Protein 7DJS (pdb70)

Secondary structure (DSSP, 8-state):
-----EEEEETTTSHHHHHHHHHHHHTT-EEEEEES-HHHHHHHHHHHHHTT--EEEEE--TT-HHHHHHHHHHHHHHHS---EEEE--------S-GGG--HHHHHHHHIIIIIHHHHHHHHHHHHHHHHT-EEEEEE--GGGTS--TT-HHHHHHHHHHHHHHHHHHHHTGGGTEEEEEEEE-SBSSHHHHHH---STTSS-B-HHHHHHHHHHHHSGGGTT--S-EEEESTTGGG-/-----EEEEETTTSHHHHHHHHHHHHTT-EEEEEES-HHHHHHHHHHHHHTT--EEEEE--TT-HHHHHHHHHHHHHHHS---EEEE--------S-GGG--HHHHHHHHIIIIIHHHHHHHHHHHHHHHHT-EEEEEE--GGGTS--TT-HHHHHHHHHHHHHHHHHHHHHGGGTEEEEEEEE-SB--TTT--HHHHHTSTTSSPBPHHHHHHHHHHHHSGGGTT--S-EEEESTTGGG-/-----EEEEETTTSHHHHHHHHHHHHTT-EEEEEES-HHHHHHHHHHHHHTT--EEEEE--TT-HHHHHHHHHHHHHHHS---EEEE--------S-GGG--HHHHHHHHIIIIIHHHHHHHHHHHHHHHTT-EEEEEE--GGGTS--TT-HHHHHHHHHHHHHHHHHHHHTGGGTEEEEEEEE-SBSSS---TTSS-B-HHHHHHHHHHHHSGGGTT--S-EEEESTTGGG-/------EEEEETTTSHHHHHHHHHHHHTT-EEEEEES-HHHHHHHHHHHHHTT--EEEEE--TT-HHHHHHHHHHHHHHHS---EEEE--------S-GGG--HHHHHHHHIIIIIHHHHHHHHHHHHHHHTT-EEEEEE--GGGSS--TT-HHHHHHHHHHHHHHHHHHHHTGGGTEEEEEEEE-SB--HHHHHHHHH-HHHHHHHHHTSTTSS-B-HHHHHHHHHHHHSGGGTT--S-EEEESTTGGG-

B-factor: mean 16.05, std 9.81, range [2.97, 88.54]

Foldseek 3Di:
DFPDAEEEFEVCLWFLNLLLQLVCQVVVHEYEYEYQDVVSSVVSQVVSVVVPGHYDYDYADLLDLVRLLVSLVVRCVVGNAHAEYELEFFDFDFQAFPVPDDVVVLVVRLSRLPSSLVSNCVNNVVRQLVVLAHEYEYEAAVLLVDPDGSRRSSSVSSVNVLVVFLVVQVVCVRSHYAGEYEHAYAEPIVSNVVVVVLALQPDHHYSNLSSVVSCCRNHPVVSVPHSYYHYPYNCNVVD/DFPEAEEEFEVCLWFLNLLLQLVCFVVVHAYEYEYQDPVSSVVSVVVSVVVPGHYDYDYADLLDLVRLLVSLVVRCVVPNAHAEYELEFFDQDFDAFDVPGDVVVLVVRLSNLPSSLVSNCVNNVVRQLVVQAHEYEYEAAVLLVDPDGRRRSSSVSSVNVLVVFLVVQVVCVVSHYAGEYEHAYAEPIVVCCPQVSQCLALQSGHHYSNQSSVVSCVCRHPVVSVPHSYYHYPYNCNVVD/DFDDAEEEFEPCLWFLNLLLQLVCFVVRHAYEYEYQDPVSSVVSQVVSVVVPGHYDYDYADLLDLVRLLVSLVVRCVVPNAHAEYELEFFDFDFAAFPVPDDVVVLVVRLSRLPSSLVSNCVNRVVRQLVVQEHEYEYEAAVLLVDPDGRRRSSSVSSVNVLVVFLVVQVVCVVRHYAGEYEHAYAEPIPSGEPQPDHHYSNLSSVVSCCRRHPVVNVPHSYYHYPYHCVVVD/DQFPDAEEEFEVCLWFLNLLLQLVCQVVRHEYEYEYQDPVSRVVSQVVSVVVPGHYDYDYADLLDLVRLLVSLVVRCVVPNAHAEYELEFFDFDFQAFPVPGDPVVLVVRLSRLPSSLVSNCVNNVVRQLVVQAHEYEYEAAVLLVDPDGSRRSSSVSSVNVLVVFLVVQVVCVVSHYAGEYEHFYAEDIPVQVVVCVVPVVSQQVSLVLAPQSGHHYSNLSSVVSSNCNTPVVSVPHSYYHYPYNCNVVD

InterPro domains:
  IPR002347 Short-chain dehydrogenase/reductase SDR [PF13561] (15-251)
  IPR002347 Short-chain dehydrogenase/reductase SDR [PR00080] (83-94)
  IPR002347 Short-chain dehydrogenase/reductase SDR [PR00080] (137-145)
  IPR002347 Short-chain dehydrogenase/reductase SDR [PR00080] (157-176)
  IPR002347 Short-chain dehydrogenase/reductase SDR [PR00081] (9-26)
  IPR002347 Short-chain dehydrogenase/reductase SDR [PR00081] (83-94)
  IPR002347 Short-chain dehydrogenase/reductase SDR [PR00081] (131-147)
  IPR002347 Short-chain dehydrogenase/reductase SDR [PR00081] (157-176)
  IPR002347 Short-chain dehydrogenase/reductase SDR [PR00081] (178-195)
  IPR002347 Short-chain dehydrogenase/reductase SDR [PR00081] (214-234)
  IPR020904 Short-chain dehydrogenase/reductase, conserved site [PS00061] (144-172)
  IPR036291 NAD(P)-binding domain superfamily [SSF51735] (2-252)

Sequence (964 aa):
LLSGQVALVTGGAAGIGRATAQAFAAAGVKVVVADLDSAGGEGTVEAIRQAGGEAVFIRCDVTRDAEVKALVEGCAAAYGRLDYAFNNAGIEIEQGKLADGNEAEFDAIMAVNVKGVWLCMKHQIPLMLAQGGGAIVNTASVAGLGAAPKMSIYAASKHAVIGLTKSAAIEYAKKGIRVNAVCPAVIDTDMFRRAYAMHPLGRVGRVEEIAAAVLYLCSDNAGFTTGIALPVDGGATAILLSGQVALVTGGAAGIGRATAQAFAAAGVKVVVADLDSAGGEGTVEAIRQAGGEAVFIRCDVTRDAEVKALVEGCAAAYGRLDYAFNNAGIEIEQGKLADGNEAEFDAIMAVNVKGVWLCMKHQIPLMLAQGGGAIVNTASVAGLGAAPKMSIYAASKHAVIGLTKSAAIEYAKKGIRVNAVCPAVIDTDMFRAEFAAAMHPLGRVGRVEEIAAAVLYLCSDNAGFTTGIALPVDGGATAILLSGQVALVTGGAAGIGRATAQAFAAAGVKVVVADLDSAGGEGTVEAIRQAGGEAVFIRCDVTRDAEVKALVEGCAAAYGRLDYAFNNAGIEIEQGKLADGNEAEFDAIMAVNVKGVWLCMKHQIPLMLAQGGGAIVNTASVAGLGAAPKMSIYAASKHAVIGLTKSAAIEYAKKGIRVNAVCPAVIDTDMFHPLGRVGRVEEIAAAVLYLCSDNAGFTTGIALPVDGGATAIKLLSGQVALVTGGAAGIGRATAQAFAAAGVKVVVADLDSAGGEGTVEAIRQAGGEAVFIRCDVTRDAEVKALVEGCAAAYGRLDYAFNNAGIEIEQGKLADGNEAEFDAIMAVNVKGVWLCMKHQIPLMLAQGGGAIVNTASVAGLGAAPKMSIYAASKHAVIGLTKSAAIEYAKKGIRVNAVCPAVIDTDMFRRAYEADPRKAEFAAAMHPLGRVGRVEEIAAAVLYLCSDNAGFTTGIALPVDGGATAI

Solvent-accessible surface area: 32076 Å² total; per-residue (Å²): 175,16,85,18,101,0,0,0,0,1,13,0,4,43,23,26,0,82,15,0,0,74,29,0,11,94,38,64,4,62,0,0,0,0,23,92,68,47,86,13,0,88,22,0,1,121,39,4,132,154,95,69,22,91,2,38,32,46,134,2,29,10,27,146,43,75,66,0,108,66,1,3,105,16,0,27,82,50,42,60,83,0,13,12,0,0,2,18,20,24,48,46,78,13,163,16,52,2,16,109,10,72,58,74,30,9,66,38,0,14,30,25,0,0,28,2,5,1,0,2,0,24,31,0,0,61,44,0,68,96,52,54,14,16,4,0,0,0,10,1,9,36,5,4,64,7,15,5,58,113,63,0,1,26,0,0,0,7,8,0,0,5,0,0,0,39,0,0,0,29,12,2,3,139,107,36,1,26,0,1,0,0,0,9,14,46,10,48,20,87,65,69,157,166,84,238,103,159,7,14,34,38,72,40,0,110,36,75,2,0,3,22,0,0,22,15,0,2,14,65,65,0,19,0,0,4,2,6,21,1,16,0,0,0,0,25,50,2,113,183,24,87,18,89,1,0,0,0,2,14,0,4,57,20,26,0,80,12,0,0,70,27,0,8,94,49,67,2,79,0,0,0,0,24,99,66,53,85,13,0,92,29,0,1,88,32,4,121,140,93,72,24,79,0,36,33,41,122,2,30,12,33,136,42,75,32,0,109,61,0,7,115,16,0,34,89,51,35,59,70,0,13,13,0,0,3,18,21,39,54,86,75,22,165,15,49,3,16,109,10,70,60,76,22,8,67,38,0,14,30,26,0,0,28,1,5,0,0,1,0,38,22,0,0,67,41,0,65,92,51,59,13,17,4,1,0,0,9,1,8,38,5,4,66,8,17,5,58,116,62,0,2,35,0,0,0,7,7,0,0,6,0,0,0,38,0,0,0,28,23,5,2,128,123,34,1,25,0,1,0,0,0,10,14,35,12,70,28,137,185,75,238,100,144,154,16,22,72,109,3,24,34,32,78,21,0,105,26,91,1,0,3,22,0,0,27,16,0,2,14,67,65,0,18,0,0,4,1,5,21,1,16,0,0,0,0,31,38,1,84,174,15,78,18,98,0,0,0,0,2,12,0,5,56,26,25,0,80,13,0,0,71,25,0,11,97,46,66,4,61,0,0,0,0,24,92,65,49,86,12,0,91,31,0,1,80,40,3,116,144,94,72,22,89,3,38,33,43,133,2,34,11,34,123,46,63,42,0,106,55,1,10,94,18,0,39,94,49,43,58,70,0,13,13,0,0,3,19,21,26,49,52,79,22,163,17,54,2,20,101,11,70,58,75,23,8,68,39,0,16,30,27,0,0,28,1,5,0,0,2,0,37,27,0,0,64,37,0,55,89,48,60,14,16,5,0,0,0,10,1,9,36,5,4,60,3,14,5,54,90,63,0,1,26,0,0,0,8,7,0,0,4,0,0,1,38,0,0,0,24,11,3,4,153,98,40,0,25,0,1,0,0,0,9,13,62,12,85,28,144,117,138,76,26,24,54,91,41,0,103,27,84,1,0,4,20,0,0,32,16,0,3,14,67,74,0,20,0,0,0,2,5,21,2,18,0,0,0,0,22,41,2,92,211,113,14,84,17,97,0,0,0,0,2,14,0,3,55,21,27,1,74,14,0,0,70,25,0,11,94,42,62,3,58,0,0,0,0,24,100,65,49,86,13,0,101,30,0,2,83,41,3,123,141,92,69,21,87,3,43,28,41,121,2,27,12,27,138,48,74,52,0,103,54,1,9,97,16,0,36,92,49,52,58,63,0,14,13,0,0,2,18,20,38,56,84,72,15,155,13,67,2,21,98,8,69,56,75,26,7,69,38,0,13,30,28,0,0,28,1,4,0,0,2,0,36,23,0,0,63,40,0,58,91,47,59,16,15,5,1,0,0,10,1,9,39,6,4,64,2,13,5,55,112,62,0,2,34,0,0,0,7,8,0,0,6,0,0,0,38,0,0,0,29,13,5,7,143,100,40,0,24,0,1,0,0,0,7,15,39,14,20,27,84,124,43,101,159,32,50,119,91,33,92,181,102,32,139,143,4,26,84,94,5,17,29,32,79,19,0,111,29,70,12,0,3,22,0,0,26,15,0,3,8,68,53,0,20,0,0,1,2,6,20,1,18,0,0,0,0,28,50,1,108

Radius of gyration: 27.49 Å; Cα contacts (8 Å, |Δi|>4): 2654; chains: 4; bounding box: 80×60×72 Å

Nearest PDB structures (foldseek):
  7djs-assembly1_A  TM=1.004E+00  e=2.517E-51  Pseudomonas aeruginosa
  7djs-assembly1_D  TM=9.921E-01  e=1.088E-48  Pseudomonas aeruginosa
  7djs-assembly1_C  TM=1.003E+00  e=3.904E-47  Pseudomonas aeruginosa
  7djs-assembly1_B  TM=9.885E-01  e=1.391E-47  Pseudomonas aeruginosa
  8y83-assembly1_A  TM=9.822E-01  e=1.030E-29  Sphingobacterium siyangense

Structure (mmCIF, N/CA/C/O backbone):
data_7DJS
#
_entry.id   7DJS
#
_cell.length_a   67.201
_cell.length_b   108.582
_cell.length_c   124.609
_cell.angle_alpha   90.000
_cell.angle_beta   90.000
_cell.angle_gamma   90.000
#
_symmetry.space_group_name_H-M   'P 21 21 21'
#
loop_
_entity.id
_entity.type
_entity.pdbx_description
1 polymer 'SDR family oxidoreductase'
2 non-polymer NICOTINAMIDE-ADENINE-DINUCLEOTIDE
3 water water
#
loop_
_atom_site.group_PDB
_atom_site.id
_atom_site.type_symbol
_atom_site.label_atom_id
_atom_site.label_alt_id
_atom_site.label_comp_id
_atom_site.label_asym_id
_atom_site.label_entity_id
_atom_site.label_seq_id
_atom_site.pdbx_PDB_ins_code
_atom_site.Cartn_x
_atom_site.Cartn_y
_atom_site.Cartn_z
_atom_site.occupancy
_atom_site.B_iso_or_equiv
_atom_site.auth_seq_id
_atom_site.auth_comp_id
_atom_site.auth_asym_id
_atom_site.auth_atom_id
_atom_site.pdbx_PDB_model_num
ATOM 1 N N . LEU A 1 12 ? -18.249 -4.935 -41.833 1.00 33.57 4 LEU A N 1
ATOM 2 C CA . LEU A 1 12 ? -18.995 -5.880 -41.016 1.00 30.51 4 LEU A CA 1
ATOM 3 C C . LEU A 1 12 ? -18.246 -6.171 -39.712 1.00 24.02 4 LEU A C 1
ATOM 4 O O . LEU A 1 12 ? -17.005 -6.139 -39.644 1.00 19.96 4 LEU A O 1
ATOM 9 N N . LEU A 1 13 ? -19.037 -6.414 -38.671 1.00 21.69 5 LEU A N 1
ATOM 10 C CA . LEU A 1 13 ? -18.557 -6.653 -37.317 1.00 17.61 5 LEU A CA 1
ATOM 11 C C . LEU A 1 13 ? -19.131 -7.977 -36.835 1.00 19.49 5 LEU A C 1
ATOM 12 O O . LEU A 1 13 ? -20.353 -8.128 -36.760 1.00 23.37 5 LEU A O 1
ATOM 17 N N . SER A 1 14 ? -18.260 -8.925 -36.498 1.00 15.77 6 SER A N 1
ATOM 18 C CA . SER A 1 14 ? -18.712 -10.249 -36.072 1.00 17.85 6 SER A CA 1
ATOM 19 C C . SER A 1 14 ? -18.908 -10.361 -34.569 1.00 18.80 6 SER A C 1
ATOM 20 O O . SER A 1 14 ? -19.554 -11.312 -34.101 1.00 15.83 6 SER A O 1
ATOM 23 N N . GLY A 1 15 ? -18.367 -9.422 -33.802 1.00 16.80 7 GLY A N 1
ATOM 24 C CA . GLY A 1 15 ? -18.591 -9.429 -32.377 1.00 13.34 7 GLY A CA 1
ATOM 25 C C . GLY A 1 15 ? -20.036 -9.137 -32.026 1.00 11.34 7 GLY A C 1
ATOM 26 O O . GLY A 1 15 ? -20.800 -8.542 -32.790 1.00 16.43 7 GLY A O 1
ATOM 27 N N . GLN A 1 16 ? -20.405 -9.544 -30.822 1.00 10.78 8 GLN A N 1
ATOM 28 C CA . GLN A 1 16 ? -21.793 -9.466 -30.402 1.00 10.78 8 GLN A CA 1
ATOM 29 C C . GLN A 1 16 ? -22.096 -8.292 -29.486 1.00 9.68 8 GLN A C 1
ATOM 30 O O . GLN A 1 16 ? -23.247 -7.848 -29.460 1.00 8.69 8 GLN A O 1
ATOM 36 N N . VAL A 1 17 ? -21.117 -7.787 -28.729 1.00 6.94 9 VAL A N 1
ATOM 37 C CA . VAL A 1 17 ? -21.393 -6.844 -27.640 1.00 6.62 9 VAL A CA 1
ATOM 38 C C . VAL A 1 17 ? -20.396 -5.688 -27.666 1.00 8.34 9 VAL A C 1
ATOM 39 O O . VAL A 1 17 ? -19.179 -5.907 -27.700 1.00 7.30 9 VAL A O 1
ATOM 43 N N . ALA A 1 18 ? -20.913 -4.460 -27.603 1.00 6.39 10 ALA A N 1
ATOM 44 C CA . ALA A 1 18 ? -20.094 -3.258 -27.506 1.00 5.52 10 ALA A CA 1
ATOM 45 C C . ALA A 1 18 ? -20.466 -2.465 -26.264 1.00 5.69 10 ALA A C 1
ATOM 46 O O . ALA A 1 18 ? -21.635 -2.408 -25.864 1.00 7.40 10 ALA A O 1
ATOM 48 N N . LEU A 1 19 ? -19.460 -1.819 -25.684 1.00 4.40 11 LEU A N 1
ATOM 49 C CA . LEU A 1 19 ? -19.633 -0.888 -24.582 1.00 5.88 11 LEU A CA 1
ATOM 50 C C . LEU A 1 19 ? -19.200 0.484 -25.071 1.00 7.10 11 LEU A C 1
ATOM 51 O O . LEU A 1 19 ? -18.124 0.615 -25.660 1.00 6.87 11 LEU A O 1
ATOM 56 N N . VAL A 1 20 ? -20.034 1.497 -24.845 1.00 3.61 12 VAL A N 1
ATOM 57 C CA . VAL A 1 20 ? -19.697 2.880 -25.189 1.00 3.56 12 VAL A CA 1
ATOM 58 C C . VAL A 1 20 ? -19.790 3.717 -23.925 1.00 5.83 12 VAL A C 1
ATOM 59 O O . VAL A 1 20 ? -20.884 3.859 -23.354 1.00 7.73 12 VAL A O 1
ATOM 63 N N . THR A 1 21 ? -18.661 4.287 -23.492 1.00 6.06 13 THR A N 1
ATOM 64 C CA . THR A 1 21 ? -18.734 5.237 -22.386 1.00 6.48 13 THR A CA 1
ATOM 65 C C . THR A 1 21 ? -18.917 6.641 -22.951 1.00 7.63 13 THR A C 1
ATOM 66 O O . THR A 1 21 ? -18.567 6.924 -24.103 1.00 7.13 13 THR A O 1
ATOM 70 N N . GLY A 1 22 ? -19.483 7.522 -22.126 1.00 5.62 14 GLY A N 1
ATOM 71 C CA . GLY A 1 22 ? -19.916 8.807 -22.642 1.00 7.37 14 GLY A CA 1
ATOM 72 C C . GLY A 1 22 ? -20.982 8.679 -23.710 1.00 9.15 14 GLY A C 1
ATOM 73 O O . GLY A 1 22 ? -21.045 9.512 -24.618 1.00 8.87 14 GLY A O 1
ATOM 74 N N . GLY A 1 23 ? -21.826 7.650 -23.626 1.00 7.12 15 GLY A N 1
ATOM 75 C CA . GLY A 1 23 ? -22.815 7.384 -24.658 1.00 6.11 15 GLY A CA 1
ATOM 76 C C . GLY A 1 23 ? -24.112 8.169 -24.573 1.00 8.37 15 GLY A C 1
ATOM 77 O O . GLY A 1 23 ? -25.021 7.913 -25.366 1.00 8.42 15 GLY A O 1
ATOM 78 N N . ALA A 1 24 ? -24.239 9.100 -23.625 1.00 8.98 16 ALA A N 1
ATOM 79 C CA . ALA A 1 24 ? -25.477 9.863 -23.473 1.00 9.67 16 ALA A CA 1
ATOM 80 C C . ALA A 1 24 ? -25.647 10.955 -24.514 1.00 10.86 16 ALA A C 1
ATOM 81 O O . ALA A 1 24 ? -26.760 11.476 -24.663 1.00 11.86 16 ALA A O 1
ATOM 83 N N . ALA A 1 25 ? -24.584 11.324 -25.225 1.00 9.14 17 ALA A N 1
ATOM 84 C CA . ALA A 1 25 ? -24.636 12.497 -26.082 1.00 9.37 17 ALA A CA 1
ATOM 85 C C . ALA A 1 25 ? -23.547 12.416 -27.140 1.00 9.26 17 ALA A C 1
ATOM 86 O O . ALA A 1 25 ? -22.607 11.627 -27.036 1.00 9.69 17 ALA A O 1
ATOM 88 N N . GLY A 1 26 ? -23.688 13.267 -28.153 1.00 9.91 18 GLY A N 1
ATOM 89 C CA . GLY A 1 26 ? -22.573 13.590 -29.037 1.00 9.53 18 GLY A CA 1
ATOM 90 C C . GLY A 1 26 ? -21.970 12.385 -29.732 1.00 9.71 18 GLY A C 1
ATOM 91 O O . GLY A 1 26 ? -22.669 11.546 -30.316 1.00 7.86 18 GLY A O 1
ATOM 92 N N . ILE A 1 27 ? -20.638 12.320 -29.694 1.00 8.44 19 ILE A N 1
ATOM 93 C CA . ILE A 1 27 ? -19.923 11.266 -30.407 1.00 6.74 19 ILE A CA 1
ATOM 94 C C . ILE A 1 27 ? -20.307 9.905 -29.855 1.00 7.01 19 ILE A C 1
ATOM 95 O O . ILE A 1 27 ? -20.461 8.932 -30.605 1.00 9.75 19 ILE A O 1
ATOM 100 N N . GLY A 1 28 ? -20.456 9.815 -28.536 1.00 7.60 20 GLY A N 1
ATOM 101 C CA . GLY A 1 28 ? -20.758 8.532 -27.922 1.00 7.16 20 GLY A CA 1
ATOM 102 C C . GLY A 1 28 ? -22.137 8.032 -28.296 1.00 9.05 20 GLY A C 1
ATOM 103 O O . GLY A 1 28 ? -22.323 6.849 -28.594 1.00 7.85 20 GLY A O 1
ATOM 104 N N . ARG A 1 29 ? -23.123 8.928 -28.302 1.00 7.73 21 ARG A N 1
ATOM 105 C CA . ARG A 1 29 ? -24.460 8.513 -28.708 1.00 6.25 21 ARG A CA 1
ATOM 106 C C . ARG A 1 29 ? -24.456 8.029 -30.150 1.00 8.81 21 ARG A C 1
ATOM 107 O O . ARG A 1 29 ? -25.012 6.974 -30.465 1.00 7.54 21 ARG A O 1
ATOM 115 N N . ALA A 1 30 ? -23.802 8.776 -31.042 1.00 7.58 22 ALA A N 1
ATOM 116 C CA . ALA A 1 30 ? -23.818 8.393 -32.449 1.00 8.13 22 ALA A CA 1
ATOM 117 C C . ALA A 1 30 ? -23.116 7.060 -32.670 1.00 7.78 22 ALA A C 1
ATOM 118 O O . ALA A 1 30 ? -23.535 6.260 -33.516 1.00 7.28 22 ALA A O 1
ATOM 120 N N . THR A 1 31 ? -22.034 6.811 -31.926 1.00 6.63 23 THR A N 1
ATOM 121 C CA . THR A 1 31 ? -21.294 5.573 -32.115 1.00 5.65 23 THR A CA 1
ATOM 122 C C . THR A 1 31 ? -22.067 4.396 -31.533 1.00 6.22 23 THR A C 1
ATOM 123 O O . THR A 1 31 ? -22.075 3.306 -32.116 1.00 6.84 23 THR A O 1
ATOM 127 N N . ALA A 1 32 ? -22.735 4.603 -30.397 1.00 5.71 24 ALA A N 1
ATOM 128 C CA . ALA A 1 32 ? -23.631 3.567 -29.879 1.00 6.93 24 ALA A CA 1
ATOM 129 C C . ALA A 1 32 ? -24.674 3.190 -30.923 1.00 7.43 24 ALA A C 1
ATOM 130 O O . ALA A 1 32 ? -24.899 2.007 -31.199 1.00 7.80 24 ALA A O 1
ATOM 132 N N . GLN A 1 33 ? -25.299 4.195 -31.539 1.00 6.68 25 GLN A N 1
ATOM 133 C CA . GLN A 1 33 ? -26.306 3.916 -32.559 1.00 7.97 25 GLN A CA 1
ATOM 134 C C . GLN A 1 33 ? -25.706 3.181 -33.749 1.00 8.36 25 GLN A C 1
ATOM 135 O O . GLN A 1 33 ? -26.362 2.326 -34.354 1.00 10.12 25 GLN A O 1
ATOM 141 N N . ALA A 1 34 ? -24.465 3.521 -34.114 1.00 8.00 26 ALA A N 1
ATOM 142 C CA . ALA A 1 34 ? -23.817 2.881 -35.251 1.00 8.35 26 ALA A CA 1
ATOM 143 C C . ALA A 1 34 ? -23.492 1.417 -34.965 1.00 8.94 26 ALA A C 1
ATOM 144 O O . ALA A 1 34 ? -23.669 0.560 -35.838 1.00 9.75 26 ALA A O 1
ATOM 146 N N . PHE A 1 35 ? -22.966 1.121 -33.770 1.00 8.58 27 PHE A N 1
ATOM 147 C CA . PHE A 1 35 ? -22.775 -0.270 -33.365 1.00 7.65 27 PHE A CA 1
ATOM 148 C C . PHE A 1 35 ? -24.083 -1.040 -33.481 1.00 8.16 27 PHE A C 1
ATOM 149 O O . PHE A 1 35 ? -24.117 -2.166 -33.991 1.00 8.72 27 PHE A O 1
ATOM 157 N N . ALA A 1 36 ? -25.166 -0.462 -32.957 1.00 7.88 28 ALA A N 1
ATOM 158 C CA . ALA A 1 36 ? -26.437 -1.178 -32.968 1.00 9.10 28 ALA A CA 1
ATOM 159 C C . ALA A 1 36 ? -26.942 -1.378 -34.391 1.00 13.93 28 ALA A C 1
ATOM 160 O O . ALA A 1 36 ? -27.526 -2.423 -34.709 1.00 15.04 28 ALA A O 1
ATOM 162 N N . ALA A 1 37 ? -26.696 -0.405 -35.272 1.00 13.16 29 ALA A N 1
ATOM 163 C CA . ALA A 1 37 ? -27.101 -0.553 -36.668 1.00 15.75 29 ALA A CA 1
ATOM 164 C C . ALA A 1 37 ? -26.347 -1.679 -37.350 1.00 18.66 29 ALA A C 1
ATOM 165 O O . ALA A 1 37 ? -26.868 -2.302 -38.284 1.00 22.37 29 ALA A O 1
ATOM 167 N N . ALA A 1 38 ? -25.124 -1.949 -36.906 1.00 13.71 30 ALA A N 1
ATOM 168 C CA . ALA A 1 38 ? -24.319 -3.051 -37.408 1.00 14.64 30 ALA A CA 1
ATOM 169 C C . ALA A 1 38 ? -24.695 -4.389 -36.783 1.00 16.87 30 ALA A C 1
ATOM 170 O O . ALA A 1 38 ? -24.002 -5.385 -37.032 1.00 22.59 30 ALA A O 1
ATOM 172 N N . GLY A 1 39 ? -25.756 -4.429 -35.979 1.00 12.39 31 GLY A N 1
ATOM 173 C CA . GLY A 1 39 ? -26.244 -5.659 -35.378 1.00 14.65 31 GLY A CA 1
ATOM 174 C C . GLY A 1 39 ? -25.644 -6.011 -34.035 1.00 12.91 31 GLY A C 1
ATOM 175 O O . GLY A 1 39 ? -25.904 -7.111 -33.527 1.00 15.73 31 GLY A O 1
ATOM 176 N N . VAL A 1 40 ? -24.863 -5.123 -33.444 1.00 9.10 32 VAL A N 1
ATOM 177 C CA . VAL A 1 40 ? -24.163 -5.375 -32.187 1.00 8.14 32 VAL A CA 1
ATOM 178 C C . VAL A 1 40 ? -25.058 -4.942 -31.028 1.00 9.29 32 VAL A C 1
ATOM 179 O O . VAL A 1 40 ? -25.767 -3.936 -31.125 1.00 9.80 32 VAL A O 1
ATOM 183 N N . LYS A 1 41 ? -25.049 -5.705 -29.937 1.00 8.49 33 LYS A N 1
ATOM 184 C CA . LYS A 1 41 ? -25.762 -5.289 -28.732 1.00 8.49 33 LYS A CA 1
ATOM 185 C C . LYS A 1 41 ? -24.907 -4.283 -27.975 1.00 7.90 33 LYS A C 1
ATOM 186 O O . LYS A 1 41 ? -23.706 -4.498 -27.798 1.00 9.80 33 LYS A O 1
ATOM 192 N N . VAL A 1 42 ? -25.512 -3.193 -27.511 1.00 7.68 34 VAL A N 1
ATOM 193 C CA . VAL A 1 42 ? -24.741 -2.062 -27.001 1.00 6.70 34 VAL A CA 1
ATOM 194 C C . VAL A 1 42 ? -25.078 -1.796 -25.535 1.00 8.72 34 VAL A C 1
ATOM 195 O O . VAL A 1 42 ? -26.247 -1.631 -25.174 1.00 8.47 34 VAL A O 1
ATOM 199 N N . VAL A 1 43 ? -24.050 -1.710 -24.703 1.00 6.28 35 VAL A N 1
ATOM 200 C CA . VAL A 1 43 ? -24.175 -1.149 -23.364 1.00 5.40 35 VAL A CA 1
ATOM 201 C C . VAL A 1 43 ? -23.771 0.319 -23.430 1.00 7.67 35 VAL A C 1
ATOM 202 O O . VAL A 1 43 ? -22.640 0.636 -23.806 1.00 7.27 35 VAL A O 1
ATOM 206 N N . VAL A 1 44 ? -24.695 1.213 -23.072 1.00 6.48 36 VAL A N 1
ATOM 207 C CA . VAL A 1 44 ? -24.458 2.655 -23.046 1.00 5.49 36 VAL A CA 1
ATOM 208 C C . VAL A 1 44 ? -24.119 3.052 -21.614 1.00 7.61 36 VAL A C 1
ATOM 209 O O . VAL A 1 44 ? -24.899 2.785 -20.692 1.00 8.30 36 VAL A O 1
ATOM 213 N N . ALA A 1 45 ? -22.976 3.704 -21.406 1.00 5.78 37 ALA A N 1
ATOM 214 C CA . ALA A 1 45 ? -22.573 4.111 -20.063 1.00 6.94 37 ALA A CA 1
ATOM 215 C C . ALA A 1 45 ? -22.308 5.610 -20.017 1.00 7.62 37 ALA A C 1
ATOM 216 O O . ALA A 1 45 ? -21.664 6.159 -20.912 1.00 7.99 37 ALA A O 1
ATOM 218 N N . ASP A 1 46 ? -22.816 6.264 -18.974 1.00 5.79 38 ASP A N 1
ATOM 219 C CA . ASP A 1 46 ? -22.653 7.704 -18.814 1.00 6.29 38 ASP A CA 1
ATOM 220 C C . ASP A 1 46 ? -23.045 8.073 -17.390 1.00 9.75 38 ASP A C 1
ATOM 221 O O . ASP A 1 46 ? -23.682 7.289 -16.682 1.00 9.21 38 ASP A O 1
ATOM 226 N N . LEU A 1 47 ? -22.642 9.282 -16.981 1.00 8.89 39 LEU A N 1
ATOM 227 C CA . LEU A 1 47 ? -23.176 9.921 -15.784 1.00 10.27 39 LEU A CA 1
ATOM 228 C C . LEU A 1 47 ? -24.574 10.464 -16.018 1.00 12.90 39 LEU A C 1
ATOM 229 O O . LEU A 1 47 ? -25.372 10.543 -15.075 1.00 14.92 39 LEU A O 1
ATOM 234 N N . ASP A 1 48 ? -24.866 10.857 -17.255 1.00 10.77 40 ASP A N 1
ATOM 235 C CA . ASP A 1 48 ? -26.121 11.508 -17.631 1.00 10.95 40 ASP A CA 1
ATOM 236 C C . ASP A 1 48 ? -27.136 10.409 -17.922 1.00 12.99 40 ASP A C 1
ATOM 237 O O . ASP A 1 48 ? -27.172 9.857 -19.023 1.00 13.73 40 ASP A O 1
ATOM 242 N N . SER A 1 49 ? -27.972 10.101 -16.925 1.00 13.22 41 SER A N 1
ATOM 243 C CA . SER A 1 49 ? -28.939 9.020 -17.072 1.00 14.41 41 SER A CA 1
ATOM 244 C C . SER A 1 49 ? -30.004 9.349 -18.108 1.00 13.91 41 SER A C 1
ATOM 245 O O . SER A 1 49 ? -30.397 8.476 -18.889 1.00 13.59 41 SER A O 1
ATOM 248 N N . ALA A 1 50 ? -30.511 10.585 -18.115 1.00 14.79 42 ALA A N 1
ATOM 249 C CA . ALA A 1 50 ? -31.563 10.927 -19.065 1.00 15.91 42 ALA A CA 1
ATOM 250 C C . ALA A 1 50 ? -31.055 10.824 -20.496 1.00 16.30 42 ALA A C 1
ATOM 251 O O . ALA A 1 50 ? -31.720 10.247 -21.364 1.00 13.53 42 ALA A O 1
ATOM 253 N N . GLY A 1 51 ? -29.864 11.367 -20.757 1.00 12.76 43 GLY A N 1
ATOM 254 C CA . GLY A 1 51 ? -29.279 11.237 -22.086 1.00 13.28 43 GLY A CA 1
ATOM 255 C C . GLY A 1 51 ? -28.946 9.797 -22.427 1.00 12.50 43 GLY A C 1
ATOM 256 O O . GLY A 1 51 ? -29.192 9.340 -23.547 1.00 10.29 43 GLY A O 1
ATOM 257 N N . GLY A 1 52 ? -28.408 9.056 -21.458 1.00 12.28 44 GLY A N 1
ATOM 258 C CA . GLY A 1 52 ? -28.052 7.667 -21.720 1.00 9.55 44 GLY A CA 1
ATOM 259 C C . GLY A 1 52 ? -29.263 6.801 -22.009 1.00 10.12 44 GLY A C 1
ATOM 260 O O . GLY A 1 52 ? -29.244 5.969 -22.923 1.00 10.46 44 GLY A O 1
ATOM 261 N N . GLU A 1 53 ? -30.334 6.976 -21.233 1.00 11.92 45 GLU A N 1
ATOM 262 C CA . GLU A 1 53 ? -31.565 6.268 -21.569 1.00 11.34 45 GLU A CA 1
ATOM 263 C C . GLU A 1 53 ? -32.113 6.739 -22.908 1.00 12.45 45 GLU A C 1
ATOM 264 O O . GLU A 1 53 ? -32.684 5.944 -23.659 1.00 12.41 45 GLU A O 1
ATOM 270 N N . GLY A 1 54 ? -31.905 8.014 -23.246 1.00 10.75 46 GLY A N 1
ATOM 271 C CA . GLY A 1 54 ? -32.318 8.499 -24.555 1.00 11.81 46 GLY A CA 1
ATOM 272 C C . GLY A 1 54 ? -31.600 7.809 -25.702 1.00 12.19 46 GLY A C 1
ATOM 273 O O . GLY A 1 54 ? -32.204 7.504 -26.732 1.00 10.83 46 GLY A O 1
ATOM 274 N N . THR A 1 55 ? -30.299 7.560 -25.547 1.00 9.96 47 THR A N 1
ATOM 275 C CA . THR A 1 55 ? -29.570 6.807 -26.564 1.00 9.31 47 THR A CA 1
ATOM 276 C C . THR A 1 55 ? -30.134 5.401 -26.710 1.00 7.55 47 THR A C 1
ATOM 277 O O . THR A 1 55 ? -30.334 4.908 -27.825 1.00 8.91 47 THR A O 1
ATOM 281 N N . VAL A 1 56 ? -30.387 4.736 -25.582 1.00 7.80 48 VAL A N 1
ATOM 282 C CA . VAL A 1 56 ? -30.911 3.374 -25.616 1.00 8.00 48 VAL A CA 1
ATOM 283 C C . VAL A 1 56 ? -32.294 3.348 -26.255 1.00 8.91 48 VAL A C 1
ATOM 284 O O . VAL A 1 56 ? -32.618 2.455 -27.045 1.00 9.33 48 VAL A O 1
ATOM 288 N N . GLU A 1 57 ? -33.132 4.323 -25.900 1.00 8.80 49 GLU A N 1
ATOM 289 C CA . GLU A 1 57 ? -34.464 4.424 -26.479 1.00 12.07 49 GLU A CA 1
ATOM 290 C C . GLU A 1 57 ? -34.393 4.553 -27.995 1.00 11.41 49 GLU A C 1
ATOM 291 O O . GLU A 1 57 ? -35.140 3.889 -28.718 1.00 13.68 49 GLU A O 1
ATOM 297 N N . ALA A 1 58 ? -33.486 5.396 -28.495 1.00 11.32 50 ALA A N 1
ATOM 298 C CA . ALA A 1 58 ? -33.347 5.565 -29.940 1.00 13.51 50 ALA A CA 1
ATOM 299 C C . ALA A 1 58 ? -32.887 4.280 -30.611 1.00 13.57 50 ALA A C 1
ATOM 300 O O . ALA A 1 58 ? -33.363 3.933 -31.699 1.00 11.46 50 ALA A O 1
ATOM 302 N N . ILE A 1 59 ? -31.945 3.568 -29.988 1.00 9.21 51 ILE A N 1
ATOM 303 C CA . ILE A 1 59 ? -31.476 2.309 -30.553 1.00 8.46 51 ILE A CA 1
ATOM 304 C C . ILE A 1 59 ? -32.621 1.305 -30.618 1.00 8.02 51 ILE A C 1
ATOM 305 O O . ILE A 1 59 ? -32.818 0.621 -31.630 1.00 8.22 51 ILE A O 1
ATOM 310 N N . ARG A 1 60 ? -33.372 1.184 -29.521 1.00 8.23 52 ARG A N 1
ATOM 311 C CA . ARG A 1 60 ? -34.461 0.215 -29.491 1.00 10.71 52 ARG A CA 1
ATOM 312 C C . ARG A 1 60 ? -35.549 0.591 -30.482 1.00 12.36 52 ARG A C 1
ATOM 313 O O . ARG A 1 60 ? -36.139 -0.285 -31.121 1.00 13.94 52 ARG A O 1
ATOM 321 N N . GLN A 1 61 ? -35.826 1.890 -30.618 1.00 11.27 53 GLN A N 1
ATOM 322 C CA . GLN A 1 61 ? -36.874 2.337 -31.528 1.00 12.58 53 GLN A CA 1
ATOM 323 C C . GLN A 1 61 ? -36.548 2.023 -32.979 1.00 14.13 53 GLN A C 1
ATOM 324 O O . GLN A 1 61 ? -37.468 1.917 -33.801 1.00 15.01 53 GLN A O 1
ATOM 330 N N . ALA A 1 62 ? -35.269 1.861 -33.311 1.00 14.05 54 ALA A N 1
ATOM 331 C CA . ALA A 1 62 ? -34.847 1.479 -34.650 1.00 10.80 54 ALA A CA 1
ATOM 332 C C . ALA A 1 62 ? -34.679 -0.026 -34.804 1.00 11.80 54 ALA A C 1
ATOM 333 O O . ALA A 1 62 ? -34.232 -0.486 -35.863 1.00 14.70 54 ALA A O 1
ATOM 335 N N . GLY A 1 63 ? -35.016 -0.803 -33.778 1.00 13.56 55 GLY A N 1
ATOM 336 C CA . GLY A 1 63 ? -34.951 -2.243 -33.865 1.00 14.74 55 GLY A CA 1
ATOM 337 C C . GLY A 1 63 ? -33.719 -2.882 -33.281 1.00 13.80 55 GLY A C 1
ATOM 338 O O . GLY A 1 63 ? -33.568 -4.099 -33.406 1.00 16.44 55 GLY A O 1
ATOM 339 N N . GLY A 1 64 ? -32.835 -2.109 -32.649 1.00 12.04 56 GLY A N 1
ATOM 340 C CA . GLY A 1 64 ? -31.618 -2.654 -32.082 1.00 11.13 56 GLY A CA 1
ATOM 341 C C . GLY A 1 64 ? -31.781 -3.057 -30.626 1.00 11.18 56 GLY A C 1
ATOM 342 O O . GLY A 1 64 ? -32.838 -2.917 -30.016 1.00 10.29 56 GLY A O 1
ATOM 343 N N . GLU A 1 65 ? -30.685 -3.544 -30.052 1.00 10.09 57 GLU A N 1
ATOM 344 C CA . GLU A 1 65 ? -30.656 -3.979 -28.661 1.00 9.83 57 GLU A CA 1
ATOM 345 C C . GLU A 1 65 ? -29.625 -3.170 -27.887 1.00 8.61 57 GLU A C 1
ATOM 346 O O . GLU A 1 65 ? -28.462 -3.087 -28.296 1.00 9.76 57 GLU A O 1
ATOM 352 N N . ALA A 1 66 ? -30.044 -2.604 -26.763 1.00 7.84 58 ALA A N 1
ATOM 353 C CA . ALA A 1 66 ? -29.135 -1.813 -25.946 1.00 8.42 58 ALA A CA 1
ATOM 354 C C . ALA A 1 66 ? -29.674 -1.739 -24.527 1.00 9.72 58 ALA A C 1
ATOM 355 O O . ALA A 1 66 ? -30.867 -1.933 -24.293 1.00 10.12 58 ALA A O 1
ATOM 357 N N . VAL A 1 67 ? -28.780 -1.424 -23.587 1.00 8.61 59 VAL A N 1
ATOM 358 C CA . VAL A 1 67 ? -29.150 -1.151 -22.201 1.00 9.38 59 VAL A CA 1
ATOM 359 C C . VAL A 1 67 ? -28.297 -0.001 -21.685 1.00 9.24 59 VAL A C 1
ATOM 360 O O . VAL A 1 67 ? -27.167 0.214 -22.137 1.00 9.48 59 VAL A O 1
ATOM 364 N N . PHE A 1 68 ? -28.840 0.746 -20.728 1.00 8.78 60 PHE A N 1
ATOM 365 C CA . PHE A 1 68 ? -28.084 1.818 -20.092 1.00 9.09 60 PHE A CA 1
ATOM 366 C C . PHE A 1 68 ? -27.618 1.384 -18.706 1.00 10.45 60 PHE A C 1
ATOM 367 O O . PHE A 1 68 ? -28.401 0.839 -17.920 1.00 10.41 60 PHE A O 1
ATOM 375 N N . ILE A 1 69 ? -26.346 1.640 -18.403 1.00 8.08 61 ILE A N 1
ATOM 376 C CA . ILE A 1 69 ? -25.786 1.417 -17.076 1.00 8.61 61 ILE A CA 1
ATOM 377 C C . ILE A 1 69 ? -25.099 2.710 -16.668 1.00 11.64 61 ILE A C 1
ATOM 378 O O . ILE A 1 69 ? -24.147 3.142 -17.330 1.00 9.78 61 ILE A O 1
ATOM 383 N N . ARG A 1 70 ? -25.583 3.336 -15.600 1.00 9.46 62 ARG A N 1
ATOM 384 C CA . ARG A 1 70 ? -24.963 4.566 -15.127 1.00 10.51 62 ARG A CA 1
ATOM 385 C C . ARG A 1 70 ? -23.563 4.278 -14.604 1.00 12.29 62 ARG A C 1
ATOM 386 O O . ARG A 1 70 ? -23.355 3.330 -13.841 1.00 12.22 62 ARG A O 1
ATOM 394 N N . CYS A 1 71 ? -22.590 5.084 -15.017 1.00 9.13 63 CYS A N 1
ATOM 395 C CA . CYS A 1 71 ? -21.235 4.849 -14.539 1.00 7.37 63 CYS A CA 1
ATOM 396 C C . CYS A 1 71 ? -20.466 6.156 -14.531 1.00 9.02 63 CYS A C 1
ATOM 397 O O . CYS A 1 71 ? -20.461 6.864 -15.538 1.00 10.74 63 CYS A O 1
ATOM 400 N N . ASP A 1 72 ? -19.819 6.452 -13.404 1.00 8.24 64 ASP A N 1
ATOM 401 C CA . ASP A 1 72 ? -18.800 7.498 -13.314 1.00 7.48 64 ASP A CA 1
ATOM 402 C C . ASP A 1 72 ? -17.441 6.854 -13.579 1.00 7.62 64 ASP A C 1
ATOM 403 O O . ASP A 1 72 ? -16.919 6.127 -12.726 1.00 6.63 64 ASP A O 1
ATOM 408 N N . VAL A 1 73 ? -16.861 7.113 -14.757 1.00 7.62 65 VAL A N 1
ATOM 409 C CA . VAL A 1 73 ? -15.649 6.397 -15.133 1.00 7.49 65 VAL A CA 1
ATOM 410 C C . VAL A 1 73 ? -14.439 6.786 -14.298 1.00 8.92 65 VAL A C 1
ATOM 411 O O . VAL A 1 73 ? -13.393 6.147 -14.431 1.00 7.12 65 VAL A O 1
ATOM 415 N N . THR A 1 74 ? -14.543 7.808 -13.438 1.00 7.68 66 THR A N 1
ATOM 416 C CA . THR A 1 74 ? -13.435 8.121 -12.539 1.00 7.19 66 THR A CA 1
ATOM 417 C C . THR A 1 74 ? -13.359 7.198 -11.328 1.00 7.25 66 THR A C 1
ATOM 418 O O . THR A 1 74 ? -12.401 7.301 -10.556 1.00 9.05 66 THR A O 1
ATOM 422 N N . ARG A 1 75 ? -14.337 6.306 -11.143 1.00 7.41 67 ARG A N 1
ATOM 423 C CA . ARG A 1 75 ? -14.474 5.502 -9.931 1.00 7.80 67 ARG A CA 1
ATOM 424 C C . ARG A 1 75 ? -14.247 4.031 -10.268 1.00 6.76 67 ARG A C 1
ATOM 425 O O . ARG A 1 75 ? -15.075 3.418 -10.947 1.00 8.65 67 ARG A O 1
ATOM 433 N N . ASP A 1 76 ? -13.147 3.468 -9.759 1.00 6.35 68 ASP A N 1
ATOM 434 C CA . ASP A 1 76 ? -12.767 2.089 -10.067 1.00 7.08 68 ASP A CA 1
ATOM 435 C C . ASP A 1 76 ? -13.932 1.123 -9.871 1.00 9.22 68 ASP A C 1
ATOM 436 O O . ASP A 1 76 ? -14.222 0.297 -10.742 1.00 6.80 68 ASP A O 1
ATOM 441 N N . ALA A 1 77 ? -14.633 1.227 -8.734 1.00 8.74 69 ALA A N 1
ATOM 442 C CA . ALA A 1 77 ? -15.681 0.246 -8.444 1.00 8.96 69 ALA A CA 1
ATOM 443 C C . ALA A 1 77 ? -16.840 0.348 -9.427 1.00 7.57 69 ALA A C 1
ATOM 444 O O . ALA A 1 77 ? -17.468 -0.667 -9.763 1.00 8.41 69 ALA A O 1
ATOM 446 N N . GLU A 1 78 ? -17.160 1.564 -9.872 1.00 6.95 70 GLU A N 1
ATOM 447 C CA . GLU A 1 78 ? -18.229 1.735 -10.849 1.00 8.34 70 GLU A CA 1
ATOM 448 C C . GLU A 1 78 ? -17.825 1.163 -12.197 1.00 9.25 70 GLU A C 1
ATOM 449 O O . GLU A 1 78 ? -18.646 0.551 -12.885 1.00 9.55 70 GLU A O 1
ATOM 455 N N . VAL A 1 79 ? -16.562 1.339 -12.583 1.00 7.09 71 VAL A N 1
ATOM 456 C CA . VAL A 1 79 ? -16.114 0.783 -13.857 1.00 6.76 71 VAL A CA 1
ATOM 457 C C . VAL A 1 79 ? -16.107 -0.736 -13.804 1.00 8.00 71 VAL A C 1
ATOM 458 O O . VAL A 1 79 ? -16.484 -1.405 -14.778 1.00 6.87 71 VAL A O 1
ATOM 462 N N . LYS A 1 80 ? -15.625 -1.303 -12.691 1.00 7.45 72 LYS A N 1
ATOM 463 C CA . LYS A 1 80 ? -15.682 -2.751 -12.508 1.00 7.39 72 LYS A CA 1
ATOM 464 C C . LYS A 1 80 ? -17.107 -3.256 -12.652 1.00 8.45 72 LYS A C 1
ATOM 465 O O . LYS A 1 80 ? -17.367 -4.219 -13.381 1.00 8.95 72 LYS A O 1
ATOM 471 N N . ALA A 1 81 ? -18.044 -2.621 -11.951 1.00 7.50 73 ALA A N 1
ATOM 472 C CA . ALA A 1 81 ? -19.432 -3.059 -12.028 1.00 7.88 73 ALA A CA 1
ATOM 473 C C . ALA A 1 81 ? -19.976 -2.898 -13.441 1.00 9.15 73 ALA A C 1
ATOM 474 O O . ALA A 1 81 ? -20.752 -3.735 -13.913 1.00 9.29 73 ALA A O 1
ATOM 476 N N . LEU A 1 82 ? -19.570 -1.827 -14.134 1.00 8.10 74 LEU A N 1
ATOM 477 C CA . LEU A 1 82 ? -20.040 -1.600 -15.497 1.00 5.70 74 LEU A CA 1
ATOM 478 C C . LEU A 1 82 ? -19.604 -2.729 -16.425 1.00 7.48 74 LEU A C 1
ATOM 479 O O . LEU A 1 82 ? -20.410 -3.248 -17.209 1.00 8.42 74 LEU A O 1
ATOM 484 N N . VAL A 1 83 ? -18.322 -3.100 -16.375 1.00 8.23 75 VAL A N 1
ATOM 485 C CA . VAL A 1 83 ? -17.829 -4.139 -17.269 1.00 7.74 75 VAL A CA 1
ATOM 486 C C . VAL A 1 83 ? -18.495 -5.469 -16.958 1.00 9.77 75 VAL A C 1
ATOM 487 O O . VAL A 1 83 ? -18.938 -6.181 -17.865 1.00 9.21 75 VAL A O 1
ATOM 491 N N . GLU A 1 84 ? -18.584 -5.825 -15.673 1.00 8.12 76 GLU A N 1
ATOM 492 C CA . GLU A 1 84 ? -19.322 -7.039 -15.327 1.00 8.64 76 GLU A CA 1
ATOM 493 C C . GLU A 1 84 ? -20.777 -6.938 -15.759 1.00 10.06 76 GLU A C 1
ATOM 494 O O . GLU A 1 84 ? -21.370 -7.938 -16.173 1.00 10.22 76 GLU A O 1
ATOM 500 N N . GLY A 1 85 ? -21.363 -5.739 -15.697 1.00 8.07 77 GLY A N 1
ATOM 501 C CA . GLY A 1 85 ? -22.737 -5.573 -16.150 1.00 8.84 77 GLY A CA 1
ATOM 502 C C . GLY A 1 85 ? -22.908 -5.863 -17.626 1.00 8.41 77 GLY A C 1
ATOM 503 O O . GLY A 1 85 ? -23.983 -6.290 -18.058 1.00 10.58 77 GLY A O 1
ATOM 504 N N . CYS A 1 86 ? -21.862 -5.617 -18.419 1.00 7.71 78 CYS A N 1
ATOM 505 C CA . CYS A 1 86 ? -21.890 -5.978 -19.832 1.00 7.60 78 CYS A CA 1
ATOM 506 C C . CYS A 1 86 ? -22.037 -7.483 -19.983 1.00 8.61 78 CYS A C 1
ATOM 507 O O . CYS A 1 86 ? -22.854 -7.968 -20.771 1.00 10.54 78 CYS A O 1
ATOM 510 N N . ALA A 1 87 ? -21.229 -8.239 -19.235 1.00 7.53 79 ALA A N 1
ATOM 511 C CA . ALA A 1 87 ? -21.306 -9.692 -19.304 1.00 10.08 79 ALA A CA 1
ATOM 512 C C . ALA A 1 87 ? -22.622 -10.199 -18.735 1.00 10.59 79 ALA A C 1
ATOM 513 O O . ALA A 1 87 ? -23.199 -11.157 -19.260 1.00 12.13 79 ALA A O 1
ATOM 515 N N . ALA A 1 88 ? -23.115 -9.571 -17.665 1.00 11.21 80 ALA A N 1
ATOM 516 C CA . ALA A 1 88 ? -24.380 -10.013 -17.085 1.00 12.91 80 ALA A CA 1
ATOM 517 C C . ALA A 1 88 ? -25.538 -9.785 -18.045 1.00 13.51 80 ALA A C 1
ATOM 518 O O . ALA A 1 88 ? -26.467 -10.602 -18.114 1.00 14.41 80 ALA A O 1
ATOM 520 N N . ALA A 1 89 ? -25.499 -8.690 -18.803 1.00 8.73 81 ALA A N 1
ATOM 521 C CA . ALA A 1 89 ? -26.599 -8.387 -19.711 1.00 9.77 81 ALA A CA 1
ATOM 522 C C . ALA A 1 89 ? -26.528 -9.221 -20.983 1.00 10.56 81 ALA A C 1
ATOM 523 O O . ALA A 1 89 ? -27.554 -9.729 -21.447 1.00 12.20 81 ALA A O 1
ATOM 525 N N . TYR A 1 90 ? -25.325 -9.376 -21.558 1.00 8.90 82 TYR A N 1
ATOM 526 C CA . TYR A 1 90 ? -25.181 -9.893 -22.911 1.00 9.00 82 TYR A CA 1
ATOM 527 C C . TYR A 1 90 ? -24.145 -11.001 -23.066 1.00 9.11 82 TYR A C 1
ATOM 528 O O . TYR A 1 90 ? -23.996 -11.527 -24.177 1.00 12.23 82 TYR A O 1
ATOM 537 N N . GLY A 1 91 ? -23.405 -11.347 -22.014 1.00 10.16 83 GLY A N 1
ATOM 538 C CA . GLY A 1 91 ? -22.618 -12.568 -21.985 1.00 9.86 83 GLY A CA 1
ATOM 539 C C . GLY A 1 91 ? -21.135 -12.426 -22.277 1.00 12.60 83 GLY A C 1
ATOM 540 O O . GLY A 1 91 ? -20.382 -13.377 -22.012 1.00 12.96 83 GLY A O 1
ATOM 541 N N . ARG A 1 92 ? -20.693 -11.293 -22.812 1.00 8.36 84 ARG A N 1
ATOM 542 C CA . ARG A 1 92 ? -19.315 -11.124 -23.278 1.00 7.40 84 ARG A CA 1
ATOM 543 C C . ARG A 1 92 ? -19.131 -9.646 -23.590 1.00 8.87 84 ARG A C 1
ATOM 544 O O . ARG A 1 92 ? -20.076 -8.861 -23.487 1.00 8.49 84 ARG A O 1
ATOM 552 N N . LEU A 1 93 ? -17.912 -9.268 -23.978 1.00 7.58 85 LEU A N 1
ATOM 553 C CA . LEU A 1 93 ? -17.669 -7.879 -24.380 1.00 6.48 85 LEU A CA 1
ATOM 554 C C . LEU A 1 93 ? -16.625 -7.885 -25.487 1.00 6.09 85 LEU A C 1
ATOM 555 O O . LEU A 1 93 ? -15.451 -8.139 -25.220 1.00 8.06 85 LEU A O 1
ATOM 560 N N . ASP A 1 94 ? -17.045 -7.580 -26.714 1.00 6.72 86 ASP A N 1
ATOM 561 C CA . ASP A 1 94 ? -16.158 -7.663 -27.864 1.00 7.14 86 ASP A CA 1
ATOM 562 C C . ASP A 1 94 ? -15.524 -6.335 -28.236 1.00 6.36 86 ASP A C 1
ATOM 563 O O . ASP A 1 94 ? -14.378 -6.321 -28.704 1.00 6.26 86 ASP A O 1
ATOM 568 N N . TYR A 1 95 ? -16.243 -5.232 -28.033 1.00 6.35 87 TYR A N 1
ATOM 569 C CA . TYR A 1 95 ? -15.819 -3.911 -28.478 1.00 5.85 87 TYR A CA 1
ATOM 570 C C . TYR A 1 95 ? -15.986 -2.921 -27.335 1.00 4.87 87 TYR A C 1
ATOM 571 O O . TYR A 1 95 ? -16.984 -2.966 -26.602 1.00 5.22 87 TYR A O 1
ATOM 580 N N . ALA A 1 96 ? -15.013 -2.031 -27.172 1.00 4.91 88 ALA A N 1
ATOM 581 C CA . ALA A 1 96 ? -15.170 -0.980 -26.172 1.00 4.70 88 ALA A CA 1
ATOM 582 C C . ALA A 1 96 ? -14.739 0.343 -26.771 1.00 5.82 88 ALA A C 1
ATOM 583 O O . ALA A 1 96 ? -13.665 0.430 -27.367 1.00 7.82 88 ALA A O 1
ATOM 585 N N . PHE A 1 97 ? -15.586 1.356 -26.614 1.00 4.88 89 PHE A N 1
ATOM 586 C CA . PHE A 1 97 ? -15.307 2.716 -27.077 1.00 5.99 89 PHE A CA 1
ATOM 587 C C . PHE A 1 97 ? -15.255 3.582 -25.825 1.00 6.99 89 PHE A C 1
ATOM 588 O O . PHE A 1 97 ? -16.298 3.914 -25.252 1.00 6.32 89 PHE A O 1
ATOM 596 N N . ASN A 1 98 ? -14.035 3.909 -25.384 1.00 4.95 90 ASN A N 1
ATOM 597 C CA . ASN A 1 98 ? -13.810 4.660 -24.147 1.00 4.19 90 ASN A CA 1
ATOM 598 C C . ASN A 1 98 ? -13.759 6.131 -24.509 1.00 7.66 90 ASN A C 1
ATOM 599 O O . ASN A 1 98 ? -12.704 6.692 -24.814 1.00 7.49 90 ASN A O 1
ATOM 604 N N . ASN A 1 99 ? -14.925 6.753 -24.439 1.00 6.45 91 ASN A N 1
ATOM 605 C CA . ASN A 1 99 ? -15.184 8.030 -25.064 1.00 5.86 91 ASN A CA 1
ATOM 606 C C . ASN A 1 99 ? -15.588 9.117 -24.075 1.00 6.90 91 ASN A C 1
ATOM 607 O O . ASN A 1 99 ? -15.537 10.300 -24.432 1.00 8.43 91 ASN A O 1
ATOM 612 N N . ALA A 1 100 ? -15.941 8.762 -22.833 1.00 6.12 92 ALA A N 1
ATOM 613 C CA . ALA A 1 100 ? -16.259 9.773 -21.830 1.00 6.56 92 ALA A CA 1
ATOM 614 C C . ALA A 1 100 ? -15.099 10.752 -21.683 1.00 8.11 92 ALA A C 1
ATOM 615 O O . ALA A 1 100 ? -13.935 10.359 -21.650 1.00 7.77 92 ALA A O 1
ATOM 617 N N . GLY A 1 101 ? -15.416 12.038 -21.613 1.00 9.48 93 GLY A N 1
ATOM 618 C CA . GLY A 1 101 ? -14.371 13.034 -21.483 1.00 8.57 93 GLY A CA 1
ATOM 619 C C . GLY A 1 101 ? -14.972 14.384 -21.174 1.00 9.05 93 GLY A C 1
ATOM 620 O O . GLY A 1 101 ? -16.167 14.607 -21.378 1.00 11.18 93 GLY A O 1
ATOM 621 N N . ILE A 1 102 ? -14.127 15.283 -20.671 1.00 11.47 94 ILE A N 1
ATOM 622 C CA . ILE A 1 102 ? -14.555 16.647 -20.381 1.00 11.45 94 ILE A CA 1
ATOM 623 C C . ILE A 1 102 ? -13.510 17.626 -20.901 1.00 10.20 94 ILE A C 1
ATOM 624 O O . ILE A 1 102 ? -12.341 17.287 -21.100 1.00 9.08 94 ILE A O 1
ATOM 629 N N . GLU A 1 103 ? -13.963 18.860 -21.114 1.00 10.43 95 GLU A N 1
ATOM 630 C CA . GLU A 1 103 ? -13.112 19.946 -21.594 1.00 12.88 95 GLU A CA 1
ATOM 631 C C . GLU A 1 103 ? -13.627 21.204 -20.910 1.00 12.09 95 GLU A C 1
ATOM 632 O O . GLU A 1 103 ? -14.737 21.647 -21.214 1.00 15.30 95 GLU A O 1
ATOM 638 N N . ILE A 1 104 ? -12.863 21.748 -19.962 1.00 13.42 96 ILE A N 1
ATOM 639 C CA . ILE A 1 104 ? -13.428 22.758 -19.062 1.00 12.25 96 ILE A CA 1
ATOM 640 C C . ILE A 1 104 ? -12.480 23.924 -18.811 1.00 18.65 96 ILE A C 1
ATOM 641 O O . ILE A 1 104 ? -12.838 24.868 -18.097 1.00 18.56 96 ILE A O 1
ATOM 646 N N . GLU A 1 105 ? -11.280 23.887 -19.386 1.00 16.45 97 GLU A N 1
ATOM 647 C CA . GLU A 1 105 ? -10.307 24.942 -19.123 1.00 18.42 97 GLU A CA 1
ATOM 648 C C . GLU A 1 105 ? -10.747 26.280 -19.693 1.00 16.08 97 GLU A C 1
ATOM 649 O O . GLU A 1 105 ? -11.445 26.355 -20.705 1.00 21.10 97 GLU A O 1
ATOM 655 N N . GLN A 1 106 ? -10.281 27.354 -19.059 1.00 20.55 98 GLN A N 1
ATOM 656 C CA . GLN A 1 106 ? -10.619 28.692 -19.515 1.00 24.44 98 GLN A CA 1
ATOM 657 C C . GLN A 1 106 ? -9.417 29.602 -19.726 1.00 30.26 98 GLN A C 1
ATOM 658 O O . GLN A 1 106 ? -9.611 30.770 -20.085 1.00 31.41 98 GLN A O 1
ATOM 664 N N . GLY A 1 107 ? -8.190 29.118 -19.531 1.00 19.88 99 GLY A N 1
ATOM 665 C CA . GLY A 1 107 ? -7.043 29.992 -19.671 1.00 19.68 99 GLY A CA 1
ATOM 666 C C . GLY A 1 107 ? -5.790 29.276 -20.124 1.00 19.58 99 GLY A C 1
ATOM 667 O O . GLY A 1 107 ? -5.747 28.048 -20.233 1.00 16.92 99 GLY A O 1
ATOM 668 N N . LYS A 1 108 ? -4.758 30.078 -20.392 1.00 15.83 100 LYS A N 1
ATOM 669 C CA . LYS A 1 108 ? -3.429 29.548 -20.659 1.00 14.86 100 LYS A CA 1
ATOM 670 C C . LYS A 1 108 ? -2.913 28.783 -19.439 1.00 11.42 100 LYS A C 1
ATOM 671 O O . LYS A 1 108 ? -3.472 28.867 -18.337 1.00 13.28 100 LYS A O 1
ATOM 677 N N . LEU A 1 109 ? -1.827 28.028 -19.648 1.00 12.19 101 LEU A N 1
ATOM 678 C CA . LEU A 1 109 ? -1.370 27.087 -18.623 1.00 13.10 101 LEU A CA 1
ATOM 679 C C . LEU A 1 109 ? -1.220 27.759 -17.264 1.00 13.82 101 LEU A C 1
ATOM 680 O O . LEU A 1 109 ? -1.722 27.254 -16.252 1.00 14.97 101 LEU A O 1
ATOM 685 N N . ALA A 1 110 ? -0.536 28.907 -17.216 1.00 13.26 102 ALA A N 1
ATOM 686 C CA . ALA A 1 110 ? -0.255 29.512 -15.920 1.00 16.04 102 ALA A CA 1
ATOM 687 C C . ALA A 1 110 ? -1.505 30.055 -15.248 1.00 15.77 102 ALA A C 1
ATOM 688 O O . ALA A 1 110 ? -1.445 30.411 -14.065 1.00 18.80 102 ALA A O 1
ATOM 690 N N . ASP A 1 111 ? -2.624 30.120 -15.962 1.00 14.76 103 ASP A N 1
ATOM 691 C CA . ASP A 1 111 ? -3.867 30.647 -15.426 1.00 20.22 103 ASP A CA 1
ATOM 692 C C . ASP A 1 111 ? -4.849 29.573 -14.982 1.00 20.77 103 ASP A C 1
ATOM 693 O O . ASP A 1 111 ? -5.887 29.912 -14.411 1.00 19.89 103 ASP A O 1
ATOM 698 N N . GLY A 1 112 ? -4.535 28.298 -15.186 1.00 17.51 104 GLY A N 1
ATOM 699 C CA . GLY A 1 112 ? -5.402 27.227 -14.741 1.00 14.99 104 GLY A CA 1
ATOM 700 C C . GLY A 1 112 ? -5.325 27.012 -13.247 1.00 17.23 104 GLY A C 1
ATOM 701 O O . GLY A 1 112 ? -4.545 27.639 -12.531 1.00 19.80 104 GLY A O 1
ATOM 702 N N . ASN A 1 113 ? -6.162 26.104 -12.757 1.00 14.85 105 ASN A N 1
ATOM 703 C CA . ASN A 1 113 ? -6.142 25.781 -11.340 1.00 16.03 105 ASN A CA 1
ATOM 704 C C . ASN A 1 113 ? -6.138 24.274 -11.133 1.00 15.73 105 ASN A C 1
ATOM 705 O O . ASN A 1 113 ? -6.452 23.489 -12.037 1.00 15.22 105 ASN A O 1
ATOM 710 N N . GLU A 1 114 ? -5.756 23.885 -9.916 1.00 13.46 106 GLU A N 1
ATOM 711 C CA . GLU A 1 114 ? -5.527 22.480 -9.613 1.00 13.33 106 GLU A CA 1
ATOM 712 C C . GLU A 1 114 ? -6.817 21.673 -9.665 1.00 14.13 106 GLU A C 1
ATOM 713 O O . GLU A 1 114 ? -6.784 20.481 -9.998 1.00 13.76 106 GLU A O 1
ATOM 719 N N . ALA A 1 115 ? -7.956 22.291 -9.331 1.00 15.61 107 ALA A N 1
ATOM 720 C CA . ALA A 1 115 ? -9.222 21.570 -9.411 1.00 17.05 107 ALA A CA 1
ATOM 721 C C . ALA A 1 115 ? -9.544 21.200 -10.850 1.00 14.00 107 ALA A C 1
ATOM 722 O O . ALA A 1 115 ? -10.006 20.084 -11.128 1.00 13.34 107 ALA A O 1
ATOM 724 N N . GLU A 1 116 ? -9.315 22.130 -11.782 1.00 14.19 108 GLU A N 1
ATOM 725 C CA . GLU A 1 116 ? -9.493 21.812 -13.195 1.00 13.51 108 GLU A CA 1
ATOM 726 C C . GLU A 1 116 ? -8.544 20.706 -13.625 1.00 11.49 108 GLU A C 1
ATOM 727 O O . GLU A 1 116 ? -8.941 19.790 -14.357 1.00 10.79 108 GLU A O 1
ATOM 733 N N . PHE A 1 117 ? -7.274 20.800 -13.217 1.00 9.20 109 PHE A N 1
ATOM 734 C CA . PHE A 1 117 ? -6.310 19.750 -13.539 1.00 10.09 109 PHE A CA 1
ATOM 735 C C . PHE A 1 117 ? -6.808 18.392 -13.062 1.00 11.53 109 PHE A C 1
ATOM 736 O O . PHE A 1 117 ? -6.832 17.415 -13.824 1.00 9.81 109 PHE A O 1
ATOM 744 N N . ASP A 1 118 ? -7.218 18.319 -11.793 1.00 9.66 110 ASP A N 1
ATOM 745 C CA . ASP A 1 118 ? -7.636 17.049 -11.211 1.00 12.59 110 ASP A CA 1
ATOM 746 C C . ASP A 1 118 ? -8.842 16.473 -11.937 1.00 9.96 110 ASP A C 1
ATOM 747 O O . ASP A 1 118 ? -8.925 15.256 -12.153 1.00 10.19 110 ASP A O 1
ATOM 752 N N . ALA A 1 119 ? -9.798 17.329 -12.296 1.00 9.70 111 ALA A N 1
ATOM 753 C CA . ALA A 1 119 ? -11.040 16.843 -12.886 1.00 10.64 111 ALA A CA 1
ATOM 754 C C . ALA A 1 119 ? -10.809 16.321 -14.297 1.00 11.19 111 ALA A C 1
ATOM 755 O O . ALA A 1 119 ? -11.334 15.267 -14.673 1.00 9.62 111 ALA A O 1
ATOM 757 N N . ILE A 1 120 ? -10.029 17.052 -15.090 1.00 9.21 112 ILE A N 1
ATOM 758 C CA . ILE A 1 120 ? -9.760 16.641 -16.466 1.00 8.28 112 ILE A CA 1
ATOM 759 C C . ILE A 1 120 ? -8.952 15.353 -16.491 1.00 7.51 112 ILE A C 1
ATOM 760 O O . ILE A 1 120 ? -9.244 14.432 -17.266 1.00 9.42 112 ILE A O 1
ATOM 765 N N . MET A 1 121 ? -7.899 15.291 -15.682 1.00 8.89 113 MET A N 1
ATOM 766 C CA . MET A 1 121 ? -7.063 14.097 -15.644 1.00 10.35 113 MET A CA 1
ATOM 767 C C . MET A 1 121 ? -7.849 12.894 -15.139 1.00 9.64 113 MET A C 1
ATOM 768 O O . MET A 1 121 ? -7.679 11.774 -15.639 1.00 8.60 113 MET A O 1
ATOM 773 N N . ALA A 1 122 ? -8.765 13.116 -14.195 1.00 8.67 114 ALA A N 1
ATOM 774 C CA . ALA A 1 122 ? -9.541 12.003 -13.655 1.00 9.12 114 ALA A CA 1
ATOM 775 C C . ALA A 1 122 ? -10.442 11.378 -14.718 1.00 10.68 114 ALA A C 1
ATOM 776 O O . ALA A 1 122 ? -10.487 10.151 -14.856 1.00 9.42 114 ALA A O 1
ATOM 778 N N . VAL A 1 123 ? -11.176 12.196 -15.478 1.00 6.86 115 VAL A N 1
ATOM 779 C CA . VAL A 1 123 ? -12.062 11.624 -16.488 1.00 6.82 115 VAL A CA 1
ATOM 780 C C . VAL A 1 123 ? -11.275 11.149 -17.694 1.00 8.20 115 VAL A C 1
ATOM 781 O O . VAL A 1 123 ? -11.459 10.022 -18.172 1.00 6.55 115 VAL A O 1
ATOM 785 N N . ASN A 1 124 ? -10.414 12.020 -18.228 1.00 6.85 116 ASN A N 1
ATOM 786 C CA . ASN A 1 124 ? -9.857 11.790 -19.555 1.00 7.48 116 ASN A CA 1
ATOM 787 C C . ASN A 1 124 ? -8.726 10.774 -19.550 1.00 7.99 116 ASN A C 1
ATOM 788 O O . ASN A 1 124 ? -8.517 10.092 -20.563 1.00 9.90 116 ASN A O 1
ATOM 793 N N . VAL A 1 125 ? -7.967 10.668 -18.456 1.00 5.62 117 VAL A N 1
ATOM 794 C CA . VAL A 1 125 ? -6.871 9.708 -18.364 1.00 6.47 117 VAL A CA 1
ATOM 795 C C . VAL A 1 125 ? -7.227 8.557 -17.437 1.00 7.33 117 VAL A C 1
ATOM 796 O O . VAL A 1 125 ? -7.240 7.403 -17.855 1.00 7.38 117 VAL A O 1
ATOM 800 N N . LYS A 1 126 ? -7.540 8.854 -16.169 1.00 6.96 118 LYS A N 1
ATOM 801 C CA . LYS A 1 126 ? -7.884 7.754 -15.265 1.00 6.67 118 LYS A CA 1
ATOM 802 C C . LYS A 1 126 ? -9.095 6.977 -15.776 1.00 7.24 118 LYS A C 1
ATOM 803 O O . LYS A 1 126 ? -9.108 5.745 -15.730 1.00 7.73 118 LYS A O 1
ATOM 809 N N . GLY A 1 127 ? -10.110 7.679 -16.284 1.00 8.02 119 GLY A N 1
ATOM 810 C CA . GLY A 1 127 ? -11.288 6.989 -16.797 1.00 5.67 119 GLY A CA 1
ATOM 811 C C . GLY A 1 127 ? -10.953 6.006 -17.904 1.00 7.22 119 GLY A C 1
ATOM 812 O O . GLY A 1 127 ? -11.441 4.870 -17.919 1.00 7.03 119 GLY A O 1
ATOM 813 N N . VAL A 1 128 ? -10.119 6.431 -18.857 1.00 5.96 120 VAL A N 1
ATOM 814 C CA . VAL A 1 128 ? -9.728 5.522 -19.938 1.00 5.36 120 VAL A CA 1
ATOM 815 C C . VAL A 1 128 ? -8.904 4.362 -19.386 1.00 5.43 120 VAL A C 1
ATOM 816 O O . VAL A 1 128 ? -9.103 3.199 -19.770 1.00 5.34 120 VAL A O 1
ATOM 820 N N . TRP A 1 129 ? -7.964 4.658 -18.479 1.00 5.31 121 TRP A N 1
ATOM 821 C CA . TRP A 1 129 ? -7.113 3.620 -17.906 1.00 5.10 121 TRP A CA 1
ATOM 822 C C . TRP A 1 129 ? -7.938 2.594 -17.129 1.00 6.15 121 TRP A C 1
ATOM 823 O O . TRP A 1 129 ? -7.741 1.383 -17.286 1.00 6.31 121 TRP A O 1
ATOM 834 N N . LEU A 1 130 ? -8.864 3.068 -16.275 1.00 5.84 122 LEU A N 1
ATOM 835 C CA . LEU A 1 130 ? -9.735 2.160 -15.529 1.00 6.33 122 LEU A CA 1
ATOM 836 C C . LEU A 1 130 ? -10.569 1.304 -16.467 1.00 6.95 122 LEU A C 1
ATOM 837 O O . LEU A 1 130 ? -10.720 0.093 -16.257 1.00 6.00 122 LEU A O 1
ATOM 842 N N . CYS A 1 131 ? -11.169 1.935 -17.478 1.00 5.11 123 CYS A N 1
ATOM 843 C CA . CYS A 1 131 ? -11.989 1.190 -18.425 1.00 5.34 123 CYS A CA 1
ATOM 844 C C . CYS A 1 131 ? -11.165 0.106 -19.110 1.00 6.39 123 CYS A C 1
ATOM 845 O O . CYS A 1 131 ? -11.568 -1.062 -19.152 1.00 5.34 123 CYS A O 1
ATOM 848 N N . MET A 1 132 ? -9.975 0.464 -19.615 1.00 6.96 124 MET A N 1
ATOM 849 C CA . MET A 1 132 ? -9.148 -0.538 -20.275 1.00 4.83 124 MET A CA 1
ATOM 850 C C . MET A 1 132 ? -8.735 -1.639 -19.308 1.00 6.39 124 MET A C 1
ATOM 851 O O . MET A 1 132 ? -8.772 -2.818 -19.664 1.00 6.37 124 MET A O 1
ATOM 856 N N . LYS A 1 133 ? -8.356 -1.280 -18.074 1.00 4.27 125 LYS A N 1
ATOM 857 C CA . LYS A 1 133 ? -7.843 -2.300 -17.174 1.00 4.91 125 LYS A CA 1
ATOM 858 C C . LYS A 1 133 ? -8.912 -3.315 -16.802 1.00 6.02 125 LYS A C 1
ATOM 859 O O . LYS A 1 133 ? -8.578 -4.466 -16.515 1.00 6.33 125 LYS A O 1
ATOM 865 N N . HIS A 1 134 ? -10.189 -2.937 -16.841 1.00 5.31 126 HIS A N 1
ATOM 866 C CA . HIS A 1 134 ? -11.235 -3.917 -16.557 1.00 6.64 126 HIS A CA 1
ATOM 867 C C . HIS A 1 134 ? -11.870 -4.520 -17.801 1.00 7.34 126 HIS A C 1
ATOM 868 O O . HIS A 1 134 ? -12.482 -5.599 -17.703 1.00 8.54 126 HIS A O 1
ATOM 875 N N . GLN A 1 135 ? -11.713 -3.885 -18.970 1.00 5.05 127 GLN A N 1
ATOM 876 C CA . GLN A 1 135 ? -12.138 -4.530 -20.215 1.00 5.68 127 GLN A CA 1
ATOM 877 C C . GLN A 1 135 ? -11.188 -5.650 -20.617 1.00 6.09 127 GLN A C 1
ATOM 878 O O . GLN A 1 135 ? -11.631 -6.706 -21.092 1.00 7.18 127 GLN A O 1
ATOM 884 N N . ILE A 1 136 ? -9.874 -5.429 -20.434 1.00 6.47 128 ILE A N 1
ATOM 885 C CA . ILE A 1 136 ? -8.877 -6.367 -20.972 1.00 5.04 128 ILE A CA 1
ATOM 886 C C . ILE A 1 136 ? -9.036 -7.783 -20.430 1.00 7.26 128 ILE A C 1
ATOM 887 O O . ILE A 1 136 ? -8.929 -8.737 -21.221 1.00 6.34 128 ILE A O 1
ATOM 892 N N . PRO A 1 137 ? -9.323 -8.015 -19.138 1.00 7.02 129 PRO A N 1
ATOM 893 C CA . PRO A 1 137 ? -9.468 -9.410 -18.676 1.00 8.11 129 PRO A CA 1
ATOM 894 C C . PRO A 1 137 ? -10.540 -10.199 -19.412 1.00 8.02 129 PRO A C 1
ATOM 895 O O . PRO A 1 137 ? -10.316 -11.374 -19.744 1.00 8.14 129 PRO A O 1
ATOM 899 N N . LEU A 1 138 ? -11.709 -9.598 -19.660 1.00 6.52 130 LEU A N 1
ATOM 900 C CA . LEU A 1 138 ? -12.726 -10.291 -20.440 1.00 6.67 130 LEU A CA 1
ATOM 901 C C . LEU A 1 138 ? -12.215 -10.592 -21.842 1.00 8.34 130 LEU A C 1
ATOM 902 O O . LEU A 1 138 ? -12.408 -11.699 -22.364 1.00 7.06 130 LEU A O 1
ATOM 907 N N . MET A 1 139 ? -11.564 -9.617 -22.476 1.00 4.87 131 MET A N 1
ATOM 908 C CA . MET A 1 139 ? -11.076 -9.861 -23.826 1.00 7.76 131 MET A CA 1
ATOM 909 C C . MET A 1 139 ? -9.961 -10.903 -23.837 1.00 7.79 131 MET A C 1
ATOM 910 O O . MET A 1 139 ? -9.867 -11.683 -24.785 1.00 9.25 131 MET A O 1
ATOM 915 N N . LEU A 1 140 ? -9.136 -10.954 -22.790 1.00 7.36 132 LEU A N 1
ATOM 916 C CA . LEU A 1 140 ? -8.126 -12.005 -22.694 1.00 7.51 132 LEU A CA 1
ATOM 917 C C . LEU A 1 140 ? -8.772 -13.388 -22.700 1.00 9.02 132 LEU A C 1
ATOM 918 O O . LEU A 1 140 ? -8.348 -14.284 -23.444 1.00 9.61 132 LEU A O 1
ATOM 923 N N . ALA A 1 141 ? -9.792 -13.579 -21.859 1.00 6.51 133 ALA A N 1
ATOM 924 C CA . ALA A 1 141 ? -10.483 -14.866 -21.792 1.00 6.75 133 ALA A CA 1
ATOM 925 C C . ALA A 1 141 ? -11.129 -15.223 -23.121 1.00 8.18 133 ALA A C 1
ATOM 926 O O . ALA A 1 141 ? -11.197 -16.402 -23.483 1.00 7.75 133 ALA A O 1
ATOM 928 N N . GLN A 1 142 ? -11.595 -14.218 -23.870 1.00 6.59 134 GLN A N 1
ATOM 929 C CA . GLN A 1 142 ? -12.211 -14.426 -25.176 1.00 7.76 134 GLN A CA 1
ATOM 930 C C . GLN A 1 142 ? -11.204 -14.659 -26.297 1.00 8.18 134 GLN A C 1
ATOM 931 O O . GLN A 1 142 ? -11.617 -15.000 -27.414 1.00 10.01 134 GLN A O 1
ATOM 937 N N . GLY A 1 143 ? -9.919 -14.461 -26.047 1.00 10.50 135 GLY A N 1
ATOM 938 C CA . GLY A 1 143 ? -8.971 -14.494 -27.140 1.00 8.81 135 GLY A CA 1
ATOM 939 C C . GLY A 1 143 ? -9.002 -13.269 -28.024 1.00 8.39 135 GLY A C 1
ATOM 940 O O . GLY A 1 143 ? -8.446 -13.309 -29.126 1.00 10.88 135 GLY A O 1
ATOM 941 N N . GLY A 1 144 ? -9.641 -12.191 -27.598 1.00 8.03 136 GLY A N 1
ATOM 942 C CA . GLY A 1 144 ? -9.535 -10.967 -28.364 1.00 10.27 136 GLY A CA 1
ATOM 943 C C . GLY A 1 144 ? -10.657 -9.985 -28.110 1.00 8.48 136 GLY A C 1
ATOM 944 O O . GLY A 1 144 ? -11.609 -10.239 -27.373 1.00 9.26 136 GLY A O 1
ATOM 945 N N . GLY A 1 145 ? -10.515 -8.848 -28.769 1.00 9.12 137 GLY A N 1
ATOM 946 C CA . GLY A 1 145 ? -11.442 -7.745 -28.647 1.00 7.25 137 GLY A CA 1
ATOM 947 C C . GLY A 1 145 ? -10.825 -6.547 -29.324 1.00 7.67 137 GLY A C 1
ATOM 948 O O . GLY A 1 145 ? -9.666 -6.572 -29.745 1.00 6.75 137 GLY A O 1
ATOM 949 N N . ALA A 1 146 ? -11.623 -5.495 -29.447 1.00 7.03 138 ALA A N 1
ATOM 950 C CA . ALA A 1 146 ? -11.137 -4.249 -30.019 1.00 6.34 138 ALA A CA 1
ATOM 951 C C . ALA A 1 146 ? -11.528 -3.099 -29.113 1.00 6.53 138 ALA A C 1
ATOM 952 O O . ALA A 1 146 ? -12.701 -2.958 -28.748 1.00 6.59 138 ALA A O 1
ATOM 954 N N . ILE A 1 147 ? -10.536 -2.295 -28.738 1.00 5.20 139 ILE A N 1
ATOM 955 C CA . ILE A 1 147 ? -10.732 -1.127 -27.889 1.00 4.80 139 ILE A CA 1
ATOM 956 C C . ILE A 1 147 ? -10.411 0.096 -28.726 1.00 4.25 139 ILE A C 1
ATOM 957 O O . ILE A 1 147 ? -9.397 0.116 -29.433 1.00 5.46 139 ILE A O 1
ATOM 962 N N . VAL A 1 148 ? -11.287 1.093 -28.680 1.00 4.67 140 VAL A N 1
ATOM 963 C CA . VAL A 1 148 ? -11.019 2.392 -29.294 1.00 3.98 140 VAL A CA 1
ATOM 964 C C . VAL A 1 148 ? -11.174 3.445 -28.215 1.00 4.42 140 VAL A C 1
ATOM 965 O O . VAL A 1 148 ? -12.195 3.481 -27.530 1.00 4.80 140 VAL A O 1
ATOM 969 N N . ASN A 1 149 ? -10.153 4.279 -28.047 1.00 4.37 141 ASN A N 1
ATOM 970 C CA . ASN A 1 149 ? -10.176 5.369 -27.084 1.00 5.03 141 ASN A CA 1
ATOM 971 C C . ASN A 1 149 ? -10.334 6.679 -27.834 1.00 6.10 141 ASN A C 1
ATOM 972 O O . ASN A 1 149 ? -9.739 6.865 -28.901 1.00 7.72 141 ASN A O 1
ATOM 977 N N . THR A 1 150 ? -11.128 7.590 -27.281 1.00 5.42 142 THR A N 1
ATOM 978 C CA . THR A 1 150 ? -11.259 8.910 -27.898 1.00 4.66 142 THR A CA 1
ATOM 979 C C . THR A 1 150 ? -10.105 9.776 -27.427 1.00 7.27 142 THR A C 1
ATOM 980 O O . THR A 1 150 ? -10.064 10.190 -26.265 1.00 7.46 142 THR A O 1
ATOM 984 N N . ALA A 1 151 ? -9.159 10.038 -28.325 1.00 5.74 143 ALA A N 1
ATOM 985 C CA . ALA A 1 151 ? -8.141 11.040 -28.050 1.00 6.32 143 ALA A CA 1
ATOM 986 C C . ALA A 1 151 ? -8.621 12.349 -28.661 1.00 8.30 143 ALA A C 1
ATOM 987 O O . ALA A 1 151 ? -9.768 12.753 -28.435 1.00 9.07 143 ALA A O 1
ATOM 989 N N . SER A 1 152 ? -7.788 12.987 -29.473 1.00 7.82 144 SER A N 1
ATOM 990 C CA . SER A 1 152 ? -8.117 14.296 -30.022 1.00 9.24 144 SER A CA 1
ATOM 991 C C . SER A 1 152 ? -6.929 14.713 -30.865 1.00 8.49 144 SER A C 1
ATOM 992 O O . SER A 1 152 ? -5.823 14.196 -30.687 1.00 8.09 144 SER A O 1
ATOM 995 N N . VAL A 1 153 ? -7.152 15.656 -31.784 1.00 7.22 145 VAL A N 1
ATOM 996 C CA . VAL A 1 153 ? -5.986 16.297 -32.373 1.00 9.07 145 VAL A CA 1
ATOM 997 C C . VAL A 1 153 ? -5.167 16.988 -31.294 1.00 10.03 145 VAL A C 1
ATOM 998 O O . VAL A 1 153 ? -3.972 17.232 -31.490 1.00 10.05 145 VAL A O 1
ATOM 1002 N N . ALA A 1 154 ? -5.783 17.313 -30.152 1.00 7.24 146 ALA A N 1
ATOM 1003 C CA . ALA A 1 154 ? -5.026 17.822 -29.008 1.00 9.27 146 ALA A CA 1
ATOM 1004 C C . ALA A 1 154 ? -4.140 16.762 -28.363 1.00 11.25 146 ALA A C 1
ATOM 1005 O O . ALA A 1 154 ? -3.332 17.099 -27.487 1.00 9.34 146 ALA A O 1
ATOM 1007 N N . GLY A 1 155 ? -4.271 15.495 -28.755 1.00 8.53 147 GLY A N 1
ATOM 1008 C CA . GLY A 1 155 ? -3.310 14.507 -28.325 1.00 7.67 147 GLY A CA 1
ATOM 1009 C C . GLY A 1 155 ? -2.145 14.340 -29.259 1.00 8.33 147 GLY A C 1
ATOM 1010 O O . GLY A 1 155 ? -1.234 13.561 -28.969 1.00 8.62 147 GLY A O 1
ATOM 1011 N N . LEU A 1 156 ? -2.161 15.057 -30.383 1.00 8.76 148 LEU A N 1
ATOM 1012 C CA . LEU A 1 156 ? -1.116 15.006 -31.396 1.00 10.46 148 LEU A CA 1
ATOM 1013 C C . LEU A 1 156 ? -0.352 16.318 -31.526 1.00 11.96 148 LEU A C 1
ATOM 1014 O O . LEU A 1 156 ? 0.629 16.380 -32.276 1.00 15.12 148 LEU A O 1
ATOM 1019 N N . GLY A 1 157 ? -0.763 17.355 -30.811 1.00 9.28 149 GLY A N 1
ATOM 1020 C CA . GLY A 1 157 ? -0.136 18.654 -30.958 1.00 12.81 149 GLY A CA 1
ATOM 1021 C C . GLY A 1 157 ? -0.677 19.603 -29.913 1.00 10.90 149 GLY A C 1
ATOM 1022 O O . GLY A 1 157 ? -1.465 19.226 -29.043 1.00 12.37 149 GLY A O 1
ATOM 1023 N N . ALA A 1 158 ? -0.245 20.856 -30.014 1.00 9.68 150 ALA A N 1
ATOM 1024 C CA . ALA A 1 158 ? -0.624 21.849 -29.014 1.00 10.21 150 ALA A CA 1
ATOM 1025 C C . ALA A 1 158 ? -2.124 22.120 -29.033 1.00 8.85 150 ALA A C 1
ATOM 1026 O O . ALA A 1 158 ? -2.782 22.036 -30.069 1.00 10.44 150 ALA A O 1
ATOM 1028 N N . ALA A 1 159 ? -2.661 22.502 -27.875 1.00 10.16 151 ALA A N 1
ATOM 1029 C CA . ALA A 1 159 ? -4.027 23.015 -27.784 1.00 11.07 151 ALA A CA 1
ATOM 1030 C C . ALA A 1 159 ? -3.984 24.266 -26.922 1.00 10.92 151 ALA A C 1
ATOM 1031 O O . ALA A 1 159 ? -4.196 24.200 -25.706 1.00 10.87 151 ALA A O 1
ATOM 1033 N N . PRO A 1 160 ? -3.711 25.427 -27.520 1.00 12.12 152 PRO A N 1
ATOM 1034 C CA . PRO A 1 160 ? -3.609 26.662 -26.729 1.00 11.92 152 PRO A CA 1
ATOM 1035 C C . PRO A 1 160 ? -4.891 26.945 -25.964 1.00 13.40 152 PRO A C 1
ATOM 1036 O O . PRO A 1 160 ? -5.998 26.779 -26.486 1.00 12.24 152 PRO A O 1
ATOM 1040 N N . LYS A 1 161 ? -4.726 27.382 -24.714 1.00 12.43 153 LYS A N 1
ATOM 1041 C CA . LYS A 1 161 ? -5.800 27.613 -23.752 1.00 15.21 153 LYS A CA 1
ATOM 1042 C C . LYS A 1 161 ? -6.519 26.329 -23.367 1.00 16.04 153 LYS A C 1
ATOM 1043 O O . LYS A 1 161 ? -7.583 26.384 -22.736 1.00 14.89 153 LYS A O 1
ATOM 1049 N N . MET A 1 162 ? -5.954 25.174 -23.723 1.00 11.82 154 MET A N 1
ATOM 1050 C CA . MET A 1 162 ? -6.467 23.870 -23.313 1.00 13.17 154 MET A CA 1
ATOM 1051 C C . MET A 1 162 ? -5.302 22.930 -23.038 1.00 10.04 154 MET A C 1
ATOM 1052 O O . MET A 1 162 ? -5.301 21.770 -23.473 1.00 9.60 154 MET A O 1
ATOM 1057 N N . SER A 1 163 ? -4.286 23.430 -22.318 1.00 9.78 155 SER A N 1
ATOM 1058 C CA . SER A 1 163 ? -3.053 22.671 -22.133 1.00 6.43 155 SER A CA 1
ATOM 1059 C C . SER A 1 163 ? -3.284 21.411 -21.309 1.00 8.22 155 SER A C 1
ATOM 1060 O O . SER A 1 163 ? -2.646 20.383 -21.559 1.00 8.27 155 SER A O 1
ATOM 1063 N N . ILE A 1 164 ? -4.143 21.481 -20.287 1.00 8.63 156 ILE A N 1
ATOM 1064 C CA . ILE A 1 164 ? -4.408 20.274 -19.502 1.00 8.86 156 ILE A CA 1
ATOM 1065 C C . ILE A 1 164 ? -5.139 19.251 -20.354 1.00 7.53 156 ILE A C 1
ATOM 1066 O O . ILE A 1 164 ? -4.831 18.052 -20.315 1.00 8.86 156 ILE A O 1
ATOM 1071 N N . TYR A 1 165 ? -6.134 19.709 -21.111 1.00 7.13 157 TYR A N 1
ATOM 1072 C CA . TYR A 1 165 ? -6.843 18.836 -22.041 1.00 7.62 157 TYR A CA 1
ATOM 1073 C C . TYR A 1 165 ? -5.875 18.169 -23.013 1.00 8.38 157 TYR A C 1
ATOM 1074 O O . TYR A 1 165 ? -5.947 16.956 -23.257 1.00 8.53 157 TYR A O 1
ATOM 1083 N N . ALA A 1 166 ? -4.952 18.946 -23.579 1.00 6.51 158 ALA A N 1
ATOM 1084 C CA . ALA A 1 166 ? -3.982 18.360 -24.498 1.00 7.11 158 ALA A CA 1
ATOM 1085 C C . ALA A 1 166 ? -3.116 17.327 -23.791 1.00 7.93 158 ALA A C 1
ATOM 1086 O O . ALA A 1 166 ? -2.857 16.248 -24.341 1.00 6.99 158 ALA A O 1
ATOM 1088 N N . ALA A 1 167 ? -2.649 17.642 -22.576 1.00 6.42 159 ALA A N 1
ATOM 1089 C CA . ALA A 1 167 ? -1.885 16.658 -21.818 1.00 6.08 159 ALA A CA 1
ATOM 1090 C C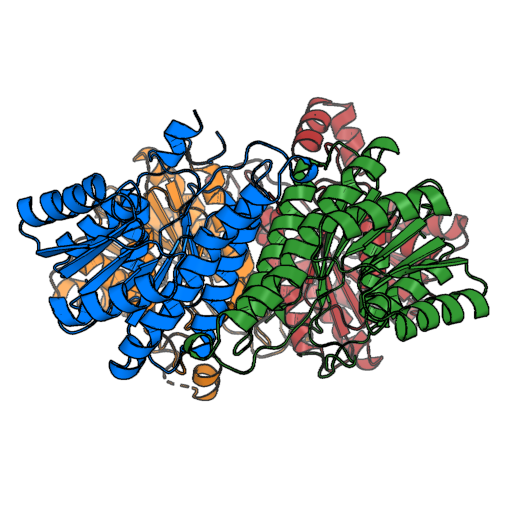 . ALA A 1 167 ? -2.694 15.376 -21.646 1.00 5.87 159 ALA A C 1
ATOM 1091 O O . ALA A 1 167 ? -2.168 14.269 -21.828 1.00 6.30 159 ALA A O 1
ATOM 1093 N N . SER A 1 168 ? -3.990 15.514 -21.345 1.00 6.43 160 SER A N 1
ATOM 1094 C CA . SER A 1 168 ? -4.805 14.332 -21.089 1.00 6.26 160 SER A CA 1
ATOM 1095 C C . SER A 1 168 ? -4.993 13.502 -22.355 1.00 5.98 160 SER A C 1
ATOM 1096 O O . SER A 1 168 ? -4.983 12.265 -22.302 1.00 6.28 160 SER A O 1
ATOM 1099 N N . LYS A 1 169 ? -5.146 14.154 -23.502 1.00 5.08 161 LYS A N 1
ATOM 1100 C CA . LYS A 1 169 ? -5.393 13.388 -24.721 1.00 5.20 161 LYS A CA 1
ATOM 1101 C C . LYS A 1 169 ? -4.102 12.804 -25.291 1.00 5.67 161 LYS A C 1
ATOM 1102 O O . LYS A 1 169 ? -4.130 11.733 -25.924 1.00 5.55 161 LYS A O 1
ATOM 1108 N N . HIS A 1 170 ? -2.970 13.479 -25.072 1.00 5.38 162 HIS A N 1
ATOM 1109 C CA . HIS A 1 170 ? -1.676 12.841 -25.299 1.00 6.05 162 HIS A CA 1
ATOM 1110 C C . HIS A 1 170 ? -1.558 11.571 -24.462 1.00 5.88 162 HIS A C 1
ATOM 1111 O O . HIS A 1 170 ? -1.144 10.519 -24.959 1.00 5.33 162 HIS A O 1
ATOM 1118 N N . ALA A 1 171 ? -1.936 11.658 -23.182 1.00 5.16 163 ALA A N 1
ATOM 1119 C CA . ALA A 1 171 ? -1.844 10.504 -22.291 1.00 5.22 163 ALA A CA 1
ATOM 1120 C C . ALA A 1 171 ? -2.694 9.342 -22.794 1.00 5.50 163 ALA A C 1
ATOM 1121 O O . ALA A 1 171 ? -2.286 8.177 -22.697 1.00 6.38 163 ALA A O 1
ATOM 1123 N N . VAL A 1 172 ? -3.879 9.638 -23.335 1.00 5.15 164 VAL A N 1
ATOM 1124 C CA . VAL A 1 172 ? -4.713 8.583 -23.920 1.00 4.81 164 VAL A CA 1
ATOM 1125 C C . VAL A 1 172 ? -3.952 7.849 -25.021 1.00 5.22 164 VAL A C 1
ATOM 1126 O O . VAL A 1 172 ? -4.027 6.618 -25.136 1.00 4.72 164 VAL A O 1
ATOM 1130 N N . ILE A 1 173 ? -3.218 8.591 -25.858 1.00 4.68 165 ILE A N 1
ATOM 1131 C CA . ILE A 1 173 ? -2.452 7.940 -26.920 1.00 4.79 165 ILE A CA 1
ATOM 1132 C C . ILE A 1 173 ? -1.349 7.057 -26.338 1.00 6.29 165 ILE A C 1
ATOM 1133 O O . ILE A 1 173 ? -1.089 5.957 -26.845 1.00 5.40 165 ILE A O 1
ATOM 1138 N N . GLY A 1 174 ? -0.689 7.514 -25.265 1.00 5.63 166 GLY A N 1
ATOM 1139 C CA . GLY A 1 174 ? 0.315 6.682 -24.614 1.00 5.96 166 GLY A CA 1
ATOM 1140 C C . GLY A 1 174 ? -0.265 5.402 -24.039 1.00 5.57 166 GLY A C 1
ATOM 1141 O O . GLY A 1 174 ? 0.319 4.320 -24.184 1.00 6.11 166 GLY A O 1
ATOM 1142 N N . LEU A 1 175 ? -1.429 5.497 -23.389 1.00 4.21 167 LEU A N 1
ATOM 1143 C CA . LEU A 1 175 ? -2.111 4.280 -22.931 1.00 5.15 167 LEU A CA 1
ATOM 1144 C C . LEU A 1 175 ? -2.439 3.366 -24.095 1.00 5.90 167 LEU A C 1
ATOM 1145 O O . LEU A 1 175 ? -2.276 2.143 -24.008 1.00 6.21 167 LEU A O 1
ATOM 1150 N N . THR A 1 176 ? -2.936 3.952 -25.182 1.00 5.93 168 THR A N 1
ATOM 1151 C CA . THR A 1 176 ? -3.380 3.190 -26.343 1.00 5.18 168 THR A CA 1
ATOM 1152 C C . THR A 1 176 ? -2.232 2.414 -26.968 1.00 6.08 168 THR A C 1
ATOM 1153 O O . THR A 1 176 ? -2.339 1.205 -27.218 1.00 5.81 168 THR A O 1
ATOM 1157 N N . LYS A 1 177 ? -1.133 3.102 -27.270 1.00 5.98 169 LYS A N 1
ATOM 1158 C CA . LYS A 1 177 ? -0.021 2.434 -27.931 1.00 5.43 169 LYS A CA 1
ATOM 1159 C C . LYS A 1 177 ? 0.605 1.387 -27.022 1.00 7.24 169 LYS A C 1
ATOM 1160 O O . LYS A 1 177 ? 0.997 0.311 -27.483 1.00 7.06 169 LYS A O 1
ATOM 1166 N N . SER A 1 178 ? 0.723 1.693 -25.732 1.00 5.35 170 SER A N 1
ATOM 1167 C CA . SER A 1 178 ? 1.350 0.751 -24.815 1.00 6.06 170 SER A CA 1
ATOM 1168 C C . SER A 1 178 ? 0.519 -0.517 -24.682 1.00 6.99 170 SER A C 1
ATOM 1169 O O . SER A 1 178 ? 1.051 -1.628 -24.793 1.00 6.86 170 SER A O 1
ATOM 1172 N N . ALA A 1 179 ? -0.792 -0.375 -24.476 1.00 5.56 171 ALA A N 1
ATOM 1173 C CA . ALA A 1 179 ? -1.638 -1.564 -24.386 1.00 6.31 171 ALA A CA 1
ATOM 1174 C C . ALA A 1 179 ? -1.658 -2.329 -25.701 1.00 6.18 171 ALA A C 1
ATOM 1175 O O . ALA A 1 179 ? -1.717 -3.562 -25.703 1.00 6.63 171 ALA A O 1
ATOM 1177 N N . ALA A 1 180 ? -1.624 -1.618 -26.839 1.00 5.16 172 ALA A N 1
ATOM 1178 C CA . ALA A 1 180 ? -1.644 -2.320 -28.120 1.00 6.08 172 ALA A CA 1
ATOM 1179 C C . ALA A 1 180 ? -0.440 -3.247 -28.253 1.00 5.28 172 ALA A C 1
ATOM 1180 O O . ALA A 1 180 ? -0.568 -4.379 -28.728 1.00 8.28 172 ALA A O 1
ATOM 1182 N N . ILE A 1 181 ? 0.734 -2.793 -27.823 1.00 5.55 173 ILE A N 1
ATOM 1183 C CA . ILE A 1 181 ? 1.909 -3.654 -27.913 1.00 7.04 173 ILE A CA 1
ATOM 1184 C C . ILE A 1 181 ? 1.846 -4.764 -26.870 1.00 7.85 173 ILE A C 1
ATOM 1185 O O . ILE A 1 181 ? 2.194 -5.921 -27.153 1.00 9.06 173 ILE A O 1
ATOM 1190 N N . GLU A 1 182 ? 1.391 -4.440 -25.657 1.00 7.69 174 GLU A N 1
ATOM 1191 C CA . GLU A 1 182 ? 1.351 -5.436 -24.588 1.00 7.65 174 GLU A CA 1
ATOM 1192 C C . GLU A 1 182 ? 0.477 -6.624 -24.959 1.00 8.05 174 GLU A C 1
ATOM 1193 O O . GLU A 1 182 ? 0.813 -7.768 -24.628 1.00 8.53 174 GLU A O 1
ATOM 1199 N N . TYR A 1 183 ? -0.652 -6.380 -25.628 1.00 6.31 175 TYR A N 1
ATOM 1200 C CA . TYR A 1 183 ? -1.653 -7.422 -25.850 1.00 6.56 175 TYR A CA 1
ATOM 1201 C C . TYR A 1 183 ? -1.782 -7.803 -27.317 1.00 8.21 175 TYR A C 1
ATOM 1202 O O . TYR A 1 183 ? -2.731 -8.504 -27.685 1.00 8.73 175 TYR A O 1
ATOM 1211 N N . ALA A 1 184 ? -0.812 -7.401 -28.147 1.00 9.24 176 ALA A N 1
ATOM 1212 C CA . ALA A 1 184 ? -0.892 -7.628 -29.590 1.00 9.54 176 ALA A CA 1
ATOM 1213 C C . ALA A 1 184 ? -1.012 -9.110 -29.925 1.00 12.77 176 ALA A C 1
ATOM 1214 O O . ALA A 1 184 ? -1.739 -9.483 -30.853 1.00 14.81 176 ALA A O 1
ATOM 1216 N N . LYS A 1 185 ? -0.323 -9.970 -29.183 1.00 9.97 177 LYS A N 1
ATOM 1217 C CA . LYS A 1 185 ? -0.387 -11.404 -29.441 1.00 11.54 177 LYS A CA 1
ATOM 1218 C C . LYS A 1 185 ? -1.540 -12.089 -28.728 1.00 14.86 177 LYS A C 1
ATOM 1219 O O . LYS A 1 185 ? -1.690 -13.308 -28.856 1.00 14.69 177 LYS A O 1
ATOM 1225 N N . LYS A 1 186 ? -2.359 -11.342 -27.990 1.00 8.68 178 LYS A N 1
ATOM 1226 C CA . LYS A 1 186 ? -3.520 -11.898 -27.311 1.00 8.60 178 LYS A CA 1
ATOM 1227 C C . LYS A 1 186 ? -4.823 -11.533 -28.010 1.00 11.70 178 LYS A C 1
ATOM 1228 O O . LYS A 1 186 ? -5.898 -11.733 -27.438 1.00 14.08 178 LYS A O 1
ATOM 1234 N N . GLY A 1 187 ? -4.748 -10.999 -29.223 1.00 10.51 179 GLY A N 1
ATOM 1235 C CA . GLY A 1 187 ? -5.928 -10.714 -30.017 1.00 12.10 179 GLY A CA 1
ATOM 1236 C C . GLY A 1 187 ? -6.654 -9.441 -29.659 1.00 10.13 179 GLY A C 1
ATOM 1237 O O . GLY A 1 187 ? -7.754 -9.214 -30.177 1.00 9.40 179 GLY A O 1
ATOM 1238 N N . ILE A 1 188 ? -6.092 -8.612 -28.785 1.00 8.08 180 ILE A N 1
ATOM 1239 C CA . ILE A 1 188 ? -6.743 -7.378 -28.354 1.00 7.52 180 ILE A CA 1
ATOM 1240 C C . ILE A 1 188 ? -6.105 -6.226 -29.110 1.00 7.36 180 ILE A C 1
ATOM 1241 O O . ILE A 1 188 ? -4.955 -5.859 -28.841 1.00 10.26 180 ILE A O 1
ATOM 1246 N N . ARG A 1 189 ? -6.863 -5.619 -30.017 1.00 6.06 181 ARG A N 1
ATOM 1247 C CA . ARG A 1 189 ? -6.390 -4.440 -30.727 1.00 6.62 181 ARG A CA 1
ATOM 1248 C C . ARG A 1 189 ? -6.811 -3.206 -29.947 1.00 6.68 181 ARG A C 1
ATOM 1249 O O . ARG A 1 189 ? -7.881 -3.180 -29.334 1.00 7.01 181 ARG A O 1
ATOM 1257 N N . VAL A 1 190 ? -5.934 -2.205 -29.925 1.00 4.77 182 VAL A N 1
ATOM 1258 C CA . VAL A 1 190 ? -6.180 -0.981 -29.171 1.00 4.74 182 VAL A CA 1
ATOM 1259 C C . VAL A 1 190 ? -5.786 0.182 -30.068 1.00 4.32 182 VAL A C 1
ATOM 1260 O O . VAL A 1 190 ? -4.628 0.275 -30.489 1.00 5.60 182 VAL A O 1
ATOM 1264 N N . ASN A 1 191 ? -6.736 1.068 -30.353 1.00 5.22 183 ASN A N 1
ATOM 1265 C CA . ASN A 1 191 ? -6.500 2.204 -31.230 1.00 5.40 183 ASN A CA 1
ATOM 1266 C C . ASN A 1 191 ? -7.141 3.441 -30.622 1.00 7.05 183 ASN A C 1
ATOM 1267 O O . ASN A 1 191 ? -7.979 3.349 -29.724 1.00 5.14 183 ASN A O 1
ATOM 1272 N N . ALA A 1 192 ? -6.752 4.603 -31.137 1.00 6.31 184 ALA A N 1
ATOM 1273 C CA . ALA A 1 192 ? -7.346 5.866 -30.718 1.00 5.33 184 ALA A CA 1
ATOM 1274 C C . ALA A 1 192 ? -7.881 6.603 -31.932 1.00 7.66 184 ALA A C 1
ATOM 1275 O O . ALA A 1 192 ? -7.203 6.701 -32.957 1.00 11.89 184 ALA A O 1
ATOM 1277 N N . VAL A 1 193 ? -9.082 7.150 -31.812 1.00 4.85 185 VAL A N 1
ATOM 1278 C CA . VAL A 1 193 ? -9.579 8.084 -32.813 1.00 7.01 185 VAL A CA 1
ATOM 1279 C C . VAL A 1 193 ? -9.289 9.496 -32.318 1.00 7.74 185 VAL A C 1
ATOM 1280 O O . VAL A 1 193 ? -9.407 9.784 -31.118 1.00 6.76 185 VAL A O 1
ATOM 1284 N N . CYS A 1 194 ? -8.856 10.374 -33.231 1.00 6.85 186 CYS A N 1
ATOM 1285 C CA . CYS A 1 194 ? -8.393 11.719 -32.879 1.00 7.47 186 CYS A CA 1
ATOM 1286 C C . CYS A 1 194 ? -9.235 12.753 -33.616 1.00 6.31 186 CYS A C 1
ATOM 1287 O O . CYS A 1 194 ? -8.836 13.264 -34.675 1.00 8.58 186 CYS A O 1
ATOM 1290 N N . PRO A 1 195 ? -10.400 13.100 -33.081 1.00 8.14 187 PRO A N 1
ATOM 1291 C CA . PRO A 1 195 ? -11.219 14.132 -33.728 1.00 7.70 187 PRO A CA 1
ATOM 1292 C C . PRO A 1 195 ? -10.605 15.515 -33.571 1.00 7.24 187 PRO A C 1
ATOM 1293 O O . PRO A 1 195 ? -9.943 15.821 -32.577 1.00 9.90 187 PRO A O 1
ATOM 1297 N N . ALA A 1 196 ? -10.825 16.357 -34.582 1.00 9.68 188 ALA A N 1
ATOM 1298 C CA . ALA A 1 196 ? -10.668 17.793 -34.381 1.00 10.35 188 ALA A CA 1
ATOM 1299 C C . ALA A 1 196 ? -11.982 18.302 -33.811 1.00 13.95 188 ALA A C 1
ATOM 1300 O O . ALA A 1 196 ? -12.614 17.605 -33.014 1.00 14.76 188 ALA A O 1
ATOM 1302 N N . VAL A 1 197 ? -12.432 19.484 -34.207 1.00 11.93 189 VAL A N 1
ATOM 1303 C CA . VAL A 1 197 ? -13.687 19.991 -33.662 1.00 12.57 189 VAL A CA 1
ATOM 1304 C C . VAL A 1 197 ? -14.845 19.250 -34.319 1.00 12.03 189 VAL A C 1
ATOM 1305 O O . VAL A 1 197 ? -14.905 19.133 -35.552 1.00 13.49 189 VAL A O 1
ATOM 1309 N N . ILE A 1 198 ? -15.741 18.706 -33.490 1.00 13.52 190 ILE A N 1
ATOM 1310 C CA . ILE A 1 198 ? -16.922 17.975 -33.933 1.00 11.65 190 ILE A CA 1
ATOM 1311 C C . ILE A 1 198 ? -18.149 18.701 -33.406 1.00 14.75 190 ILE A C 1
ATOM 1312 O O . ILE A 1 198 ? -18.148 19.192 -32.272 1.00 16.02 190 ILE A O 1
ATOM 1317 N N . ASP A 1 199 ? -19.200 18.755 -34.221 1.00 15.64 191 ASP A N 1
ATOM 1318 C CA . ASP A 1 199 ? -20.400 19.509 -33.858 1.00 17.64 191 ASP A CA 1
ATOM 1319 C C . ASP A 1 199 ? -21.207 18.737 -32.818 1.00 18.08 191 ASP A C 1
ATOM 1320 O O . ASP A 1 199 ? -22.129 17.989 -33.143 1.00 19.22 191 ASP A O 1
ATOM 1325 N N . THR A 1 200 ? -20.861 18.939 -31.548 1.00 19.38 192 THR A N 1
ATOM 1326 C CA . THR A 1 200 ? -21.562 18.366 -30.407 1.00 18.95 192 THR A CA 1
ATOM 1327 C C . THR A 1 200 ? -21.885 19.481 -29.421 1.00 23.24 192 THR A C 1
ATOM 1328 O O . THR A 1 200 ? -21.587 20.655 -29.662 1.00 25.69 192 THR A O 1
ATOM 1332 N N . ASP A 1 201 ? -22.489 19.104 -28.290 1.00 24.90 193 ASP A N 1
ATOM 1333 C CA . ASP A 1 201 ? -22.742 20.076 -27.229 1.00 24.96 193 ASP A CA 1
ATOM 1334 C C . ASP A 1 201 ? -21.444 20.578 -26.609 1.00 31.63 193 ASP A C 1
ATOM 1335 O O . ASP A 1 201 ? -21.389 21.719 -26.142 1.00 35.81 193 ASP A O 1
ATOM 1340 N N . MET A 1 202 ? -20.393 19.749 -26.593 1.00 27.72 194 MET A N 1
ATOM 1341 C CA . MET A 1 202 ? -19.089 20.229 -26.143 1.00 31.66 194 MET A CA 1
ATOM 1342 C C . MET A 1 202 ? -18.591 21.374 -27.018 1.00 35.49 194 MET A C 1
ATOM 1343 O O . MET A 1 202 ? -17.869 22.258 -26.537 1.00 38.39 194 MET A O 1
ATOM 1348 N N . PHE A 1 203 ? -18.979 21.385 -28.295 1.00 30.49 195 PHE A N 1
ATOM 1349 C CA . PHE A 1 203 ? -18.581 22.466 -29.190 1.00 34.97 195 PHE A CA 1
ATOM 1350 C C . PHE A 1 203 ? -19.485 23.680 -29.026 1.00 37.26 195 PHE A C 1
ATOM 1351 O O . PHE A 1 203 ? -19.000 24.806 -28.866 1.00 39.68 195 PHE A O 1
ATOM 1359 N N . ARG A 1 204 ? -20.803 23.470 -29.062 1.00 36.01 196 ARG A N 1
ATOM 1360 C CA . ARG A 1 204 ? -21.731 24.587 -28.932 1.00 44.28 196 ARG A CA 1
ATOM 1361 C C . ARG A 1 204 ? -21.746 25.161 -27.519 1.00 48.36 196 ARG A C 1
ATOM 1362 O O . ARG A 1 204 ? -22.199 26.296 -27.332 1.00 50.94 196 ARG A O 1
ATOM 1370 N N . ARG A 1 205 ? -21.257 24.410 -26.527 1.00 46.08 197 ARG A N 1
ATOM 1371 C CA . ARG A 1 205 ? -20.978 24.996 -25.219 1.00 47.94 197 ARG A CA 1
ATOM 1372 C C . ARG A 1 205 ? -19.875 26.040 -25.326 1.00 53.00 197 ARG A C 1
ATOM 1373 O O . ARG A 1 205 ? -19.999 27.152 -24.799 1.00 55.17 197 ARG A O 1
ATOM 1381 N N . ALA A 1 206 ? -18.783 25.693 -26.017 1.00 50.22 198 ALA A N 1
ATOM 1382 C CA . ALA A 1 206 ? -17.637 26.589 -26.142 1.00 53.65 198 ALA A CA 1
ATOM 1383 C C . ALA A 1 206 ? -17.992 27.898 -26.834 1.00 57.02 198 ALA A C 1
ATOM 1384 O O . ALA A 1 206 ? -17.217 28.857 -26.750 1.00 62.73 198 ALA A O 1
ATOM 1386 N N . TYR A 1 207 ? -19.126 27.958 -27.524 1.00 56.30 199 TYR A N 1
ATOM 1387 C CA . TYR A 1 207 ? -19.698 29.234 -27.937 1.00 65.76 199 TYR A CA 1
ATOM 1388 C C . TYR A 1 207 ? -21.161 29.292 -27.504 1.00 62.43 199 TYR A C 1
ATOM 1389 O O . TYR A 1 207 ? -21.466 29.303 -26.312 1.00 60.33 199 TYR A O 1
ATOM 1398 N N . ALA A 1 219 ? -10.737 27.592 -41.936 1.00 45.84 211 ALA A N 1
ATOM 1399 C CA . ALA A 1 219 ? -11.195 28.210 -40.703 1.00 46.54 211 ALA A CA 1
ATOM 1400 C C . ALA A 1 219 ? -10.850 27.289 -39.543 1.00 45.47 211 ALA A C 1
ATOM 1401 O O . ALA A 1 219 ? -11.742 26.772 -38.864 1.00 51.81 211 ALA A O 1
ATOM 1403 N N . MET A 1 220 ? -9.536 27.105 -39.350 1.00 38.40 212 MET A N 1
ATOM 1404 C CA . MET A 1 220 ? -8.912 26.157 -38.425 1.00 39.26 212 MET A CA 1
ATOM 1405 C C . MET A 1 220 ? -8.934 24.739 -38.994 1.00 35.97 212 MET A C 1
ATOM 1406 O O . MET A 1 220 ? -8.017 23.950 -38.735 1.00 35.18 212 MET A O 1
ATOM 1411 N N . HIS A 1 221 ? -9.969 24.397 -39.764 1.00 28.78 213 HIS A N 1
ATOM 1412 C CA . HIS A 1 221 ? -10.008 23.120 -40.471 1.00 24.62 213 HIS A CA 1
ATOM 1413 C C . HIS A 1 221 ? -9.874 23.378 -41.961 1.00 21.40 213 HIS A C 1
ATOM 1414 O O . HIS A 1 221 ? -10.674 24.143 -42.526 1.00 21.75 213 HIS A O 1
ATOM 1421 N N . PRO A 1 222 ? -8.889 22.775 -42.625 1.00 16.08 214 PRO A N 1
ATOM 1422 C CA . PRO A 1 222 ? -8.749 22.984 -44.074 1.00 15.88 214 PRO A CA 1
ATOM 1423 C C . PRO A 1 222 ? -10.010 22.685 -44.873 1.00 16.59 214 PRO A C 1
ATOM 1424 O O . PRO A 1 222 ? -10.241 23.331 -45.903 1.00 15.94 214 PRO A O 1
ATOM 1428 N N . LEU A 1 223 ? -10.847 21.737 -44.435 1.00 15.56 215 LEU A N 1
ATOM 1429 C CA . LEU A 1 223 ? -12.051 21.439 -45.203 1.00 13.97 215 LEU A CA 1
ATOM 1430 C C . LEU A 1 223 ? -13.075 22.570 -45.137 1.00 17.95 215 LEU A C 1
ATOM 1431 O O . LEU A 1 223 ? -13.948 22.647 -46.007 1.00 17.90 215 LEU A O 1
ATOM 1436 N N . GLY A 1 224 ? -12.985 23.451 -44.145 1.00 17.95 216 GLY A N 1
ATOM 1437 C CA . GLY A 1 224 ? -13.896 24.576 -44.054 1.00 17.75 216 GLY A CA 1
ATOM 1438 C C . GLY A 1 224 ? -15.146 24.347 -43.231 1.00 22.26 216 GLY A C 1
ATOM 1439 O O . GLY A 1 224 ? -16.041 25.203 -43.234 1.00 23.52 216 GLY A O 1
ATOM 1440 N N . ARG A 1 225 ? -15.243 23.222 -42.533 1.00 14.48 217 ARG A N 1
ATOM 1441 C CA . ARG A 1 225 ? -16.362 22.943 -41.650 1.00 13.36 217 ARG A CA 1
ATOM 1442 C C . ARG A 1 225 ? -15.830 22.126 -40.486 1.00 12.74 217 ARG A C 1
ATOM 1443 O O . ARG A 1 225 ? -14.697 21.642 -40.516 1.00 14.63 217 ARG A O 1
ATOM 1451 N N . VAL A 1 226 ? -16.641 22.005 -39.439 1.00 15.34 218 VAL A N 1
ATOM 1452 C CA . VAL A 1 226 ? -16.297 21.099 -38.348 1.00 13.10 218 VAL A CA 1
ATOM 1453 C C . VAL A 1 226 ? -16.845 19.719 -38.688 1.00 11.13 218 VAL A C 1
ATOM 1454 O O . VAL A 1 226 ? -17.647 19.567 -39.616 1.00 12.61 218 VAL A O 1
ATOM 1458 N N . GLY A 1 227 ? -16.395 18.695 -37.944 1.00 9.42 219 GLY A N 1
ATOM 1459 C CA . GLY A 1 227 ? -16.788 17.332 -38.228 1.00 10.04 219 GLY A CA 1
ATOM 1460 C C . GLY A 1 227 ? -18.185 17.000 -37.728 1.00 10.40 219 GLY A C 1
ATOM 1461 O O . GLY A 1 227 ? -18.815 17.748 -36.987 1.00 12.74 219 GLY A O 1
ATOM 1462 N N . ARG A 1 228 ? -18.674 15.849 -38.165 1.00 8.00 220 ARG A N 1
ATOM 1463 C CA . ARG A 1 228 ? -19.995 15.375 -37.786 1.00 8.91 220 ARG A CA 1
ATOM 1464 C C . ARG A 1 228 ? -19.832 14.147 -36.906 1.00 9.55 220 ARG A C 1
ATOM 1465 O O . ARG A 1 228 ? -18.861 13.399 -37.049 1.00 10.17 220 ARG A O 1
ATOM 1473 N N . VAL A 1 229 ? -20.776 13.952 -35.978 1.00 9.31 221 VAL A N 1
ATOM 1474 C CA . VAL A 1 229 ? -20.629 12.836 -35.046 1.00 8.29 221 VAL A CA 1
ATOM 1475 C C . VAL A 1 229 ? -20.580 11.508 -35.783 1.00 8.16 221 VAL A C 1
ATOM 1476 O O . VAL A 1 229 ? -19.860 10.592 -35.369 1.00 10.66 221 VAL A O 1
ATOM 1480 N N . GLU A 1 230 ? -21.311 11.377 -36.893 1.00 7.15 222 GLU A N 1
ATOM 1481 C CA . GLU A 1 230 ? -21.320 10.101 -37.596 1.00 9.90 222 GLU A CA 1
ATOM 1482 C C . GLU A 1 230 ? -20.003 9.834 -38.306 1.00 8.64 222 GLU A C 1
ATOM 1483 O O . GLU A 1 230 ? -19.700 8.673 -38.596 1.00 7.96 222 GLU A O 1
ATOM 1489 N N . GLU A 1 231 ? -19.199 10.874 -38.548 1.00 7.09 223 GLU A N 1
ATOM 1490 C CA . GLU A 1 231 ? -17.878 10.658 -39.122 1.00 7.38 223 GLU A CA 1
ATOM 1491 C C . GLU A 1 231 ? -16.937 10.045 -38.092 1.00 7.97 223 GLU A C 1
ATOM 1492 O O . GLU A 1 231 ? -16.125 9.171 -38.427 1.00 9.00 223 GLU A O 1
ATOM 1498 N N . ILE A 1 232 ? -17.052 10.460 -36.832 1.00 6.08 224 ILE A N 1
ATOM 1499 C CA . ILE A 1 232 ? -16.266 9.803 -35.792 1.00 6.54 224 ILE A CA 1
ATOM 1500 C C . ILE A 1 232 ? -16.757 8.377 -35.598 1.00 7.83 224 ILE A C 1
ATOM 1501 O O . ILE A 1 232 ? -15.960 7.439 -35.518 1.00 5.79 224 ILE A O 1
ATOM 1506 N N . ALA A 1 233 ? -18.079 8.184 -35.574 1.00 6.98 225 ALA A N 1
ATOM 1507 C CA . ALA A 1 233 ? -18.619 6.841 -35.389 1.00 7.12 225 ALA A CA 1
ATOM 1508 C C . ALA A 1 233 ? -18.105 5.890 -36.459 1.00 7.05 225 ALA A C 1
ATOM 1509 O O . ALA A 1 233 ? -17.737 4.749 -36.163 1.00 7.37 225 ALA A O 1
ATOM 1511 N N . ALA A 1 234 ? -18.084 6.338 -37.713 1.00 7.28 226 ALA A N 1
ATOM 1512 C CA . ALA A 1 234 ? -17.638 5.470 -38.798 1.00 6.68 226 ALA A CA 1
ATOM 1513 C C . ALA A 1 234 ? -16.176 5.077 -38.632 1.00 7.00 226 ALA A C 1
ATOM 1514 O O . ALA A 1 234 ? -15.776 3.963 -38.996 1.00 7.71 226 ALA A O 1
ATOM 1516 N N . ALA A 1 235 ? -15.356 5.989 -38.111 1.00 6.97 227 ALA A N 1
ATOM 1517 C CA . ALA A 1 235 ? -13.954 5.656 -37.870 1.00 6.97 227 ALA A CA 1
ATOM 1518 C C . ALA A 1 235 ? -13.823 4.632 -36.746 1.00 7.00 227 ALA A C 1
ATOM 1519 O O . ALA A 1 235 ? -12.999 3.708 -36.822 1.00 6.76 227 ALA A O 1
ATOM 1521 N N . VAL A 1 236 ? -14.628 4.779 -35.692 1.00 6.15 228 VAL A N 1
ATOM 1522 C CA . VAL A 1 236 ? -14.634 3.773 -34.633 1.00 6.12 228 VAL A CA 1
ATOM 1523 C C . VAL A 1 236 ? -15.035 2.417 -35.191 1.00 6.19 228 VAL A C 1
ATOM 1524 O O . VAL A 1 236 ? -14.422 1.391 -34.873 1.00 6.15 228 VAL A O 1
ATOM 1528 N N . LEU A 1 237 ? -16.076 2.384 -36.018 1.00 6.49 229 LEU A N 1
ATOM 1529 C CA . LEU A 1 237 ? -16.532 1.102 -36.539 1.00 8.53 229 LEU A CA 1
ATOM 1530 C C . LEU A 1 237 ? -15.503 0.488 -37.484 1.00 8.90 229 LEU A C 1
ATOM 1531 O O . LEU A 1 237 ? -15.340 -0.737 -37.500 1.00 8.77 229 LEU A O 1
ATOM 1536 N N . TYR A 1 238 ? -14.784 1.305 -38.271 1.00 5.73 230 TYR A N 1
ATOM 1537 C CA . TYR A 1 238 ? -13.685 0.740 -39.059 1.00 6.94 230 TYR A CA 1
ATOM 1538 C C . TYR A 1 238 ? -12.656 0.080 -38.141 1.00 5.71 230 TYR A C 1
ATOM 1539 O O . TYR A 1 238 ? -12.239 -1.063 -38.364 1.00 6.23 230 TYR A O 1
ATOM 1548 N N . LEU A 1 239 ? -12.251 0.781 -37.089 1.00 5.25 231 LEU A N 1
ATOM 1549 C CA . LEU A 1 239 ? -11.237 0.240 -36.197 1.00 5.02 231 LEU A CA 1
ATOM 1550 C C . LEU A 1 239 ? -11.718 -1.011 -35.481 1.00 7.16 231 LEU A C 1
ATOM 1551 O O . LEU A 1 239 ? -10.888 -1.844 -35.089 1.00 9.56 231 LEU A O 1
ATOM 1556 N N . CYS A 1 240 ? -13.027 -1.174 -35.312 1.00 5.65 232 CYS A N 1
ATOM 1557 C CA . CYS A 1 240 ? -13.568 -2.391 -34.710 1.00 6.94 232 CYS A CA 1
ATOM 1558 C C . CYS A 1 240 ? -13.903 -3.484 -35.721 1.00 10.28 232 CYS A C 1
ATOM 1559 O O . CYS A 1 240 ? -14.304 -4.579 -35.309 1.00 9.83 232 CYS A O 1
ATOM 1562 N N . SER A 1 241 ? -13.727 -3.239 -37.016 1.00 7.88 233 SER A N 1
ATOM 1563 C CA . SER A 1 241 ? -14.275 -4.151 -38.014 1.00 9.55 233 SER A CA 1
ATOM 1564 C C . SER A 1 241 ? -13.436 -5.429 -38.137 1.00 8.29 233 SER A C 1
ATOM 1565 O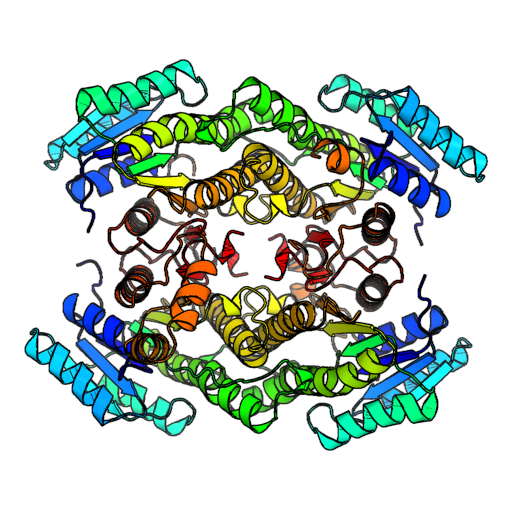 O . SER A 1 241 ? -12.252 -5.472 -37.786 1.00 8.47 233 SER A O 1
ATOM 1568 N N . ASP A 1 242 ? -14.077 -6.484 -38.667 1.00 10.05 234 ASP A N 1
ATOM 1569 C CA . ASP A 1 242 ? -13.404 -7.779 -38.785 1.00 13.24 234 ASP A CA 1
ATOM 1570 C C . ASP A 1 242 ? -12.126 -7.670 -39.606 1.00 12.19 234 ASP A C 1
ATOM 1571 O O . ASP A 1 242 ? -11.110 -8.286 -39.270 1.00 14.98 234 ASP A O 1
ATOM 1576 N N . ASN A 1 243 ? -12.149 -6.883 -40.683 1.00 8.52 235 ASN A N 1
ATOM 1577 C CA . ASN A 1 243 ? -10.983 -6.742 -41.542 1.00 9.55 235 ASN A CA 1
ATOM 1578 C C . ASN A 1 243 ? -10.020 -5.657 -41.071 1.00 9.89 235 ASN A C 1
ATOM 1579 O O . ASN A 1 243 ? -9.104 -5.286 -41.819 1.00 11.83 235 ASN A O 1
ATOM 1584 N N . ALA A 1 244 ? -10.187 -5.153 -39.849 1.00 8.98 236 ALA A N 1
ATOM 1585 C CA . ALA A 1 244 ? -9.186 -4.288 -39.243 1.00 9.00 236 ALA A CA 1
ATOM 1586 C C . ALA A 1 244 ? -8.246 -5.059 -38.318 1.00 9.22 236 ALA A C 1
ATOM 1587 O O . ALA A 1 244 ? -7.622 -4.459 -37.441 1.00 8.98 236 ALA A O 1
ATOM 1589 N N . GLY A 1 245 ? -8.104 -6.371 -38.525 1.00 8.96 237 GLY A N 1
ATOM 1590 C CA . GLY A 1 245 ? -7.352 -7.202 -37.600 1.00 10.95 237 GLY A CA 1
ATOM 1591 C C . GLY A 1 245 ? -5.860 -6.939 -37.582 1.00 11.67 237 GLY A C 1
ATOM 1592 O O . GLY A 1 245 ? -5.179 -7.364 -36.641 1.00 15.86 237 GLY A O 1
ATOM 1593 N N . PHE A 1 246 ? -5.333 -6.262 -38.600 1.00 7.22 238 PHE A N 1
ATOM 1594 C CA . PHE A 1 246 ? -3.938 -5.843 -38.647 1.00 9.49 238 PHE A CA 1
ATOM 1595 C C . PHE A 1 246 ? -3.759 -4.386 -38.222 1.00 10.45 238 PHE A C 1
ATOM 1596 O O . PHE A 1 246 ? -2.658 -3.850 -38.354 1.00 9.85 238 PHE A O 1
ATOM 1604 N N . THR A 1 247 ? -4.820 -3.722 -37.750 1.00 7.27 239 THR A N 1
ATOM 1605 C CA . THR A 1 247 ? -4.746 -2.307 -37.381 1.00 6.37 239 THR A CA 1
ATOM 1606 C C . THR A 1 247 ? -4.754 -2.187 -35.860 1.00 6.67 239 THR A C 1
ATOM 1607 O O . THR A 1 247 ? -5.778 -2.450 -35.210 1.00 6.72 239 THR A O 1
ATOM 1611 N N . THR A 1 248 ? -3.611 -1.817 -35.292 1.00 6.56 240 THR A N 1
ATOM 1612 C CA . THR A 1 248 ? -3.524 -1.677 -33.845 1.00 5.71 240 THR A CA 1
ATOM 1613 C C . THR A 1 248 ? -2.416 -0.700 -33.486 1.00 4.65 240 THR A C 1
ATOM 1614 O O . THR A 1 248 ? -1.414 -0.577 -34.200 1.00 5.65 240 THR A O 1
ATOM 1618 N N . GLY A 1 249 ? -2.611 -0.023 -32.353 1.00 5.33 241 GLY A N 1
ATOM 1619 C CA . GLY A 1 249 ? -1.654 0.950 -31.866 1.00 6.85 241 GLY A CA 1
ATOM 1620 C C . GLY A 1 249 ? -1.605 2.246 -32.636 1.00 7.22 241 GLY A C 1
ATOM 1621 O O . GLY A 1 249 ? -0.606 2.957 -32.541 1.00 7.35 241 GLY A O 1
ATOM 1622 N N . ILE A 1 250 ? -2.647 2.587 -33.398 1.00 6.36 242 ILE A N 1
ATOM 1623 C CA . ILE A 1 250 ? -2.611 3.808 -34.198 1.00 6.45 242 ILE A CA 1
ATOM 1624 C C . ILE A 1 250 ? -3.477 4.880 -33.565 1.00 7.15 242 ILE A C 1
ATOM 1625 O O . ILE A 1 250 ? -4.404 4.608 -32.803 1.00 6.57 242 ILE A O 1
ATOM 1630 N N . ALA A 1 251 ? -3.144 6.130 -33.902 1.00 7.44 243 ALA A N 1
ATOM 1631 C CA . ALA A 1 251 ? -3.954 7.303 -33.607 1.00 10.25 243 ALA A CA 1
ATOM 1632 C C . ALA A 1 251 ? -4.489 7.807 -34.940 1.00 12.50 243 ALA A C 1
ATOM 1633 O O . ALA A 1 251 ? -3.720 8.303 -35.773 1.00 15.77 243 ALA A O 1
ATOM 1635 N N . LEU A 1 252 ? -5.795 7.651 -35.153 1.00 6.92 244 LEU A N 1
ATOM 1636 C CA . LEU A 1 252 ? -6.408 7.932 -36.446 1.00 6.84 244 LEU A CA 1
ATOM 1637 C C . LEU A 1 252 ? -7.004 9.330 -36.418 1.00 8.05 244 LEU A C 1
ATOM 1638 O O . LEU A 1 252 ? -8.065 9.519 -35.806 1.00 7.75 244 LEU A O 1
ATOM 1643 N N . PRO A 1 253 ? -6.400 10.319 -37.083 1.00 7.77 245 PRO A N 1
ATOM 1644 C CA . PRO A 1 253 ? -6.975 11.674 -37.079 1.00 7.14 245 PRO A CA 1
ATOM 1645 C C . PRO A 1 253 ? -8.193 11.742 -37.986 1.00 9.46 245 PRO A C 1
ATOM 1646 O O . PRO A 1 253 ? -8.147 11.332 -39.152 1.00 9.15 245 PRO A O 1
ATOM 1650 N N . VAL A 1 254 ? -9.281 12.267 -37.440 1.00 7.56 246 VAL A N 1
ATOM 1651 C CA . VAL A 1 254 ? -10.489 12.565 -38.193 1.00 7.35 246 VAL A CA 1
ATOM 1652 C C . VAL A 1 254 ? -10.704 14.058 -37.987 1.00 9.01 246 VAL A C 1
ATOM 1653 O O . VAL A 1 254 ? -11.372 14.498 -37.047 1.00 7.84 246 VAL A O 1
ATOM 1657 N N . ASP A 1 255 ? -10.094 14.861 -38.873 1.00 6.87 247 ASP A N 1
ATOM 1658 C CA . ASP A 1 255 ? -9.821 16.243 -38.509 1.00 8.35 247 ASP A CA 1
ATOM 1659 C C . ASP A 1 255 ? -9.919 17.235 -39.658 1.00 7.43 247 ASP A C 1
ATOM 1660 O O . ASP A 1 255 ? -9.460 18.375 -39.487 1.00 8.59 247 ASP A O 1
ATOM 1665 N N . GLY A 1 256 ? -10.461 16.852 -40.812 1.00 7.26 248 GLY A N 1
ATOM 1666 C CA . GLY A 1 256 ? -10.594 17.766 -41.933 1.00 8.87 248 GLY A CA 1
ATOM 1667 C C . GLY A 1 256 ? -9.283 18.307 -42.447 1.00 9.51 248 GLY A C 1
ATOM 1668 O O . GLY A 1 256 ? -9.263 19.345 -43.111 1.00 10.56 248 GLY A O 1
ATOM 1669 N N . GLY A 1 257 ? -8.178 17.636 -42.143 1.00 7.76 249 GLY A N 1
ATOM 1670 C CA . GLY A 1 257 ? -6.862 18.064 -42.574 1.00 6.55 249 GLY A CA 1
ATOM 1671 C C . GLY A 1 257 ? -6.040 18.782 -41.526 1.00 9.34 249 GLY A C 1
ATOM 1672 O O . GLY A 1 257 ? -4.888 19.143 -41.811 1.00 10.08 249 GLY A O 1
ATOM 1673 N N . ALA A 1 258 ? -6.577 18.974 -40.317 1.00 7.51 250 ALA A N 1
ATOM 1674 C CA . ALA A 1 258 ? -5.934 19.860 -39.350 1.00 9.25 250 ALA A CA 1
ATOM 1675 C C . ALA A 1 258 ? -4.510 19.419 -39.030 1.00 11.89 250 ALA A C 1
ATOM 1676 O O . ALA A 1 258 ? -3.607 20.261 -38.942 1.00 15.15 250 ALA A O 1
ATOM 1678 N N . THR A 1 259 ? -4.278 18.111 -38.849 1.00 9.18 251 THR A N 1
ATOM 1679 C CA . THR A 1 259 ? -2.939 17.677 -38.451 1.00 11.44 251 THR A CA 1
ATOM 1680 C C . THR A 1 259 ? -1.973 17.578 -39.622 1.00 14.89 251 THR A C 1
ATOM 1681 O O . THR A 1 259 ? -0.763 17.447 -39.398 1.00 16.53 251 THR A O 1
ATOM 1685 N N . ALA A 1 260 ? -2.464 17.663 -40.857 1.00 10.58 252 ALA A N 1
ATOM 1686 C CA . ALA A 1 260 ? -1.582 17.539 -42.008 1.00 11.77 252 ALA A CA 1
ATOM 1687 C C . ALA A 1 260 ? -0.783 18.808 -42.257 1.00 16.09 252 ALA A C 1
ATOM 1688 O O . ALA A 1 260 ? 0.191 18.770 -43.013 1.00 21.85 252 ALA A O 1
ATOM 1690 N N . ILE A 1 261 ? -1.177 19.920 -41.651 1.00 18.79 253 ILE A N 1
ATOM 1691 C CA . ILE A 1 261 ? -0.427 21.167 -41.743 1.00 24.40 253 ILE A CA 1
ATOM 1692 C C . ILE A 1 261 ? 0.699 21.177 -40.714 1.00 28.94 253 ILE A C 1
ATOM 1693 O O . ILE A 1 261 ? 1.775 20.627 -40.948 1.00 38.07 253 ILE A O 1
ATOM 1698 N N . LEU B 1 12 ? -22.230 2.004 -48.504 1.00 31.99 4 LEU B N 1
ATOM 1699 C CA . LEU B 1 12 ? -21.216 2.682 -47.702 1.00 37.07 4 LEU B CA 1
ATOM 1700 C C . LEU B 1 12 ? -20.240 3.456 -48.590 1.00 29.68 4 LEU B C 1
ATOM 1701 O O . LEU B 1 12 ? -19.518 4.339 -48.115 1.00 21.76 4 LEU B O 1
ATOM 1706 N N . LEU B 1 13 ? -20.233 3.112 -49.880 1.00 24.57 5 LEU B N 1
ATOM 1707 C CA . LEU B 1 13 ? -19.548 3.869 -50.928 1.00 22.73 5 LEU B CA 1
ATOM 1708 C C . LEU B 1 13 ? -20.578 4.241 -51.988 1.00 22.38 5 LEU B C 1
ATOM 1709 O O . LEU B 1 13 ? -21.089 3.364 -52.690 1.00 31.71 5 LEU B O 1
ATOM 1714 N N . SER B 1 14 ? -20.877 5.532 -52.113 1.00 19.50 6 SER B N 1
ATOM 1715 C CA . SER B 1 14 ? -21.864 5.998 -53.081 1.00 25.16 6 SER B CA 1
ATOM 1716 C C . SER B 1 14 ? -21.244 6.424 -54.400 1.00 24.65 6 SER B C 1
ATOM 1717 O O . SER B 1 14 ? -21.978 6.630 -55.372 1.00 26.18 6 SER B O 1
ATOM 1720 N N . GLY B 1 15 ? -19.926 6.583 -54.451 1.00 18.39 7 GLY B N 1
ATOM 1721 C CA . GLY B 1 15 ? -19.271 6.828 -55.718 1.00 19.00 7 GLY B CA 1
ATOM 1722 C C . GLY B 1 15 ? -19.444 5.651 -56.655 1.00 15.80 7 GLY B C 1
ATOM 1723 O O . GLY B 1 15 ? -19.659 4.515 -56.239 1.00 18.19 7 GLY B O 1
ATOM 1724 N N . GLN B 1 16 ? -19.360 5.934 -57.950 1.00 14.56 8 GLN B N 1
ATOM 1725 C CA . GLN B 1 16 ? -19.644 4.905 -58.935 1.00 14.70 8 GLN B CA 1
ATOM 1726 C C . GLN B 1 16 ? -18.402 4.266 -59.528 1.00 10.00 8 GLN B C 1
ATOM 1727 O O . GLN B 1 16 ? -18.475 3.112 -59.962 1.00 9.66 8 GLN B O 1
ATOM 1733 N N . VAL B 1 17 ? -17.267 4.969 -59.584 1.00 9.98 9 VAL B N 1
ATOM 1734 C CA . VAL B 1 17 ? -16.120 4.510 -60.363 1.00 7.93 9 VAL B CA 1
ATOM 1735 C C . VAL B 1 17 ? -14.842 4.633 -59.540 1.00 8.20 9 VAL B C 1
ATOM 1736 O O . VAL B 1 17 ? -14.550 5.705 -58.995 1.00 8.91 9 VAL B O 1
ATOM 1740 N N . ALA B 1 18 ? -14.071 3.552 -59.489 1.00 6.14 10 ALA B N 1
ATOM 1741 C CA . ALA B 1 18 ? -12.749 3.541 -58.861 1.00 8.24 10 ALA B CA 1
ATOM 1742 C C . ALA B 1 18 ? -11.683 3.141 -59.873 1.00 9.19 10 ALA B C 1
ATOM 1743 O O . ALA B 1 18 ? -11.910 2.267 -60.714 1.00 8.83 10 ALA B O 1
ATOM 1745 N N . LEU B 1 19 ? -10.515 3.775 -59.775 1.00 5.56 11 LEU B N 1
ATOM 1746 C CA . LEU B 1 19 ? -9.323 3.393 -60.528 1.00 6.65 11 LEU B CA 1
ATOM 1747 C C . LEU B 1 19 ? -8.309 2.818 -59.551 1.00 6.78 11 LEU B C 1
ATOM 1748 O O . LEU B 1 19 ? -8.080 3.409 -58.497 1.00 8.54 11 LEU B O 1
ATOM 1753 N N . VAL B 1 20 ? -7.705 1.682 -59.894 1.00 6.12 12 VAL B N 1
ATOM 1754 C CA . VAL B 1 20 ? -6.668 1.072 -59.061 1.00 7.22 12 VAL B CA 1
ATOM 1755 C C . VAL B 1 20 ? -5.429 0.862 -59.917 1.00 7.53 12 VAL B C 1
ATOM 1756 O O . VAL B 1 20 ? -5.466 0.073 -60.865 1.00 9.33 12 VAL B O 1
ATOM 1760 N N . THR B 1 21 ? -4.334 1.550 -59.588 1.00 8.01 13 THR B N 1
ATOM 1761 C CA . THR B 1 21 ? -3.091 1.249 -60.286 1.00 7.18 13 THR B CA 1
ATOM 1762 C C . THR B 1 21 ? -2.341 0.149 -59.546 1.00 8.68 13 THR B C 1
ATOM 1763 O O . THR B 1 21 ? -2.545 -0.079 -58.347 1.00 8.77 13 THR B O 1
ATOM 1767 N N . GLY B 1 22 ? -1.494 -0.567 -60.285 1.00 8.93 14 GLY B N 1
ATOM 1768 C CA . GLY B 1 22 ? -0.937 -1.798 -59.745 1.00 10.06 14 GLY B CA 1
ATOM 1769 C C . GLY B 1 22 ? -1.987 -2.858 -59.491 1.00 11.67 14 GLY B C 1
ATOM 1770 O O . GLY B 1 22 ? -1.808 -3.717 -58.623 1.00 10.49 14 GLY B O 1
ATOM 1771 N N . GLY B 1 23 ? -3.080 -2.833 -60.248 1.00 9.61 15 GLY B N 1
ATOM 1772 C CA . GLY B 1 23 ? -4.189 -3.714 -59.990 1.00 7.75 15 GLY B CA 1
ATOM 1773 C C . GLY B 1 23 ? -4.045 -5.135 -60.493 1.00 8.42 15 GLY B C 1
ATOM 1774 O O . GLY B 1 23 ? -4.984 -5.911 -60.322 1.00 9.88 15 GLY B O 1
ATOM 1775 N N . ALA B 1 24 ? -2.915 -5.503 -61.104 1.00 10.79 16 ALA B N 1
ATOM 1776 C CA . ALA B 1 24 ? -2.748 -6.850 -61.647 1.00 10.83 16 ALA B CA 1
ATOM 1777 C C . ALA B 1 24 ? -2.416 -7.901 -60.591 1.00 12.34 16 ALA B C 1
ATOM 1778 O O . ALA B 1 24 ? -2.512 -9.102 -60.882 1.00 12.50 16 ALA B O 1
ATOM 1780 N N . ALA B 1 25 ? -2.028 -7.491 -59.389 1.00 9.11 17 ALA B N 1
ATOM 1781 C CA . ALA B 1 25 ? -1.480 -8.418 -58.409 1.00 10.41 17 ALA B CA 1
ATOM 1782 C C . ALA B 1 25 ? -1.615 -7.830 -57.014 1.00 11.58 17 ALA B C 1
ATOM 1783 O O . ALA B 1 25 ? -1.806 -6.622 -56.841 1.00 10.94 17 ALA B O 1
ATOM 1785 N N . GLY B 1 26 ? -1.541 -8.716 -56.019 1.00 11.58 18 GLY B N 1
ATOM 1786 C CA . GLY B 1 26 ? -1.279 -8.288 -54.648 1.00 11.73 18 GLY B CA 1
ATOM 1787 C C . GLY B 1 26 ? -2.330 -7.364 -54.060 1.00 10.65 18 GLY B C 1
ATOM 1788 O O . GLY B 1 26 ? -3.540 -7.612 -54.134 1.00 10.15 18 GLY B O 1
ATOM 1789 N N . ILE B 1 27 ? -1.850 -6.302 -53.405 1.00 9.21 19 ILE B N 1
ATOM 1790 C CA . ILE B 1 27 ? -2.747 -5.361 -52.741 1.00 9.44 19 ILE B CA 1
ATOM 1791 C C . ILE B 1 27 ? -3.683 -4.715 -53.751 1.00 8.03 19 ILE B C 1
ATOM 1792 O O . ILE B 1 27 ? -4.871 -4.504 -53.474 1.00 8.61 19 ILE B O 1
ATOM 1797 N N . GLY B 1 28 ? -3.162 -4.377 -54.932 1.00 9.34 20 GLY B N 1
ATOM 1798 C CA . GLY B 1 28 ? -3.996 -3.719 -55.931 1.00 8.15 20 GLY B CA 1
ATOM 1799 C C . GLY B 1 28 ? -5.109 -4.619 -56.439 1.00 9.03 20 GLY B C 1
ATOM 1800 O O . GLY B 1 28 ? -6.264 -4.197 -56.541 1.00 8.76 20 GLY B O 1
ATOM 1801 N N . ARG B 1 29 ? -4.776 -5.870 -56.779 1.00 10.00 21 ARG B N 1
ATOM 1802 C CA . ARG B 1 29 ? -5.821 -6.811 -57.186 1.00 8.34 21 ARG B CA 1
ATOM 1803 C C . ARG B 1 29 ? -6.870 -6.957 -56.092 1.00 7.62 21 ARG B C 1
ATOM 1804 O O . ARG B 1 29 ? -8.079 -6.903 -56.351 1.00 7.94 21 ARG B O 1
ATOM 1812 N N . ALA B 1 30 ? -6.426 -7.135 -54.847 1.00 9.68 22 ALA B N 1
ATOM 1813 C CA . ALA B 1 30 ? -7.373 -7.336 -53.761 1.00 9.73 22 ALA B CA 1
ATOM 1814 C C . ALA B 1 30 ? -8.267 -6.123 -53.569 1.00 8.79 22 ALA B C 1
ATOM 1815 O O . ALA B 1 30 ? -9.470 -6.260 -53.317 1.00 8.00 22 ALA B O 1
ATOM 1817 N N . THR B 1 31 ? -7.699 -4.919 -53.692 1.00 6.96 23 THR B N 1
ATOM 1818 C CA . THR B 1 31 ? -8.503 -3.715 -53.486 1.00 7.30 23 THR B CA 1
ATOM 1819 C C . THR B 1 31 ? -9.463 -3.486 -54.651 1.00 6.01 23 THR B C 1
ATOM 1820 O O . THR B 1 31 ? -10.611 -3.070 -54.441 1.00 6.84 23 THR B O 1
ATOM 1824 N N . ALA B 1 32 ? -9.024 -3.771 -55.879 1.00 7.16 24 ALA B N 1
ATOM 1825 C CA . ALA B 1 32 ? -9.943 -3.728 -57.017 1.00 6.93 24 ALA B CA 1
ATOM 1826 C C . ALA B 1 32 ? -11.129 -4.658 -56.781 1.00 8.11 24 ALA B C 1
ATOM 1827 O O . ALA B 1 32 ? -12.288 -4.278 -56.978 1.00 8.20 24 ALA B O 1
ATOM 1829 N N . GLN B 1 33 ? -10.852 -5.876 -56.320 1.00 7.61 25 GLN B N 1
ATOM 1830 C CA . GLN B 1 33 ? -11.927 -6.823 -56.043 1.00 8.66 25 GLN B CA 1
ATOM 1831 C C . GLN B 1 33 ? -12.854 -6.313 -54.947 1.00 9.62 25 GLN B C 1
ATOM 1832 O O . GLN B 1 33 ? -14.072 -6.510 -55.019 1.00 9.16 25 GLN B O 1
ATOM 1838 N N . ALA B 1 34 ? -12.295 -5.658 -53.917 1.00 8.81 26 ALA B N 1
ATOM 1839 C CA . ALA B 1 34 ? -13.115 -5.143 -52.820 1.00 9.14 26 ALA B CA 1
ATOM 1840 C C . ALA B 1 34 ? -14.005 -3.992 -53.281 1.00 10.36 26 ALA B C 1
ATOM 1841 O O . ALA B 1 34 ? -15.186 -3.930 -52.926 1.00 9.12 26 ALA B O 1
ATOM 1843 N N . P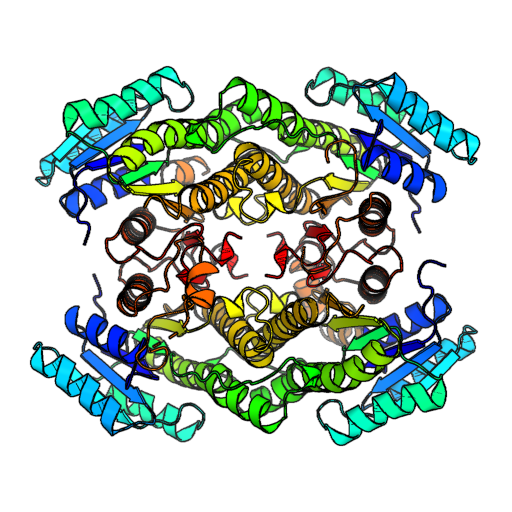HE B 1 35 ? -13.443 -3.047 -54.041 1.00 9.15 27 PHE B N 1
ATOM 1844 C CA . PHE B 1 35 ? -14.260 -2.001 -54.653 1.00 7.23 27 PHE B CA 1
ATOM 1845 C C . PHE B 1 35 ? -15.427 -2.607 -55.422 1.00 9.62 27 PHE B C 1
ATOM 1846 O O . PHE B 1 35 ? -16.576 -2.190 -55.260 1.00 9.28 27 PHE B O 1
ATOM 1854 N N . ALA B 1 36 ? -15.138 -3.596 -56.269 1.00 7.63 28 ALA B N 1
ATOM 1855 C CA . ALA B 1 36 ? -16.179 -4.153 -57.130 1.00 7.53 28 ALA B CA 1
ATOM 1856 C C . ALA B 1 36 ? -17.230 -4.888 -56.310 1.00 13.93 28 ALA B C 1
ATOM 1857 O O . ALA B 1 36 ? -18.426 -4.837 -56.629 1.00 11.32 28 ALA B O 1
ATOM 1859 N N . ALA B 1 37 ? -16.802 -5.556 -55.236 1.00 12.77 29 ALA B N 1
ATOM 1860 C CA . ALA B 1 37 ? -17.738 -6.246 -54.359 1.00 14.33 29 ALA B CA 1
ATOM 1861 C C . ALA B 1 37 ? -18.638 -5.268 -53.620 1.00 15.28 29 ALA B C 1
ATOM 1862 O O . ALA B 1 37 ? -19.749 -5.635 -53.219 1.00 17.46 29 ALA B O 1
ATOM 1864 N N . ALA B 1 38 ? -18.181 -4.028 -53.420 1.00 12.60 30 ALA B N 1
ATOM 1865 C CA . ALA B 1 38 ? -19.012 -2.975 -52.853 1.00 14.47 30 ALA B CA 1
ATOM 1866 C C . ALA B 1 38 ? -19.902 -2.301 -53.892 1.00 17.38 30 ALA B C 1
ATOM 1867 O O . ALA B 1 38 ? -20.555 -1.301 -53.575 1.00 21.75 30 ALA B O 1
ATOM 1869 N N . GLY B 1 39 ? -19.944 -2.817 -55.116 1.00 12.72 31 GLY B N 1
ATOM 1870 C CA . GLY B 1 39 ? -20.793 -2.266 -56.149 1.00 16.66 31 GLY B CA 1
ATOM 1871 C C . GLY B 1 39 ? -20.188 -1.146 -56.964 1.00 14.67 31 GLY B C 1
ATOM 1872 O O . GLY B 1 39 ? -20.904 -0.530 -57.762 1.00 16.13 31 GLY B O 1
ATOM 1873 N N . VAL B 1 40 ? -18.904 -0.857 -56.796 1.00 9.76 32 VAL B N 1
ATOM 1874 C CA . VAL B 1 40 ? -18.253 0.215 -57.546 1.00 9.45 32 VAL B CA 1
ATOM 1875 C C . VAL B 1 40 ? -17.742 -0.362 -58.865 1.00 10.37 32 VAL B C 1
ATOM 1876 O O . VAL B 1 40 ? -17.319 -1.523 -58.920 1.00 9.74 32 VAL B O 1
ATOM 1880 N N . LYS B 1 41 ? -17.797 0.432 -59.940 1.00 9.26 33 LYS B N 1
ATOM 1881 C CA . LYS B 1 41 ? -17.201 0.016 -61.208 1.00 9.16 33 LYS B CA 1
ATOM 1882 C C . LYS B 1 41 ? -15.708 0.309 -61.163 1.00 8.53 33 LYS B C 1
ATOM 1883 O O . LYS B 1 41 ? -15.309 1.396 -60.740 1.00 10.48 33 LYS B O 1
ATOM 1889 N N . VAL B 1 42 ? -14.878 -0.640 -61.599 1.00 7.79 34 VAL B N 1
ATOM 1890 C CA . VAL B 1 42 ? -13.437 -0.551 -61.356 1.00 8.34 34 VAL B CA 1
ATOM 1891 C C . VAL B 1 42 ? -12.657 -0.522 -62.663 1.00 9.39 34 VAL B C 1
ATOM 1892 O O . VAL B 1 42 ? -12.840 -1.379 -63.535 1.00 11.06 34 VAL B O 1
ATOM 1896 N N . VAL B 1 43 ? -11.744 0.431 -62.769 1.00 6.22 35 VAL B N 1
ATOM 1897 C CA . VAL B 1 43 ? -10.724 0.419 -63.806 1.00 8.11 35 VAL B CA 1
ATOM 1898 C C . VAL B 1 43 ? -9.454 -0.146 -63.191 1.00 8.99 35 VAL B C 1
ATOM 1899 O O . VAL B 1 43 ? -8.904 0.438 -62.247 1.00 6.85 35 VAL B O 1
ATOM 1903 N N . VAL B 1 44 ? -9.007 -1.287 -63.716 1.00 7.98 36 VAL B N 1
ATOM 1904 C CA . VAL B 1 44 ? -7.775 -1.943 -63.288 1.00 7.70 36 VAL B CA 1
ATOM 1905 C C . VAL B 1 44 ? -6.654 -1.461 -64.199 1.00 10.06 36 VAL B C 1
ATOM 1906 O O . VAL B 1 44 ? -6.738 -1.607 -65.420 1.00 9.65 36 VAL B O 1
ATOM 1910 N N . ALA B 1 45 ? -5.593 -0.905 -63.620 1.00 8.76 37 ALA B N 1
ATOM 1911 C CA . ALA B 1 45 ? -4.503 -0.353 -64.413 1.00 7.85 37 ALA B CA 1
ATOM 1912 C C . ALA B 1 45 ? -3.190 -0.960 -63.950 1.00 11.78 37 ALA B C 1
ATOM 1913 O O . ALA B 1 45 ? -2.948 -1.077 -62.746 1.00 10.25 37 ALA B O 1
ATOM 1915 N N . ASP B 1 46 ? -2.345 -1.339 -64.911 1.00 8.79 38 ASP B N 1
ATOM 1916 C CA . ASP B 1 46 ? -1.095 -2.029 -64.618 1.00 7.77 38 ASP B CA 1
ATOM 1917 C C . ASP B 1 46 ? -0.263 -2.087 -65.892 1.00 12.03 38 ASP B C 1
ATOM 1918 O O . ASP B 1 46 ? -0.769 -1.853 -66.994 1.00 11.95 38 ASP B O 1
ATOM 1923 N N . LEU B 1 47 ? 1.029 -2.391 -65.717 1.00 10.26 39 LEU B N 1
ATOM 1924 C CA . LEU B 1 47 ? 1.901 -2.761 -66.825 1.00 14.84 39 LEU B CA 1
ATOM 1925 C C . LEU B 1 47 ? 1.627 -4.179 -67.293 1.00 16.62 39 LEU B C 1
ATOM 1926 O O . LEU B 1 47 ? 1.777 -4.481 -68.482 1.00 19.71 39 LEU B O 1
ATOM 1931 N N . ASP B 1 48 ? 1.242 -5.047 -66.362 1.00 13.69 40 ASP B N 1
ATOM 1932 C CA . ASP B 1 48 ? 1.067 -6.481 -66.582 1.00 18.12 40 ASP B CA 1
ATOM 1933 C C . ASP B 1 48 ? -0.345 -6.710 -67.112 1.00 16.30 40 ASP B C 1
ATOM 1934 O O . ASP B 1 48 ? -1.317 -6.734 -66.350 1.00 14.78 40 ASP B O 1
ATOM 1939 N N . SER B 1 49 ? -0.455 -6.885 -68.433 1.00 16.98 41 SER B N 1
ATOM 1940 C CA . SER B 1 49 ? -1.765 -7.049 -69.061 1.00 18.02 41 SER B CA 1
ATOM 1941 C C . SER B 1 49 ? -2.420 -8.369 -68.676 1.00 19.24 41 SER B C 1
ATOM 1942 O O . SER B 1 49 ? -3.650 -8.441 -68.573 1.00 20.70 41 SER B O 1
ATOM 1945 N N . ALA B 1 50 ? -1.626 -9.419 -68.472 1.00 18.98 42 ALA B N 1
ATOM 1946 C CA . ALA B 1 50 ? -2.192 -10.726 -68.154 1.00 20.11 42 ALA B CA 1
ATOM 1947 C C . ALA B 1 50 ? -2.778 -10.748 -66.746 1.00 19.05 42 ALA B C 1
ATOM 1948 O O . ALA B 1 50 ? -3.904 -11.218 -66.534 1.00 16.93 42 ALA B O 1
ATOM 1950 N N . GLY B 1 51 ? -2.018 -10.265 -65.763 1.00 17.60 43 GLY B N 1
ATOM 1951 C CA . GLY B 1 51 ? -2.554 -10.168 -64.418 1.00 16.56 43 GLY B CA 1
ATOM 1952 C C . GLY B 1 51 ? -3.696 -9.179 -64.325 1.00 12.19 43 GLY B C 1
ATOM 1953 O O . GLY B 1 51 ? -4.656 -9.402 -63.582 1.00 13.54 43 GLY B O 1
ATOM 1954 N N . GLY B 1 52 ? -3.622 -8.093 -65.096 1.00 10.96 44 GLY B N 1
ATOM 1955 C CA . GLY B 1 52 ? -4.693 -7.104 -65.075 1.00 12.85 44 GLY B CA 1
ATOM 1956 C C . GLY B 1 52 ? -6.021 -7.662 -65.559 1.00 12.40 44 GLY B C 1
ATOM 1957 O O . GLY B 1 52 ? -7.063 -7.459 -64.930 1.00 11.61 44 GLY B O 1
ATOM 1958 N N . GLU B 1 53 ? -6.009 -8.373 -66.692 1.00 13.59 45 GLU B N 1
ATOM 1959 C CA . GLU B 1 53 ? -7.254 -8.989 -67.137 1.00 15.32 45 GLU B CA 1
ATOM 1960 C C . GLU B 1 53 ? -7.668 -10.121 -66.207 1.00 11.62 45 GLU B C 1
ATOM 1961 O O . GLU B 1 53 ? -8.860 -10.401 -66.067 1.00 13.85 45 GLU B O 1
ATOM 1967 N N . GLY B 1 54 ? -6.704 -10.767 -65.546 1.00 14.71 46 GLY B N 1
ATOM 1968 C CA . GLY B 1 54 ? -7.051 -11.744 -64.529 1.00 15.43 46 GLY B CA 1
ATOM 1969 C C . GLY B 1 54 ? -7.824 -11.131 -63.378 1.00 12.96 46 GLY B C 1
ATOM 1970 O O . GLY B 1 54 ? -8.772 -11.728 -62.860 1.00 12.21 46 GLY B O 1
ATOM 1971 N N . THR B 1 55 ? -7.425 -9.930 -62.955 1.00 12.40 47 THR B N 1
ATOM 1972 C CA . THR B 1 55 ? -8.188 -9.226 -61.931 1.00 12.11 47 THR B CA 1
ATOM 1973 C C . THR B 1 55 ? -9.596 -8.931 -62.419 1.00 11.95 47 THR B C 1
ATOM 1974 O O . THR B 1 55 ? -10.575 -9.139 -61.698 1.00 10.80 47 THR B O 1
ATOM 1978 N N . VAL B 1 56 ? -9.706 -8.436 -63.652 1.00 9.99 48 VAL B N 1
ATOM 1979 C CA . VAL B 1 56 ? -11.011 -8.126 -64.227 1.00 10.61 48 VAL B CA 1
ATOM 1980 C C . VAL B 1 56 ? -11.871 -9.385 -64.320 1.00 12.36 48 VAL B C 1
ATOM 1981 O O . VAL B 1 56 ? -13.072 -9.356 -64.025 1.00 10.85 48 VAL B O 1
ATOM 1985 N N . GLU B 1 57 ? -11.269 -10.504 -64.728 1.00 14.47 49 GLU B N 1
ATOM 1986 C CA . GLU B 1 57 ? -12.010 -11.760 -64.817 1.00 17.09 49 GLU B CA 1
ATOM 1987 C C . GLU B 1 57 ? -12.526 -12.201 -63.449 1.00 16.72 49 GLU B C 1
ATOM 1988 O O . GLU B 1 57 ? -13.675 -12.639 -63.322 1.00 17.05 49 GLU B O 1
ATOM 1994 N N . ALA B 1 58 ? -11.698 -12.076 -62.407 1.00 15.38 50 ALA B N 1
ATOM 1995 C CA . ALA B 1 58 ? -12.148 -12.446 -61.068 1.00 15.46 50 ALA B CA 1
ATOM 1996 C C . ALA B 1 58 ? -13.309 -11.569 -60.615 1.00 14.28 50 ALA B C 1
ATOM 1997 O O . ALA B 1 58 ? -14.269 -12.052 -60.000 1.00 13.67 50 ALA B O 1
ATOM 1999 N N . ILE B 1 59 ? -13.239 -10.273 -60.915 1.00 10.18 51 ILE B N 1
ATOM 2000 C CA . ILE B 1 59 ? -14.323 -9.363 -60.565 1.00 9.19 51 ILE B CA 1
ATOM 2001 C C . ILE B 1 59 ? -15.605 -9.751 -61.291 1.00 9.72 51 ILE B C 1
ATOM 2002 O O . ILE B 1 59 ? -16.695 -9.760 -60.706 1.00 10.35 51 ILE B O 1
ATOM 2007 N N . ARG B 1 60 ? -15.491 -10.081 -62.574 1.00 12.60 52 ARG B N 1
ATOM 2008 C CA . ARG B 1 60 ? -16.670 -10.391 -63.373 1.00 11.24 52 ARG B CA 1
ATOM 2009 C C . ARG B 1 60 ? -17.296 -11.703 -62.935 1.00 14.46 52 ARG B C 1
ATOM 2010 O O . ARG B 1 60 ? -18.526 -11.820 -62.877 1.00 15.18 52 ARG B O 1
ATOM 2018 N N . GLN B 1 61 ? -16.457 -12.692 -62.620 1.00 14.92 53 GLN B N 1
ATOM 2019 C CA . GLN B 1 61 ? -16.941 -13.967 -62.100 1.00 18.31 53 GLN B CA 1
ATOM 2020 C C . GLN B 1 61 ? -17.798 -13.775 -60.858 1.00 21.45 53 GLN B C 1
ATOM 2021 O O . GLN B 1 61 ? -18.757 -14.525 -60.639 1.00 20.03 53 GLN B O 1
ATOM 2027 N N . ALA B 1 62 ? -17.475 -12.782 -60.036 1.00 15.68 54 ALA B N 1
ATOM 2028 C CA . ALA B 1 62 ? -18.232 -12.503 -58.826 1.00 16.59 54 ALA B CA 1
ATOM 2029 C C . ALA B 1 62 ? -19.409 -11.572 -59.066 1.00 16.50 54 ALA B C 1
ATOM 2030 O O . ALA B 1 62 ? -20.049 -11.141 -58.101 1.00 20.72 54 ALA B O 1
ATOM 2032 N N . GLY B 1 63 ? -19.708 -11.245 -60.320 1.00 14.67 55 GLY B N 1
ATOM 2033 C CA . GLY B 1 63 ? -20.848 -10.407 -60.636 1.00 16.63 55 GLY B CA 1
ATOM 2034 C C . GLY B 1 63 ? -20.582 -8.918 -60.636 1.00 15.01 55 GLY B C 1
ATOM 2035 O O . GLY B 1 63 ? -21.537 -8.140 -60.714 1.00 16.71 55 GLY B O 1
ATOM 2036 N N . GLY B 1 64 ? -19.320 -8.498 -60.560 1.00 15.13 56 GLY B N 1
ATOM 2037 C CA . GLY B 1 64 ? -18.978 -7.092 -60.545 1.00 12.93 56 GLY B CA 1
ATOM 2038 C C . GLY B 1 64 ? -18.632 -6.562 -61.927 1.00 13.30 56 GLY B C 1
ATOM 2039 O O . GLY B 1 64 ? -18.664 -7.269 -62.934 1.00 12.22 56 GLY B O 1
ATOM 2040 N N . GLU B 1 65 ? -18.271 -5.280 -61.954 1.00 10.94 57 GLU B N 1
ATOM 2041 C CA . GLU B 1 65 ? -18.045 -4.536 -63.186 1.00 11.13 57 GLU B CA 1
ATOM 2042 C C . GLU B 1 65 ? -16.629 -3.976 -63.162 1.00 9.76 57 GLU B C 1
ATOM 2043 O O . GLU B 1 65 ? -16.267 -3.245 -62.234 1.00 9.05 57 GLU B O 1
ATOM 2049 N N . ALA B 1 66 ? -15.830 -4.324 -64.172 1.00 9.30 58 ALA B N 1
ATOM 2050 C CA . ALA B 1 66 ? -14.473 -3.804 -64.269 1.00 9.82 58 ALA B CA 1
ATOM 2051 C C . ALA B 1 66 ? -13.999 -3.843 -65.717 1.00 10.03 58 ALA B C 1
ATOM 2052 O O . ALA B 1 66 ? -14.533 -4.587 -66.547 1.00 11.17 58 ALA B O 1
ATOM 2054 N N . VAL B 1 67 ? -12.992 -3.010 -66.007 1.00 8.72 59 VAL B N 1
ATOM 2055 C CA . VAL B 1 67 ? -12.232 -3.064 -67.252 1.00 7.43 59 VAL B CA 1
ATOM 2056 C C . VAL B 1 67 ? -10.752 -2.906 -66.927 1.00 11.97 59 VAL B C 1
ATOM 2057 O O . VAL B 1 67 ? -10.373 -2.340 -65.900 1.00 10.79 59 VAL B O 1
ATOM 2061 N N . PHE B 1 68 ? -9.912 -3.410 -67.825 1.00 9.19 60 PHE B N 1
ATOM 2062 C CA . PHE B 1 68 ? -8.470 -3.251 -67.720 1.00 11.80 60 PHE B CA 1
ATOM 2063 C C . PHE B 1 68 ? -7.966 -2.209 -68.710 1.00 10.82 60 PHE B C 1
ATOM 2064 O O . PHE B 1 68 ? -8.335 -2.223 -69.891 1.00 11.38 60 PHE B O 1
ATOM 2072 N N . ILE B 1 69 ? -7.086 -1.328 -68.235 1.00 11.74 61 ILE B N 1
ATOM 2073 C CA . ILE B 1 69 ? -6.394 -0.366 -69.090 1.00 10.63 61 ILE B CA 1
ATOM 2074 C C . ILE B 1 69 ? -4.909 -0.447 -68.776 1.00 13.98 61 ILE B C 1
ATOM 2075 O O . ILE B 1 69 ? -4.502 -0.221 -67.627 1.00 10.81 61 ILE B O 1
ATOM 2080 N N . ARG B 1 70 ? -4.099 -0.752 -69.791 1.00 13.22 62 ARG B N 1
ATOM 2081 C CA . ARG B 1 70 ? -2.660 -0.822 -69.578 1.00 13.77 62 ARG B CA 1
ATOM 2082 C C . ARG B 1 70 ? -2.092 0.579 -69.378 1.00 13.32 62 ARG B C 1
ATOM 2083 O O . ARG B 1 70 ? -2.475 1.530 -70.069 1.00 14.51 62 ARG B O 1
ATOM 2091 N N . CYS B 1 71 ? -1.179 0.713 -68.413 1.00 11.20 63 CYS B N 1
ATOM 2092 C CA . CYS B 1 71 ? -0.572 2.009 -68.147 1.00 12.99 63 CYS B CA 1
ATOM 2093 C C . CYS B 1 71 ? 0.747 1.806 -67.424 1.00 12.89 63 CYS B C 1
ATOM 2094 O O . CYS B 1 71 ? 0.802 1.100 -66.412 1.00 13.22 63 CYS B O 1
ATOM 2097 N N . ASP B 1 72 ? 1.796 2.437 -67.944 1.00 13.57 64 ASP B N 1
ATOM 2098 C CA . ASP B 1 72 ? 3.039 2.635 -67.208 1.00 13.93 64 ASP B CA 1
ATOM 2099 C C . ASP B 1 72 ? 2.933 3.965 -66.468 1.00 12.81 64 ASP B C 1
ATOM 2100 O O . ASP B 1 72 ? 2.977 5.030 -67.094 1.00 10.79 64 ASP B O 1
ATOM 2105 N N . VAL B 1 73 ? 2.812 3.914 -65.133 1.00 11.56 65 VAL B N 1
ATOM 2106 C CA . VAL B 1 73 ? 2.559 5.133 -64.374 1.00 11.42 65 VAL B CA 1
ATOM 2107 C C . VAL B 1 73 ? 3.743 6.085 -64.362 1.00 10.97 65 VAL B C 1
ATOM 2108 O O . VAL B 1 73 ? 3.594 7.218 -63.900 1.00 12.44 65 VAL B O 1
ATOM 2112 N N . THR B 1 74 ? 4.904 5.676 -64.879 1.00 12.77 66 THR B N 1
ATOM 2113 C CA . THR B 1 74 ? 6.034 6.593 -64.979 1.00 11.73 66 THR B CA 1
ATOM 2114 C C . THR B 1 74 ? 5.956 7.506 -66.201 1.00 15.92 66 THR B C 1
ATOM 2115 O O . THR B 1 74 ? 6.797 8.400 -66.333 1.00 13.09 66 THR B O 1
ATOM 2119 N N . ARG B 1 75 ? 4.962 7.324 -67.078 1.00 13.70 67 ARG B N 1
ATOM 2120 C CA . ARG B 1 75 ? 4.885 8.030 -68.356 1.00 13.92 67 ARG B CA 1
ATOM 2121 C C . ARG B 1 75 ? 3.678 8.955 -68.367 1.00 14.41 67 ARG B C 1
ATOM 2122 O O . ARG B 1 75 ? 2.535 8.489 -68.314 1.00 14.01 67 ARG B O 1
ATOM 2130 N N . ASP B 1 76 ? 3.939 10.260 -68.472 1.00 12.11 68 ASP B N 1
ATOM 2131 C CA . ASP B 1 76 ? 2.875 11.260 -68.407 1.00 11.23 68 ASP B CA 1
ATOM 2132 C C . ASP B 1 76 ? 1.765 10.966 -69.412 1.00 16.22 68 ASP B C 1
ATOM 2133 O O . ASP B 1 76 ? 0.576 10.975 -69.068 1.00 13.77 68 ASP B O 1
ATOM 2138 N N . ALA B 1 77 ? 2.140 10.705 -70.664 1.00 14.82 69 ALA B N 1
ATOM 2139 C CA . ALA B 1 77 ? 1.132 10.479 -71.698 1.00 17.69 69 ALA B CA 1
ATOM 2140 C C . ALA B 1 77 ? 0.245 9.283 -71.374 1.00 15.79 69 ALA B C 1
ATOM 2141 O O . ALA B 1 77 ? -0.965 9.323 -71.621 1.00 16.36 69 ALA B O 1
ATOM 2143 N N . GLU B 1 78 ? 0.820 8.208 -70.820 1.00 14.36 70 GLU B N 1
ATOM 2144 C CA . GLU B 1 78 ? 0.016 7.026 -70.515 1.00 14.61 70 GLU B CA 1
ATOM 2145 C C . GLU B 1 78 ? -0.911 7.278 -69.338 1.00 13.93 70 GLU B C 1
ATOM 2146 O O . GLU B 1 78 ? -2.045 6.782 -69.314 1.00 11.73 70 GLU B O 1
ATOM 2152 N N . VAL B 1 79 ? -0.440 8.029 -68.346 1.00 11.34 71 VAL B N 1
ATOM 2153 C CA . VAL B 1 79 ? -1.295 8.344 -67.209 1.00 12.58 71 VAL B CA 1
ATOM 2154 C C . VAL B 1 79 ? -2.437 9.254 -67.637 1.00 13.05 71 VAL B C 1
ATOM 2155 O O . VAL B 1 79 ? -3.585 9.064 -67.222 1.00 10.40 71 VAL B O 1
ATOM 2159 N N . LYS B 1 80 ? -2.151 10.263 -68.469 1.00 11.24 72 LYS B N 1
ATOM 2160 C CA . LYS B 1 80 ? -3.240 11.091 -68.971 1.00 14.76 72 LYS B CA 1
ATOM 2161 C C . LYS B 1 80 ? -4.258 10.246 -69.727 1.00 11.88 72 LYS B C 1
ATOM 2162 O O . LYS B 1 80 ? -5.472 10.400 -69.536 1.00 14.07 72 LYS B O 1
ATOM 2168 N N . ALA B 1 81 ? -3.777 9.341 -70.584 1.00 12.14 73 ALA B N 1
ATOM 2169 C CA . ALA B 1 81 ? -4.677 8.482 -71.343 1.00 13.98 73 ALA B CA 1
ATOM 2170 C C . ALA B 1 81 ? -5.450 7.542 -70.426 1.00 12.96 73 ALA B C 1
ATOM 2171 O O . ALA B 1 81 ? -6.608 7.222 -70.702 1.00 12.05 73 ALA B O 1
ATOM 2173 N N . LEU B 1 82 ? -4.824 7.096 -69.333 1.00 11.71 74 LEU B N 1
ATOM 2174 C CA . LEU B 1 82 ? -5.520 6.251 -68.363 1.00 10.68 74 LEU B CA 1
ATOM 2175 C C . LEU B 1 82 ? -6.719 6.967 -67.759 1.00 9.63 74 LEU B C 1
ATOM 2176 O O . LEU B 1 82 ? -7.819 6.403 -67.676 1.00 9.69 74 LEU B O 1
ATOM 2181 N N . VAL B 1 83 ? -6.530 8.215 -67.317 1.00 9.27 75 VAL B N 1
ATOM 2182 C CA . VAL B 1 83 ? -7.641 8.939 -66.716 1.00 10.86 75 VAL B CA 1
ATOM 2183 C C . VAL B 1 83 ? -8.709 9.224 -67.764 1.00 9.53 75 VAL B C 1
ATOM 2184 O O . VAL B 1 83 ? -9.905 9.070 -67.499 1.00 11.13 75 VAL B O 1
ATOM 2188 N N . GLU B 1 84 ? -8.294 9.616 -68.973 1.00 12.69 76 GLU B N 1
ATOM 2189 C CA . GLU B 1 84 ? -9.257 9.755 -70.063 1.00 13.41 76 GLU B CA 1
ATOM 2190 C C . GLU B 1 84 ? -10.006 8.451 -70.300 1.00 11.91 76 GLU B C 1
ATOM 2191 O O . GLU B 1 84 ? -11.213 8.460 -70.579 1.00 12.36 76 GLU B O 1
ATOM 2197 N N . GLY B 1 85 ? -9.306 7.323 -70.186 1.00 9.34 77 GLY B N 1
ATOM 2198 C CA . GLY B 1 85 ? -9.940 6.030 -70.383 1.00 12.23 77 GLY B CA 1
ATOM 2199 C C . GLY B 1 85 ? -10.974 5.709 -69.326 1.00 9.73 77 GLY B C 1
ATOM 2200 O O . GLY B 1 85 ? -11.966 5.038 -69.614 1.00 8.74 77 GLY B O 1
ATOM 2201 N N . CYS B 1 86 ? -10.739 6.145 -68.081 1.00 10.16 78 CYS B N 1
ATOM 2202 C CA . CYS B 1 86 ? -11.748 6.022 -67.032 1.00 9.99 78 CYS B CA 1
ATOM 2203 C C . CYS B 1 86 ? -13.031 6.729 -67.430 1.00 10.23 78 CYS B C 1
ATOM 2204 O O . CYS B 1 86 ? -14.131 6.176 -67.304 1.00 10.10 78 CYS B O 1
ATOM 2207 N N . ALA B 1 87 ? -12.910 7.971 -67.899 1.00 8.92 79 ALA B N 1
ATOM 2208 C CA . ALA B 1 87 ? -14.086 8.712 -68.329 1.00 9.50 79 ALA B CA 1
ATOM 2209 C C . ALA B 1 87 ? -14.705 8.073 -69.562 1.00 8.97 79 ALA B C 1
ATOM 2210 O O . ALA B 1 87 ? -15.930 8.055 -69.708 1.00 10.17 79 ALA B O 1
ATOM 2212 N N . ALA B 1 88 ? -13.867 7.537 -70.453 1.00 9.98 80 ALA B N 1
ATOM 2213 C CA . ALA B 1 88 ? -14.375 6.888 -71.663 1.00 10.30 80 ALA B CA 1
ATOM 2214 C C . ALA B 1 88 ? -15.226 5.668 -71.327 1.00 10.30 80 ALA B C 1
ATOM 2215 O O . ALA B 1 88 ? -16.300 5.469 -71.908 1.00 11.18 80 ALA B O 1
ATOM 2217 N N . ALA B 1 89 ? -14.772 4.847 -70.374 1.00 9.06 81 ALA B N 1
ATOM 2218 C CA . ALA B 1 89 ? -15.475 3.605 -70.050 1.00 7.76 81 ALA B CA 1
ATOM 2219 C C . ALA B 1 89 ? -16.703 3.837 -69.180 1.00 10.08 81 ALA B C 1
ATOM 2220 O O . ALA B 1 89 ? -17.747 3.200 -69.386 1.00 10.74 81 ALA B O 1
ATOM 2222 N N . TYR B 1 90 ? -16.592 4.727 -68.188 1.00 8.94 82 TYR B N 1
ATOM 2223 C CA . TYR B 1 90 ? -17.608 4.856 -67.161 1.00 10.41 82 TYR B CA 1
ATOM 2224 C C . TYR B 1 90 ? -18.119 6.278 -66.952 1.00 10.11 82 TYR B C 1
ATOM 2225 O O . TYR B 1 90 ? -19.039 6.460 -66.149 1.00 12.27 82 TYR B O 1
ATOM 2234 N N . GLY B 1 91 ? -17.555 7.287 -67.621 1.00 10.05 83 GLY B N 1
ATOM 2235 C CA . GLY B 1 91 ? -18.095 8.635 -67.555 1.00 10.40 83 GLY B CA 1
ATOM 2236 C C . GLY B 1 91 ? -17.578 9.517 -66.435 1.00 13.71 83 GLY B C 1
ATOM 2237 O O . GLY B 1 91 ? -17.837 10.730 -66.455 1.00 13.64 83 GLY B O 1
ATOM 2238 N N . ARG B 1 92 ? -16.845 8.970 -65.470 1.00 9.71 84 ARG B N 1
ATOM 2239 C CA . ARG B 1 92 ? -16.464 9.744 -64.291 1.00 10.12 84 ARG B CA 1
ATOM 2240 C C . ARG B 1 92 ? -15.418 8.940 -63.540 1.00 9.50 84 ARG B C 1
ATOM 2241 O O . ARG B 1 92 ? -15.146 7.791 -63.879 1.00 9.70 84 ARG B O 1
ATOM 2249 N N . LEU B 1 93 ? -14.851 9.554 -62.499 1.00 11.34 85 LEU B N 1
ATOM 2250 C CA . LEU B 1 93 ? -13.884 8.862 -61.647 1.00 7.54 85 LEU B CA 1
ATOM 2251 C C . LEU B 1 93 ? -14.069 9.374 -60.229 1.00 9.83 85 LEU B C 1
ATOM 2252 O O . LEU B 1 93 ? -13.774 10.538 -59.956 1.00 13.70 85 LEU B O 1
ATOM 2257 N N . ASP B 1 94 ? -14.551 8.517 -59.333 1.00 6.90 86 ASP B N 1
ATOM 2258 C CA . ASP B 1 94 ? -14.839 8.950 -57.973 1.00 7.51 86 ASP B CA 1
ATOM 2259 C C . ASP B 1 94 ? -13.707 8.649 -57.006 1.00 7.98 86 ASP B C 1
ATOM 2260 O O . ASP B 1 94 ? -13.476 9.428 -56.070 1.00 9.07 86 ASP B O 1
ATOM 2265 N N . TYR B 1 95 ? -13.008 7.542 -57.219 1.00 8.28 87 TYR B N 1
ATOM 2266 C CA . TYR B 1 95 ? -12.019 7.033 -56.281 1.00 7.28 87 TYR B CA 1
ATOM 2267 C C . TYR B 1 95 ? -10.771 6.656 -57.055 1.00 7.86 87 TYR B C 1
ATOM 2268 O O . TYR B 1 95 ? -10.867 6.072 -58.140 1.00 8.63 87 TYR B O 1
ATOM 2277 N N . ALA B 1 96 ? -9.602 6.961 -56.501 1.00 4.85 88 ALA B N 1
ATOM 2278 C CA . ALA B 1 96 ? -8.352 6.534 -57.115 1.00 5.29 88 ALA B CA 1
ATOM 2279 C C . ALA B 1 96 ? -7.457 5.945 -56.040 1.00 6.92 88 ALA B C 1
ATOM 2280 O O . ALA B 1 96 ? -7.272 6.554 -54.979 1.00 7.67 88 ALA B O 1
ATOM 2282 N N . PHE B 1 97 ? -6.918 4.764 -56.319 1.00 5.99 89 PHE B N 1
ATOM 2283 C CA . PHE B 1 97 ? -5.978 4.077 -55.433 1.00 6.24 89 PHE B CA 1
ATOM 2284 C C . PHE B 1 97 ? -4.670 3.956 -56.204 1.00 5.82 89 PHE B C 1
ATOM 2285 O O . PHE B 1 97 ? -4.534 3.112 -57.098 1.00 7.07 89 PHE B O 1
ATOM 2293 N N . ASN B 1 98 ? -3.725 4.842 -55.883 1.00 5.48 90 ASN B N 1
ATOM 2294 C CA . ASN B 1 98 ? -2.453 4.943 -56.595 1.00 5.84 90 ASN B CA 1
ATOM 2295 C C . ASN B 1 98 ? -1.473 4.024 -55.890 1.00 8.10 90 ASN B C 1
ATOM 2296 O O . ASN B 1 98 ? -0.783 4.406 -54.942 1.00 7.47 90 ASN B O 1
ATOM 2301 N N . ASN B 1 99 ? -1.421 2.789 -56.375 1.00 6.08 91 ASN B N 1
ATOM 2302 C CA . ASN B 1 99 ? -0.841 1.693 -55.631 1.00 6.70 91 ASN B CA 1
ATOM 2303 C C . ASN B 1 99 ? 0.335 1.023 -56.332 1.00 9.94 91 ASN B C 1
ATOM 2304 O O . ASN B 1 99 ? 1.102 0.318 -55.664 1.00 9.90 91 ASN B O 1
ATOM 2309 N N . ALA B 1 100 ? 0.528 1.250 -57.636 1.00 8.70 92 ALA B N 1
ATOM 2310 C CA . ALA B 1 100 ? 1.712 0.733 -58.316 1.00 9.88 92 ALA B CA 1
ATOM 2311 C C . ALA B 1 100 ? 2.975 1.158 -57.582 1.00 9.44 92 ALA B C 1
ATOM 2312 O O . ALA B 1 100 ? 3.131 2.320 -57.217 1.00 8.70 92 ALA B O 1
ATOM 2314 N N . GLY B 1 101 ? 3.875 0.211 -57.375 1.00 10.54 93 GLY B N 1
ATOM 2315 C CA . GLY B 1 101 ? 5.139 0.520 -56.734 1.00 9.41 93 GLY B CA 1
ATOM 2316 C C . GLY B 1 101 ? 6.078 -0.649 -56.884 1.00 11.48 93 GLY B C 1
ATOM 2317 O O . GLY B 1 101 ? 5.657 -1.766 -57.198 1.00 13.97 93 GLY B O 1
ATOM 2318 N N . ILE B 1 102 ? 7.365 -0.376 -56.670 1.00 9.95 94 ILE B N 1
ATOM 2319 C CA . ILE B 1 102 ? 8.387 -1.415 -56.721 1.00 11.96 94 ILE B CA 1
ATOM 2320 C C . ILE B 1 102 ? 9.278 -1.319 -55.489 1.00 11.46 94 ILE B C 1
ATOM 2321 O O . ILE B 1 102 ? 9.365 -0.284 -54.828 1.00 11.57 94 ILE B O 1
ATOM 2326 N N . GLU B 1 103 ? 9.944 -2.430 -55.192 1.00 12.27 95 GLU B N 1
ATOM 2327 C CA . GLU B 1 103 ? 10.894 -2.528 -54.087 1.00 13.43 95 GLU B CA 1
ATOM 2328 C C . GLU B 1 103 ? 11.996 -3.472 -54.560 1.00 15.39 95 GLU B C 1
ATOM 2329 O O . GLU B 1 103 ? 11.757 -4.677 -54.676 1.00 17.37 95 GLU B O 1
ATOM 2335 N N . ILE B 1 104 ? 13.182 -2.936 -54.869 1.00 13.78 96 ILE B N 1
ATOM 2336 C CA . ILE B 1 104 ? 14.184 -3.722 -55.593 1.00 15.50 96 ILE B CA 1
ATOM 2337 C C . ILE B 1 104 ? 15.597 -3.620 -55.019 1.00 20.57 96 ILE B C 1
ATOM 2338 O O . ILE B 1 104 ? 16.531 -4.210 -55.576 1.00 19.53 96 ILE B O 1
ATOM 2343 N N . GLU B 1 105 ? 15.784 -2.875 -53.930 1.00 18.77 97 GLU B N 1
ATOM 2344 C CA . GLU B 1 105 ? 17.141 -2.657 -53.430 1.00 20.78 97 GLU B CA 1
ATOM 2345 C C . GLU B 1 105 ? 17.738 -3.927 -52.839 1.00 17.59 97 GLU B C 1
ATOM 2346 O O . GLU B 1 105 ? 17.038 -4.836 -52.390 1.00 20.13 97 GLU B O 1
ATOM 2352 N N . GLN B 1 106 ? 19.069 -3.954 -52.802 1.00 22.55 98 GLN B N 1
ATOM 2353 C CA . GLN B 1 106 ? 19.798 -5.121 -52.341 1.00 23.57 98 GLN B CA 1
ATOM 2354 C C . GLN B 1 106 ? 20.784 -4.824 -51.225 1.00 26.49 98 GLN B C 1
ATOM 2355 O O . GLN B 1 106 ? 21.408 -5.760 -50.717 1.00 29.13 98 GLN B O 1
ATOM 2361 N N . GLY B 1 107 ? 20.958 -3.565 -50.831 1.00 22.24 99 GLY B N 1
ATOM 2362 C CA . GLY B 1 107 ? 21.970 -3.266 -49.842 1.00 20.35 99 GLY B CA 1
ATOM 2363 C C . GLY B 1 107 ? 21.713 -1.977 -49.093 1.00 17.55 99 GLY B C 1
ATOM 2364 O O . GLY B 1 107 ? 20.735 -1.264 -49.336 1.00 16.14 99 GLY B O 1
ATOM 2365 N N . LYS B 1 108 ? 22.626 -1.691 -48.167 1.00 14.33 100 LYS B N 1
ATOM 2366 C CA . LYS B 1 108 ? 22.621 -0.435 -47.437 1.00 14.66 100 LYS B CA 1
ATOM 2367 C C . LYS B 1 108 ? 22.886 0.723 -48.394 1.00 13.54 100 LYS B C 1
ATOM 2368 O O . LYS B 1 108 ? 23.285 0.535 -49.543 1.00 12.73 100 LYS B O 1
ATOM 2374 N N . LEU B 1 109 ? 22.664 1.942 -47.896 1.00 12.00 101 LEU B N 1
ATOM 2375 C CA . LEU B 1 109 ? 22.644 3.109 -48.777 1.00 12.18 101 LEU B CA 1
ATOM 2376 C C . LEU B 1 109 ? 23.901 3.206 -49.636 1.00 10.85 101 LEU B C 1
ATOM 2377 O O . LEU B 1 109 ? 23.817 3.398 -50.851 1.00 12.08 101 LEU B O 1
ATOM 2382 N N . ALA B 1 110 ? 25.083 3.094 -49.022 1.00 11.34 102 ALA B N 1
ATOM 2383 C CA . ALA B 1 110 ? 26.310 3.302 -49.790 1.00 13.22 102 ALA B CA 1
ATOM 2384 C C . ALA B 1 110 ? 26.551 2.207 -50.822 1.00 15.54 102 ALA B C 1
ATOM 2385 O O . ALA B 1 110 ? 27.388 2.388 -51.715 1.00 17.28 102 ALA B O 1
ATOM 2387 N N . ASP B 1 111 ? 25.855 1.079 -50.720 1.00 15.28 103 ASP B N 1
ATOM 2388 C CA . ASP B 1 111 ? 26.019 -0.008 -51.675 1.00 15.03 103 ASP B CA 1
ATOM 2389 C C . ASP B 1 111 ? 24.974 -0.005 -52.785 1.00 17.29 103 ASP B C 1
ATOM 2390 O O . ASP B 1 111 ? 25.007 -0.888 -53.646 1.00 21.08 103 ASP B O 1
ATOM 2395 N N . GLY B 1 112 ? 24.047 0.951 -52.792 1.00 15.70 104 GLY B N 1
ATOM 2396 C CA . GLY B 1 112 ? 23.044 1.000 -53.840 1.00 14.36 104 GLY B CA 1
ATOM 2397 C C . GLY B 1 112 ? 23.579 1.640 -55.101 1.00 15.13 104 GLY B C 1
ATOM 2398 O O . GLY B 1 112 ? 24.701 2.146 -55.149 1.00 19.85 104 GLY B O 1
ATOM 2399 N N . ASN B 1 113 ? 22.771 1.624 -56.159 1.00 14.58 105 ASN B N 1
ATOM 2400 C CA . ASN B 1 113 ? 23.224 2.212 -57.410 1.00 15.51 105 ASN B CA 1
ATOM 2401 C C . ASN B 1 113 ? 22.152 3.108 -58.010 1.00 16.44 105 ASN B C 1
ATOM 2402 O O . ASN B 1 113 ? 20.968 3.035 -57.664 1.00 15.40 105 ASN B O 1
ATOM 2407 N N . GLU B 1 114 ? 22.614 3.969 -58.918 1.00 13.12 106 GLU B N 1
ATOM 2408 C CA . GLU B 1 114 ? 21.781 5.035 -59.453 1.00 14.85 106 GLU B CA 1
ATOM 2409 C C . GLU B 1 114 ? 20.651 4.493 -60.314 1.00 13.37 106 GLU B C 1
ATOM 2410 O O . GLU B 1 114 ? 19.576 5.101 -60.372 1.00 15.36 106 GLU B O 1
ATOM 2416 N N . ALA B 1 115 ? 20.867 3.365 -60.993 1.00 15.54 107 ALA B N 1
ATOM 2417 C CA . ALA B 1 115 ? 19.778 2.765 -61.760 1.00 16.49 107 ALA B CA 1
ATOM 2418 C C . ALA B 1 115 ? 18.634 2.352 -60.847 1.00 15.72 107 ALA B C 1
ATOM 2419 O O . ALA B 1 115 ? 17.457 2.512 -61.202 1.00 16.36 107 ALA B O 1
ATOM 2421 N N . GLU B 1 116 ? 18.960 1.801 -59.675 1.00 13.32 108 GLU B N 1
ATOM 2422 C CA . GLU B 1 116 ? 17.931 1.453 -58.699 1.00 13.89 108 GLU B CA 1
ATOM 2423 C C . GLU B 1 116 ? 17.219 2.702 -58.196 1.00 12.40 108 GLU B C 1
ATOM 2424 O O . GLU B 1 116 ? 15.981 2.747 -58.130 1.00 10.65 108 GLU B O 1
ATOM 2430 N N . PHE B 1 117 ? 17.995 3.727 -57.831 1.00 12.05 109 PHE B N 1
ATOM 2431 C CA . PHE B 1 117 ? 17.417 4.997 -57.407 1.00 12.72 109 PHE B CA 1
ATOM 2432 C C . PHE B 1 117 ? 16.432 5.526 -58.439 1.00 10.76 109 PHE B C 1
ATOM 2433 O O . PHE B 1 117 ? 15.303 5.904 -58.106 1.00 9.47 109 PHE B O 1
ATOM 2441 N N . ASP B 1 118 ? 16.854 5.573 -59.703 1.00 10.70 110 ASP B N 1
ATOM 2442 C CA . ASP B 1 118 ? 16.000 6.155 -60.733 1.00 13.05 110 ASP B CA 1
ATOM 2443 C C . ASP B 1 118 ? 14.711 5.359 -60.902 1.00 12.27 110 ASP B C 1
ATOM 2444 O O . ASP B 1 118 ? 13.627 5.942 -61.035 1.00 12.10 110 ASP B O 1
ATOM 2449 N N . ALA B 1 119 ? 14.806 4.030 -60.907 1.00 10.49 111 ALA B N 1
ATOM 2450 C CA . ALA B 1 119 ? 13.615 3.214 -61.122 1.00 11.04 111 ALA B CA 1
ATOM 2451 C C . ALA B 1 119 ? 12.634 3.359 -59.969 1.00 12.37 111 ALA B C 1
ATOM 2452 O O . ALA B 1 119 ? 11.425 3.498 -60.191 1.00 11.57 111 ALA B O 1
ATOM 2454 N N . ILE B 1 120 ? 13.138 3.325 -58.732 1.00 9.31 112 ILE B N 1
ATOM 2455 C CA . ILE B 1 120 ? 12.267 3.386 -57.561 1.00 9.92 112 ILE B CA 1
ATOM 2456 C C . ILE B 1 120 ? 11.582 4.739 -57.484 1.00 9.38 112 ILE B C 1
ATOM 2457 O O . ILE B 1 120 ? 10.370 4.832 -57.240 1.00 11.55 112 ILE B O 1
ATOM 2462 N N . MET B 1 121 ? 12.337 5.811 -57.695 1.00 10.39 113 MET B N 1
ATOM 2463 C CA . MET B 1 121 ? 11.733 7.130 -57.627 1.00 10.83 113 MET B CA 1
ATOM 2464 C C . MET B 1 121 ? 10.730 7.334 -58.753 1.00 13.32 113 MET B C 1
ATOM 2465 O O . MET B 1 121 ? 9.692 7.970 -58.547 1.00 11.09 113 MET B O 1
ATOM 2470 N N . ALA B 1 122 ? 10.993 6.766 -59.935 1.00 10.44 114 ALA B N 1
ATOM 2471 C CA . ALA B 1 122 ? 10.084 6.983 -61.059 1.00 10.40 114 ALA B CA 1
ATOM 2472 C C . ALA B 1 122 ? 8.717 6.343 -60.807 1.00 9.54 114 ALA B C 1
ATOM 2473 O O . ALA B 1 122 ? 7.683 6.995 -60.985 1.00 11.87 114 ALA B O 1
ATOM 2475 N N . VAL B 1 123 ? 8.683 5.069 -60.391 1.00 9.46 115 VAL B N 1
ATOM 2476 C CA . VAL B 1 123 ? 7.398 4.404 -60.153 1.00 8.35 115 VAL B CA 1
ATOM 2477 C C . VAL B 1 123 ? 6.747 4.940 -58.886 1.00 9.23 115 VAL B C 1
ATOM 2478 O O . VAL B 1 123 ? 5.561 5.299 -58.874 1.00 9.40 115 VAL B O 1
ATOM 2482 N N . ASN B 1 124 ? 7.513 4.987 -57.792 1.00 10.20 116 ASN B N 1
ATOM 2483 C CA . ASN B 1 124 ? 6.922 5.188 -56.470 1.00 8.32 116 ASN B CA 1
ATOM 2484 C C . ASN B 1 124 ? 6.578 6.647 -56.183 1.00 8.86 116 ASN B C 1
ATOM 2485 O O . ASN B 1 124 ? 5.617 6.918 -55.457 1.00 10.81 116 ASN B O 1
ATOM 2490 N N . VAL B 1 125 ? 7.341 7.595 -56.708 1.00 7.72 117 VAL B N 1
ATOM 2491 C CA . VAL B 1 125 ? 7.073 9.009 -56.490 1.00 6.51 117 VAL B CA 1
ATOM 2492 C C . VAL B 1 125 ? 6.476 9.660 -57.733 1.00 6.70 117 VAL B C 1
ATOM 2493 O O . VAL B 1 125 ? 5.367 10.188 -57.689 1.00 9.41 117 VAL B O 1
ATOM 2497 N N . LYS B 1 126 ? 7.199 9.633 -58.859 1.00 7.49 118 LYS B N 1
ATOM 2498 C CA . LYS B 1 126 ? 6.651 10.283 -60.051 1.00 7.56 118 LYS B CA 1
ATOM 2499 C C . LYS B 1 126 ? 5.329 9.645 -60.468 1.00 8.82 118 LYS B C 1
ATOM 2500 O O . LYS B 1 126 ? 4.404 10.346 -60.901 1.00 8.73 118 LYS B O 1
ATOM 2506 N N . GLY B 1 127 ? 5.219 8.321 -60.326 1.00 9.07 119 GLY B N 1
ATOM 2507 C CA . GLY B 1 127 ? 3.976 7.645 -60.684 1.00 8.57 119 GLY B CA 1
ATOM 2508 C C . GLY B 1 127 ? 2.792 8.128 -59.868 1.00 9.78 119 GLY B C 1
ATOM 2509 O O . GLY B 1 127 ? 1.708 8.352 -60.406 1.00 9.66 119 GLY B O 1
ATOM 2510 N N . VAL B 1 128 ? 2.986 8.306 -58.559 1.00 7.52 120 VAL B N 1
ATOM 2511 C CA . VAL B 1 128 ? 1.905 8.815 -57.717 1.00 7.28 120 VAL B CA 1
ATOM 2512 C C . VAL B 1 128 ? 1.618 10.268 -58.059 1.00 7.03 120 VAL B C 1
ATOM 2513 O O . VAL B 1 128 ? 0.460 10.697 -58.118 1.00 8.33 120 VAL B O 1
ATOM 2517 N N . TRP B 1 129 ? 2.671 11.046 -58.311 1.00 6.41 121 TRP B N 1
ATOM 2518 C CA . TRP B 1 129 ? 2.490 12.449 -58.652 1.00 6.77 121 TRP B CA 1
ATOM 2519 C C . TRP B 1 129 ? 1.732 12.591 -59.969 1.00 7.19 121 TRP B C 1
ATOM 2520 O O . TRP B 1 129 ? 0.783 13.380 -60.066 1.00 8.12 121 TRP B O 1
ATOM 2531 N N . LEU B 1 130 ? 2.145 11.828 -60.993 1.00 6.12 122 LEU B N 1
ATOM 2532 C CA . LEU B 1 130 ? 1.479 11.881 -62.294 1.00 8.57 122 LEU B CA 1
ATOM 2533 C C . LEU B 1 130 ? 0.016 11.480 -62.180 1.00 8.47 122 LEU B C 1
ATOM 2534 O O . LEU B 1 130 ? -0.862 12.120 -62.769 1.00 7.70 122 LEU B O 1
ATOM 2539 N N . CYS B 1 131 ? -0.252 10.385 -61.467 1.00 8.04 123 CYS B N 1
ATOM 2540 C CA . CYS B 1 131 ? -1.624 9.926 -61.294 1.00 8.13 123 CYS B CA 1
ATOM 2541 C C . CYS B 1 131 ? -2.480 11.003 -60.643 1.00 7.17 123 CYS B C 1
ATOM 2542 O O . CYS B 1 131 ? -3.549 11.348 -61.152 1.00 7.02 123 CYS B O 1
ATOM 2545 N N . MET B 1 132 ? -2.035 11.553 -59.508 1.00 6.84 124 MET B N 1
ATOM 2546 C CA . MET B 1 132 ? -2.834 12.590 -58.872 1.00 5.95 124 MET B CA 1
ATOM 2547 C C . MET B 1 132 ? -2.973 13.807 -59.781 1.00 7.91 124 MET B C 1
ATOM 2548 O O . MET B 1 132 ? -4.047 14.417 -59.845 1.00 8.17 124 MET B O 1
ATOM 2553 N N . LYS B 1 133 ? -1.908 14.147 -60.518 1.00 8.56 125 LYS B N 1
ATOM 2554 C CA . LYS B 1 133 ? -1.938 15.347 -61.351 1.00 10.52 125 LYS B CA 1
ATOM 2555 C C . LYS B 1 133 ? -3.061 15.270 -62.368 1.00 10.96 125 LYS B C 1
ATOM 2556 O O . LYS B 1 133 ? -3.702 16.284 -62.675 1.00 10.84 125 LYS B O 1
ATOM 2562 N N . HIS B 1 134 ? -3.324 14.073 -62.891 1.00 9.24 126 HIS B N 1
ATOM 2563 C CA . HIS B 1 134 ? -4.359 13.916 -63.906 1.00 10.49 126 HIS B CA 1
ATOM 2564 C C . HIS B 1 134 ? -5.697 13.485 -63.336 1.00 9.99 126 HIS B C 1
ATOM 2565 O O . HIS B 1 134 ? -6.732 13.735 -63.969 1.00 10.23 126 HIS B O 1
ATOM 2572 N N . GLN B 1 135 ? -5.704 12.867 -62.155 1.00 7.05 127 GLN B N 1
ATOM 2573 C CA . GLN B 1 135 ? -6.971 12.544 -61.503 1.00 7.86 127 GLN B CA 1
ATOM 2574 C C . GLN B 1 135 ? -7.672 13.799 -60.992 1.00 8.84 127 GLN B C 1
ATOM 2575 O O . GLN B 1 135 ? -8.903 13.909 -61.066 1.00 9.73 127 GLN B O 1
ATOM 2581 N N . ILE B 1 136 ? -6.906 14.749 -60.452 1.00 7.40 128 ILE B N 1
ATOM 2582 C CA . ILE B 1 136 ? -7.512 15.865 -59.729 1.00 8.99 128 ILE B CA 1
ATOM 2583 C C . ILE B 1 136 ? -8.427 16.702 -60.617 1.00 11.50 128 ILE B C 1
ATOM 2584 O O . ILE B 1 136 ? -9.543 17.029 -60.178 1.00 10.51 128 ILE B O 1
ATOM 2589 N N . PRO B 1 137 ? -8.042 17.091 -61.842 1.00 13.26 129 PRO B N 1
ATOM 2590 C CA . PRO B 1 137 ? -8.960 17.929 -62.638 1.00 12.44 129 PRO B CA 1
ATOM 2591 C C . PRO B 1 137 ? -10.273 17.244 -62.951 1.00 14.98 129 PRO B C 1
ATOM 2592 O O . PRO B 1 137 ? -11.320 17.908 -62.928 1.00 18.25 129 PRO B O 1
ATOM 2596 N N . LEU B 1 138 ? -10.257 15.937 -63.226 1.00 11.92 130 LEU B N 1
ATOM 2597 C CA . LEU B 1 138 ? -11.514 15.228 -63.430 1.00 14.90 130 LEU B CA 1
ATOM 2598 C C . LEU B 1 138 ? -12.355 15.253 -62.158 1.00 16.07 130 LEU B C 1
ATOM 2599 O O . LEU B 1 138 ? -13.558 15.532 -62.203 1.00 15.76 130 LEU B O 1
ATOM 2604 N N . MET B 1 139 ? -11.732 15.017 -61.001 1.00 12.36 131 MET B N 1
ATOM 2605 C CA . MET B 1 139 ? -12.502 15.050 -59.763 1.00 11.23 131 MET B CA 1
ATOM 2606 C C . MET B 1 139 ? -13.002 16.455 -59.454 1.00 14.10 131 MET B C 1
ATOM 2607 O O . MET B 1 139 ? -14.111 16.624 -58.932 1.00 15.73 131 MET B O 1
ATOM 2612 N N . LEU B 1 140 ? -12.197 17.475 -59.755 1.00 13.55 132 LEU B N 1
ATOM 2613 C CA . LEU B 1 140 ? -12.643 18.844 -59.541 1.00 14.52 132 LEU B CA 1
ATOM 2614 C C . LEU B 1 140 ? -13.915 19.127 -60.324 1.00 19.55 132 LEU B C 1
ATOM 2615 O O . LEU B 1 140 ? -14.853 19.743 -59.802 1.00 16.56 132 LEU B O 1
ATOM 2620 N N . ALA B 1 141 ? -13.966 18.667 -61.574 1.00 15.08 133 ALA B N 1
ATOM 2621 C CA . ALA B 1 141 ? -15.102 18.981 -62.434 1.00 20.95 133 ALA B CA 1
ATOM 2622 C C . ALA B 1 141 ? -16.371 18.292 -61.952 1.00 18.57 133 ALA B C 1
ATOM 2623 O O . ALA B 1 141 ? -17.474 18.799 -62.188 1.00 19.73 133 ALA B O 1
ATOM 2625 N N . GLN B 1 142 ? -16.231 17.157 -61.260 1.00 15.40 134 GLN B N 1
ATOM 2626 C CA . GLN B 1 142 ? -17.339 16.426 -60.661 1.00 16.52 134 GLN B CA 1
ATOM 2627 C C . GLN B 1 142 ? -17.768 16.979 -59.312 1.00 15.62 134 GLN B C 1
ATOM 2628 O O . GLN B 1 142 ? -18.802 16.551 -58.783 1.00 19.11 134 GLN B O 1
ATOM 2634 N N . GLY B 1 143 ? -17.006 17.898 -58.737 1.00 15.24 135 GLY B N 1
ATOM 2635 C CA . GLY B 1 143 ? -17.304 18.391 -57.414 1.00 14.18 135 GLY B CA 1
ATOM 2636 C C . GLY B 1 143 ? -16.708 17.588 -56.284 1.00 14.78 135 GLY B C 1
ATOM 2637 O O . GLY B 1 143 ? -17.110 17.785 -55.130 1.00 14.00 135 GLY B O 1
ATOM 2638 N N . GLY B 1 144 ? -15.786 16.682 -56.569 1.00 12.91 136 GLY B N 1
ATOM 2639 C CA . GLY B 1 144 ? -15.071 15.993 -55.510 1.00 11.66 136 GLY B CA 1
ATOM 2640 C C . GLY B 1 144 ? -14.680 14.582 -55.911 1.00 12.35 136 GLY B C 1
ATOM 2641 O O . GLY B 1 144 ? -14.991 14.097 -56.994 1.00 13.80 136 GLY B O 1
ATOM 2642 N N . GLY B 1 145 ? -13.961 13.943 -54.999 1.00 10.32 137 GLY B N 1
ATOM 2643 C CA . GLY B 1 145 ? -13.487 12.585 -55.179 1.00 8.65 137 GLY B CA 1
ATOM 2644 C C . GLY B 1 145 ? -12.593 12.250 -54.005 1.00 8.47 137 GLY B C 1
ATOM 2645 O O . GLY B 1 145 ? -12.331 13.095 -53.144 1.00 8.28 137 GLY B O 1
ATOM 2646 N N . ALA B 1 146 ? -12.141 10.998 -53.966 1.00 7.97 138 ALA B N 1
ATOM 2647 C CA . ALA B 1 146 ? -11.239 10.558 -52.903 1.00 6.33 138 ALA B CA 1
ATOM 2648 C C . ALA B 1 146 ? -10.063 9.803 -53.505 1.00 6.66 138 ALA B C 1
ATOM 2649 O O . ALA B 1 146 ? -10.250 8.905 -54.338 1.00 7.59 138 ALA B O 1
ATOM 2651 N N . ILE B 1 147 ? -8.855 10.169 -53.075 1.00 5.44 139 ILE B N 1
ATOM 2652 C CA . ILE B 1 147 ? -7.615 9.554 -53.543 1.00 4.56 139 ILE B CA 1
ATOM 2653 C C . ILE B 1 147 ? -6.949 8.863 -52.356 1.00 5.05 139 ILE B C 1
ATOM 2654 O O . ILE B 1 147 ? -6.882 9.432 -51.264 1.00 5.00 139 ILE B O 1
ATOM 2659 N N . VAL B 1 148 ? -6.485 7.629 -52.559 1.00 3.58 140 VAL B N 1
ATOM 2660 C CA . VAL B 1 148 ? -5.644 6.935 -51.588 1.00 5.69 140 VAL B CA 1
ATOM 2661 C C . VAL B 1 148 ? -4.348 6.548 -52.278 1.00 6.55 140 VAL B C 1
ATOM 2662 O O . VAL B 1 148 ? -4.370 5.934 -53.349 1.00 5.42 140 VAL B O 1
ATOM 2666 N N . ASN B 1 149 ? -3.222 6.887 -51.660 1.00 5.35 141 ASN B N 1
ATOM 2667 C CA . ASN B 1 149 ? -1.914 6.527 -52.185 1.00 6.66 141 ASN B CA 1
ATOM 2668 C C . ASN B 1 149 ? -1.298 5.469 -51.290 1.00 7.30 141 ASN B C 1
ATOM 2669 O O . ASN B 1 149 ? -1.444 5.527 -50.065 1.00 6.09 141 ASN B O 1
ATOM 2674 N N . THR B 1 150 ? -0.643 4.480 -51.895 1.00 7.03 142 THR B N 1
ATOM 2675 C CA . THR B 1 150 ? 0.044 3.476 -51.077 1.00 7.48 142 THR B CA 1
ATOM 2676 C C . THR B 1 150 ? 1.411 4.008 -50.674 1.00 6.37 142 THR B C 1
ATOM 2677 O O . THR B 1 150 ? 2.312 4.130 -51.511 1.00 8.80 142 THR B O 1
ATOM 2681 N N . ALA B 1 151 ? 1.565 4.324 -49.388 1.00 7.33 143 ALA B N 1
ATOM 2682 C CA . ALA B 1 151 ? 2.875 4.582 -48.816 1.00 6.75 143 ALA B CA 1
ATOM 2683 C C . ALA B 1 151 ? 3.387 3.279 -48.220 1.00 8.07 143 ALA B C 1
ATOM 2684 O O . ALA B 1 151 ? 3.408 2.256 -48.913 1.00 8.82 143 ALA B O 1
ATOM 2686 N N . SER B 1 152 ? 3.783 3.295 -46.949 1.00 8.00 144 SER B N 1
ATOM 2687 C CA . SER B 1 152 ? 4.396 2.136 -46.310 1.00 8.66 144 SER B CA 1
ATOM 2688 C C . SER B 1 152 ? 4.734 2.540 -44.882 1.00 7.16 144 SER B C 1
ATOM 2689 O O . SER B 1 152 ? 4.839 3.729 -44.575 1.00 7.37 144 SER B O 1
ATOM 2692 N N . VAL B 1 153 ? 4.919 1.546 -44.011 1.00 6.93 145 VAL B N 1
ATOM 2693 C CA . VAL B 1 153 ? 5.597 1.868 -42.754 1.00 9.74 145 VAL B CA 1
ATOM 2694 C C . VAL B 1 153 ? 6.974 2.459 -43.034 1.00 9.91 145 VAL B C 1
ATOM 2695 O O . VAL B 1 153 ? 7.506 3.232 -42.222 1.00 9.99 145 VAL B O 1
ATOM 2699 N N . ALA B 1 154 ? 7.576 2.114 -44.178 1.00 8.63 146 ALA B N 1
ATOM 2700 C CA . ALA B 1 154 ? 8.839 2.732 -44.573 1.00 9.14 146 ALA B CA 1
ATOM 2701 C C . ALA B 1 154 ? 8.669 4.199 -44.947 1.00 9.79 146 ALA B C 1
ATOM 2702 O O . ALA B 1 154 ? 9.672 4.882 -45.177 1.00 8.80 146 ALA B O 1
ATOM 2704 N N . GLY B 1 155 ? 7.427 4.680 -45.048 1.00 8.70 147 GLY B N 1
ATOM 2705 C CA . GLY B 1 155 ? 7.184 6.106 -45.166 1.00 7.66 147 GLY B CA 1
ATOM 2706 C C . GLY B 1 155 ? 7.146 6.840 -43.845 1.00 11.27 147 GLY B C 1
ATOM 2707 O O . GLY B 1 155 ? 7.065 8.074 -43.838 1.00 7.97 147 GLY B O 1
ATOM 2708 N N . LEU B 1 156 ? 7.211 6.104 -42.729 1.00 8.01 148 LEU B N 1
ATOM 2709 C CA . LEU B 1 156 ? 7.079 6.667 -41.391 1.00 11.17 148 LEU B CA 1
ATOM 2710 C C . LEU B 1 156 ? 8.303 6.441 -40.527 1.00 16.28 148 LEU B C 1
ATOM 2711 O O . LEU B 1 156 ? 8.325 6.909 -39.381 1.00 15.82 148 LEU B O 1
ATOM 2716 N N . GLY B 1 157 ? 9.299 5.723 -41.027 1.00 9.87 149 GLY B N 1
ATOM 2717 C CA . GLY B 1 157 ? 10.496 5.458 -40.262 1.00 11.01 149 GLY B CA 1
ATOM 2718 C C . GLY B 1 157 ? 11.547 4.807 -41.134 1.00 13.27 149 GLY B C 1
ATOM 2719 O O . GLY B 1 157 ? 11.391 4.693 -42.349 1.00 11.66 149 GLY B O 1
ATOM 2720 N N . ALA B 1 158 ? 12.627 4.375 -40.488 1.00 11.65 150 ALA B N 1
ATOM 2721 C CA . ALA B 1 158 ? 13.734 3.762 -41.209 1.00 11.59 150 ALA B CA 1
ATOM 2722 C C . ALA B 1 158 ? 13.302 2.466 -41.888 1.00 12.40 150 ALA B C 1
ATOM 2723 O O . ALA B 1 158 ? 12.467 1.716 -41.375 1.00 13.23 150 ALA B O 1
ATOM 2725 N N . ALA B 1 159 ? 13.913 2.185 -43.040 1.00 11.10 151 ALA B N 1
ATOM 2726 C CA . ALA B 1 159 ? 13.836 0.865 -43.669 1.00 10.75 151 ALA B CA 1
ATOM 2727 C C . ALA B 1 159 ? 15.256 0.442 -44.013 1.00 11.26 151 ALA B C 1
ATOM 2728 O O . ALA B 1 159 ? 15.748 0.706 -45.121 1.00 11.38 151 ALA B O 1
ATOM 2730 N N . PRO B 1 160 ? 15.957 -0.196 -43.073 1.00 13.07 152 PRO B N 1
ATOM 2731 C CA . PRO B 1 160 ? 17.332 -0.634 -43.345 1.00 13.99 152 PRO B CA 1
ATOM 2732 C C . PRO B 1 160 ? 17.405 -1.544 -44.560 1.00 13.39 152 PRO B C 1
ATOM 2733 O O . PRO B 1 160 ? 16.569 -2.434 -44.750 1.00 15.78 152 PRO B O 1
ATOM 2737 N N . LYS B 1 161 ? 18.420 -1.299 -45.382 1.00 12.01 153 LYS B N 1
ATOM 2738 C CA . LYS B 1 161 ? 18.668 -1.943 -46.670 1.00 11.74 153 LYS B CA 1
ATOM 2739 C C . LYS B 1 161 ? 17.574 -1.658 -47.690 1.00 14.39 153 LYS B C 1
ATOM 2740 O O . LYS B 1 161 ? 17.521 -2.313 -48.739 1.00 15.63 153 LYS B O 1
ATOM 2746 N N . MET B 1 162 ? 16.717 -0.677 -47.416 1.00 12.67 154 MET B N 1
ATOM 2747 C CA . MET B 1 162 ? 15.707 -0.196 -48.355 1.00 10.57 154 MET B CA 1
ATOM 2748 C C . MET B 1 162 ? 15.589 1.323 -48.234 1.00 10.33 154 MET B C 1
ATOM 2749 O O . MET B 1 162 ? 14.496 1.886 -48.162 1.00 9.98 154 MET B O 1
ATOM 2754 N N . SER B 1 163 ? 16.737 2.005 -48.210 1.00 10.11 155 SER B N 1
ATOM 2755 C CA . SER B 1 163 ? 16.750 3.441 -47.923 1.00 7.96 155 SER B CA 1
ATOM 2756 C C . SER B 1 163 ? 16.105 4.249 -49.048 1.00 9.66 155 SER B C 1
ATOM 2757 O O . SER B 1 163 ? 15.442 5.263 -48.791 1.00 7.41 155 SER B O 1
ATOM 2760 N N . ILE B 1 164 ? 16.307 3.832 -50.300 1.00 9.26 156 ILE B N 1
ATOM 2761 C CA . ILE B 1 164 ? 15.662 4.521 -51.415 1.00 8.36 156 ILE B CA 1
ATOM 2762 C C . ILE B 1 164 ? 14.161 4.301 -51.362 1.00 7.91 156 ILE B C 1
ATOM 2763 O O . ILE B 1 164 ? 13.373 5.230 -51.565 1.00 8.31 156 ILE B O 1
ATOM 2768 N N . TYR B 1 165 ? 13.748 3.059 -51.112 1.00 9.80 157 TYR B N 1
ATOM 2769 C CA . TYR B 1 165 ? 12.334 2.757 -50.930 1.00 7.78 157 TYR B CA 1
ATOM 2770 C C . TYR B 1 165 ? 11.727 3.605 -49.816 1.00 8.30 157 TYR B C 1
ATOM 2771 O O . TYR B 1 165 ? 10.648 4.191 -49.981 1.00 7.11 157 TYR B O 1
ATOM 2780 N N . ALA B 1 166 ? 12.416 3.697 -48.673 1.00 7.07 158 ALA B N 1
ATOM 2781 C CA . ALA B 1 166 ? 11.906 4.534 -47.584 1.00 8.20 158 ALA B CA 1
ATOM 2782 C C . ALA B 1 166 ? 11.789 5.990 -48.018 1.00 6.49 158 ALA B C 1
ATOM 2783 O O . ALA B 1 166 ? 10.778 6.655 -47.747 1.00 7.50 158 ALA B O 1
ATOM 2785 N N . ALA B 1 167 ? 12.825 6.507 -48.681 1.00 6.32 159 ALA B N 1
ATOM 2786 C CA . ALA B 1 167 ? 12.755 7.857 -49.233 1.00 6.09 159 ALA B CA 1
ATOM 2787 C C . ALA B 1 167 ? 11.530 8.021 -50.132 1.00 6.12 159 ALA B C 1
ATOM 2788 O O . ALA B 1 167 ? 10.799 9.015 -50.023 1.00 5.87 159 ALA B O 1
ATOM 2790 N N . SER B 1 168 ? 11.281 7.040 -51.009 1.00 5.45 160 SER B N 1
ATOM 2791 C CA . SER B 1 168 ? 10.173 7.146 -51.956 1.00 7.98 160 SER B CA 1
ATOM 2792 C C . SER B 1 168 ? 8.828 7.127 -51.238 1.00 7.97 160 SER B C 1
ATOM 2793 O O . SER B 1 168 ? 7.900 7.855 -51.623 1.00 5.41 160 SER B O 1
ATOM 2796 N N . LYS B 1 169 ? 8.704 6.321 -50.183 1.00 6.48 161 LYS B N 1
ATOM 2797 C CA . LYS B 1 169 ? 7.411 6.234 -49.521 1.00 7.57 161 LYS B CA 1
ATOM 2798 C C . LYS B 1 169 ? 7.188 7.402 -48.567 1.00 6.27 161 LYS B C 1
ATOM 2799 O O . LYS B 1 169 ? 6.040 7.828 -48.378 1.00 5.81 161 LYS B O 1
ATOM 2805 N N . HIS B 1 170 ? 8.265 7.935 -47.973 1.00 6.64 162 HIS B N 1
ATOM 2806 C CA . HIS B 1 170 ? 8.175 9.233 -47.312 1.00 6.42 162 HIS B CA 1
ATOM 2807 C C . HIS B 1 170 ? 7.654 10.290 -48.286 1.00 6.97 162 HIS B C 1
ATOM 2808 O O . HIS B 1 170 ? 6.763 11.077 -47.950 1.00 6.24 162 HIS B O 1
ATOM 2815 N N . ALA B 1 171 ? 8.196 10.308 -49.515 1.00 5.70 163 ALA B N 1
ATOM 2816 C CA . ALA B 1 171 ? 7.765 11.297 -50.501 1.00 5.17 163 ALA B CA 1
ATOM 2817 C C . ALA B 1 171 ? 6.278 11.160 -50.812 1.00 5.34 163 ALA B C 1
ATOM 2818 O O . ALA B 1 171 ? 5.586 12.169 -50.989 1.00 7.16 163 ALA B O 1
ATOM 2820 N N . VAL B 1 172 ? 5.770 9.922 -50.878 1.00 5.80 164 VAL B N 1
ATOM 2821 C CA . VAL B 1 172 ? 4.341 9.720 -51.133 1.00 5.59 164 VAL B CA 1
ATOM 2822 C C . VAL B 1 172 ? 3.512 10.423 -50.069 1.00 6.27 164 VAL B C 1
ATOM 2823 O O . VAL B 1 172 ? 2.482 11.037 -50.369 1.00 5.85 164 VAL B O 1
ATOM 2827 N N . ILE B 1 173 ? 3.941 10.343 -48.804 1.00 6.04 165 ILE B N 1
ATOM 2828 C CA . ILE B 1 173 ? 3.194 10.999 -47.735 1.00 5.86 165 ILE B CA 1
ATOM 2829 C C . ILE B 1 173 ? 3.232 12.517 -47.898 1.00 5.75 165 ILE B C 1
ATOM 2830 O O . ILE B 1 173 ? 2.229 13.202 -47.680 1.00 5.35 165 ILE B O 1
ATOM 2835 N N . GLY B 1 174 ? 4.377 13.063 -48.309 1.00 5.94 166 GLY B N 1
ATOM 2836 C CA . GLY B 1 174 ? 4.460 14.497 -48.568 1.00 6.31 166 GLY B CA 1
ATOM 2837 C C . GLY B 1 174 ? 3.542 14.965 -49.690 1.00 5.51 166 GLY B C 1
ATOM 2838 O O . GLY B 1 174 ? 2.894 16.013 -49.580 1.00 6.81 166 GLY B O 1
ATOM 2839 N N . LEU B 1 175 ? 3.496 14.216 -50.795 1.00 5.02 167 LEU B N 1
ATOM 2840 C CA . LEU B 1 175 ? 2.538 14.516 -51.859 1.00 6.05 167 LEU B CA 1
ATOM 2841 C C . LEU B 1 175 ? 1.110 14.443 -51.342 1.00 6.31 167 LEU B C 1
ATOM 2842 O O . LEU B 1 175 ? 0.271 15.289 -51.675 1.00 7.03 167 LEU B O 1
ATOM 2847 N N . THR B 1 176 ? 0.817 13.400 -50.569 1.00 4.71 168 THR B N 1
ATOM 2848 C CA . THR B 1 176 ? -0.521 13.181 -50.041 1.00 5.08 168 THR B CA 1
ATOM 2849 C C . THR B 1 176 ? -0.973 14.351 -49.187 1.00 5.50 168 THR B C 1
ATOM 2850 O O . THR B 1 176 ? -2.062 14.908 -49.394 1.00 7.21 168 THR B O 1
ATOM 2854 N N . LYS B 1 177 ? -0.161 14.719 -48.190 1.00 4.92 169 LYS B N 1
ATOM 2855 C CA . LYS B 1 177 ? -0.587 15.752 -47.262 1.00 4.68 169 LYS B CA 1
ATOM 2856 C C . LYS B 1 177 ? -0.716 17.091 -47.966 1.00 5.21 169 LYS B C 1
ATOM 2857 O O . LYS B 1 177 ? -1.646 17.852 -47.688 1.00 5.99 169 LYS B O 1
ATOM 2863 N N . SER B 1 178 ? 0.204 17.387 -48.887 1.00 6.76 170 SER B N 1
ATOM 2864 C CA . SER B 1 178 ? 0.164 18.672 -49.581 1.00 5.61 170 SER B CA 1
ATOM 2865 C C . SER B 1 178 ? -1.082 18.785 -50.454 1.00 5.95 170 SER B C 1
ATOM 2866 O O . SER B 1 178 ? -1.788 19.801 -50.419 1.00 7.64 170 SER B O 1
ATOM 2869 N N . ALA B 1 179 ? -1.366 17.746 -51.241 1.00 4.18 171 ALA B N 1
ATOM 2870 C CA . ALA B 1 179 ? -2.556 17.783 -52.089 1.00 5.87 171 ALA B CA 1
ATOM 2871 C C . ALA B 1 179 ? -3.821 17.806 -51.249 1.00 6.97 171 ALA B C 1
ATOM 2872 O O . ALA B 1 179 ? -4.793 18.474 -51.604 1.00 6.39 171 ALA B O 1
ATOM 2874 N N . ALA B 1 180 ? -3.820 17.106 -50.117 1.00 5.30 172 ALA B N 1
ATOM 2875 C CA . ALA B 1 180 ? -5.000 17.131 -49.262 1.00 6.33 172 ALA B CA 1
ATOM 2876 C C . ALA B 1 180 ? -5.332 18.551 -48.827 1.00 5.97 172 ALA B C 1
ATOM 2877 O O . ALA B 1 180 ? -6.501 18.955 -48.835 1.00 7.43 172 ALA B O 1
ATOM 2879 N N . ILE B 1 181 ? -4.318 19.339 -48.473 1.00 5.69 173 ILE B N 1
ATOM 2880 C CA . ILE B 1 181 ? -4.594 20.702 -48.025 1.00 8.05 173 ILE B CA 1
ATOM 2881 C C . ILE B 1 181 ? -4.969 21.590 -49.208 1.00 6.99 173 ILE B C 1
ATOM 2882 O O . ILE B 1 181 ? -5.861 22.443 -49.105 1.00 9.00 173 ILE B O 1
ATOM 2887 N N . GLU B 1 182 ? -4.303 21.396 -50.344 1.00 7.67 174 GLU B N 1
ATOM 2888 C CA . GLU B 1 182 ? -4.550 22.229 -51.525 1.00 8.14 174 GLU B CA 1
ATOM 2889 C C . GLU B 1 182 ? -5.990 22.130 -52.015 1.00 12.08 174 GLU B C 1
ATOM 2890 O O . GLU B 1 182 ? -6.566 23.127 -52.474 1.00 11.17 174 GLU B O 1
ATOM 2896 N N . TYR B 1 183 ? -6.573 20.930 -51.979 1.00 8.73 175 TYR B N 1
ATOM 2897 C CA . TYR B 1 183 ? -7.867 20.692 -52.602 1.00 8.33 175 TYR B CA 1
ATOM 2898 C C . TYR B 1 183 ? -8.961 20.394 -51.582 1.00 9.10 175 TYR B C 1
ATOM 2899 O O . TYR B 1 183 ? -10.060 19.986 -51.967 1.00 9.00 175 TYR B O 1
ATOM 2908 N N . ALA B 1 184 ? -8.691 20.642 -50.297 1.00 8.38 176 ALA B N 1
ATOM 2909 C CA . ALA B 1 184 ? -9.641 20.317 -49.233 1.00 10.99 176 ALA B CA 1
ATOM 2910 C C . ALA B 1 184 ? -10.991 20.993 -49.449 1.00 17.08 176 ALA B C 1
ATOM 2911 O O . ALA B 1 184 ? -12.046 20.376 -49.253 1.00 17.84 176 ALA B O 1
ATOM 2913 N N . LYS B 1 185 ? -10.980 22.254 -49.855 1.00 11.92 177 LYS B N 1
ATOM 2914 C CA . LYS B 1 185 ? -12.230 22.988 -50.000 1.00 13.72 177 LYS B CA 1
ATOM 2915 C C . LYS B 1 185 ? -12.915 22.735 -51.331 1.00 17.56 177 LYS B C 1
ATOM 2916 O O . LYS B 1 185 ? -14.005 23.272 -51.558 1.00 18.33 177 LYS B O 1
ATOM 2922 N N . LYS B 1 186 ? -12.310 21.931 -52.198 1.00 14.11 178 LYS B N 1
ATOM 2923 C CA . LYS B 1 186 ? -12.853 21.576 -53.499 1.00 14.50 178 LYS B CA 1
ATOM 2924 C C . LYS B 1 186 ? -13.428 20.171 -53.520 1.00 16.62 178 LYS B C 1
ATOM 2925 O O . LYS B 1 186 ? -13.737 19.651 -54.597 1.00 17.64 178 LYS B O 1
ATOM 2931 N N . GLY B 1 187 ? -13.545 19.535 -52.360 1.00 12.11 179 GLY B N 1
ATOM 2932 C CA . GLY B 1 187 ? -14.178 18.248 -52.252 1.00 13.82 179 GLY B CA 1
ATOM 2933 C C . GLY B 1 187 ? -13.294 17.054 -52.538 1.00 12.52 179 GLY B C 1
ATOM 2934 O O . GLY B 1 187 ? -13.816 15.944 -52.642 1.00 11.42 179 GLY B O 1
ATOM 2935 N N . ILE B 1 188 ? -11.980 17.236 -52.667 1.00 9.19 180 ILE B N 1
ATOM 2936 C CA . ILE B 1 188 ? -11.071 16.125 -52.946 1.00 7.52 180 ILE B CA 1
ATOM 2937 C C . ILE B 1 188 ? -10.356 15.766 -51.652 1.00 7.85 180 ILE B C 1
ATOM 2938 O O . ILE B 1 188 ? -9.628 16.591 -51.093 1.00 12.70 180 ILE B O 1
ATOM 2943 N N . ARG B 1 189 ? -10.569 14.546 -51.165 1.00 6.89 181 ARG B N 1
ATOM 2944 C CA . ARG B 1 189 ? -9.827 14.044 -50.022 1.00 5.14 181 ARG B CA 1
ATOM 2945 C C . ARG B 1 189 ? -8.651 13.222 -50.525 1.00 5.92 181 ARG B C 1
ATOM 2946 O O . ARG B 1 189 ? -8.743 12.549 -51.558 1.00 7.05 181 ARG B O 1
ATOM 2954 N N . VAL B 1 190 ? -7.524 13.321 -49.825 1.00 5.07 182 VAL B N 1
ATOM 2955 C CA . VAL B 1 190 ? -6.306 12.628 -50.248 1.00 4.97 182 VAL B CA 1
ATOM 2956 C C . VAL B 1 190 ? -5.670 12.034 -49.002 1.00 6.93 182 VAL B C 1
ATOM 2957 O O . VAL B 1 190 ? -5.358 12.771 -48.060 1.00 4.45 182 VAL B O 1
ATOM 2961 N N . ASN B 1 191 ? -5.503 10.705 -48.984 1.00 5.10 183 ASN B N 1
ATOM 2962 C CA . ASN B 1 191 ? -4.965 9.997 -47.829 1.00 4.88 183 ASN B CA 1
ATOM 2963 C C . ASN B 1 191 ? -3.946 8.969 -48.296 1.00 6.10 183 ASN B C 1
ATOM 2964 O O . ASN B 1 191 ? -3.902 8.608 -49.472 1.00 5.45 183 ASN B O 1
ATOM 2969 N N . ALA B 1 192 ? -3.125 8.483 -47.362 1.00 5.40 184 ALA B N 1
ATOM 2970 C CA . ALA B 1 192 ? -2.183 7.407 -47.660 1.00 5.08 184 ALA B CA 1
ATOM 2971 C C . ALA B 1 192 ? -2.465 6.233 -46.742 1.00 7.87 184 ALA B C 1
ATOM 2972 O O . ALA B 1 192 ? -2.768 6.416 -45.558 1.00 10.19 184 ALA B O 1
ATOM 2974 N N . VAL B 1 193 ? -2.397 5.020 -47.288 1.00 5.89 185 VAL B N 1
ATOM 2975 C CA . VAL B 1 193 ? -2.374 3.829 -46.449 1.00 5.70 185 VAL B CA 1
ATOM 2976 C C . VAL B 1 193 ? -0.924 3.382 -46.320 1.00 6.47 185 VAL B C 1
ATOM 2977 O O . VAL B 1 193 ? -0.150 3.470 -47.280 1.00 6.99 185 VAL B O 1
ATOM 2981 N N . CYS B 1 194 ? -0.535 2.923 -45.120 1.00 7.48 186 CYS B N 1
ATOM 2982 C CA . CYS B 1 194 ? 0.858 2.605 -44.816 1.00 6.47 186 CYS B CA 1
ATOM 2983 C C . CYS B 1 194 ? 0.975 1.159 -44.353 1.00 8.11 186 CYS B C 1
ATOM 2984 O O . CYS B 1 194 ? 1.016 0.885 -43.144 1.00 8.57 186 CYS B O 1
ATOM 2987 N N . PRO B 1 195 ? 1.060 0.212 -45.281 1.00 6.08 187 PRO B N 1
ATOM 2988 C CA . PRO B 1 195 ? 1.155 -1.194 -44.879 1.00 7.69 187 PRO B CA 1
ATOM 2989 C C . PRO B 1 195 ? 2.536 -1.527 -44.347 1.00 9.13 187 PRO B C 1
ATOM 2990 O O . PRO B 1 195 ? 3.543 -0.936 -44.741 1.00 8.72 187 PRO B O 1
ATOM 2994 N N . ALA B 1 196 ? 2.571 -2.488 -43.423 1.00 8.63 188 ALA B N 1
ATOM 2995 C CA . ALA B 1 196 ? 3.833 -3.150 -43.109 1.00 8.61 188 ALA B CA 1
ATOM 2996 C C . ALA B 1 196 ? 3.990 -4.315 -44.077 1.00 12.55 188 ALA B C 1
ATOM 2997 O O . ALA B 1 196 ? 3.607 -4.194 -45.242 1.00 14.66 188 ALA B O 1
ATOM 2999 N N . VAL B 1 197 ? 4.534 -5.449 -43.644 1.00 10.46 189 VAL B N 1
ATOM 3000 C CA . VAL B 1 197 ? 4.702 -6.566 -44.571 1.00 13.39 189 VAL B CA 1
ATOM 3001 C C . VAL B 1 197 ? 3.348 -7.223 -44.811 1.00 11.97 189 VAL B C 1
ATOM 3002 O O . VAL B 1 197 ? 2.618 -7.536 -43.864 1.00 12.78 189 VAL B O 1
ATOM 3006 N N . ILE B 1 198 ? 3.003 -7.424 -46.087 1.00 13.00 190 ILE B N 1
ATOM 3007 C CA . ILE B 1 198 ? 1.727 -8.003 -46.487 1.00 12.40 190 ILE B CA 1
ATOM 3008 C C . ILE B 1 198 ? 2.001 -9.278 -47.271 1.00 16.20 190 ILE B C 1
ATOM 3009 O O . ILE B 1 198 ? 2.940 -9.334 -48.070 1.00 17.58 190 ILE B O 1
ATOM 3014 N N . ASP B 1 199 ? 1.181 -10.300 -47.031 1.00 16.05 191 ASP B N 1
ATOM 3015 C CA . ASP B 1 199 ? 1.357 -11.624 -47.632 1.00 19.50 191 ASP B CA 1
ATOM 3016 C C . ASP B 1 199 ? 0.863 -11.577 -49.075 1.00 17.06 191 ASP B C 1
ATOM 3017 O O . ASP B 1 199 ? -0.254 -11.978 -49.404 1.00 21.84 191 ASP B O 1
ATOM 3022 N N . THR B 1 200 ? 1.717 -11.082 -49.951 1.00 19.10 192 THR B N 1
ATOM 3023 C CA . THR B 1 200 ? 1.375 -11.054 -51.362 1.00 28.53 192 THR B CA 1
ATOM 3024 C C . THR B 1 200 ? 1.965 -12.279 -52.045 1.00 38.87 192 THR B C 1
ATOM 3025 O O . THR B 1 200 ? 2.845 -12.956 -51.507 1.00 36.38 192 THR B O 1
ATOM 3029 N N . ASP B 1 201 ? 1.446 -12.579 -53.238 1.00 44.28 193 ASP B N 1
ATOM 3030 C CA . ASP B 1 201 ? 1.977 -13.710 -53.989 1.00 45.38 193 ASP B CA 1
ATOM 3031 C C . ASP B 1 201 ? 3.443 -13.511 -54.352 1.00 43.05 193 ASP B C 1
ATOM 3032 O O . ASP B 1 201 ? 4.130 -14.490 -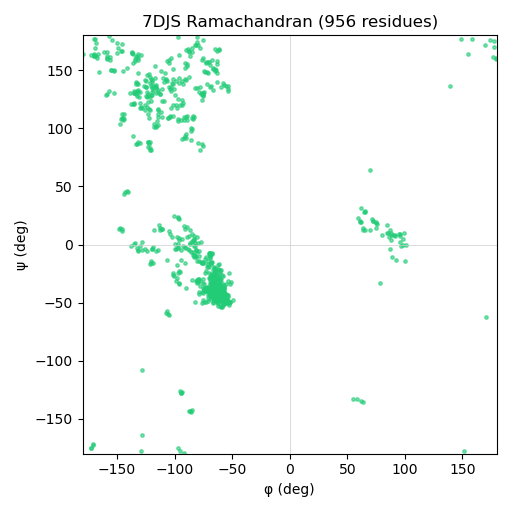54.665 1.00 50.30 193 ASP B O 1
ATOM 3037 N N . MET B 1 202 ? 3.947 -12.274 -54.295 1.00 41.82 194 MET B N 1
ATOM 3038 C CA . MET B 1 202 ? 5.387 -12.069 -54.394 1.00 41.00 194 MET B CA 1
ATOM 3039 C C . MET B 1 202 ? 6.080 -12.387 -53.074 1.00 47.74 194 MET B C 1
ATOM 3040 O O . MET B 1 202 ? 7.200 -12.912 -53.071 1.00 47.59 194 MET B O 1
ATOM 3045 N N . PHE B 1 203 ? 5.434 -12.074 -51.942 1.00 41.45 195 PHE B N 1
ATOM 3046 C CA . PHE B 1 203 ? 5.993 -12.457 -50.648 1.00 39.97 195 PHE B CA 1
ATOM 3047 C C . PHE B 1 203 ? 6.086 -13.972 -50.525 1.00 38.10 195 PHE B C 1
ATOM 3048 O O . PHE B 1 203 ? 7.041 -14.500 -49.946 1.00 40.70 195 PHE B O 1
ATOM 3056 N N . ARG B 1 204 ? 5.113 -14.684 -51.077 1.00 38.28 196 ARG B N 1
ATOM 3057 C CA . ARG B 1 204 ? 5.152 -16.135 -51.080 1.00 43.05 196 ARG B CA 1
ATOM 3058 C C . ARG B 1 204 ? 5.948 -16.656 -52.273 1.00 46.53 196 ARG B C 1
ATOM 3059 O O . ARG B 1 204 ? 7.172 -16.777 -52.203 1.00 53.42 196 ARG B O 1
ATOM 3067 N N . ALA B 1 214 ? 11.391 -15.112 -44.224 1.00 40.53 206 ALA B N 1
ATOM 3068 C CA . ALA B 1 214 ? 9.935 -15.013 -44.177 1.00 42.24 206 ALA B CA 1
ATOM 3069 C C . ALA B 1 214 ? 9.444 -14.884 -42.738 1.00 47.42 206 ALA B C 1
ATOM 3070 O O . ALA B 1 214 ? 8.834 -13.878 -42.371 1.00 41.85 206 ALA B O 1
ATOM 3072 N N . GLU B 1 215 ? 9.716 -15.917 -41.932 1.00 47.67 207 GLU B N 1
ATOM 3073 C CA . GLU B 1 215 ? 9.307 -15.912 -40.529 1.00 44.15 207 GLU B CA 1
ATOM 3074 C C . GLU B 1 215 ? 9.955 -14.768 -39.758 1.00 44.05 207 GLU B C 1
ATOM 3075 O O . GLU B 1 215 ? 9.411 -14.313 -38.743 1.00 40.49 207 GLU B O 1
ATOM 3081 N N . PHE B 1 216 ? 11.114 -14.299 -40.223 1.00 43.33 208 PHE B N 1
ATOM 3082 C CA . PHE B 1 216 ? 11.793 -13.177 -39.585 1.00 46.37 208 PHE B CA 1
ATOM 3083 C C . PHE B 1 216 ? 10.976 -11.897 -39.719 1.00 44.64 208 PHE B C 1
ATOM 3084 O O . PHE B 1 216 ? 10.802 -11.150 -38.747 1.00 42.09 208 PHE B O 1
ATOM 3092 N N . ALA B 1 217 ? 10.456 -11.635 -40.921 1.00 43.17 209 ALA B N 1
ATOM 3093 C CA . ALA B 1 217 ? 9.629 -10.454 -41.135 1.00 39.63 209 ALA B CA 1
ATOM 3094 C C . ALA B 1 217 ? 8.316 -10.543 -40.371 1.00 37.63 209 ALA B C 1
ATOM 3095 O O . ALA B 1 217 ? 7.788 -9.517 -39.933 1.00 30.99 209 ALA B O 1
ATOM 3097 N N . ALA B 1 218 ? 7.767 -11.749 -40.211 1.00 31.98 210 ALA B N 1
ATOM 3098 C CA . ALA B 1 218 ? 6.557 -11.895 -39.410 1.00 28.92 210 ALA B CA 1
ATOM 3099 C C . ALA B 1 218 ? 6.802 -11.471 -37.968 1.00 30.87 210 ALA B C 1
ATOM 3100 O O . ALA B 1 218 ? 5.976 -10.770 -37.371 1.00 31.67 210 ALA B O 1
ATOM 3102 N N . ALA B 1 219 ? 7.950 -11.862 -37.402 1.00 31.34 211 ALA B N 1
ATOM 3103 C CA . ALA B 1 219 ? 8.233 -11.619 -35.992 1.00 32.00 211 ALA B CA 1
ATOM 3104 C C . ALA B 1 219 ? 8.477 -10.148 -35.679 1.00 30.99 211 ALA B C 1
ATOM 3105 O O . ALA B 1 219 ? 8.289 -9.739 -34.528 1.00 34.38 211 ALA B O 1
ATOM 3107 N N . MET B 1 220 ? 8.894 -9.344 -36.658 1.00 25.67 212 MET B N 1
ATOM 3108 C CA . MET B 1 220 ? 9.084 -7.923 -36.391 1.00 32.92 212 MET B CA 1
ATOM 3109 C C . MET B 1 220 ? 7.769 -7.151 -36.347 1.00 28.00 212 MET B C 1
ATOM 3110 O O . MET B 1 220 ? 7.798 -5.926 -36.173 1.00 33.95 212 MET B O 1
ATOM 3115 N N . HIS B 1 221 ? 6.605 -7.840 -36.501 1.00 20.45 213 HIS B N 1
ATOM 3116 C CA . HIS B 1 221 ? 5.321 -7.205 -36.229 1.00 19.26 213 HIS B CA 1
ATOM 3117 C C . HIS B 1 221 ? 4.840 -7.627 -34.855 1.00 20.65 213 HIS B C 1
ATOM 3118 O O . HIS B 1 221 ? 4.817 -8.831 -34.566 1.00 19.59 213 HIS B O 1
ATOM 3125 N N . PRO B 1 222 ? 4.465 -6.682 -33.990 1.00 15.38 214 PRO B N 1
ATOM 3126 C CA . PRO B 1 222 ? 3.964 -7.061 -32.656 1.00 14.94 214 PRO B CA 1
ATOM 3127 C C . PRO B 1 222 ? 2.856 -8.092 -32.692 1.00 16.64 214 PRO B C 1
ATOM 3128 O O . PRO B 1 222 ? 2.788 -8.949 -31.798 1.00 15.68 214 PRO B O 1
ATOM 3132 N N . LEU B 1 223 ? 1.997 -8.059 -33.717 1.00 13.27 215 LEU B N 1
ATOM 3133 C CA . LEU B 1 223 ? 0.925 -9.039 -33.820 1.00 15.14 215 LEU B CA 1
ATOM 3134 C C . LEU B 1 223 ? 1.455 -10.448 -34.063 1.00 14.77 215 LEU B C 1
ATOM 3135 O O . LEU B 1 223 ? 0.752 -11.421 -33.771 1.00 18.45 215 LEU B O 1
ATOM 3140 N N . GLY B 1 224 ? 2.670 -10.577 -34.581 1.00 18.91 216 GLY B N 1
ATOM 3141 C CA . GLY B 1 224 ? 3.284 -11.875 -34.773 1.00 18.79 216 GLY B CA 1
ATOM 3142 C C . GLY B 1 224 ? 3.034 -12.506 -36.123 1.00 22.99 216 GLY B C 1
ATOM 3143 O O . GLY B 1 224 ? 3.407 -13.669 -36.325 1.00 22.60 216 GLY B O 1
ATOM 3144 N N . ARG B 1 225 ? 2.415 -11.782 -37.051 1.00 16.03 217 ARG B N 1
ATOM 3145 C CA . ARG B 1 225 ? 2.128 -12.300 -38.381 1.00 17.17 217 ARG B CA 1
ATOM 3146 C C . ARG B 1 225 ? 2.250 -11.148 -39.363 1.00 19.53 217 ARG B C 1
ATOM 3147 O O . ARG B 1 225 ? 2.326 -9.985 -38.967 1.00 13.99 217 ARG B O 1
ATOM 3155 N N . VAL B 1 226 ? 2.294 -11.479 -40.654 1.00 17.33 218 VAL B N 1
ATOM 3156 C CA . VAL B 1 226 ? 2.232 -10.435 -41.671 1.00 14.60 218 VAL B CA 1
ATOM 3157 C C . VAL B 1 226 ? 0.767 -10.159 -41.967 1.00 13.36 218 VAL B C 1
ATOM 3158 O O . VAL B 1 226 ? -0.115 -10.932 -41.577 1.00 15.47 218 VAL B O 1
ATOM 3162 N N . GLY B 1 227 ? 0.496 -9.043 -42.650 1.00 11.00 219 GLY B N 1
ATOM 3163 C CA . GLY B 1 227 ? -0.869 -8.667 -42.928 1.00 9.86 219 GLY B CA 1
ATOM 3164 C C . GLY B 1 227 ? -1.397 -9.342 -44.173 1.00 14.23 219 GLY B C 1
ATOM 3165 O O . GLY B 1 227 ? -0.642 -9.912 -44.960 1.00 13.79 219 GLY B O 1
ATOM 3166 N N . ARG B 1 228 ? -2.715 -9.285 -44.327 1.00 10.46 220 ARG B N 1
ATOM 3167 C CA . ARG B 1 228 ? -3.401 -9.857 -45.478 1.00 13.55 220 ARG B CA 1
ATOM 3168 C C . ARG B 1 228 ? -3.773 -8.764 -46.469 1.00 14.21 220 ARG B C 1
ATOM 3169 O O . ARG B 1 228 ? -4.002 -7.617 -46.088 1.00 9.53 220 ARG B O 1
ATOM 3177 N N . VAL B 1 229 ? -3.835 -9.129 -47.753 1.00 12.33 221 VAL B N 1
ATOM 3178 C CA . VAL B 1 229 ? -4.216 -8.129 -48.750 1.00 11.57 221 VAL B CA 1
ATOM 3179 C C . VAL B 1 229 ? -5.609 -7.593 -48.469 1.00 10.13 221 VAL B C 1
ATOM 3180 O O . VAL B 1 229 ? -5.904 -6.427 -48.767 1.00 9.72 221 VAL B O 1
ATOM 3184 N N . GLU B 1 230 ? -6.490 -8.420 -47.890 1.00 9.46 222 GLU B N 1
ATOM 3185 C CA . GLU B 1 230 ? -7.845 -7.968 -47.580 1.00 11.41 222 GLU B CA 1
ATOM 3186 C C . GLU B 1 230 ? -7.857 -6.893 -46.500 1.00 9.45 222 GLU B C 1
ATOM 3187 O O . GLU B 1 230 ? -8.768 -6.054 -46.467 1.00 9.39 222 GLU B O 1
ATOM 3193 N N . GLU B 1 231 ? -6.854 -6.896 -45.622 1.00 9.55 223 GLU B N 1
ATOM 3194 C CA . GLU B 1 231 ? -6.787 -5.887 -44.573 1.00 7.16 223 GLU B CA 1
ATOM 3195 C C . GLU B 1 231 ? -6.370 -4.534 -45.141 1.00 7.65 223 GLU B C 1
ATOM 3196 O O . GLU B 1 231 ? -6.899 -3.496 -44.726 1.00 8.45 223 GLU B O 1
ATOM 3202 N N . ILE B 1 232 ? -5.452 -4.522 -46.111 1.00 7.52 224 ILE B N 1
ATOM 3203 C CA . ILE B 1 232 ? -5.140 -3.260 -46.777 1.00 7.87 224 ILE B CA 1
ATOM 3204 C C . ILE B 1 232 ? -6.338 -2.781 -47.577 1.00 8.01 224 ILE B C 1
ATOM 3205 O O . ILE B 1 232 ? -6.685 -1.596 -47.537 1.00 6.46 224 ILE B O 1
ATOM 3210 N N . ALA B 1 233 ? -7.002 -3.690 -48.304 1.00 7.44 225 ALA B N 1
ATOM 3211 C CA . ALA B 1 233 ? -8.158 -3.280 -49.102 1.00 6.23 225 ALA B CA 1
ATOM 3212 C C . ALA B 1 233 ? -9.240 -2.652 -48.228 1.00 7.63 225 ALA B C 1
ATOM 3213 O O . ALA B 1 233 ? -9.854 -1.647 -48.608 1.00 8.16 225 ALA B O 1
ATOM 3215 N N . ALA B 1 234 ? -9.485 -3.220 -47.044 1.00 6.42 226 ALA B N 1
ATOM 3216 C CA . ALA B 1 234 ? -10.518 -2.657 -46.183 1.00 7.22 226 ALA B CA 1
ATOM 3217 C C . ALA B 1 234 ? -10.149 -1.260 -45.703 1.00 7.15 226 ALA B C 1
ATOM 3218 O O . ALA B 1 234 ? -11.038 -0.422 -45.511 1.00 6.84 226 ALA B O 1
ATOM 3220 N N . ALA B 1 235 ? -8.859 -0.995 -45.480 1.00 7.59 227 ALA B N 1
ATOM 3221 C CA . ALA B 1 235 ? -8.469 0.348 -45.054 1.00 5.33 227 ALA B CA 1
ATOM 3222 C C . ALA B 1 235 ? -8.646 1.355 -46.189 1.00 6.70 227 ALA B C 1
ATOM 3223 O O . ALA B 1 235 ? -9.074 2.500 -45.961 1.00 6.31 227 ALA B O 1
ATOM 3225 N N . VAL B 1 236 ? -8.338 0.936 -47.421 1.00 7.09 228 VAL B N 1
ATOM 3226 C CA . VAL B 1 236 ? -8.569 1.797 -48.577 1.00 7.45 228 VAL B CA 1
ATOM 3227 C C . VAL B 1 236 ? -10.049 2.118 -48.703 1.00 7.28 228 VAL B C 1
ATOM 3228 O O . VAL B 1 236 ? -10.434 3.277 -48.937 1.00 6.25 228 VAL B O 1
ATOM 3232 N N . LEU B 1 237 ? -10.907 1.101 -48.545 1.00 6.63 229 LEU B N 1
ATOM 3233 C CA . LEU B 1 237 ? -12.340 1.334 -48.684 1.00 8.80 229 LEU B CA 1
ATOM 3234 C C . LEU B 1 237 ? -12.868 2.230 -47.566 1.00 7.27 229 LEU B C 1
ATOM 3235 O O . LEU B 1 237 ? -13.735 3.080 -47.817 1.00 8.26 229 LEU B O 1
ATOM 3240 N N . TYR B 1 238 ? -12.348 2.092 -46.331 1.00 5.84 230 TYR B N 1
ATOM 3241 C CA . TYR B 1 238 ? -12.731 3.056 -45.294 1.00 6.28 230 TYR B CA 1
ATOM 3242 C C . TYR B 1 238 ? -12.352 4.473 -45.723 1.00 5.37 230 TYR B C 1
ATOM 3243 O O . TYR B 1 238 ? -13.157 5.409 -45.612 1.00 6.24 230 TYR B O 1
ATOM 3252 N N . LEU B 1 239 ? -11.129 4.648 -46.228 1.00 5.91 231 LEU B N 1
ATOM 3253 C CA . LEU B 1 239 ? -10.702 5.997 -46.595 1.00 6.46 231 LEU B CA 1
ATOM 3254 C C . LEU B 1 239 ? -11.498 6.566 -47.762 1.00 7.27 231 LEU B C 1
ATOM 3255 O O . LEU B 1 239 ? -11.515 7.786 -47.931 1.00 7.55 231 LEU B O 1
ATOM 3260 N N . CYS B 1 240 ? -12.161 5.721 -48.552 1.00 6.49 232 CYS B N 1
ATOM 3261 C CA . CYS B 1 240 ? -13.001 6.171 -49.658 1.00 7.87 232 CYS B CA 1
ATOM 3262 C C . CYS B 1 240 ? -14.479 6.246 -49.285 1.00 9.81 232 CYS B C 1
ATOM 3263 O O . CYS B 1 240 ? -15.302 6.651 -50.113 1.00 10.38 232 CYS B O 1
ATOM 3266 N N . SER B 1 241 ? -14.842 5.861 -48.064 1.00 7.53 233 SER B N 1
ATOM 3267 C CA . SER B 1 241 ? -16.246 5.660 -47.740 1.00 7.97 233 SER B CA 1
ATOM 3268 C C . SER B 1 241 ? -16.982 6.994 -47.568 1.00 8.59 233 SER B C 1
ATOM 3269 O O . SER B 1 241 ? -16.384 8.054 -47.385 1.00 7.72 233 SER B O 1
ATOM 3272 N N . ASP B 1 242 ? -18.311 6.925 -47.668 1.00 11.96 234 ASP B N 1
ATOM 3273 C CA . ASP B 1 242 ? -19.127 8.134 -47.617 1.00 14.83 234 ASP B CA 1
ATOM 3274 C C . ASP B 1 242 ? -18.931 8.882 -46.308 1.00 12.70 234 ASP B C 1
ATOM 3275 O O . ASP B 1 242 ? -18.902 10.120 -46.283 1.00 14.94 234 ASP B O 1
ATOM 3280 N N . ASN B 1 243 ? -18.802 8.151 -45.205 1.00 9.27 235 ASN B N 1
ATOM 3281 C CA . ASN B 1 243 ? -18.672 8.767 -43.895 1.00 10.06 235 ASN B CA 1
ATOM 3282 C C . ASN B 1 243 ? -17.220 8.996 -43.496 1.00 9.77 235 ASN B C 1
ATOM 3283 O O . ASN B 1 243 ? -16.949 9.224 -42.315 1.00 11.01 235 ASN B O 1
ATOM 3288 N N . ALA B 1 244 ? -16.288 8.934 -44.451 1.00 7.76 236 ALA B N 1
ATOM 3289 C CA . ALA B 1 244 ? -14.922 9.394 -44.245 1.00 7.48 236 ALA B CA 1
ATOM 3290 C C . ALA B 1 244 ? -14.710 10.809 -44.772 1.00 9.13 236 ALA B C 1
ATOM 3291 O O . ALA B 1 244 ? -13.570 11.196 -45.050 1.00 8.17 236 ALA B O 1
ATOM 3293 N N . GLY B 1 245 ? -15.781 11.594 -44.892 1.00 9.62 237 GLY B N 1
ATOM 3294 C CA . GLY B 1 245 ? -15.695 12.924 -45.494 1.00 10.29 237 GLY B CA 1
ATOM 3295 C C . GLY B 1 245 ? -14.906 13.942 -44.693 1.00 9.41 237 GLY B C 1
ATOM 3296 O O . GLY B 1 245 ? -14.560 14.994 -45.243 1.00 12.43 237 GLY B O 1
ATOM 3297 N N . PHE B 1 246 ? -14.627 13.670 -43.420 1.00 9.27 238 PHE B N 1
ATOM 3298 C CA . PHE B 1 246 ? -13.780 14.521 -42.592 1.00 10.36 238 PHE B CA 1
ATOM 3299 C C . PHE B 1 246 ? -12.371 13.949 -42.436 1.00 9.40 238 PHE B C 1
ATOM 3300 O O . PHE B 1 246 ? -11.586 14.458 -41.633 1.00 9.03 238 PHE B O 1
ATOM 3308 N N . THR B 1 247 ? -12.048 12.873 -43.151 1.00 6.85 239 THR B N 1
ATOM 3309 C CA . THR B 1 247 ? -10.747 12.225 -43.033 1.00 5.47 239 THR B CA 1
ATOM 3310 C C . THR B 1 247 ? -9.918 12.596 -44.255 1.00 6.83 239 THR B C 1
ATOM 3311 O O . THR B 1 247 ? -10.204 12.141 -45.365 1.00 7.92 239 THR B O 1
ATOM 3315 N N . THR B 1 248 ? -8.885 13.408 -44.057 1.00 5.44 240 THR B N 1
ATOM 3316 C CA . THR B 1 248 ? -8.056 13.772 -45.198 1.00 5.45 240 THR B CA 1
ATOM 3317 C C . THR B 1 248 ? -6.665 14.156 -44.712 1.00 5.68 240 THR B C 1
ATOM 3318 O O . THR B 1 248 ? -6.488 14.630 -43.588 1.00 6.86 240 THR B O 1
ATOM 3322 N N . GLY B 1 249 ? -5.683 13.917 -45.573 1.00 6.02 241 GLY B N 1
ATOM 3323 C CA . GLY B 1 249 ? -4.303 14.219 -45.238 1.00 7.21 241 GLY B CA 1
ATOM 3324 C C . GLY B 1 249 ? -3.668 13.314 -44.208 1.00 10.09 241 GLY B C 1
ATOM 3325 O O . GLY B 1 249 ? -2.678 13.711 -43.587 1.00 7.86 241 GLY B O 1
ATOM 3326 N N . ILE B 1 250 ? -4.181 12.102 -44.019 1.00 6.26 242 ILE B N 1
ATOM 3327 C CA . ILE B 1 250 ? -3.630 11.226 -42.995 1.00 6.21 242 ILE B CA 1
ATOM 3328 C C . ILE B 1 250 ? -2.819 10.119 -43.642 1.00 7.42 242 ILE B C 1
ATOM 3329 O O . ILE B 1 250 ? -2.955 9.801 -44.828 1.00 7.93 242 ILE B O 1
ATOM 3334 N N . ALA B 1 251 ? -1.925 9.559 -42.844 1.00 7.59 243 ALA B N 1
ATOM 3335 C CA . ALA B 1 251 ? -1.160 8.376 -43.208 1.00 8.60 243 ALA B CA 1
ATOM 3336 C C . ALA B 1 251 ? -1.623 7.297 -42.244 1.00 11.45 243 ALA B C 1
ATOM 3337 O O . ALA B 1 251 ? -1.341 7.380 -41.043 1.00 15.90 243 ALA B O 1
ATOM 3339 N N . LEU B 1 252 ? -2.363 6.307 -42.762 1.00 10.40 244 LEU B N 1
ATOM 3340 C CA . LEU B 1 252 ? -3.031 5.317 -41.925 1.00 8.24 244 LEU B CA 1
ATOM 3341 C C . LEU B 1 252 ? -2.169 4.071 -41.841 1.00 8.87 244 LEU B C 1
ATOM 3342 O O . LEU B 1 252 ? -2.117 3.306 -42.816 1.00 7.64 244 LEU B O 1
ATOM 3347 N N . PRO B 1 253 ? -1.535 3.784 -40.704 1.00 7.28 245 PRO B N 1
ATOM 3348 C CA . PRO B 1 253 ? -0.701 2.577 -40.616 1.00 7.54 245 PRO B CA 1
ATOM 3349 C C . PRO B 1 253 ? -1.582 1.349 -40.462 1.00 7.83 245 PRO B C 1
ATOM 3350 O O . PRO B 1 253 ? -2.495 1.310 -39.630 1.00 8.83 245 PRO B O 1
ATOM 3354 N N . VAL B 1 254 ? -1.322 0.358 -41.296 1.00 6.93 246 VAL B N 1
ATOM 3355 C CA . VAL B 1 254 ? -1.970 -0.943 -41.211 1.00 5.94 246 VAL B CA 1
ATOM 3356 C C . VAL B 1 254 ? -0.809 -1.918 -41.085 1.00 8.46 246 VAL B C 1
ATOM 3357 O O . VAL B 1 254 ? -0.258 -2.396 -42.082 1.00 7.85 246 VAL B O 1
ATOM 3361 N N . ASP B 1 255 ? -0.383 -2.169 -39.834 1.00 7.11 247 ASP B N 1
ATOM 3362 C CA . ASP B 1 255 ? 0.989 -2.624 -39.644 1.00 6.97 247 ASP B CA 1
ATOM 3363 C C . ASP B 1 255 ? 1.168 -3.565 -38.464 1.00 7.33 247 ASP B C 1
ATOM 3364 O O . ASP B 1 255 ? 2.318 -3.798 -38.062 1.00 8.49 247 ASP B O 1
ATOM 3369 N N . GLY B 1 256 ? 0.091 -4.095 -37.892 1.00 7.68 248 GLY B N 1
ATOM 3370 C CA . GLY B 1 256 ? 0.226 -5.037 -36.801 1.00 8.04 248 GLY B CA 1
ATOM 3371 C C . GLY B 1 256 ? 0.895 -4.467 -35.582 1.00 10.82 248 GLY B C 1
ATOM 3372 O O . GLY B 1 256 ? 1.409 -5.230 -34.763 1.00 10.72 248 GLY B O 1
ATOM 3373 N N . GLY B 1 257 ? 0.928 -3.134 -35.454 1.00 6.64 249 GLY B N 1
ATOM 3374 C CA . GLY B 1 257 ? 1.555 -2.470 -34.332 1.00 8.13 249 GLY B CA 1
ATOM 3375 C C . GLY B 1 257 ? 2.957 -1.961 -34.588 1.00 8.43 249 GLY B C 1
ATOM 3376 O O . GLY B 1 257 ? 3.540 -1.340 -33.694 1.00 8.00 249 GLY B O 1
ATOM 3377 N N . ALA B 1 258 ? 3.500 -2.167 -35.790 1.00 8.69 250 ALA B N 1
ATOM 3378 C CA . ALA B 1 258 ? 4.916 -1.881 -36.027 1.00 9.32 250 ALA B CA 1
ATOM 3379 C C . ALA B 1 258 ? 5.286 -0.440 -35.688 1.00 12.48 250 ALA B C 1
ATOM 3380 O O . ALA B 1 258 ? 6.330 -0.199 -35.068 1.00 15.39 250 ALA B O 1
ATOM 3382 N N . THR B 1 259 ? 4.461 0.537 -36.082 1.00 8.99 251 THR B N 1
ATOM 3383 C CA . THR B 1 259 ? 4.838 1.931 -35.848 1.00 12.82 251 THR B CA 1
ATOM 3384 C C . THR B 1 259 ? 4.504 2.426 -34.445 1.00 14.44 251 THR B C 1
ATOM 3385 O O . THR B 1 259 ? 4.939 3.523 -34.082 1.00 14.96 251 THR B O 1
ATOM 3389 N N . ALA B 1 260 ? 3.738 1.669 -33.657 1.00 10.69 252 ALA B N 1
ATOM 3390 C CA . ALA B 1 260 ? 3.514 2.054 -32.271 1.00 11.67 252 ALA B CA 1
ATOM 3391 C C . ALA B 1 260 ? 4.744 1.801 -31.424 1.00 16.77 252 ALA B C 1
ATOM 3392 O O . ALA B 1 260 ? 4.800 2.274 -30.284 1.00 20.45 252 ALA B O 1
ATOM 3394 N N . ILE B 1 261 ? 5.704 1.065 -31.979 1.00 16.89 253 ILE B N 1
ATOM 3395 C CA . ILE B 1 261 ? 7.066 0.851 -31.485 1.00 31.34 253 ILE B CA 1
ATOM 3396 C C . ILE B 1 261 ? 7.015 -0.179 -30.378 1.00 27.57 253 ILE B C 1
ATOM 3397 O O . ILE B 1 261 ? 6.937 -1.379 -30.658 1.00 35.08 253 ILE B O 1
ATOM 3402 N N . LEU C 1 12 ? 26.644 28.695 -26.015 1.00 38.85 4 LEU C N 1
ATOM 3403 C CA . LEU C 1 12 ? 26.741 29.579 -24.862 1.00 36.46 4 LEU C CA 1
ATOM 3404 C C . LEU C 1 12 ? 25.354 29.971 -24.349 1.00 34.75 4 LEU C C 1
ATOM 3405 O O . LEU C 1 12 ? 24.393 30.111 -25.119 1.00 32.48 4 LEU C O 1
ATOM 3410 N N . LEU C 1 13 ? 25.268 30.115 -23.030 1.00 32.33 5 LEU C N 1
ATOM 3411 C CA . LEU C 1 13 ? 24.069 30.554 -22.333 1.00 29.74 5 LEU C CA 1
ATOM 3412 C C . LEU C 1 13 ? 24.346 31.921 -21.734 1.00 27.16 5 LEU C C 1
ATOM 3413 O O . LEU C 1 13 ? 25.357 32.101 -21.050 1.00 34.32 5 LEU C O 1
ATOM 3418 N N . SER C 1 14 ? 23.455 32.877 -21.977 1.00 26.50 6 SER C N 1
ATOM 3419 C CA . SER C 1 14 ? 23.641 34.207 -21.415 1.00 30.55 6 SER C CA 1
ATOM 3420 C C . SER C 1 14 ? 22.697 34.510 -20.261 1.00 32.80 6 SER C C 1
ATOM 3421 O O . SER C 1 14 ? 22.924 35.491 -19.543 1.00 29.65 6 SER C O 1
ATOM 3424 N N . GLY C 1 15 ? 21.656 33.705 -20.056 1.00 25.75 7 GLY C N 1
ATOM 3425 C CA . GLY C 1 15 ? 20.880 33.820 -18.837 1.00 21.80 7 GLY C CA 1
ATOM 3426 C C . GLY C 1 15 ? 21.715 33.494 -17.613 1.00 20.32 7 GLY C C 1
ATOM 3427 O O . GLY C 1 15 ? 22.736 32.809 -17.679 1.00 20.96 7 GLY C O 1
ATOM 3428 N N . GLN C 1 16 ? 21.266 33.997 -16.465 1.00 21.14 8 GLN C N 1
ATOM 3429 C CA . GLN C 1 16 ? 22.066 33.914 -15.252 1.00 23.44 8 GLN C CA 1
ATOM 3430 C C . GLN C 1 16 ? 21.637 32.820 -14.280 1.00 17.81 8 GLN C C 1
ATOM 3431 O O . GLN C 1 16 ? 22.467 32.379 -13.479 1.00 18.41 8 GLN C O 1
ATOM 3437 N N . VAL C 1 17 ? 20.380 32.374 -14.309 1.00 20.07 9 VAL C N 1
ATOM 3438 C CA . VAL C 1 17 ? 19.853 31.490 -13.269 1.00 17.44 9 VAL C CA 1
ATOM 3439 C C . VAL C 1 17 ? 19.059 30.359 -13.905 1.00 13.98 9 VAL C C 1
ATOM 3440 O O . VAL C 1 17 ? 18.188 30.608 -14.744 1.00 12.75 9 VAL C O 1
ATOM 3444 N N . ALA C 1 18 ? 19.333 29.130 -13.470 1.00 15.34 10 ALA C N 1
ATOM 3445 C CA . ALA C 1 18 ? 18.587 27.945 -13.873 1.00 16.12 10 ALA C CA 1
ATOM 3446 C C . ALA C 1 18 ? 18.045 27.224 -12.643 1.00 19.87 10 ALA C C 1
ATOM 3447 O O . ALA C 1 18 ? 18.671 27.213 -11.582 1.00 19.22 10 ALA C O 1
ATOM 3449 N N . LEU C 1 19 ? 16.865 26.632 -12.796 1.00 13.56 11 LEU C N 1
ATOM 3450 C CA . LEU C 1 19 ? 16.260 25.769 -11.791 1.00 14.24 11 LEU C CA 1
ATOM 3451 C C . LEU C 1 19 ? 16.187 24.363 -12.358 1.00 16.68 11 LEU C C 1
ATOM 3452 O O . LEU C 1 19 ? 15.727 24.180 -13.488 1.00 16.12 11 LEU C O 1
ATOM 3457 N N . VAL C 1 20 ? 16.631 23.378 -11.585 1.00 12.94 12 VAL C N 1
ATOM 3458 C CA . VAL C 1 20 ? 16.581 21.979 -11.995 1.00 12.92 12 VAL C CA 1
ATOM 3459 C C . VAL C 1 20 ? 15.812 21.205 -10.934 1.00 16.93 12 VAL C C 1
ATOM 3460 O O . VAL C 1 20 ? 16.244 21.140 -9.777 1.00 16.49 12 VAL C O 1
ATOM 3464 N N . THR C 1 21 ? 14.684 20.604 -11.323 1.00 13.12 13 THR C N 1
ATOM 3465 C CA . THR C 1 21 ? 13.988 19.707 -10.411 1.00 12.42 13 THR C CA 1
ATOM 3466 C C . THR C 1 21 ? 14.495 18.286 -10.616 1.00 12.74 13 THR C C 1
ATOM 3467 O O . THR C 1 21 ? 14.955 17.914 -11.701 1.00 12.99 13 THR C O 1
ATOM 3471 N N . GLY C 1 22 ? 14.430 17.494 -9.552 1.00 12.36 14 GLY C N 1
ATOM 3472 C CA . GLY C 1 22 ? 15.077 16.200 -9.589 1.00 14.91 14 GLY C CA 1
ATOM 3473 C C . GLY C 1 22 ? 16.587 16.289 -9.686 1.00 13.20 14 GLY C C 1
ATOM 3474 O O . GLY C 1 22 ? 17.222 15.394 -10.244 1.00 17.43 14 GLY C O 1
ATOM 3475 N N . GLY C 1 23 ? 17.182 17.361 -9.160 1.00 13.46 15 GLY C N 1
ATOM 3476 C CA . GLY C 1 23 ? 18.604 17.571 -9.339 1.00 14.46 15 GLY C CA 1
ATOM 3477 C C . GLY C 1 23 ? 19.507 16.834 -8.380 1.00 16.48 15 GLY C C 1
ATOM 3478 O O . GLY C 1 23 ? 20.726 17.021 -8.420 1.00 17.52 15 GLY C O 1
ATOM 3479 N N . ALA C 1 24 ? 18.948 15.986 -7.518 1.00 18.13 16 ALA C N 1
ATOM 3480 C CA . ALA C 1 24 ? 19.760 15.226 -6.575 1.00 19.63 16 ALA C CA 1
ATOM 3481 C C . ALA C 1 24 ? 20.510 14.063 -7.214 1.00 21.18 16 ALA C C 1
ATOM 3482 O O . ALA C 1 24 ? 21.433 13.526 -6.589 1.00 19.97 16 ALA C O 1
ATOM 3484 N N . ALA C 1 25 ? 20.151 13.650 -8.429 1.00 18.47 17 ALA C N 1
ATOM 3485 C CA . ALA C 1 25 ? 20.734 12.429 -8.973 1.00 16.87 17 ALA C CA 1
ATOM 3486 C C . ALA C 1 25 ? 20.560 12.390 -10.486 1.00 17.05 17 ALA C C 1
ATOM 3487 O O . ALA C 1 25 ? 19.791 13.161 -11.066 1.00 17.10 17 ALA C O 1
ATOM 3489 N N . GLY C 1 26 ? 21.304 11.477 -11.110 1.00 18.91 18 GLY C N 1
ATOM 3490 C CA . GLY C 1 26 ? 21.079 11.115 -12.501 1.00 18.16 18 GLY C CA 1
ATOM 3491 C C . GLY C 1 26 ? 21.099 12.294 -13.452 1.00 18.81 18 GLY C C 1
ATOM 3492 O O . GLY C 1 26 ? 21.996 13.148 -13.412 1.00 17.02 18 GLY C O 1
ATOM 3493 N N . ILE C 1 27 ? 20.087 12.340 -14.323 1.00 13.34 19 ILE C N 1
ATOM 3494 C CA . ILE C 1 27 ? 20.040 13.361 -15.370 1.00 13.78 19 ILE C CA 1
ATOM 3495 C C . ILE C 1 27 ? 19.959 14.753 -14.759 1.00 15.78 19 ILE C C 1
ATOM 3496 O O . ILE C 1 27 ? 20.558 15.716 -15.268 1.00 14.31 19 ILE C O 1
ATOM 3501 N N . GLY C 1 28 ? 19.202 14.888 -13.671 1.00 12.57 20 GLY C N 1
ATOM 3502 C CA . GLY C 1 28 ? 19.050 16.190 -13.048 1.00 14.60 20 GLY C CA 1
ATOM 3503 C C . GLY C 1 28 ? 20.353 16.695 -12.463 1.00 15.41 20 GLY C C 1
ATOM 3504 O O . GLY C 1 28 ? 20.711 17.862 -12.638 1.00 14.35 20 GLY C O 1
ATOM 3505 N N . ARG C 1 29 ? 21.093 15.817 -11.781 1.00 16.83 21 ARG C N 1
ATOM 3506 C CA . ARG C 1 29 ? 22.382 16.222 -11.227 1.00 16.01 21 ARG C CA 1
ATOM 3507 C C . ARG C 1 29 ? 23.357 16.604 -12.335 1.00 17.84 21 ARG C C 1
ATOM 3508 O O . ARG C 1 29 ? 24.032 17.638 -12.256 1.00 16.88 21 ARG C O 1
ATOM 3516 N N . ALA C 1 30 ? 23.442 15.776 -13.381 1.00 15.07 22 ALA C N 1
ATOM 3517 C CA . ALA C 1 30 ? 24.355 16.060 -14.486 1.00 17.07 22 ALA C CA 1
ATOM 3518 C C . ALA C 1 30 ? 24.006 17.375 -15.174 1.00 15.97 22 ALA C C 1
ATOM 3519 O O . ALA C 1 30 ? 24.896 18.157 -15.530 1.00 14.14 22 ALA C O 1
ATOM 3521 N N . THR C 1 31 ? 22.715 17.639 -15.367 1.00 13.56 23 THR C N 1
ATOM 3522 C CA . THR C 1 31 ? 22.316 18.866 -16.044 1.00 12.48 23 THR C CA 1
ATOM 3523 C C . THR C 1 31 ? 22.538 20.085 -15.154 1.00 14.56 23 THR C C 1
ATOM 3524 O O . THR C 1 31 ? 22.932 21.151 -15.640 1.00 13.74 23 THR C O 1
ATOM 3528 N N . ALA C 1 32 ? 22.308 19.947 -13.846 1.00 11.94 24 ALA C N 1
ATOM 3529 C CA . ALA C 1 32 ? 22.647 21.038 -12.937 1.00 15.13 24 ALA C CA 1
ATOM 3530 C C . ALA C 1 32 ? 24.131 21.363 -13.024 1.00 16.52 24 ALA C C 1
ATOM 3531 O O . ALA C 1 32 ? 24.519 22.540 -13.105 1.00 15.33 24 ALA C O 1
ATOM 3533 N N . GLN C 1 33 ? 24.971 20.328 -13.047 1.00 14.79 25 GLN C N 1
ATOM 3534 C CA . GLN C 1 33 ? 26.409 20.535 -13.151 1.00 18.80 25 GLN C CA 1
ATOM 3535 C C . GLN C 1 33 ? 26.773 21.190 -14.477 1.00 20.44 25 GLN C C 1
ATOM 3536 O O . GLN C 1 33 ? 27.666 22.042 -14.529 1.00 18.31 25 GLN C O 1
ATOM 3542 N N . ALA C 1 34 ? 26.084 20.807 -15.559 1.00 16.72 26 ALA C N 1
ATOM 3543 C CA . ALA C 1 34 ? 26.374 21.381 -16.873 1.00 16.55 26 ALA C CA 1
ATOM 3544 C C . ALA C 1 34 ? 26.001 22.861 -16.935 1.00 18.28 26 ALA C C 1
ATOM 3545 O O . ALA C 1 34 ? 26.756 23.678 -17.486 1.00 16.93 26 ALA C O 1
ATOM 3547 N N . PHE C 1 35 ? 24.832 23.222 -16.398 1.00 14.26 27 PHE C N 1
ATOM 3548 C CA . PHE C 1 35 ? 24.453 24.628 -16.306 1.00 15.89 27 PHE C CA 1
ATOM 3549 C C . PHE C 1 35 ? 25.516 25.416 -15.554 1.00 20.27 27 PHE C C 1
ATOM 3550 O O . PHE C 1 35 ? 25.925 26.502 -15.977 1.00 21.07 27 PHE C O 1
ATOM 3558 N N . ALA C 1 36 ? 25.959 24.878 -14.419 1.00 17.36 28 ALA C N 1
ATOM 3559 C CA . ALA C 1 36 ? 26.916 25.594 -13.582 1.00 23.25 28 ALA C CA 1
ATOM 3560 C C . ALA C 1 36 ? 28.254 25.747 -14.288 1.00 23.42 28 ALA C C 1
ATOM 3561 O O . ALA C 1 36 ? 28.885 26.807 -14.209 1.00 26.49 28 ALA C O 1
ATOM 3563 N N . ALA C 1 37 ? 28.697 24.699 -14.987 1.00 21.35 29 ALA C N 1
ATOM 3564 C CA . ALA C 1 37 ? 29.939 24.779 -15.745 1.00 23.07 29 ALA C CA 1
ATOM 3565 C C . ALA C 1 37 ? 29.850 25.782 -16.885 1.00 25.27 29 ALA C C 1
ATOM 3566 O O . ALA C 1 37 ? 30.885 26.271 -17.349 1.00 33.29 29 ALA C O 1
ATOM 3568 N N . ALA C 1 38 ? 28.647 26.093 -17.351 1.00 25.73 30 ALA C N 1
ATOM 3569 C CA . ALA C 1 38 ? 28.442 27.121 -18.360 1.00 24.76 30 ALA C CA 1
ATOM 3570 C C . ALA C 1 38 ? 28.342 28.518 -17.763 1.00 24.90 30 ALA C C 1
ATOM 3571 O O . ALA C 1 38 ? 28.093 29.473 -18.504 1.00 30.91 30 ALA C O 1
ATOM 3573 N N . GLY C 1 39 ? 28.502 28.657 -16.451 1.00 28.91 31 GLY C N 1
ATOM 3574 C CA . GLY C 1 39 ? 28.468 29.949 -15.797 1.00 25.98 31 GLY C CA 1
ATOM 3575 C C . GLY C 1 39 ? 27.139 30.362 -15.204 1.00 28.05 31 GLY C C 1
ATOM 3576 O O . GLY C 1 39 ? 27.010 31.510 -14.768 1.00 27.08 31 GLY C O 1
ATOM 3577 N N . VAL C 1 40 ? 26.156 29.465 -15.158 1.00 21.38 32 VAL C N 1
ATOM 3578 C CA . VAL C 1 40 ? 24.807 29.774 -14.698 1.00 18.63 32 VAL C CA 1
ATOM 3579 C C . VAL C 1 40 ? 24.694 29.442 -13.213 1.00 16.97 32 VAL C C 1
ATOM 3580 O O . VAL C 1 40 ? 25.247 28.437 -12.749 1.00 21.17 32 VAL C O 1
ATOM 3584 N N . LYS C 1 41 ? 23.996 30.295 -12.462 1.00 18.28 33 LYS C N 1
ATOM 3585 C CA . LYS C 1 41 ? 23.662 29.998 -11.071 1.00 21.79 33 LYS C CA 1
ATOM 3586 C C . LYS C 1 41 ? 22.484 29.036 -11.040 1.00 19.90 33 LYS C C 1
ATOM 3587 O O . LYS C 1 41 ? 21.471 29.276 -11.702 1.00 20.77 33 LYS C O 1
ATOM 3593 N N . VAL C 1 42 ? 22.598 27.970 -10.253 1.00 20.42 34 VAL C N 1
ATOM 3594 C CA . VAL C 1 42 ? 21.673 26.843 -10.336 1.00 20.25 34 VAL C CA 1
ATOM 3595 C C . VAL C 1 42 ? 20.972 26.647 -8.999 1.00 19.81 34 VAL C C 1
ATOM 3596 O O . VAL C 1 42 ? 21.625 26.431 -7.973 1.00 19.47 34 VAL C O 1
ATOM 3600 N N . VAL C 1 43 ? 19.645 26.672 -9.021 1.00 17.77 35 VAL C N 1
ATOM 3601 C CA . VAL C 1 43 ? 18.845 26.204 -7.894 1.00 17.55 35 VAL C CA 1
ATOM 3602 C C . VAL C 1 43 ? 18.529 24.737 -8.134 1.00 21.57 35 VAL C C 1
ATOM 3603 O O . VAL C 1 43 ? 17.940 24.383 -9.161 1.00 19.96 35 VAL C O 1
ATOM 3607 N N . VAL C 1 44 ? 18.935 23.888 -7.199 1.00 15.69 36 VAL C N 1
ATOM 3608 C CA . VAL C 1 44 ? 18.729 22.446 -7.273 1.00 18.90 36 VAL C CA 1
ATOM 3609 C C . VAL C 1 44 ? 17.544 22.095 -6.382 1.00 20.19 36 VAL C C 1
ATOM 3610 O O . VAL C 1 44 ? 17.580 22.354 -5.175 1.00 18.36 36 VAL C O 1
ATOM 3614 N N . ALA C 1 45 ? 16.492 21.505 -6.960 1.00 18.15 37 ALA C N 1
ATOM 3615 C CA . ALA C 1 45 ? 15.284 21.163 -6.215 1.00 15.35 37 ALA C CA 1
ATOM 3616 C C . ALA C 1 45 ? 15.050 19.659 -6.259 1.00 16.80 37 ALA C C 1
ATOM 3617 O O . ALA C 1 45 ? 15.184 19.034 -7.317 1.00 15.83 37 ALA C O 1
ATOM 3619 N N . ASP C 1 46 ? 14.698 19.080 -5.109 1.00 15.05 38 ASP C N 1
ATOM 3620 C CA . ASP C 1 46 ? 14.515 17.636 -5.026 1.00 13.79 38 ASP C CA 1
ATOM 3621 C C . ASP C 1 46 ? 13.885 17.282 -3.685 1.00 18.39 38 ASP C C 1
ATOM 3622 O O . ASP C 1 46 ? 13.859 18.094 -2.755 1.00 18.81 38 ASP C O 1
ATOM 3627 N N . LEU C 1 47 ? 13.352 16.059 -3.614 1.00 18.25 39 LEU C N 1
ATOM 3628 C CA . LEU C 1 47 ? 12.952 15.475 -2.338 1.00 20.51 39 LEU C CA 1
ATOM 3629 C C . LEU C 1 47 ? 14.156 15.035 -1.528 1.00 22.00 39 LEU C C 1
ATOM 3630 O O . LEU C 1 47 ? 14.139 15.114 -0.292 1.00 26.03 39 LEU C O 1
ATOM 3635 N N . ASP C 1 48 ? 15.195 14.569 -2.215 1.00 21.89 40 ASP C N 1
ATOM 3636 C CA . ASP C 1 48 ? 16.365 13.950 -1.602 1.00 24.79 40 ASP C CA 1
ATOM 3637 C C . ASP C 1 48 ? 17.332 15.062 -1.210 1.00 27.58 40 ASP C C 1
ATOM 3638 O O . ASP C 1 48 ? 18.080 15.580 -2.044 1.00 24.72 40 ASP C O 1
ATOM 3643 N N . SER C 1 49 ? 17.316 15.432 0.076 1.00 26.70 41 SER C N 1
ATOM 3644 C CA . SER C 1 49 ? 18.157 16.528 0.545 1.00 23.67 41 SER C CA 1
ATOM 3645 C C . SER C 1 49 ? 19.630 16.145 0.520 1.00 27.70 41 SER C C 1
ATOM 3646 O O . SER C 1 49 ? 20.483 16.969 0.172 1.00 26.37 41 SER C O 1
ATOM 3649 N N . ALA C 1 50 ? 19.949 14.902 0.888 1.00 25.50 42 ALA C N 1
ATOM 3650 C CA . ALA C 1 50 ? 21.335 14.450 0.847 1.00 25.58 42 ALA C CA 1
ATOM 3651 C C . ALA C 1 50 ? 21.907 14.566 -0.562 1.00 28.39 42 ALA C C 1
ATOM 3652 O O . ALA C 1 50 ? 22.962 15.176 -0.767 1.00 27.24 42 ALA C O 1
ATOM 3654 N N . GLY C 1 51 ? 21.218 13.987 -1.548 1.00 27.29 43 GLY C N 1
ATOM 3655 C CA . GLY C 1 51 ? 21.706 14.063 -2.916 1.00 25.60 43 GLY C CA 1
ATOM 3656 C C . GLY C 1 51 ? 21.698 15.479 -3.457 1.00 19.29 43 GLY C C 1
ATOM 3657 O O . GLY C 1 51 ? 22.619 15.884 -4.173 1.00 21.16 43 GLY C O 1
ATOM 3658 N N . GLY C 1 52 ? 20.667 16.253 -3.113 1.00 21.27 44 GLY C N 1
ATOM 3659 C CA . GLY C 1 52 ? 20.583 17.620 -3.599 1.00 20.83 44 GLY C CA 1
ATOM 3660 C C . GLY C 1 52 ? 21.716 18.491 -3.092 1.00 24.72 44 GLY C C 1
ATOM 3661 O O . GLY C 1 52 ? 22.294 19.276 -3.847 1.00 23.18 44 GLY C O 1
ATOM 3662 N N . GLU C 1 53 ? 22.049 18.370 -1.803 1.00 26.66 45 GLU C N 1
ATOM 3663 C CA . GLU C 1 53 ? 23.233 19.060 -1.298 1.00 26.10 45 GLU C CA 1
ATOM 3664 C C . GLU C 1 53 ? 24.503 18.488 -1.908 1.00 24.54 45 GLU C C 1
ATOM 3665 O O . GLU C 1 53 ? 25.478 19.222 -2.110 1.00 26.79 45 GLU C O 1
ATOM 3671 N N . GLY C 1 54 ? 24.509 17.188 -2.210 1.00 24.75 46 GLY C N 1
ATOM 3672 C CA . GLY C 1 54 ? 25.642 16.604 -2.908 1.00 24.98 46 GLY C CA 1
ATOM 3673 C C . GLY C 1 54 ? 25.867 17.233 -4.270 1.00 28.68 46 GLY C C 1
ATOM 3674 O O . GLY C 1 54 ? 27.007 17.481 -4.670 1.00 27.41 46 GLY C O 1
ATOM 3675 N N . THR C 1 55 ? 24.781 17.504 -5.000 1.00 25.30 47 THR C N 1
ATOM 3676 C CA . THR C 1 55 ? 24.904 18.188 -6.283 1.00 23.75 47 THR C CA 1
ATOM 3677 C C . THR C 1 55 ? 25.399 19.618 -6.101 1.00 24.63 47 THR C C 1
ATOM 3678 O O . THR C 1 55 ? 26.258 20.084 -6.857 1.00 26.22 47 THR C O 1
ATOM 3682 N N . VAL C 1 56 ? 24.869 20.327 -5.105 1.00 25.12 48 VAL C N 1
ATOM 3683 C CA . VAL C 1 56 ? 25.299 21.701 -4.862 1.00 26.35 48 VAL C CA 1
ATOM 3684 C C . VAL C 1 56 ? 26.781 21.737 -4.508 1.00 26.58 48 VAL C C 1
ATOM 3685 O O . VAL C 1 56 ? 27.516 22.633 -4.940 1.00 24.07 48 VAL C O 1
ATOM 3689 N N . GLU C 1 57 ? 27.253 20.742 -3.755 1.00 24.46 49 GLU C N 1
ATOM 3690 C CA . GLU C 1 57 ? 28.652 20.750 -3.337 1.00 31.98 49 GLU C CA 1
ATOM 3691 C C . GLU C 1 57 ? 29.581 20.460 -4.508 1.00 30.54 49 GLU C C 1
ATOM 3692 O O . GLU C 1 57 ? 30.646 21.076 -4.626 1.00 32.79 49 GLU C O 1
ATOM 3698 N N . ALA C 1 58 ? 29.199 19.526 -5.385 1.00 29.14 50 ALA C N 1
ATOM 3699 C CA . ALA C 1 58 ? 30.007 19.281 -6.576 1.00 31.31 50 ALA C CA 1
ATOM 3700 C C . ALA C 1 58 ? 30.101 20.533 -7.441 1.00 29.25 50 ALA C C 1
ATOM 3701 O O . ALA C 1 58 ? 31.170 20.848 -7.978 1.00 32.69 50 ALA C O 1
ATOM 3703 N N . ILE C 1 59 ? 28.996 21.266 -7.581 1.00 25.57 51 ILE C N 1
ATOM 3704 C CA . ILE C 1 59 ? 29.027 22.520 -8.329 1.00 27.38 51 ILE C CA 1
ATOM 3705 C C . ILE C 1 59 ? 29.983 23.506 -7.668 1.00 30.84 51 ILE C C 1
ATOM 3706 O O . ILE C 1 59 ? 30.837 24.112 -8.327 1.00 29.04 51 ILE C O 1
ATOM 3711 N N . ARG C 1 60 ? 29.859 23.671 -6.352 1.00 30.07 52 ARG C N 1
ATOM 3712 C CA . ARG C 1 60 ? 30.687 24.644 -5.649 1.00 30.09 52 ARG C CA 1
ATOM 3713 C C . ARG C 1 60 ? 32.165 24.273 -5.714 1.00 33.92 52 ARG C C 1
ATOM 3714 O O . ARG C 1 60 ? 33.018 25.147 -5.911 1.00 37.37 52 ARG C O 1
ATOM 3722 N N . GLN C 1 61 ? 32.493 22.986 -5.576 1.00 33.36 53 GLN C N 1
ATOM 3723 C CA . GLN C 1 61 ? 33.901 22.604 -5.611 1.00 36.71 53 GLN C CA 1
ATOM 3724 C C . GLN C 1 61 ? 34.517 22.857 -6.979 1.00 39.09 53 GLN C C 1
ATOM 3725 O O . GLN C 1 61 ? 35.733 23.053 -7.085 1.00 37.53 53 GLN C O 1
ATOM 3731 N N . ALA C 1 62 ? 33.705 22.858 -8.028 1.00 32.59 54 ALA C N 1
ATOM 3732 C CA . ALA C 1 62 ? 34.184 23.124 -9.375 1.00 32.39 54 ALA C CA 1
ATOM 3733 C C . ALA C 1 62 ? 34.213 24.608 -9.704 1.00 32.35 54 ALA C C 1
ATOM 3734 O O . ALA C 1 62 ? 34.581 24.971 -10.825 1.00 37.63 54 ALA C O 1
ATOM 3736 N N . GLY C 1 63 ? 33.828 25.469 -8.768 1.00 29.66 55 GLY C N 1
ATOM 3737 C CA . GLY C 1 63 ? 33.858 26.896 -8.986 1.00 30.98 55 GLY C CA 1
ATOM 3738 C C . GLY C 1 63 ? 32.540 27.535 -9.356 1.00 34.39 55 GLY C C 1
ATOM 3739 O O . GLY C 1 63 ? 32.533 28.716 -9.727 1.00 33.44 55 GLY C O 1
ATOM 3740 N N . GLY C 1 64 ? 31.425 26.805 -9.264 1.00 33.96 56 GLY C N 1
ATOM 3741 C CA . GLY C 1 64 ? 30.127 27.327 -9.627 1.00 27.39 56 GLY C CA 1
ATOM 3742 C C . GLY C 1 64 ? 29.332 27.848 -8.434 1.00 32.15 56 GLY C C 1
ATOM 3743 O O . GLY C 1 64 ? 29.763 27.807 -7.284 1.00 33.17 56 GLY C O 1
ATOM 3744 N N . GLU C 1 65 ? 28.142 28.362 -8.744 1.00 25.99 57 GLU C N 1
ATOM 3745 C CA . GLU C 1 65 ? 27.204 28.886 -7.758 1.00 24.51 57 GLU C CA 1
ATOM 3746 C C . GLU C 1 65 ? 25.919 28.072 -7.810 1.00 27.63 57 GLU C C 1
ATOM 3747 O O . GLU C 1 65 ? 25.375 27.840 -8.895 1.00 20.73 57 GLU C O 1
ATOM 3753 N N . ALA C 1 66 ? 25.423 27.672 -6.642 1.00 26.12 58 ALA C N 1
ATOM 3754 C CA . ALA C 1 66 ? 24.246 26.817 -6.574 1.00 21.31 58 ALA C CA 1
ATOM 3755 C C . ALA C 1 66 ? 23.699 26.820 -5.157 1.00 27.52 58 ALA C C 1
ATOM 3756 O O . ALA C 1 66 ? 24.456 26.945 -4.189 1.00 27.36 58 ALA C O 1
ATOM 3758 N N . VAL C 1 67 ? 22.378 26.674 -5.046 1.00 22.61 59 VAL C N 1
ATOM 3759 C CA . VAL C 1 67 ? 21.707 26.494 -3.764 1.00 23.86 59 VAL C CA 1
ATOM 3760 C C . VAL C 1 67 ? 20.749 25.318 -3.891 1.00 26.31 59 VAL C C 1
ATOM 3761 O O . VAL C 1 67 ? 20.196 25.062 -4.966 1.00 21.39 59 VAL C O 1
ATOM 3765 N N . PHE C 1 68 ? 20.563 24.586 -2.794 1.00 21.56 60 PHE C N 1
ATOM 3766 C CA . PHE C 1 68 ? 19.575 23.516 -2.757 1.00 22.09 60 PHE C CA 1
ATOM 3767 C C . PHE C 1 68 ? 18.317 23.990 -2.049 1.00 25.47 60 PHE C C 1
ATOM 3768 O O . PHE C 1 68 ? 18.390 24.580 -0.966 1.00 21.99 60 PHE C O 1
ATOM 3776 N N . ILE C 1 69 ? 17.166 23.704 -2.647 1.00 21.91 61 ILE C N 1
ATOM 3777 C CA . ILE C 1 69 ? 15.877 23.969 -2.029 1.00 18.75 61 ILE C CA 1
ATOM 3778 C C . ILE C 1 69 ? 15.067 22.685 -2.109 1.00 24.98 61 ILE C C 1
ATOM 3779 O O . ILE C 1 69 ? 14.784 22.197 -3.210 1.00 21.31 61 ILE C O 1
ATOM 3784 N N . ARG C 1 70 ? 14.708 22.133 -0.953 1.00 19.82 62 ARG C N 1
ATOM 3785 C CA . ARG C 1 70 ? 13.889 20.929 -0.934 1.00 21.69 62 ARG C CA 1
ATOM 3786 C C . ARG C 1 70 ? 12.483 21.242 -1.425 1.00 19.11 62 ARG C C 1
ATOM 3787 O O . ARG C 1 70 ? 11.886 22.250 -1.045 1.00 21.22 62 ARG C O 1
ATOM 3795 N N . CYS C 1 71 ? 11.954 20.379 -2.291 1.00 17.63 63 CYS C N 1
ATOM 3796 C CA . CYS C 1 71 ? 10.626 20.613 -2.837 1.00 15.93 63 CYS C CA 1
ATOM 3797 C C . CYS C 1 71 ? 10.039 19.292 -3.303 1.00 16.99 63 CYS C C 1
ATOM 3798 O O . CYS C 1 71 ? 10.712 18.523 -3.994 1.00 17.26 63 CYS C O 1
ATOM 3801 N N . ASP C 1 72 ? 8.797 19.037 -2.912 1.00 17.33 64 ASP C N 1
ATOM 3802 C CA . ASP C 1 72 ? 8.004 17.942 -3.456 1.00 16.32 64 ASP C CA 1
ATOM 3803 C C . ASP C 1 72 ? 7.173 18.523 -4.590 1.00 14.41 64 ASP C C 1
ATOM 3804 O O . ASP C 1 72 ? 6.223 19.274 -4.342 1.00 14.55 64 ASP C O 1
ATOM 3809 N N . VAL C 1 73 ? 7.533 18.195 -5.838 1.00 15.40 65 VAL C N 1
ATOM 3810 C CA . VAL C 1 73 ? 6.886 18.844 -6.973 1.00 13.46 65 VAL C CA 1
ATOM 3811 C C . VAL C 1 73 ? 5.417 18.470 -7.122 1.00 13.83 65 VAL C C 1
ATOM 3812 O O . VAL C 1 73 ? 4.725 19.072 -7.949 1.00 13.11 65 VAL C O 1
ATOM 3816 N N . THR C 1 74 ? 4.911 17.512 -6.341 1.00 15.52 66 THR C N 1
ATOM 3817 C CA . THR C 1 74 ? 3.483 17.208 -6.389 1.00 16.57 66 THR C CA 1
ATOM 3818 C C . THR C 1 74 ? 2.638 18.177 -5.577 1.00 17.98 66 THR C C 1
ATOM 3819 O O . THR C 1 74 ? 1.408 18.109 -5.645 1.00 15.97 66 THR C O 1
ATOM 3823 N N . ARG C 1 75 ? 3.258 19.077 -4.822 1.00 18.10 67 ARG C N 1
ATOM 3824 C CA . ARG C 1 75 ? 2.544 19.925 -3.880 1.00 17.01 67 ARG C CA 1
ATOM 3825 C C . ARG C 1 75 ? 2.639 21.370 -4.337 1.00 16.51 67 ARG C C 1
ATOM 3826 O O . ARG C 1 75 ? 3.734 21.943 -4.360 1.00 16.51 67 ARG C O 1
ATOM 3834 N N . ASP C 1 76 ? 1.488 21.951 -4.680 1.00 15.59 68 ASP C N 1
ATOM 3835 C CA . ASP C 1 76 ? 1.452 23.299 -5.238 1.00 14.48 68 ASP C CA 1
ATOM 3836 C C . ASP C 1 76 ? 2.145 24.304 -4.327 1.00 18.93 68 ASP C C 1
ATOM 3837 O O . ASP C 1 76 ? 2.933 25.132 -4.791 1.00 17.79 68 ASP C O 1
ATOM 3842 N N . ALA C 1 77 ? 1.872 24.239 -3.024 1.00 19.31 69 ALA C N 1
ATOM 3843 C CA . ALA C 1 77 ? 2.444 25.225 -2.112 1.00 22.79 69 ALA C CA 1
ATOM 3844 C C . ALA C 1 77 ? 3.968 25.150 -2.094 1.00 20.58 69 ALA C C 1
ATOM 3845 O O . ALA C 1 77 ? 4.644 26.179 -1.956 1.00 21.53 69 ALA C O 1
ATOM 3847 N N . GLU C 1 78 ? 4.530 23.947 -2.234 1.00 17.52 70 GLU C N 1
ATOM 3848 C CA . GLU C 1 78 ? 5.983 23.803 -2.213 1.00 18.54 70 GLU C CA 1
ATOM 3849 C C . GLU C 1 78 ? 6.611 24.285 -3.516 1.00 19.66 70 GLU C C 1
ATOM 3850 O O . GLU C 1 78 ? 7.692 24.887 -3.506 1.00 18.39 70 GLU C O 1
ATOM 3856 N N . VAL C 1 79 ? 5.948 24.024 -4.644 1.00 17.50 71 VAL C N 1
ATOM 3857 C CA . VAL C 1 79 ? 6.449 24.518 -5.922 1.00 16.84 71 VAL C CA 1
ATOM 3858 C C . VAL C 1 79 ? 6.368 26.036 -5.973 1.00 16.58 71 VAL C C 1
ATOM 3859 O O . VAL C 1 79 ? 7.292 26.699 -6.458 1.00 17.11 71 VAL C O 1
ATOM 3863 N N . LYS C 1 80 ? 5.258 26.606 -5.493 1.00 17.95 72 LYS C N 1
ATOM 3864 C CA . LYS C 1 80 ? 5.150 28.058 -5.369 1.00 18.47 72 LYS C CA 1
ATOM 3865 C C . LYS C 1 80 ? 6.308 28.618 -4.552 1.00 23.40 72 LYS C C 1
ATOM 3866 O O . LYS C 1 80 ? 6.966 29.581 -4.961 1.00 19.52 72 LYS C O 1
ATOM 3872 N N . ALA C 1 81 ? 6.580 28.003 -3.396 1.00 22.36 73 ALA C N 1
ATOM 3873 C CA . ALA C 1 81 ? 7.682 28.443 -2.542 1.00 25.00 73 ALA C CA 1
ATOM 3874 C C . ALA C 1 81 ? 9.030 28.265 -3.230 1.00 23.01 73 ALA C C 1
ATOM 3875 O O . ALA C 1 81 ? 9.950 29.073 -3.036 1.00 21.67 73 ALA C O 1
ATOM 3877 N N . LEU C 1 82 ? 9.170 27.205 -4.029 1.00 18.58 74 LEU C N 1
ATOM 3878 C CA . LEU C 1 82 ? 10.424 26.952 -4.728 1.00 18.36 74 LEU C CA 1
ATOM 3879 C C . LEU C 1 82 ? 10.743 28.075 -5.711 1.00 18.21 74 LEU C C 1
ATOM 3880 O O . LEU C 1 82 ? 11.880 28.566 -5.767 1.00 20.11 74 LEU C O 1
ATOM 3885 N N . VAL C 1 83 ? 9.750 28.504 -6.493 1.00 17.36 75 VAL C N 1
ATOM 3886 C CA . VAL C 1 83 ? 9.999 29.573 -7.458 1.00 19.13 75 VAL C CA 1
ATOM 3887 C C . VAL C 1 83 ? 10.224 30.899 -6.737 1.00 19.46 75 VAL C C 1
ATOM 3888 O O . VAL C 1 83 ? 11.044 31.719 -7.161 1.00 20.37 75 VAL C O 1
ATOM 3892 N N . GLU C 1 84 ? 9.522 31.122 -5.625 1.00 23.35 76 GLU C N 1
ATOM 3893 C CA . GLU C 1 84 ? 9.818 32.298 -4.814 1.00 25.30 76 GLU C CA 1
ATOM 3894 C C . GLU C 1 84 ? 11.241 32.232 -4.272 1.00 26.49 76 GLU C C 1
ATOM 3895 O O . GLU C 1 84 ? 11.959 33.240 -4.265 1.00 24.07 76 GLU C O 1
ATOM 3901 N N . GLY C 1 85 ? 11.677 31.043 -3.850 1.00 18.67 77 GLY C N 1
ATOM 3902 C CA . GLY C 1 85 ? 13.043 30.884 -3.386 1.00 23.14 77 GLY C CA 1
ATOM 3903 C C . GLY C 1 85 ? 14.067 31.212 -4.454 1.00 26.45 77 GLY C C 1
ATOM 3904 O O . GLY C 1 85 ? 15.134 31.756 -4.156 1.00 25.38 77 GLY C O 1
ATOM 3905 N N . CYS C 1 86 ? 13.764 30.873 -5.713 1.00 19.28 78 CYS C N 1
ATOM 3906 C CA . CYS C 1 86 ? 14.649 31.248 -6.813 1.00 21.74 78 CYS C CA 1
ATOM 3907 C C . CYS C 1 86 ? 14.794 32.760 -6.882 1.00 21.66 78 CYS C C 1
ATOM 3908 O O . CYS C 1 86 ? 15.905 33.291 -7.031 1.00 27.31 78 CYS C O 1
ATOM 3911 N N . ALA C 1 87 ? 13.664 33.469 -6.790 1.00 19.40 79 ALA C N 1
ATOM 3912 C CA . ALA C 1 87 ? 13.678 34.925 -6.835 1.00 20.79 79 ALA C CA 1
ATOM 3913 C C . ALA C 1 87 ? 14.423 35.505 -5.641 1.00 28.10 79 ALA C C 1
ATOM 3914 O O . ALA C 1 87 ? 15.199 36.457 -5.786 1.00 27.34 79 ALA C O 1
ATOM 3916 N N . ALA C 1 88 ? 14.200 34.950 -4.450 1.00 28.89 80 ALA C N 1
ATOM 3917 C CA . ALA C 1 88 ? 14.894 35.455 -3.269 1.00 23.93 80 ALA C CA 1
ATOM 3918 C C . ALA C 1 88 ? 16.395 35.219 -3.366 1.00 28.54 80 ALA C C 1
ATOM 3919 O O . ALA C 1 88 ? 17.189 36.100 -3.019 1.00 29.13 80 ALA C O 1
ATOM 3921 N N . ALA C 1 89 ? 16.804 34.047 -3.860 1.00 24.78 81 ALA C N 1
ATOM 3922 C CA . ALA C 1 89 ? 18.220 33.696 -3.865 1.00 24.24 81 ALA C CA 1
ATOM 3923 C C . ALA C 1 89 ? 18.995 34.441 -4.943 1.00 30.06 81 ALA C C 1
ATOM 3924 O O . ALA C 1 89 ? 20.120 34.899 -4.702 1.00 27.25 81 ALA C O 1
ATOM 3926 N N . TYR C 1 90 ? 18.423 34.559 -6.140 1.00 26.11 82 TYR C N 1
ATOM 3927 C CA . TYR C 1 90 ? 19.157 35.078 -7.278 1.00 23.31 82 TYR C CA 1
ATOM 3928 C C . TYR C 1 90 ? 18.421 36.153 -8.063 1.00 23.23 82 TYR C C 1
ATOM 3929 O O . TYR C 1 90 ? 19.008 36.713 -8.995 1.00 27.75 82 TYR C O 1
ATOM 3938 N N . GLY C 1 91 ? 17.172 36.452 -7.739 1.00 20.68 83 GLY C N 1
ATOM 3939 C CA . GLY C 1 91 ? 16.501 37.609 -8.286 1.00 24.20 83 GLY C CA 1
ATOM 3940 C C . GLY C 1 91 ? 15.803 37.394 -9.604 1.00 24.04 83 GLY C C 1
ATOM 3941 O O . GLY C 1 91 ? 15.137 38.321 -10.088 1.00 26.29 83 GLY C O 1
ATOM 3942 N N . ARG C 1 92 ? 15.919 36.207 -10.195 1.00 23.63 84 ARG C N 1
ATOM 3943 C CA . ARG C 1 92 ? 15.378 35.958 -11.524 1.00 23.56 84 ARG C CA 1
ATOM 3944 C C . ARG C 1 92 ? 15.435 34.458 -11.781 1.00 20.57 84 ARG C C 1
ATOM 3945 O O . ARG C 1 92 ? 16.060 33.705 -11.033 1.00 18.43 84 ARG C O 1
ATOM 3953 N N . LEU C 1 93 ? 14.774 34.032 -12.858 1.00 18.59 85 LEU C N 1
ATOM 3954 C CA . LEU C 1 93 ? 14.826 32.638 -13.293 1.00 18.17 85 LEU C CA 1
ATOM 3955 C C . LEU C 1 93 ? 14.816 32.638 -14.814 1.00 15.04 85 LEU C C 1
ATOM 3956 O O . LEU C 1 93 ? 13.814 33.018 -15.424 1.00 19.30 85 LEU C O 1
ATOM 3961 N N . ASP C 1 94 ? 15.922 32.233 -15.424 1.00 13.35 86 ASP C N 1
ATOM 3962 C CA . ASP C 1 94 ? 16.033 32.266 -16.879 1.00 13.06 86 ASP C CA 1
ATOM 3963 C C . ASP C 1 94 ? 15.778 30.922 -17.532 1.00 12.74 86 ASP C C 1
ATOM 3964 O O . ASP C 1 94 ? 15.287 30.884 -18.665 1.00 12.82 86 ASP C O 1
ATOM 3969 N N . TYR C 1 95 ? 16.119 29.842 -16.849 1.00 13.72 87 TYR C N 1
ATOM 3970 C CA . TYR C 1 95 ? 16.003 28.487 -17.368 1.00 13.62 87 TYR C CA 1
ATOM 3971 C C . TYR C 1 95 ? 15.359 27.607 -16.314 1.00 13.91 87 TYR C C 1
ATOM 3972 O O . TYR C 1 95 ? 15.699 27.706 -15.136 1.00 13.81 87 TYR C O 1
ATOM 3981 N N . ALA C 1 96 ? 14.443 26.732 -16.734 1.00 13.16 88 ALA C N 1
ATOM 3982 C CA . ALA C 1 96 ? 13.896 25.713 -15.846 1.00 11.32 88 ALA C CA 1
ATOM 3983 C C . ALA C 1 96 ? 13.977 24.367 -16.541 1.00 12.06 88 ALA C C 1
ATOM 3984 O O . ALA C 1 96 ? 13.586 24.248 -17.704 1.00 10.84 88 ALA C O 1
ATOM 3986 N N . PHE C 1 97 ? 14.497 23.367 -15.834 1.00 10.72 89 PHE C N 1
ATOM 3987 C CA . PHE C 1 97 ? 14.563 21.991 -16.322 1.00 8.66 89 PHE C CA 1
ATOM 3988 C C . PHE C 1 97 ? 13.685 21.159 -15.395 1.00 12.13 89 PHE C C 1
ATOM 3989 O O . PHE C 1 97 ? 14.092 20.834 -14.273 1.00 10.52 89 PHE C O 1
ATOM 3997 N N . ASN C 1 98 ? 12.467 20.850 -15.850 1.00 9.47 90 ASN C N 1
ATOM 3998 C CA . ASN C 1 98 ? 11.480 20.150 -15.019 1.00 10.08 90 ASN C CA 1
ATOM 3999 C C . ASN C 1 98 ? 11.652 18.662 -15.250 1.00 12.12 90 ASN C C 1
ATOM 4000 O O . ASN C 1 98 ? 11.080 18.075 -16.170 1.00 11.28 90 ASN C O 1
ATOM 4005 N N . ASN C 1 99 ? 12.454 18.051 -14.384 1.00 11.37 91 ASN C N 1
ATOM 4006 C CA . ASN C 1 99 ? 13.044 16.753 -14.633 1.00 9.90 91 ASN C CA 1
ATOM 4007 C C . ASN C 1 99 ? 12.687 15.698 -13.594 1.00 9.55 91 ASN C C 1
ATOM 4008 O O . ASN C 1 99 ? 12.850 14.505 -13.874 1.00 13.46 91 ASN C O 1
ATOM 4013 N N . ALA C 1 100 ? 12.188 16.094 -12.424 1.00 12.18 92 ALA C N 1
ATOM 4014 C CA . ALA C 1 100 ? 11.732 15.124 -11.436 1.00 11.35 92 ALA C CA 1
ATOM 4015 C C . ALA C 1 100 ? 10.720 14.177 -12.067 1.00 11.81 92 ALA C C 1
ATOM 4016 O O . ALA C 1 100 ? 9.850 14.596 -12.831 1.00 11.17 92 ALA C O 1
ATOM 4018 N N . GLY C 1 101 ? 10.869 12.894 -11.773 1.00 11.87 93 GLY C N 1
ATOM 4019 C CA . GLY C 1 101 ? 9.946 11.900 -12.286 1.00 13.80 93 GLY C CA 1
ATOM 4020 C C . GLY C 1 101 ? 10.232 10.554 -11.666 1.00 16.90 93 GLY C C 1
ATOM 4021 O O . GLY C 1 101 ? 11.298 10.330 -11.084 1.00 15.51 93 GLY C O 1
ATOM 4022 N N . ILE C 1 102 ? 9.254 9.653 -11.788 1.00 12.48 94 ILE C N 1
ATOM 4023 C CA . ILE C 1 102 ? 9.381 8.316 -11.232 1.00 12.42 94 ILE C CA 1
ATOM 4024 C C . ILE C 1 102 ? 8.924 7.302 -12.268 1.00 13.35 94 ILE C C 1
ATOM 4025 O O . ILE C 1 102 ? 8.203 7.624 -13.215 1.00 11.34 94 ILE C O 1
ATOM 4030 N N . GLU C 1 103 ? 9.369 6.064 -12.071 1.00 12.51 95 GLU C N 1
ATOM 4031 C CA . GLU C 1 103 ? 9.006 4.936 -12.927 1.00 14.32 95 GLU C CA 1
ATOM 4032 C C . GLU C 1 103 ? 8.960 3.707 -12.027 1.00 13.78 95 GLU C C 1
ATOM 4033 O O . GLU C 1 103 ? 10.015 3.230 -11.599 1.00 19.08 95 GLU C O 1
ATOM 4039 N N . ILE C 1 104 ? 7.757 3.197 -11.736 1.00 14.09 96 ILE C N 1
ATOM 4040 C CA . ILE C 1 104 ? 7.577 2.190 -10.692 1.00 13.63 96 ILE C CA 1
ATOM 4041 C C . ILE C 1 104 ? 6.724 1.003 -11.121 1.00 18.04 96 ILE C C 1
ATOM 4042 O O . ILE C 1 104 ? 6.543 0.071 -10.328 1.00 15.94 96 ILE C O 1
ATOM 4047 N N . GLU C 1 105 ? 6.173 0.998 -12.334 1.00 14.99 97 GLU C N 1
ATOM 4048 C CA . GLU C 1 105 ? 5.249 -0.070 -12.720 1.00 15.48 97 GLU C CA 1
ATOM 4049 C C . GLU C 1 105 ? 5.935 -1.424 -12.823 1.00 18.27 97 GLU C C 1
ATOM 4050 O O . GLU C 1 105 ? 7.106 -1.536 -13.196 1.00 20.91 97 GLU C O 1
ATOM 4056 N N . GLN C 1 106 ? 5.155 -2.476 -12.563 1.00 20.01 98 GLN C N 1
ATOM 4057 C CA . GLN C 1 106 ? 5.653 -3.839 -12.611 1.00 22.98 98 GLN C CA 1
ATOM 4058 C C . GLN C 1 106 ? 4.952 -4.723 -13.632 1.00 22.41 98 GLN C C 1
ATOM 4059 O O . GLN C 1 106 ? 5.339 -5.885 -13.779 1.00 29.07 98 GLN C O 1
ATOM 4065 N N . GLY C 1 107 ? 3.920 -4.239 -14.321 1.00 16.00 99 GLY C N 1
ATOM 4066 C CA . GLY C 1 107 ? 3.176 -5.158 -15.157 1.00 19.00 99 GLY C CA 1
ATOM 4067 C C . GLY C 1 107 ? 2.476 -4.479 -16.311 1.00 12.42 99 GLY C C 1
ATOM 4068 O O . GLY C 1 107 ? 2.486 -3.251 -16.441 1.00 13.89 99 GLY C O 1
ATOM 4069 N N . LYS C 1 108 ? 1.855 -5.313 -17.148 1.00 11.82 100 LYS C N 1
ATOM 4070 C CA . LYS C 1 108 ? 1.011 -4.835 -18.234 1.00 9.79 100 LYS C CA 1
ATOM 4071 C C . LYS C 1 108 ? -0.184 -4.073 -17.670 1.00 10.63 100 LYS C C 1
ATOM 4072 O O . LYS C 1 108 ? -0.475 -4.115 -16.472 1.00 10.25 100 LYS C O 1
ATOM 4078 N N . LEU C 1 109 ? -0.880 -3.354 -18.558 1.00 7.06 101 LEU C N 1
ATOM 4079 C CA . LEU C 1 109 ? -1.882 -2.400 -18.085 1.00 6.61 101 LEU C CA 1
ATOM 4080 C C . LEU C 1 109 ? -2.897 -3.049 -17.148 1.00 10.02 101 LEU C C 1
ATOM 4081 O O . LEU C 1 109 ? -3.237 -2.480 -16.103 1.00 9.58 101 LEU C O 1
ATOM 4086 N N . ALA C 1 110 ? -3.380 -4.245 -17.491 1.00 7.62 102 ALA C N 1
ATOM 4087 C CA . ALA C 1 110 ? -4.446 -4.839 -16.687 1.00 9.99 102 ALA C CA 1
ATOM 4088 C C . ALA C 1 110 ? -3.970 -5.249 -15.301 1.00 8.86 102 ALA C C 1
ATOM 4089 O O . ALA C 1 110 ? -4.804 -5.465 -14.413 1.00 10.97 102 ALA C O 1
ATOM 4091 N N . ASP C 1 111 ? -2.660 -5.345 -15.091 1.00 9.68 103 ASP C N 1
ATOM 4092 C CA . ASP C 1 111 ? -2.104 -5.780 -13.817 1.00 11.58 103 ASP C CA 1
ATOM 4093 C C . ASP C 1 111 ? -1.641 -4.625 -12.940 1.00 14.75 103 ASP C C 1
ATOM 4094 O O . ASP C 1 111 ? -1.135 -4.864 -11.835 1.00 15.73 103 ASP C O 1
ATOM 4099 N N . GLY C 1 112 ? -1.799 -3.384 -13.394 1.00 10.33 104 GLY C N 1
ATOM 4100 C CA . GLY C 1 112 ? -1.429 -2.245 -12.578 1.00 10.01 104 GLY C CA 1
ATOM 4101 C C . GLY C 1 112 ? -2.480 -1.915 -11.531 1.00 14.00 104 GLY C C 1
ATOM 4102 O O . GLY C 1 112 ? -3.585 -2.461 -11.504 1.00 15.34 104 GLY C O 1
ATOM 4103 N N . ASN C 1 113 ? -2.135 -0.997 -10.629 1.00 11.41 105 ASN C N 1
ATOM 4104 C CA . ASN C 1 113 ? -3.087 -0.599 -9.604 1.00 11.26 105 ASN C CA 1
ATOM 4105 C C . ASN C 1 113 ? -3.176 0.915 -9.497 1.00 11.59 105 ASN C C 1
ATOM 4106 O O . ASN C 1 113 ? -2.326 1.661 -9.996 1.00 10.99 105 ASN C O 1
ATOM 4111 N N . GLU C 1 114 ? -4.243 1.354 -8.835 1.00 9.52 106 GLU C N 1
ATOM 4112 C CA . GLU C 1 114 ? -4.568 2.771 -8.823 1.00 8.38 106 GLU C CA 1
ATOM 4113 C C . GLU C 1 114 ? -3.564 3.579 -8.005 1.00 12.18 106 GLU C C 1
ATOM 4114 O O . GLU C 1 114 ? -3.333 4.754 -8.306 1.00 10.02 106 GLU C O 1
ATOM 4120 N N . ALA C 1 115 ? -2.947 2.975 -6.988 1.00 10.60 107 ALA C N 1
ATOM 4121 C CA . ALA C 1 115 ? -1.899 3.669 -6.245 1.00 12.40 107 ALA C CA 1
ATOM 4122 C C . ALA C 1 115 ? -0.725 4.023 -7.147 1.00 10.61 107 ALA C C 1
ATOM 4123 O O . ALA C 1 115 ? -0.180 5.139 -7.065 1.00 12.20 107 ALA C O 1
ATOM 4125 N N . GLU C 1 116 ? -0.324 3.084 -8.013 1.00 9.66 108 GLU C N 1
ATOM 4126 C CA . GLU C 1 116 ? 0.748 3.338 -8.975 1.00 12.78 108 GLU C CA 1
ATOM 4127 C C . GLU C 1 116 ? 0.349 4.434 -9.948 1.00 10.47 108 GLU C C 1
ATOM 4128 O O . GLU C 1 116 ? 1.143 5.330 -10.253 1.00 9.28 108 GLU C O 1
ATOM 4134 N N . PHE C 1 117 ? -0.867 4.343 -10.488 1.00 7.75 109 PHE C N 1
ATOM 4135 C CA . PHE C 1 117 ? -1.369 5.386 -11.376 1.00 8.73 109 PHE C CA 1
ATOM 4136 C C . PHE C 1 117 ? -1.295 6.757 -10.713 1.00 9.88 109 PHE C C 1
ATOM 4137 O O . PHE C 1 117 ? -0.782 7.724 -11.292 1.00 8.24 109 PHE C O 1
ATOM 4145 N N . ASP C 1 118 ? -1.808 6.855 -9.486 1.00 8.75 110 ASP C N 1
ATOM 4146 C CA . ASP C 1 118 ? -1.866 8.150 -8.818 1.00 10.12 110 ASP C CA 1
ATOM 4147 C C . ASP C 1 118 ? -0.471 8.715 -8.599 1.00 10.03 110 ASP C C 1
ATOM 4148 O O . ASP C 1 118 ? -0.241 9.916 -8.791 1.00 10.57 110 ASP C O 1
ATOM 4153 N N . ALA C 1 119 ? 0.478 7.860 -8.213 1.00 9.18 111 ALA C N 1
ATOM 4154 C CA . ALA C 1 119 ? 1.816 8.347 -7.872 1.00 10.22 111 ALA C CA 1
ATOM 4155 C C . ALA C 1 119 ? 2.568 8.809 -9.111 1.00 9.92 111 ALA C C 1
ATOM 4156 O O . ALA C 1 119 ? 3.214 9.869 -9.108 1.00 9.84 111 ALA C O 1
ATOM 4158 N N . ILE C 1 120 ? 2.520 8.006 -10.171 1.00 8.75 112 ILE C N 1
ATOM 4159 C CA . ILE C 1 120 ? 3.218 8.352 -11.406 1.00 8.30 112 ILE C CA 1
ATOM 4160 C C . ILE C 1 120 ? 2.644 9.629 -12.001 1.00 9.69 112 ILE C C 1
ATOM 4161 O O . ILE C 1 120 ? 3.383 10.545 -12.384 1.00 10.39 112 ILE C O 1
ATOM 4166 N N . MET C 1 121 ? 1.316 9.713 -12.091 1.00 7.80 113 MET C N 1
ATOM 4167 C CA . MET C 1 121 ? 0.716 10.918 -12.652 1.00 9.78 113 MET C CA 1
ATOM 4168 C C . MET C 1 121 ? 0.992 12.153 -11.794 1.00 10.56 113 MET C C 1
ATOM 4169 O O . MET C 1 121 ? 1.196 13.246 -12.341 1.00 10.56 113 MET C O 1
ATOM 4174 N N . ALA C 1 122 ? 1.040 12.006 -10.463 1.00 9.88 114 ALA C N 1
ATOM 4175 C CA . ALA C 1 122 ? 1.265 13.169 -9.606 1.00 9.67 114 ALA C CA 1
ATOM 4176 C C . ALA C 1 122 ? 2.643 13.785 -9.851 1.00 9.38 114 ALA C C 1
ATOM 4177 O O . ALA C 1 122 ? 2.768 15.008 -10.003 1.00 11.24 114 ALA C O 1
ATOM 4179 N N . VAL C 1 123 ? 3.690 12.961 -9.869 1.00 8.93 115 VAL C N 1
ATOM 4180 C CA . VAL C 1 123 ? 5.037 13.488 -10.071 1.00 10.09 115 VAL C CA 1
ATOM 4181 C C . VAL C 1 123 ? 5.253 13.871 -11.525 1.00 9.78 115 VAL C C 1
ATOM 4182 O O . VAL C 1 123 ? 5.784 14.943 -11.826 1.00 10.16 115 VAL C O 1
ATOM 4186 N N . ASN C 1 124 ? 4.889 12.978 -12.444 1.00 9.68 116 ASN C N 1
ATOM 4187 C CA . ASN C 1 124 ? 5.350 13.118 -13.821 1.00 9.80 116 ASN C CA 1
ATOM 4188 C C . ASN C 1 124 ? 4.518 14.119 -14.604 1.00 9.20 116 ASN C C 1
ATOM 4189 O O . ASN C 1 124 ? 5.041 14.776 -15.510 1.00 11.34 116 ASN C O 1
ATOM 4194 N N . VAL C 1 125 ? 3.235 14.256 -14.293 1.00 7.01 117 VAL C N 1
ATOM 4195 C CA . VAL C 1 125 ? 2.372 15.199 -14.986 1.00 7.25 117 VAL C CA 1
ATOM 4196 C C . VAL C 1 125 ? 2.061 16.397 -14.107 1.00 10.06 117 VAL C C 1
ATOM 4197 O O . VAL C 1 125 ? 2.341 17.533 -14.479 1.00 9.50 117 VAL C O 1
ATOM 4201 N N . LYS C 1 126 ? 1.494 16.163 -12.918 1.00 9.79 118 LYS C N 1
ATOM 4202 C CA . LYS C 1 126 ? 1.151 17.304 -12.074 1.00 9.49 118 LYS C CA 1
ATOM 4203 C C . LYS C 1 126 ? 2.400 18.093 -11.682 1.00 10.12 118 LYS C C 1
ATOM 4204 O O . LYS C 1 126 ? 2.376 19.331 -11.667 1.00 12.05 118 LYS C O 1
ATOM 4210 N N . GLY C 1 127 ? 3.507 17.395 -11.416 1.00 10.19 119 GLY C N 1
ATOM 4211 C CA . GLY C 1 127 ? 4.751 18.073 -11.069 1.00 11.56 119 GLY C CA 1
ATOM 4212 C C . GLY C 1 127 ? 5.234 19.016 -12.157 1.00 11.35 119 GLY C C 1
ATOM 4213 O O . GLY C 1 127 ? 5.611 20.161 -11.888 1.00 12.48 119 GLY C O 1
ATOM 4214 N N . VAL C 1 128 ? 5.212 18.552 -13.409 1.00 11.01 120 VAL C N 1
ATOM 4215 C CA . VAL C 1 128 ? 5.627 19.405 -14.519 1.00 9.70 120 VAL C CA 1
ATOM 4216 C C . VAL C 1 128 ? 4.655 20.564 -14.686 1.00 9.79 120 VAL C C 1
ATOM 4217 O O . VAL C 1 128 ? 5.057 21.714 -14.914 1.00 11.08 120 VAL C O 1
ATOM 4221 N N . TRP C 1 129 ? 3.358 20.282 -14.584 1.00 8.89 121 TRP C N 1
ATOM 4222 C CA . TRP C 1 129 ? 2.352 21.319 -14.741 1.00 9.82 121 TRP C CA 1
ATOM 4223 C C . TRP C 1 129 ? 2.495 22.385 -13.659 1.00 11.05 121 TRP C C 1
ATOM 4224 O O . TRP C 1 129 ? 2.508 23.587 -13.956 1.00 11.69 121 TRP C O 1
ATOM 4235 N N . LEU C 1 130 ? 2.627 21.960 -12.399 1.00 10.72 122 LEU C N 1
ATOM 4236 C CA . LEU C 1 130 ? 2.784 22.918 -11.304 1.00 11.22 122 LEU C CA 1
ATOM 4237 C C . LEU C 1 130 ? 4.044 23.753 -11.483 1.00 12.67 122 LEU C C 1
ATOM 4238 O O . LEU C 1 130 ? 4.029 24.978 -11.293 1.00 12.76 122 LEU C O 1
ATOM 4243 N N . CYS C 1 131 ? 5.156 23.092 -11.810 1.00 11.51 123 CYS C N 1
ATOM 4244 C CA . CYS C 1 131 ? 6.411 23.806 -12.011 1.00 11.61 123 CYS C CA 1
ATOM 4245 C C . CYS C 1 131 ? 6.257 24.879 -13.082 1.00 14.08 123 CYS C C 1
ATOM 4246 O O . CYS C 1 131 ? 6.573 26.053 -12.852 1.00 12.18 123 CYS C O 1
ATOM 4249 N N . MET C 1 132 ? 5.731 24.504 -14.253 1.00 9.87 124 MET C N 1
ATOM 4250 C CA . MET C 1 132 ? 5.554 25.497 -15.305 1.00 9.62 124 MET C CA 1
ATOM 4251 C C . MET C 1 132 ? 4.569 26.577 -14.882 1.00 12.07 124 MET C C 1
ATOM 4252 O O . MET C 1 132 ? 4.774 27.758 -15.175 1.00 11.35 124 MET C O 1
ATOM 4257 N N . LYS C 1 133 ? 3.504 26.186 -14.170 1.00 12.66 125 LYS C N 1
ATOM 4258 C CA . LYS C 1 133 ? 2.486 27.142 -13.738 1.00 15.42 125 LYS C CA 1
ATOM 4259 C C . LYS C 1 133 ? 3.097 28.266 -12.912 1.00 13.26 125 LYS C C 1
ATOM 4260 O O . LYS C 1 133 ? 2.673 29.424 -13.014 1.00 15.90 125 LYS C O 1
ATOM 4266 N N . HIS C 1 134 ? 4.096 27.948 -12.095 1.00 14.71 126 HIS C N 1
ATOM 4267 C CA . HIS C 1 134 ? 4.711 28.969 -11.254 1.00 16.90 126 HIS C CA 1
ATOM 4268 C C . HIS C 1 134 ? 5.956 29.584 -11.875 1.00 17.16 126 HIS C C 1
ATOM 4269 O O . HIS C 1 134 ? 6.291 30.732 -11.546 1.00 16.62 126 HIS C O 1
ATOM 4276 N N . GLN C 1 135 ? 6.618 28.870 -12.791 1.00 14.17 127 GLN C N 1
ATOM 4277 C CA . GLN C 1 135 ? 7.795 29.423 -13.456 1.00 14.77 127 GLN C CA 1
ATOM 4278 C C . GLN C 1 135 ? 7.408 30.499 -14.459 1.00 16.79 127 GLN C C 1
ATOM 4279 O O . GLN C 1 135 ? 8.107 31.514 -14.590 1.00 13.17 127 GLN C O 1
ATOM 4285 N N . ILE C 1 136 ? 6.308 30.286 -15.187 1.00 13.16 128 ILE C N 1
ATOM 4286 C CA . ILE C 1 136 ? 5.974 31.161 -16.312 1.00 12.86 128 ILE C CA 1
ATOM 4287 C C . ILE C 1 136 ? 5.736 32.604 -15.870 1.00 18.06 128 ILE C C 1
ATOM 4288 O O . ILE C 1 136 ? 6.258 33.517 -16.524 1.00 16.57 128 ILE C O 1
ATOM 4293 N N . PRO C 1 137 ? 4.986 32.893 -14.794 1.00 19.48 129 PRO C N 1
ATOM 4294 C CA . PRO C 1 137 ? 4.802 34.313 -14.422 1.00 19.12 129 PRO C CA 1
ATOM 4295 C C . PRO C 1 137 ? 6.101 35.023 -14.080 1.00 20.85 129 PRO C C 1
ATOM 4296 O O . PRO C 1 137 ? 6.270 36.207 -14.416 1.00 20.18 129 PRO C O 1
ATOM 4300 N N . LEU C 1 138 ? 7.032 34.331 -13.420 1.00 18.10 130 LEU C N 1
ATOM 4301 C CA . LEU C 1 138 ? 8.327 34.936 -13.136 1.00 17.51 130 LEU C CA 1
ATOM 4302 C C . LEU C 1 138 ? 9.104 35.195 -14.418 1.00 20.56 130 LEU C C 1
ATOM 4303 O O . LEU C 1 138 ? 9.727 36.250 -14.575 1.00 18.95 130 LEU C O 1
ATOM 4308 N N . MET C 1 139 ? 9.085 34.245 -15.352 1.00 18.09 131 MET C N 1
ATOM 4309 C CA . MET C 1 139 ? 9.740 34.483 -16.633 1.00 14.36 131 MET C CA 1
ATOM 4310 C C . MET C 1 139 ? 9.051 35.601 -17.407 1.00 20.06 131 MET C C 1
ATOM 4311 O O . MET C 1 139 ? 9.722 36.419 -18.047 1.00 23.71 131 MET C O 1
ATOM 4316 N N . LEU C 1 140 ? 7.719 35.655 -17.358 1.00 18.98 132 LEU C N 1
ATOM 4317 C CA . LEU C 1 140 ? 6.998 36.727 -18.039 1.00 23.60 132 LEU C CA 1
ATOM 4318 C C . LEU C 1 140 ? 7.439 38.087 -17.522 1.00 26.05 132 LEU C C 1
ATOM 4319 O O . LEU C 1 140 ? 7.635 39.027 -18.304 1.00 27.19 132 LEU C O 1
ATOM 4324 N N . ALA C 1 141 ? 7.611 38.204 -16.205 1.00 25.76 133 ALA C N 1
ATOM 4325 C CA . ALA C 1 141 ? 7.989 39.483 -15.615 1.00 27.35 133 ALA C CA 1
ATOM 4326 C C . ALA C 1 141 ? 9.351 39.948 -16.109 1.00 27.16 133 ALA C C 1
ATOM 4327 O O . ALA C 1 141 ? 9.605 41.157 -16.189 1.00 30.17 133 ALA C O 1
ATOM 4329 N N . GLN C 1 142 ? 10.235 39.011 -16.444 1.00 26.33 134 GLN C N 1
ATOM 4330 C CA . GLN C 1 142 ? 11.580 39.323 -16.901 1.00 26.77 134 GLN C CA 1
ATOM 4331 C C . GLN C 1 142 ? 11.663 39.525 -18.403 1.00 26.08 134 GLN C C 1
ATOM 4332 O O . GLN C 1 142 ? 12.745 39.832 -18.913 1.00 28.62 134 GLN C O 1
ATOM 4338 N N . GLY C 1 143 ? 10.564 39.332 -19.122 1.00 24.84 135 GLY C N 1
ATOM 4339 C CA . GLY C 1 143 ? 10.588 39.392 -20.562 1.00 24.30 135 GLY C CA 1
ATOM 4340 C C . GLY C 1 143 ? 10.916 38.089 -21.262 1.00 27.34 135 GLY C C 1
ATOM 4341 O O . GLY C 1 143 ? 11.045 38.091 -22.493 1.00 24.30 135 GLY C O 1
ATOM 4342 N N . GLY C 1 144 ? 11.076 36.992 -20.536 1.00 23.25 136 GLY C N 1
ATOM 4343 C CA . GLY C 1 144 ? 11.155 35.695 -21.182 1.00 19.22 136 GLY C CA 1
ATOM 4344 C C . GLY C 1 144 ? 11.980 34.690 -20.401 1.00 16.94 136 GLY C C 1
ATOM 4345 O O . GLY C 1 144 ? 12.475 34.951 -19.306 1.00 18.42 136 GLY C O 1
ATOM 4346 N N . GLY C 1 145 ? 12.112 33.513 -21.005 1.00 15.37 137 GLY C N 1
ATOM 4347 C CA . GLY C 1 145 ? 12.803 32.401 -20.382 1.00 11.11 137 GLY C CA 1
ATOM 4348 C C . GLY C 1 145 ? 12.723 31.192 -21.286 1.00 11.85 137 GLY C C 1
ATOM 4349 O O . GLY C 1 145 ? 12.106 31.228 -22.354 1.00 11.65 137 GLY C O 1
ATOM 4350 N N . ALA C 1 146 ? 13.402 30.131 -20.872 1.00 11.94 138 ALA C N 1
ATOM 4351 C CA . ALA C 1 146 ? 13.360 28.868 -21.600 1.00 11.43 138 ALA C CA 1
ATOM 4352 C C . ALA C 1 146 ? 13.103 27.736 -20.617 1.00 11.58 138 ALA C C 1
ATOM 4353 O O . ALA C 1 146 ? 13.765 27.644 -19.577 1.00 12.51 138 ALA C O 1
ATOM 4355 N N . ILE C 1 147 ? 12.139 26.874 -20.953 1.00 9.79 139 ILE C N 1
ATOM 4356 C CA . ILE C 1 147 ? 11.769 25.735 -20.125 1.00 8.16 139 ILE C CA 1
ATOM 4357 C C . ILE C 1 147 ? 12.075 24.473 -20.912 1.00 8.67 139 ILE C C 1
ATOM 4358 O O . ILE C 1 147 ? 11.809 24.411 -22.113 1.00 7.48 139 ILE C O 1
ATOM 4363 N N . VAL C 1 148 ? 12.643 23.481 -20.240 1.00 7.70 140 VAL C N 1
ATOM 4364 C CA . VAL C 1 148 ? 12.803 22.144 -20.801 1.00 8.65 140 VAL C CA 1
ATOM 4365 C C . VAL C 1 148 ? 12.165 21.159 -19.840 1.00 9.46 140 VAL C C 1
ATOM 4366 O O . VAL C 1 148 ? 12.468 21.173 -18.644 1.00 9.77 140 VAL C O 1
ATOM 4370 N N . ASN C 1 149 ? 11.280 20.310 -20.355 1.00 7.74 141 ASN C N 1
ATOM 4371 C CA . ASN C 1 149 ? 10.666 19.257 -19.554 1.00 8.49 141 ASN C CA 1
ATOM 4372 C C . ASN C 1 149 ? 11.245 17.921 -19.967 1.00 8.98 141 ASN C C 1
ATOM 4373 O O . ASN C 1 149 ? 11.504 17.696 -21.153 1.00 8.97 141 ASN C O 1
ATOM 4378 N N . THR C 1 150 ? 11.453 17.031 -18.997 1.00 10.10 142 THR C N 1
ATOM 4379 C CA . THR C 1 150 ? 11.914 15.689 -19.339 1.00 8.94 142 THR C CA 1
ATOM 4380 C C . THR C 1 150 ? 10.711 14.826 -19.707 1.00 10.54 142 THR C C 1
ATOM 4381 O O . THR C 1 150 ? 9.883 14.492 -18.849 1.00 10.16 142 THR C O 1
ATOM 4385 N N . ALA C 1 151 ? 10.602 14.482 -20.988 1.00 9.30 143 ALA C N 1
ATOM 4386 C CA . ALA C 1 151 ? 9.649 13.466 -21.407 1.00 9.43 143 ALA C CA 1
ATOM 4387 C C . ALA C 1 151 ? 10.402 12.141 -21.469 1.00 9.90 143 ALA C C 1
ATOM 4388 O O . ALA C 1 151 ? 11.036 11.768 -20.480 1.00 13.30 143 ALA C O 1
ATOM 4390 N N . SER C 1 152 ? 10.367 11.438 -22.600 1.00 7.98 144 SER C N 1
ATOM 4391 C CA . SER C 1 152 ? 10.948 10.102 -22.748 1.00 9.89 144 SER C CA 1
ATOM 4392 C C . SER C 1 152 ? 10.611 9.618 -24.150 1.00 8.36 144 SER C C 1
ATOM 4393 O O . SER C 1 152 ? 9.676 10.127 -24.772 1.00 8.57 144 SER C O 1
ATOM 4396 N N . VAL C 1 153 ? 11.351 8.613 -24.632 1.00 7.99 145 VAL C N 1
ATOM 4397 C CA . VAL C 1 153 ? 10.863 7.912 -25.816 1.00 9.97 145 VAL C CA 1
ATOM 4398 C C . VAL C 1 153 ? 9.510 7.287 -25.527 1.00 9.29 145 VAL C C 1
ATOM 4399 O O . VAL C 1 153 ? 8.717 7.078 -26.452 1.00 12.28 145 VAL C O 1
ATOM 4403 N N . ALA C 1 154 ? 9.203 7.021 -24.250 1.00 9.64 146 ALA C N 1
ATOM 4404 C CA . ALA C 1 154 ? 7.866 6.557 -23.898 1.00 9.56 146 ALA C CA 1
ATOM 4405 C C . ALA C 1 154 ? 6.810 7.641 -24.043 1.00 9.47 146 ALA C C 1
ATOM 4406 O O . ALA C 1 154 ? 5.622 7.342 -23.890 1.00 10.78 146 ALA C O 1
ATOM 4408 N N . GLY C 1 155 ? 7.204 8.895 -24.299 1.00 8.77 147 GLY C N 1
ATOM 4409 C CA . GLY C 1 155 ? 6.231 9.906 -24.656 1.00 8.03 147 GLY C CA 1
ATOM 4410 C C . GLY C 1 155 ? 5.942 9.971 -26.132 1.00 8.64 147 GLY C C 1
ATOM 4411 O O . GLY C 1 155 ? 5.057 10.719 -26.566 1.00 9.79 147 GLY C O 1
ATOM 4412 N N . LEU C 1 156 ? 6.675 9.187 -26.916 1.00 8.66 148 LEU C N 1
ATOM 4413 C CA . LEU C 1 156 ? 6.566 9.183 -28.363 1.00 10.57 148 LEU C CA 1
ATOM 4414 C C . LEU C 1 156 ? 6.072 7.860 -28.925 1.00 13.05 148 LEU C C 1
ATOM 4415 O O . LEU C 1 156 ? 5.850 7.766 -30.138 1.00 16.54 148 LEU C O 1
ATOM 4420 N N . GLY C 1 157 ? 5.911 6.843 -28.094 1.00 10.28 149 GLY C N 1
ATOM 4421 C CA . GLY C 1 157 ? 5.438 5.559 -28.568 1.00 11.22 149 GLY C CA 1
ATOM 4422 C C . GLY C 1 157 ? 5.143 4.656 -27.392 1.00 12.86 149 GLY C C 1
ATOM 4423 O O . GLY C 1 157 ? 5.181 5.082 -26.240 1.00 11.45 149 GLY C O 1
ATOM 4424 N N . ALA C 1 158 ? 4.863 3.393 -27.697 1.00 10.36 150 ALA C N 1
ATOM 4425 C CA . ALA C 1 158 ? 4.504 2.448 -26.647 1.00 10.02 150 ALA C CA 1
ATOM 4426 C C . ALA C 1 158 ? 5.658 2.222 -25.675 1.00 11.14 150 ALA C C 1
ATOM 4427 O O . ALA C 1 158 ? 6.834 2.289 -26.042 1.00 13.71 150 ALA C O 1
ATOM 4429 N N . ALA C 1 159 ? 5.303 1.919 -24.426 1.00 10.72 151 ALA C N 1
ATOM 4430 C CA . ALA C 1 159 ? 6.246 1.442 -23.415 1.00 10.03 151 ALA C CA 1
ATOM 4431 C C . ALA C 1 159 ? 5.607 0.228 -22.756 1.00 9.93 151 ALA C C 1
ATOM 4432 O O . ALA C 1 159 ? 4.904 0.350 -21.743 1.00 9.75 151 ALA C O 1
ATOM 4434 N N . PRO C 1 160 ? 5.793 -0.954 -23.330 1.00 12.43 152 PRO C N 1
ATOM 4435 C CA . PRO C 1 160 ? 5.162 -2.150 -22.763 1.00 13.13 152 PRO C CA 1
ATOM 4436 C C . PRO C 1 160 ? 5.623 -2.380 -21.334 1.00 12.28 152 PRO C C 1
ATOM 4437 O O . PRO C 1 160 ? 6.815 -2.280 -21.029 1.00 14.13 152 PRO C O 1
ATOM 4441 N N . LYS C 1 161 ? 4.658 -2.703 -20.464 1.00 10.96 153 LYS C N 1
ATOM 4442 C CA . LYS C 1 161 ? 4.851 -2.897 -19.025 1.00 11.56 153 LYS C CA 1
ATOM 4443 C C . LYS C 1 161 ? 5.165 -1.597 -18.303 1.00 12.93 153 LYS C C 1
ATOM 4444 O O . LYS C 1 161 ? 5.576 -1.607 -17.128 1.00 13.86 153 LYS C O 1
ATOM 4450 N N . MET C 1 162 ? 4.967 -0.475 -18.991 1.00 11.04 154 MET C N 1
ATOM 4451 C CA . MET C 1 162 ? 5.134 0.858 -18.434 1.00 9.31 154 MET C CA 1
ATOM 4452 C C . MET C 1 162 ? 4.085 1.779 -19.027 1.00 8.07 154 MET C C 1
ATOM 4453 O O . MET C 1 162 ? 4.380 2.914 -19.425 1.00 7.92 154 MET C O 1
ATOM 4458 N N . SER C 1 163 ? 2.840 1.282 -19.111 1.00 7.15 155 SER C N 1
ATOM 4459 C CA . SER C 1 163 ? 1.800 2.010 -19.833 1.00 6.23 155 SER C CA 1
ATOM 4460 C C . SER C 1 163 ? 1.409 3.306 -19.122 1.00 5.77 155 SER C C 1
ATOM 4461 O O . SER C 1 163 ? 1.124 4.312 -19.783 1.00 6.89 155 SER C O 1
ATOM 4464 N N . ILE C 1 164 ? 1.388 3.309 -17.786 1.00 6.33 156 ILE C N 1
ATOM 4465 C CA . ILE C 1 164 ? 1.083 4.557 -17.074 1.00 6.50 156 ILE C CA 1
ATOM 4466 C C . ILE C 1 164 ? 2.220 5.552 -17.251 1.00 6.06 156 ILE C C 1
ATOM 4467 O O . ILE C 1 164 ? 1.994 6.756 -17.469 1.00 7.97 156 ILE C O 1
ATOM 4472 N N . TYR C 1 165 ? 3.453 5.067 -17.145 1.00 6.94 157 TYR C N 1
ATOM 4473 C CA . TYR C 1 165 ? 4.624 5.900 -17.417 1.00 8.26 157 TYR C CA 1
ATOM 4474 C C . TYR C 1 165 ? 4.545 6.511 -18.809 1.00 7.55 157 TYR C C 1
ATOM 4475 O O . TYR C 1 165 ? 4.760 7.719 -18.993 1.00 7.55 157 TYR C O 1
ATOM 4484 N N . ALA C 1 166 ? 4.218 5.689 -19.808 1.00 8.72 158 ALA C N 1
ATOM 4485 C CA . ALA C 1 166 ? 4.093 6.218 -21.161 1.00 6.96 158 ALA C CA 1
ATOM 4486 C C . ALA C 1 166 ? 2.983 7.256 -21.237 1.00 6.39 158 ALA C C 1
ATOM 4487 O O . ALA C 1 166 ? 3.156 8.317 -21.848 1.00 7.32 158 ALA C O 1
ATOM 4489 N N . ALA C 1 167 ? 1.834 6.982 -20.614 1.00 5.28 159 ALA C N 1
ATOM 4490 C CA . ALA C 1 167 ? 0.788 7.995 -20.578 1.00 6.11 159 ALA C CA 1
ATOM 4491 C C . ALA C 1 167 ? 1.312 9.292 -19.971 1.00 6.92 159 ALA C C 1
ATOM 4492 O O . ALA C 1 167 ? 1.061 10.384 -20.503 1.00 5.63 159 ALA C O 1
ATOM 4494 N N . SER C 1 168 ? 2.070 9.189 -18.878 1.00 6.20 160 SER C N 1
ATOM 4495 C CA . SER C 1 168 ? 2.539 10.393 -18.205 1.00 6.66 160 SER C CA 1
ATOM 4496 C C . SER C 1 168 ? 3.538 11.162 -19.062 1.00 7.10 160 SER C C 1
ATOM 4497 O O . SER C 1 168 ? 3.518 12.393 -19.077 1.00 6.88 160 SER C O 1
ATOM 4500 N N . LYS C 1 169 ? 4.416 10.463 -19.775 1.00 5.76 161 LYS C N 1
ATOM 4501 C CA . LYS C 1 169 ? 5.400 11.171 -20.591 1.00 7.03 161 LYS C CA 1
ATOM 4502 C C . LYS C 1 169 ? 4.802 11.702 -21.891 1.00 6.73 161 LYS C C 1
ATOM 4503 O O . LYS C 1 169 ? 5.253 12.739 -22.383 1.00 5.97 161 LYS C O 1
ATOM 4509 N N . HIS C 1 170 ? 3.806 11.016 -22.459 1.00 5.65 162 HIS C N 1
ATOM 4510 C CA . HIS C 1 170 ? 2.993 11.626 -23.510 1.00 6.47 162 HIS C CA 1
ATOM 4511 C C . HIS C 1 170 ? 2.375 12.933 -23.032 1.00 5.90 162 HIS C C 1
ATOM 4512 O O . HIS C 1 170 ? 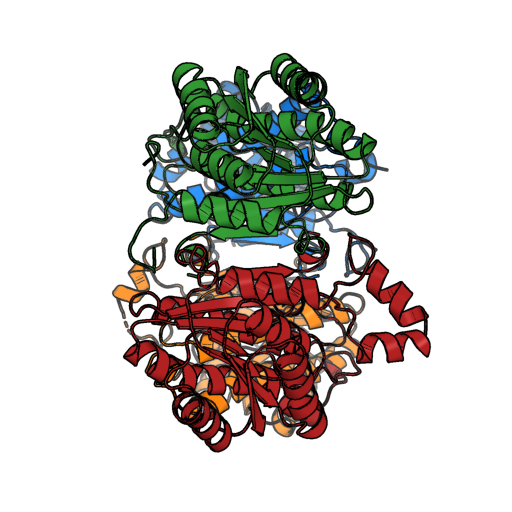2.406 13.943 -23.743 1.00 6.21 162 HIS C O 1
ATOM 4519 N N . ALA C 1 171 ? 1.783 12.917 -21.831 1.00 5.61 163 ALA C N 1
ATOM 4520 C CA . ALA C 1 171 ? 1.153 14.116 -21.280 1.00 6.45 163 ALA C CA 1
ATOM 4521 C C . ALA C 1 171 ? 2.151 15.263 -21.148 1.00 6.77 163 ALA C C 1
ATOM 4522 O O . ALA C 1 171 ? 1.800 16.429 -21.394 1.00 7.19 163 ALA C O 1
ATOM 4524 N N . VAL C 1 172 ? 3.398 14.956 -20.758 1.00 5.59 164 VAL C N 1
ATOM 4525 C CA . VAL C 1 172 ? 4.432 15.993 -20.662 1.00 7.83 164 VAL C CA 1
ATOM 4526 C C . VAL C 1 172 ? 4.636 16.668 -22.010 1.00 8.72 164 VAL C C 1
ATOM 4527 O O . VAL C 1 172 ? 4.825 17.889 -22.089 1.00 7.72 164 VAL C O 1
ATOM 4531 N N . ILE C 1 173 ? 4.598 15.890 -23.091 1.00 7.75 165 ILE C N 1
ATOM 4532 C CA . ILE C 1 173 ? 4.734 16.492 -24.412 1.00 6.96 165 ILE C CA 1
ATOM 4533 C C . ILE C 1 173 ? 3.534 17.383 -24.723 1.00 7.61 165 ILE C C 1
ATOM 4534 O O . ILE C 1 173 ? 3.690 18.474 -25.285 1.00 7.19 165 ILE C O 1
ATOM 4539 N N . GLY C 1 174 ? 2.323 16.954 -24.340 1.00 4.71 166 GLY C N 1
ATOM 4540 C CA . GLY C 1 174 ? 1.151 17.800 -24.526 1.00 7.29 166 GLY C CA 1
ATOM 4541 C C . GLY C 1 174 ? 1.242 19.119 -23.777 1.00 6.54 166 GLY C C 1
ATOM 4542 O O . GLY C 1 174 ? 0.908 20.175 -24.321 1.00 6.77 166 GLY C O 1
ATOM 4543 N N . LEU C 1 175 ? 1.686 19.079 -22.517 1.00 7.07 167 LEU C N 1
ATOM 4544 C CA . LEU C 1 175 ? 1.893 20.321 -21.773 1.00 7.96 167 LEU C CA 1
ATOM 4545 C C . LEU C 1 175 ? 2.944 21.184 -22.447 1.00 8.83 167 LEU C C 1
ATOM 4546 O O . LEU C 1 175 ? 2.780 22.406 -22.568 1.00 8.67 167 LEU C O 1
ATOM 4551 N N . THR C 1 176 ? 4.037 20.554 -22.876 1.00 7.78 168 THR C N 1
ATOM 4552 C CA . THR C 1 176 ? 5.150 21.266 -23.498 1.00 7.83 168 THR C CA 1
ATOM 4553 C C . THR C 1 176 ? 4.702 22.000 -24.754 1.00 6.45 168 THR C C 1
ATOM 4554 O O . THR C 1 176 ? 4.950 23.204 -24.910 1.00 8.92 168 THR C O 1
ATOM 4558 N N . LYS C 1 177 ? 4.067 21.282 -25.679 1.00 8.18 169 LYS C N 1
ATOM 4559 C CA . LYS C 1 177 ? 3.663 21.913 -26.928 1.00 8.10 169 LYS C CA 1
ATOM 4560 C C . LYS C 1 177 ? 2.613 22.989 -26.690 1.00 7.49 169 LYS C C 1
ATOM 4561 O O . LYS C 1 177 ? 2.643 24.034 -27.339 1.00 8.62 169 LYS C O 1
ATOM 4567 N N . SER C 1 178 ? 1.660 22.744 -25.785 1.00 6.98 170 SER C N 1
ATOM 4568 C CA . SER C 1 178 ? 0.603 23.726 -25.575 1.00 7.75 170 SER C CA 1
ATOM 4569 C C . SER C 1 178 ? 1.173 25.009 -24.989 1.00 8.01 170 SER C C 1
ATOM 4570 O O . SER C 1 178 ? 0.893 26.107 -25.482 1.00 9.82 170 SER C O 1
ATOM 4573 N N . ALA C 1 179 ? 2.002 24.885 -23.953 1.00 8.39 171 ALA C N 1
ATOM 4574 C CA . ALA C 1 179 ? 2.617 26.075 -23.363 1.00 10.02 171 ALA C CA 1
ATOM 4575 C C . ALA C 1 179 ? 3.514 26.792 -24.367 1.00 11.91 171 ALA C C 1
ATOM 4576 O O . ALA C 1 179 ? 3.571 28.028 -24.383 1.00 9.88 171 ALA C O 1
ATOM 4578 N N . ALA C 1 180 ? 4.226 26.035 -25.211 1.00 8.16 172 ALA C N 1
ATOM 4579 C CA . ALA C 1 180 ? 5.078 26.670 -26.219 1.00 9.05 172 ALA C CA 1
ATOM 4580 C C . ALA C 1 180 ? 4.271 27.596 -27.121 1.00 12.22 172 ALA C C 1
ATOM 4581 O O . ALA C 1 180 ? 4.701 28.720 -27.417 1.00 12.31 172 ALA C O 1
ATOM 4583 N N . ILE C 1 181 ? 3.099 27.146 -27.565 1.00 9.29 173 ILE C N 1
ATOM 4584 C CA . ILE C 1 181 ? 2.282 27.969 -28.449 1.00 11.03 173 ILE C CA 1
ATOM 4585 C C . ILE C 1 181 ? 1.664 29.127 -27.675 1.00 11.76 173 ILE C C 1
ATOM 4586 O O . ILE C 1 181 ? 1.611 30.261 -28.172 1.00 10.97 173 ILE C O 1
ATOM 4591 N N . GLU C 1 182 ? 1.206 28.867 -26.442 1.00 11.10 174 GLU C N 1
ATOM 4592 C CA . GLU C 1 182 ? 0.522 29.898 -25.663 1.00 10.19 174 GLU C CA 1
ATOM 4593 C C . GLU C 1 182 ? 1.425 31.091 -25.383 1.00 14.41 174 GLU C C 1
ATOM 4594 O O . GLU C 1 182 ? 0.962 32.240 -25.380 1.00 13.38 174 GLU C O 1
ATOM 4600 N N . TYR C 1 183 ? 2.712 30.844 -25.138 1.00 12.04 175 TYR C N 1
ATOM 4601 C CA . TYR C 1 183 ? 3.626 31.891 -24.685 1.00 12.74 175 TYR C CA 1
ATOM 4602 C C . TYR C 1 183 ? 4.699 32.212 -25.718 1.00 14.14 175 TYR C C 1
ATOM 4603 O O . TYR C 1 183 ? 5.701 32.862 -25.387 1.00 17.90 175 TYR C O 1
ATOM 4612 N N . ALA C 1 184 ? 4.489 31.790 -26.971 1.00 13.43 176 ALA C N 1
ATOM 4613 C CA . ALA C 1 184 ? 5.502 31.960 -28.009 1.00 13.95 176 ALA C CA 1
ATOM 4614 C C . ALA C 1 184 ? 5.818 33.431 -28.248 1.00 17.88 176 ALA C C 1
ATOM 4615 O O . ALA C 1 184 ? 6.976 33.796 -28.476 1.00 20.93 176 ALA C O 1
ATOM 4617 N N . LYS C 1 185 ? 4.809 34.285 -28.218 1.00 17.45 177 LYS C N 1
ATOM 4618 C CA . LYS C 1 185 ? 5.045 35.701 -28.466 1.00 18.44 177 LYS C CA 1
ATOM 4619 C C . LYS C 1 185 ? 5.366 36.468 -27.199 1.00 23.39 177 LYS C C 1
ATOM 4620 O O . LYS C 1 185 ? 5.471 37.699 -27.248 1.00 24.19 177 LYS C O 1
ATOM 4626 N N . LYS C 1 186 ? 5.534 35.772 -26.072 1.00 17.99 178 LYS C N 1
ATOM 4627 C CA . LYS C 1 186 ? 5.850 36.400 -24.798 1.00 19.95 178 LYS C CA 1
ATOM 4628 C C . LYS C 1 186 ? 7.266 36.081 -24.332 1.00 19.49 178 LYS C C 1
ATOM 4629 O O . LYS C 1 186 ? 7.604 36.329 -23.171 1.00 21.95 178 LYS C O 1
ATOM 4635 N N . GLY C 1 187 ? 8.103 35.539 -25.207 1.00 17.35 179 GLY C N 1
ATOM 4636 C CA . GLY C 1 187 ? 9.497 35.345 -24.887 1.00 18.54 179 GLY C CA 1
ATOM 4637 C C . GLY C 1 187 ? 9.828 34.073 -24.145 1.00 16.88 179 GLY C C 1
ATOM 4638 O O . GLY C 1 187 ? 10.969 33.918 -23.699 1.00 15.90 179 GLY C O 1
ATOM 4639 N N . ILE C 1 188 ? 8.884 33.151 -24.010 1.00 14.31 180 ILE C N 1
ATOM 4640 C CA . ILE C 1 188 ? 9.118 31.893 -23.314 1.00 12.08 180 ILE C CA 1
ATOM 4641 C C . ILE C 1 188 ? 9.134 30.783 -24.353 1.00 13.91 180 ILE C C 1
ATOM 4642 O O . ILE C 1 188 ? 8.157 30.608 -25.091 1.00 17.38 180 ILE C O 1
ATOM 4647 N N . ARG C 1 189 ? 10.232 30.033 -24.403 1.00 11.39 181 ARG C N 1
ATOM 4648 C CA . ARG C 1 189 ? 10.312 28.828 -25.216 1.00 8.68 181 ARG C CA 1
ATOM 4649 C C . ARG C 1 189 ? 10.140 27.627 -24.297 1.00 10.16 181 ARG C C 1
ATOM 4650 O O . ARG C 1 189 ? 10.588 27.641 -23.146 1.00 10.75 181 ARG C O 1
ATOM 4658 N N . VAL C 1 190 ? 9.450 26.607 -24.797 1.00 8.90 182 VAL C N 1
ATOM 4659 C CA . VAL C 1 190 ? 9.135 25.414 -24.018 1.00 7.59 182 VAL C CA 1
ATOM 4660 C C . VAL C 1 190 ? 9.412 24.215 -24.912 1.00 7.77 182 VAL C C 1
ATOM 4661 O O . VAL C 1 190 ? 8.830 24.109 -25.996 1.00 7.91 182 VAL C O 1
ATOM 4665 N N . ASN C 1 191 ? 10.312 23.330 -24.473 1.00 7.40 183 ASN C N 1
ATOM 4666 C CA . ASN C 1 191 ? 10.704 22.158 -25.241 1.00 7.90 183 ASN C CA 1
ATOM 4667 C C . ASN C 1 191 ? 10.772 20.962 -24.309 1.00 7.07 183 ASN C C 1
ATOM 4668 O O . ASN C 1 191 ? 10.797 21.101 -23.086 1.00 7.94 183 ASN C O 1
ATOM 4673 N N . ALA C 1 192 ? 10.808 19.776 -24.905 1.00 8.61 184 ALA C N 1
ATOM 4674 C CA . ALA C 1 192 ? 10.939 18.544 -24.141 1.00 7.93 184 ALA C CA 1
ATOM 4675 C C . ALA C 1 192 ? 12.134 17.769 -24.667 1.00 9.87 184 ALA C C 1
ATOM 4676 O O . ALA C 1 192 ? 12.390 17.756 -25.874 1.00 13.19 184 ALA C O 1
ATOM 4678 N N . VAL C 1 193 ? 12.890 17.163 -23.766 1.00 7.81 185 VAL C N 1
ATOM 4679 C CA . VAL C 1 193 ? 13.927 16.217 -24.147 1.00 7.16 185 VAL C CA 1
ATOM 4680 C C . VAL C 1 193 ? 13.373 14.819 -23.905 1.00 9.06 185 VAL C C 1
ATOM 4681 O O . VAL C 1 193 ? 12.671 14.578 -22.913 1.00 9.06 185 VAL C O 1
ATOM 4685 N N . CYS C 1 194 ? 13.635 13.904 -24.843 1.00 8.58 186 CYS C N 1
ATOM 4686 C CA . CYS C 1 194 ? 13.008 12.583 -24.859 1.00 9.03 186 CYS C CA 1
ATOM 4687 C C . CYS C 1 194 ? 14.096 11.514 -24.798 1.00 8.89 186 CYS C C 1
ATOM 4688 O O . CYS C 1 194 ? 14.488 10.944 -25.828 1.00 9.51 186 CYS C O 1
ATOM 4691 N N . PRO C 1 195 ? 14.611 11.215 -23.609 1.00 9.07 187 PRO C N 1
ATOM 4692 C CA . PRO C 1 195 ? 15.659 10.201 -23.505 1.00 9.08 187 PRO C CA 1
ATOM 4693 C C . PRO C 1 195 ? 15.101 8.802 -23.698 1.00 10.74 187 PRO C C 1
ATOM 4694 O O . PRO C 1 195 ? 13.953 8.511 -23.357 1.00 12.62 187 PRO C O 1
ATOM 4698 N N . ALA C 1 196 ? 15.939 7.930 -24.253 1.00 10.58 188 ALA C N 1
ATOM 4699 C CA . ALA C 1 196 ? 15.695 6.497 -24.175 1.00 12.94 188 ALA C CA 1
ATOM 4700 C C . ALA C 1 196 ? 16.305 6.010 -22.869 1.00 15.55 188 ALA C C 1
ATOM 4701 O O . ALA C 1 196 ? 16.262 6.730 -21.869 1.00 18.50 188 ALA C O 1
ATOM 4703 N N . VAL C 1 197 ? 16.887 4.816 -22.853 1.00 14.40 189 VAL C N 1
ATOM 4704 C CA . VAL C 1 197 ? 17.460 4.296 -21.615 1.00 16.89 189 VAL C CA 1
ATOM 4705 C C . VAL C 1 197 ? 18.786 5.003 -21.345 1.00 15.95 189 VAL C C 1
ATOM 4706 O O . VAL C 1 197 ? 19.689 4.986 -22.190 1.00 17.64 189 VAL C O 1
ATOM 4710 N N . ILE C 1 198 ? 18.905 5.616 -20.165 1.00 15.66 190 ILE C N 1
ATOM 4711 C CA . ILE C 1 198 ? 20.096 6.359 -19.760 1.00 16.20 190 ILE C CA 1
ATOM 4712 C C . ILE C 1 198 ? 20.709 5.671 -18.548 1.00 20.80 190 ILE C C 1
ATOM 4713 O O . ILE C 1 198 ? 19.991 5.170 -17.677 1.00 22.82 190 ILE C O 1
ATOM 4718 N N . ASP C 1 199 ? 22.040 5.658 -18.491 1.00 21.82 191 ASP C N 1
ATOM 4719 C CA . ASP C 1 199 ? 22.776 4.964 -17.434 1.00 23.84 191 ASP C CA 1
ATOM 4720 C C . ASP C 1 199 ? 22.705 5.779 -16.142 1.00 24.69 191 ASP C C 1
ATOM 4721 O O . ASP C 1 199 ? 23.586 6.580 -15.818 1.00 23.80 191 ASP C O 1
ATOM 4726 N N . THR C 1 200 ? 21.621 5.574 -15.400 1.00 26.25 192 THR C N 1
ATOM 4727 C CA . THR C 1 200 ? 21.422 6.193 -14.092 1.00 30.23 192 THR C CA 1
ATOM 4728 C C . THR C 1 200 ? 21.073 5.085 -13.099 1.00 39.57 192 THR C C 1
ATOM 4729 O O . THR C 1 200 ? 21.271 3.890 -13.356 1.00 37.94 192 THR C O 1
ATOM 4733 N N . ASP C 1 201 ? 20.530 5.475 -11.940 1.00 40.97 193 ASP C N 1
ATOM 4734 C CA . ASP C 1 201 ? 20.069 4.505 -10.951 1.00 38.59 193 ASP C CA 1
ATOM 4735 C C . ASP C 1 201 ? 18.648 4.028 -11.226 1.00 41.75 193 ASP C C 1
ATOM 4736 O O . ASP C 1 201 ? 18.321 2.877 -10.909 1.00 45.13 193 ASP C O 1
ATOM 4741 N N . MET C 1 202 ? 17.798 4.881 -11.818 1.00 40.35 194 MET C N 1
ATOM 4742 C CA . MET C 1 202 ? 16.533 4.412 -12.382 1.00 40.13 194 MET C CA 1
ATOM 4743 C C . MET C 1 202 ? 16.755 3.252 -13.344 1.00 45.82 194 MET C C 1
ATOM 4744 O O . MET C 1 202 ? 15.840 2.450 -13.562 1.00 47.68 194 MET C O 1
ATOM 4749 N N . PHE C 1 203 ? 17.955 3.155 -13.918 1.00 45.01 195 PHE C N 1
ATOM 4750 C CA . PHE C 1 203 ? 18.418 1.990 -14.663 1.00 44.37 195 PHE C CA 1
ATOM 4751 C C . PHE C 1 203 ? 18.913 0.918 -13.688 1.00 45.65 195 PHE C C 1
ATOM 4752 O O . PHE C 1 203 ? 20.077 0.512 -13.720 1.00 48.67 195 PHE C O 1
ATOM 4760 N N . HIS C 1 221 ? 18.594 -0.395 -28.363 1.00 25.53 213 HIS C N 1
ATOM 4761 C CA . HIS C 1 221 ? 18.891 0.804 -29.143 1.00 25.70 213 HIS C CA 1
ATOM 4762 C C . HIS C 1 221 ? 19.761 0.452 -30.337 1.00 21.18 213 HIS C C 1
ATOM 4763 O O . HIS C 1 221 ? 20.700 -0.337 -30.208 1.00 23.24 213 HIS C O 1
ATOM 4770 N N . PRO C 1 222 ? 19.436 1.021 -31.501 1.00 18.32 214 PRO C N 1
ATOM 4771 C CA . PRO C 1 222 ? 20.269 0.782 -32.691 1.00 18.53 214 PRO C CA 1
ATOM 4772 C C . PRO C 1 222 ? 21.752 1.032 -32.470 1.00 17.00 214 PRO C C 1
ATOM 4773 O O . PRO C 1 222 ? 22.579 0.344 -33.079 1.00 17.43 214 PRO C O 1
ATOM 4777 N N . LEU C 1 223 ? 22.124 1.982 -31.607 1.00 20.49 215 LEU C N 1
ATOM 4778 C CA . LEU C 1 223 ? 23.538 2.202 -31.317 1.00 16.84 215 LEU C CA 1
ATOM 4779 C C . LEU C 1 223 ? 24.140 1.102 -30.454 1.00 21.39 215 LEU C C 1
ATOM 4780 O O . LEU C 1 223 ? 25.364 1.065 -30.303 1.00 21.37 215 LEU C O 1
ATOM 4785 N N . GLY C 1 224 ? 23.324 0.214 -29.888 1.00 21.38 216 GLY C N 1
ATOM 4786 C CA . GLY C 1 224 ? 23.863 -0.903 -29.135 1.00 23.72 216 GLY C CA 1
ATOM 4787 C C . GLY C 1 224 ? 24.383 -0.550 -27.763 1.00 23.70 216 GLY C C 1
ATOM 4788 O O . GLY C 1 224 ? 25.157 -1.318 -27.184 1.00 26.42 216 GLY C O 1
ATOM 4789 N N . ARG C 1 225 ? 23.999 0.602 -27.231 1.00 18.24 217 ARG C N 1
ATOM 4790 C CA . ARG C 1 225 ? 24.384 0.994 -25.889 1.00 19.88 217 ARG C CA 1
ATOM 4791 C C . ARG C 1 225 ? 23.285 1.872 -25.324 1.00 20.17 217 ARG C C 1
ATOM 4792 O O . ARG C 1 225 ? 22.417 2.364 -26.054 1.00 17.35 217 ARG C O 1
ATOM 4800 N N . VAL C 1 226 ? 23.323 2.064 -24.013 1.00 18.73 218 VAL C N 1
ATOM 4801 C CA . VAL C 1 226 ? 22.444 3.035 -23.389 1.00 16.16 218 VAL C CA 1
ATOM 4802 C C . VAL C 1 226 ? 23.118 4.397 -23.446 1.00 16.06 218 VAL C C 1
ATOM 4803 O O . VAL C 1 226 ? 24.333 4.514 -23.652 1.00 15.42 218 VAL C O 1
ATOM 4807 N N . GLY C 1 227 ? 22.316 5.439 -23.254 1.00 13.59 219 GLY C N 1
ATOM 4808 C CA . GLY C 1 227 ? 22.829 6.789 -23.263 1.00 13.75 219 GLY C CA 1
ATOM 4809 C C . GLY C 1 227 ? 23.429 7.180 -21.930 1.00 18.05 219 GLY C C 1
ATOM 4810 O O . GLY C 1 227 ? 23.324 6.466 -20.932 1.00 17.15 219 GLY C O 1
ATOM 4811 N N . ARG C 1 228 ? 24.073 8.342 -21.924 1.00 14.61 220 ARG C N 1
ATOM 4812 C CA . ARG C 1 228 ? 24.734 8.853 -20.736 1.00 17.43 220 ARG C CA 1
ATOM 4813 C C . ARG C 1 228 ? 24.092 10.154 -20.274 1.00 15.62 220 ARG C C 1
ATOM 4814 O O . ARG C 1 228 ? 23.518 10.905 -21.069 1.00 13.04 220 ARG C O 1
ATOM 4822 N N . VAL C 1 229 ? 24.213 10.422 -18.972 1.00 13.20 221 VAL C N 1
ATOM 4823 C CA . VAL C 1 229 ? 23.605 11.621 -18.409 1.00 11.15 221 VAL C CA 1
ATOM 4824 C C . VAL C 1 229 ? 24.171 12.876 -19.065 1.00 14.48 221 VAL C C 1
ATOM 4825 O O . VAL C 1 229 ? 23.450 13.864 -19.250 1.00 12.71 221 VAL C O 1
ATOM 4829 N N . GLU C 1 230 ? 25.455 12.851 -19.448 1.00 13.38 222 GLU C N 1
ATOM 4830 C CA . GLU C 1 230 ? 26.068 14.001 -20.105 1.00 14.78 222 GLU C CA 1
ATOM 4831 C C . GLU C 1 230 ? 25.436 14.276 -21.462 1.00 13.78 222 GLU C C 1
ATOM 4832 O O . GLU C 1 230 ? 25.400 15.427 -21.910 1.00 12.81 222 GLU C O 1
ATOM 4838 N N . GLU C 1 231 ? 24.949 13.236 -22.132 1.00 11.65 223 GLU C N 1
ATOM 4839 C CA . GLU C 1 231 ? 24.309 13.428 -23.427 1.00 10.69 223 GLU C CA 1
ATOM 4840 C C . GLU C 1 231 ? 22.939 14.080 -23.276 1.00 11.67 223 GLU C C 1
ATOM 4841 O O . GLU C 1 231 ? 22.577 14.963 -24.068 1.00 11.19 223 GLU C O 1
ATOM 4847 N N . ILE C 1 232 ? 22.178 13.707 -22.241 1.00 11.79 224 ILE C N 1
ATOM 4848 C CA . ILE C 1 232 ? 20.924 14.418 -22.002 1.00 9.06 224 ILE C CA 1
ATOM 4849 C C . ILE C 1 232 ? 21.199 15.854 -21.584 1.00 12.51 224 ILE C C 1
ATOM 4850 O O . ILE C 1 232 ? 20.538 16.789 -22.055 1.00 10.46 224 ILE C O 1
ATOM 4855 N N . ALA C 1 233 ? 22.178 16.060 -20.697 1.00 11.02 225 ALA C N 1
ATOM 4856 C CA . ALA C 1 233 ? 22.467 17.419 -20.250 1.00 11.15 225 ALA C CA 1
ATOM 4857 C C . ALA C 1 233 ? 22.835 18.310 -21.429 1.00 10.99 225 ALA C C 1
ATOM 4858 O O . ALA C 1 233 ? 22.389 19.461 -21.510 1.00 11.47 225 ALA C O 1
ATOM 4860 N N . ALA C 1 234 ? 23.634 17.783 -22.358 1.00 10.93 226 ALA C N 1
ATOM 4861 C CA . ALA C 1 234 ? 24.039 18.561 -23.525 1.00 10.37 226 ALA C CA 1
ATOM 4862 C C . ALA C 1 234 ? 22.834 18.950 -24.371 1.00 12.06 226 ALA C C 1
ATOM 4863 O O . ALA C 1 234 ? 22.792 20.050 -24.930 1.00 10.63 226 ALA C O 1
ATOM 4865 N N . ALA C 1 235 ? 21.855 18.050 -24.497 1.00 10.16 227 ALA C N 1
ATOM 4866 C CA . ALA C 1 235 ? 20.643 18.388 -25.241 1.00 10.45 227 ALA C CA 1
ATOM 4867 C C . ALA C 1 235 ? 19.838 19.474 -24.533 1.00 8.19 227 ALA C C 1
ATOM 4868 O O . ALA C 1 235 ? 19.304 20.382 -25.182 1.00 7.79 227 ALA C O 1
ATOM 4870 N N . VAL C 1 236 ? 19.728 19.398 -23.204 1.00 7.78 228 VAL C N 1
ATOM 4871 C CA . VAL C 1 236 ? 19.033 20.443 -22.461 1.00 8.81 228 VAL C CA 1
ATOM 4872 C C . VAL C 1 236 ? 19.728 21.783 -22.655 1.00 9.30 228 VAL C C 1
ATOM 4873 O O . VAL C 1 236 ? 19.076 22.816 -22.842 1.00 9.48 228 VAL C O 1
ATOM 4877 N N . LEU C 1 237 ? 21.060 21.787 -22.613 1.00 9.98 229 LEU C N 1
ATOM 4878 C CA . LEU C 1 237 ? 21.773 23.047 -22.772 1.00 11.66 229 LEU C CA 1
ATOM 4879 C C . LEU C 1 237 ? 21.625 23.589 -24.190 1.00 10.39 229 LEU C C 1
ATOM 4880 O O . LEU C 1 237 ? 21.510 24.805 -24.373 1.00 10.70 229 LEU C O 1
ATOM 4885 N N . TYR C 1 238 ? 21.601 22.717 -25.205 1.00 8.82 230 TYR C N 1
ATOM 4886 C CA . TYR C 1 238 ? 21.267 23.203 -26.544 1.00 8.55 230 TYR C CA 1
ATOM 4887 C C . TYR C 1 238 ? 19.887 23.863 -26.556 1.00 9.82 230 TYR C C 1
ATOM 4888 O O . TYR C 1 238 ? 19.713 24.962 -27.096 1.00 10.35 230 TYR C O 1
ATOM 4897 N N . LEU C 1 239 ? 18.881 23.191 -25.988 1.00 7.63 231 LEU C N 1
ATOM 4898 C CA . LEU C 1 239 ? 17.535 23.762 -26.007 1.00 7.03 231 LEU C CA 1
ATOM 4899 C C . LEU C 1 239 ? 17.448 25.081 -25.251 1.00 9.21 231 LEU C C 1
ATOM 4900 O O . LEU C 1 239 ? 16.544 25.874 -25.525 1.00 13.02 231 LEU C O 1
ATOM 4905 N N . CYS C 1 240 ? 18.373 25.340 -24.327 1.00 8.59 232 CYS C N 1
ATOM 4906 C CA . CYS C 1 240 ? 18.399 26.577 -23.554 1.00 10.33 232 CYS C CA 1
ATOM 4907 C C . CYS C 1 240 ? 19.351 27.612 -24.140 1.00 12.01 232 CYS C C 1
ATOM 4908 O O . CYS C 1 240 ? 19.416 28.736 -23.627 1.00 13.86 232 CYS C O 1
ATOM 4911 N N . SER C 1 241 ? 20.074 27.268 -25.200 1.00 11.11 233 SER C N 1
ATOM 4912 C CA . SER C 1 241 ? 21.157 28.117 -25.666 1.00 12.07 233 SER C CA 1
ATOM 4913 C C . SER C 1 241 ? 20.622 29.374 -26.344 1.00 12.68 233 SER C C 1
ATOM 4914 O O . SER C 1 241 ? 19.487 29.424 -26.829 1.00 11.58 233 SER C O 1
ATOM 4917 N N . ASP C 1 242 ? 21.472 30.414 -26.358 1.00 14.40 234 ASP C N 1
ATOM 4918 C CA . ASP C 1 242 ? 21.108 31.679 -26.986 1.00 16.39 234 ASP C CA 1
ATOM 4919 C C . ASP C 1 242 ? 20.729 31.494 -28.452 1.00 15.90 234 ASP C C 1
ATOM 4920 O O . ASP C 1 242 ? 19.805 32.152 -28.947 1.00 20.88 234 ASP C O 1
ATOM 4925 N N . ASN C 1 243 ? 21.431 30.618 -29.175 1.00 12.94 235 ASN C N 1
ATOM 4926 C CA . ASN C 1 243 ? 21.144 30.434 -30.594 1.00 11.41 235 ASN C CA 1
ATOM 4927 C C . ASN C 1 243 ? 20.082 29.376 -30.855 1.00 10.72 235 ASN C C 1
ATOM 4928 O O . ASN C 1 243 ? 19.945 28.932 -31.997 1.00 11.21 235 ASN C O 1
ATOM 4933 N N . ALA C 1 244 ? 19.334 28.969 -29.828 1.00 10.50 236 ALA C N 1
ATOM 4934 C CA . ALA C 1 244 ? 18.144 28.144 -29.993 1.00 10.51 236 ALA C CA 1
ATOM 4935 C C . ALA C 1 244 ? 16.869 28.974 -29.908 1.00 13.02 236 ALA C C 1
ATOM 4936 O O . ALA C 1 244 ? 15.805 28.440 -29.589 1.00 9.63 236 ALA C O 1
ATOM 4938 N N . GLY C 1 245 ? 16.950 30.276 -30.205 1.00 10.54 237 GLY C N 1
ATOM 4939 C CA . GLY C 1 245 ? 15.809 31.153 -29.996 1.00 10.87 237 GLY C CA 1
ATOM 4940 C C . GLY C 1 245 ? 14.614 30.848 -30.876 1.00 12.51 237 GLY C C 1
ATOM 4941 O O . GLY C 1 245 ? 13.493 31.256 -30.549 1.00 13.27 237 GLY C O 1
ATOM 4942 N N . PHE C 1 246 ? 14.827 30.141 -31.977 1.00 8.42 238 PHE C N 1
ATOM 4943 C CA . PHE C 1 246 ? 13.766 29.732 -32.892 1.00 8.07 238 PHE C CA 1
ATOM 4944 C C . PHE C 1 246 ? 13.278 28.316 -32.615 1.00 8.93 238 PHE C C 1
ATOM 4945 O O . PHE C 1 246 ? 12.454 27.802 -33.375 1.00 9.15 238 PHE C O 1
ATOM 4953 N N . THR C 1 247 ? 13.783 27.663 -31.564 1.00 8.59 239 THR C N 1
ATOM 4954 C CA . THR C 1 247 ? 13.447 26.273 -31.267 1.00 10.49 239 THR C CA 1
ATOM 4955 C C . THR C 1 247 ? 12.458 26.266 -30.109 1.00 8.14 239 THR C C 1
ATOM 4956 O O . THR C 1 247 ? 12.824 26.581 -28.969 1.00 9.10 239 THR C O 1
ATOM 4960 N N . THR C 1 248 ? 11.206 25.919 -30.396 1.00 8.78 240 THR C N 1
ATOM 4961 C CA . THR C 1 248 ? 10.211 25.830 -29.340 1.00 7.61 240 THR C CA 1
ATOM 4962 C C . THR C 1 248 ? 9.131 24.827 -29.732 1.00 8.11 240 THR C C 1
ATOM 4963 O O . THR C 1 248 ? 8.837 24.632 -30.913 1.00 7.78 240 THR C O 1
ATOM 4967 N N . GLY C 1 249 ? 8.549 24.191 -28.719 1.00 8.38 241 GLY C N 1
ATOM 4968 C CA . GLY C 1 249 ? 7.493 23.231 -28.946 1.00 8.77 241 GLY C CA 1
ATOM 4969 C C . GLY C 1 249 ? 7.938 21.893 -29.486 1.00 9.67 241 GLY C C 1
ATOM 4970 O O . GLY C 1 249 ? 7.106 21.157 -30.025 1.00 9.56 241 GLY C O 1
ATOM 4971 N N . ILE C 1 250 ? 9.213 21.543 -29.366 1.00 7.41 242 ILE C N 1
ATOM 4972 C CA . ILE C 1 250 ? 9.688 20.282 -29.925 1.00 7.57 242 ILE C CA 1
ATOM 4973 C C . ILE C 1 250 ? 9.905 19.265 -28.818 1.00 9.33 242 ILE C C 1
ATOM 4974 O O . ILE C 1 250 ? 10.047 19.592 -27.636 1.00 8.61 242 ILE C O 1
ATOM 4979 N N . ALA C 1 251 ? 9.900 17.999 -29.228 1.00 8.74 243 ALA C N 1
ATOM 4980 C CA . ALA C 1 251 ? 10.264 16.862 -28.397 1.00 10.26 243 ALA C CA 1
ATOM 4981 C C . ALA C 1 251 ? 11.513 16.268 -29.029 1.00 13.47 243 ALA C C 1
ATOM 4982 O O . ALA C 1 251 ? 11.434 15.630 -30.085 1.00 16.17 243 ALA C O 1
ATOM 4984 N N . LEU C 1 252 ? 12.662 16.491 -28.392 1.00 8.60 244 LEU C N 1
ATOM 4985 C CA . LEU C 1 252 ? 13.956 16.137 -28.970 1.00 9.47 244 LEU C CA 1
ATOM 4986 C C . LEU C 1 252 ? 14.340 14.732 -28.530 1.00 10.60 244 LEU C C 1
ATOM 4987 O O . LEU C 1 252 ? 14.693 14.545 -27.359 1.00 10.59 244 LEU C O 1
ATOM 4992 N N . PRO C 1 253 ? 14.337 13.735 -29.421 1.00 9.42 245 PRO C N 1
ATOM 4993 C CA . PRO C 1 253 ? 14.747 12.385 -29.010 1.00 10.93 245 PRO C CA 1
ATOM 4994 C C . PRO C 1 253 ? 16.256 12.325 -28.858 1.00 12.44 245 PRO C C 1
ATOM 4995 O O . PRO C 1 253 ? 17.002 12.725 -29.753 1.00 11.89 245 PRO C O 1
ATOM 4999 N N . VAL C 1 254 ? 16.697 11.829 -27.713 1.00 11.02 246 VAL C N 1
ATOM 5000 C CA . VAL C 1 254 ? 18.097 11.513 -27.469 1.00 9.70 246 VAL C CA 1
ATOM 5001 C C . VAL C 1 254 ? 18.093 10.034 -27.113 1.00 12.64 246 VAL C C 1
ATOM 5002 O O . VAL C 1 254 ? 18.013 9.657 -25.937 1.00 11.68 246 VAL C O 1
ATOM 5006 N N . ASP C 1 255 ? 18.151 9.187 -28.142 1.00 9.40 247 ASP C N 1
ATOM 5007 C CA . ASP C 1 255 ? 17.614 7.842 -27.983 1.00 10.60 247 ASP C CA 1
ATOM 5008 C C . ASP C 1 255 ? 18.376 6.769 -28.746 1.00 11.19 247 ASP C C 1
ATOM 5009 O O . ASP C 1 255 ? 17.858 5.648 -28.878 1.00 11.09 247 ASP C O 1
ATOM 5014 N N . GLY C 1 256 ? 19.573 7.063 -29.252 1.00 9.87 248 GLY C N 1
ATOM 5015 C CA . GLY C 1 256 ? 20.350 6.057 -29.947 1.00 12.01 248 GLY C CA 1
ATOM 5016 C C . GLY C 1 256 ? 19.689 5.500 -31.181 1.00 11.49 248 GLY C C 1
ATOM 5017 O O . GLY C 1 256 ? 20.052 4.410 -31.627 1.00 13.23 248 GLY C O 1
ATOM 5018 N N . GLY C 1 257 ? 18.720 6.218 -31.749 1.00 9.68 249 GLY C N 1
ATOM 5019 C CA . GLY C 1 257 ? 18.013 5.761 -32.929 1.00 8.39 249 GLY C CA 1
ATOM 5020 C C . GLY C 1 257 ? 16.696 5.061 -32.659 1.00 11.96 249 GLY C C 1
ATOM 5021 O O . GLY C 1 257 ? 16.042 4.621 -33.612 1.00 13.07 249 GLY C O 1
ATOM 5022 N N . ALA C 1 258 ? 16.276 4.966 -31.395 1.00 11.95 250 ALA C N 1
ATOM 5023 C CA . ALA C 1 258 ? 15.121 4.141 -31.052 1.00 11.13 250 ALA C CA 1
ATOM 5024 C C . ALA C 1 258 ? 13.858 4.587 -31.777 1.00 12.84 250 ALA C C 1
ATOM 5025 O O . ALA C 1 258 ? 13.088 3.748 -32.253 1.00 14.87 250 ALA C O 1
ATOM 5027 N N . THR C 1 259 ? 13.605 5.892 -31.866 1.00 11.78 251 THR C N 1
ATOM 5028 C CA . THR C 1 259 ? 12.349 6.297 -32.495 1.00 13.28 251 THR C CA 1
ATOM 5029 C C . THR C 1 259 ? 12.429 6.322 -34.017 1.00 14.06 251 THR C C 1
ATOM 5030 O O . THR C 1 259 ? 11.387 6.434 -34.675 1.00 15.53 251 THR C O 1
ATOM 5034 N N . ALA C 1 260 ? 13.625 6.192 -34.592 1.00 11.54 252 ALA C N 1
ATOM 5035 C CA . ALA C 1 260 ? 13.749 6.173 -36.044 1.00 10.69 252 ALA C CA 1
ATOM 5036 C C . ALA C 1 260 ? 13.238 4.875 -36.651 1.00 19.97 252 ALA C C 1
ATOM 5037 O O . ALA C 1 260 ? 12.890 4.859 -37.834 1.00 21.54 252 ALA C O 1
ATOM 5039 N N . ILE C 1 261 ? 13.193 3.795 -35.879 1.00 18.77 253 ILE C N 1
ATOM 5040 C CA . ILE C 1 261 ? 12.650 2.536 -36.385 1.00 26.52 253 ILE C CA 1
ATOM 5041 C C . ILE C 1 261 ? 11.195 2.396 -35.962 1.00 28.79 253 ILE C C 1
ATOM 5042 O O . ILE C 1 261 ? 10.863 2.591 -34.793 1.00 36.35 253 ILE C O 1
ATOM 5047 N N . LYS D 1 11 ? 36.372 22.483 -28.576 1.00 42.32 3 LYS D N 1
ATOM 5048 C CA . LYS D 1 11 ? 36.173 21.401 -27.616 1.00 41.44 3 LYS D CA 1
ATOM 5049 C C . LYS D 1 11 ? 34.824 20.729 -27.822 1.00 40.95 3 LYS D C 1
ATOM 5050 O O . LYS D 1 11 ? 34.701 19.511 -27.670 1.00 45.56 3 LYS D O 1
ATOM 5056 N N . LEU D 1 12 ? 33.806 21.526 -28.165 1.00 36.54 4 LEU D N 1
ATOM 5057 C CA . LEU D 1 12 ? 32.471 20.963 -28.345 1.00 33.31 4 LEU D CA 1
ATOM 5058 C C . LEU D 1 12 ? 32.403 20.081 -29.585 1.00 26.52 4 LEU D C 1
ATOM 5059 O O . LEU D 1 12 ? 31.633 19.113 -29.610 1.00 17.66 4 LEU D O 1
ATOM 5064 N N . LEU D 1 13 ? 33.205 20.393 -30.606 1.00 21.44 5 LEU D N 1
ATOM 5065 C CA . LEU D 1 13 ? 33.362 19.578 -31.810 1.00 17.51 5 LEU D CA 1
ATOM 5066 C C . LEU D 1 13 ? 34.839 19.231 -31.939 1.00 17.99 5 LEU D C 1
ATOM 5067 O O . LEU D 1 13 ? 35.655 20.102 -32.258 1.00 22.48 5 LEU D O 1
ATOM 5072 N N . SER D 1 14 ? 35.190 17.970 -31.712 1.00 16.99 6 SER D N 1
ATOM 5073 C CA . SER D 1 14 ? 36.591 17.580 -31.816 1.00 19.09 6 SER D CA 1
ATOM 5074 C C . SER D 1 14 ? 36.967 17.063 -33.203 1.00 17.80 6 SER D C 1
ATOM 5075 O O . SER D 1 14 ? 38.143 16.762 -33.436 1.00 16.98 6 SER D O 1
ATOM 5078 N N . GLY D 1 15 ? 36.019 16.986 -34.138 1.00 14.28 7 GLY D N 1
ATOM 5079 C CA . GLY D 1 15 ? 36.357 16.617 -35.497 1.00 14.68 7 GLY D CA 1
ATOM 5080 C C . GLY D 1 15 ? 37.115 17.723 -36.207 1.00 13.26 7 GLY D C 1
ATOM 5081 O O . GLY D 1 15 ? 37.042 18.893 -35.840 1.00 17.80 7 GLY D O 1
ATOM 5082 N N . GLN D 1 16 ? 37.866 17.338 -37.241 1.00 13.74 8 GLN D N 1
ATOM 5083 C CA . GLN D 1 16 ? 38.785 18.260 -37.904 1.00 13.55 8 GLN D CA 1
ATOM 5084 C C . GLN D 1 16 ? 38.234 18.887 -39.179 1.00 11.05 8 GLN D C 1
ATOM 5085 O O . GLN D 1 16 ? 38.647 19.999 -39.533 1.00 12.68 8 GLN D O 1
ATOM 5091 N N . VAL D 1 17 ? 37.333 18.206 -39.891 1.00 10.43 9 VAL D N 1
ATOM 5092 C CA . VAL D 1 17 ? 36.977 18.579 -41.258 1.00 10.47 9 VAL D CA 1
ATOM 5093 C C . VAL D 1 17 ? 35.475 18.456 -41.458 1.00 10.60 9 VAL D C 1
ATOM 5094 O O . VAL D 1 17 ? 34.895 17.409 -41.158 1.00 9.67 9 VAL D O 1
ATOM 5098 N N . ALA D 1 18 ? 34.863 19.505 -42.011 1.00 9.47 10 ALA D N 1
ATOM 5099 C CA . ALA D 1 18 ? 33.452 19.514 -42.383 1.00 8.41 10 ALA D CA 1
ATOM 5100 C C . ALA D 1 18 ? 33.297 19.803 -43.872 1.00 9.73 10 ALA D C 1
ATOM 5101 O O . ALA D 1 18 ? 34.047 20.598 -44.438 1.00 10.62 10 ALA D O 1
ATOM 5103 N N . LEU D 1 19 ? 32.299 19.169 -44.492 1.00 10.70 11 LEU D N 1
ATOM 5104 C CA . LEU D 1 19 ? 31.883 19.463 -45.861 1.00 8.74 11 LEU D CA 1
ATOM 5105 C C . LEU D 1 19 ? 30.490 20.074 -45.810 1.00 10.64 11 LEU D C 1
ATOM 5106 O O . LEU D 1 19 ? 29.603 19.522 -45.158 1.00 9.56 11 LEU D O 1
ATOM 5111 N N . VAL D 1 20 ? 30.299 21.219 -46.467 1.00 8.51 12 VAL D N 1
ATOM 5112 C CA . VAL D 1 20 ? 28.981 21.851 -46.554 1.00 8.80 12 VAL D CA 1
ATOM 5113 C C . VAL D 1 20 ? 28.618 21.979 -48.026 1.00 10.43 12 VAL D C 1
ATOM 5114 O O . VAL D 1 20 ? 29.274 22.725 -48.764 1.00 10.77 12 VAL D O 1
ATOM 5118 N N . THR D 1 21 ? 27.561 21.292 -48.449 1.00 9.23 13 THR D N 1
ATOM 5119 C CA . THR D 1 21 ? 27.056 21.533 -49.796 1.00 9.04 13 THR D CA 1
ATOM 5120 C C . THR D 1 21 ? 26.029 22.659 -49.764 1.00 9.78 13 THR D C 1
ATOM 5121 O O . THR D 1 21 ? 25.410 22.940 -48.732 1.00 8.84 13 THR D O 1
ATOM 5125 N N . GLY D 1 22 ? 25.884 23.344 -50.895 1.00 9.73 14 GLY D N 1
ATOM 5126 C CA . GLY D 1 22 ? 25.109 24.573 -50.866 1.00 10.23 14 GLY D CA 1
ATOM 5127 C C . GLY D 1 22 ? 25.737 25.666 -50.033 1.00 10.98 14 GLY D C 1
ATOM 5128 O O . GLY D 1 22 ? 25.026 26.515 -49.491 1.00 12.91 14 GLY D O 1
ATOM 5129 N N . GLY D 1 23 ? 27.064 25.668 -49.912 1.00 9.68 15 GLY D N 1
ATOM 5130 C CA . GLY D 1 23 ? 27.775 26.585 -49.044 1.00 10.17 15 GLY D CA 1
ATOM 5131 C C . GLY D 1 23 ? 28.032 27.973 -49.591 1.00 11.53 15 GLY D C 1
ATOM 5132 O O . GLY D 1 23 ? 28.598 28.801 -48.871 1.00 10.15 15 GLY D O 1
ATOM 5133 N N . ALA D 1 24 ? 27.619 28.260 -50.829 1.00 11.48 16 ALA D N 1
ATOM 5134 C CA . ALA D 1 24 ? 27.832 29.580 -51.413 1.00 13.56 16 ALA D CA 1
ATOM 5135 C C . ALA D 1 24 ? 26.898 30.646 -50.856 1.00 14.24 16 ALA D C 1
ATOM 5136 O O . ALA D 1 24 ? 27.159 31.836 -51.067 1.00 14.42 16 ALA D O 1
ATOM 5138 N N . ALA D 1 25 ? 25.815 30.269 -50.173 1.00 13.46 17 ALA D N 1
ATOM 5139 C CA . ALA D 1 25 ? 24.819 31.259 -49.790 1.00 11.79 17 ALA D CA 1
ATOM 5140 C C . A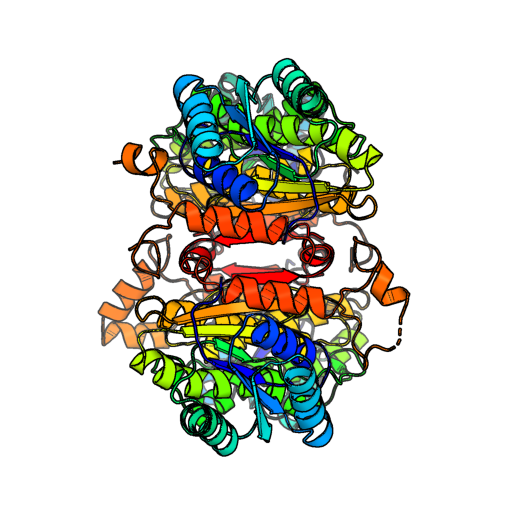LA D 1 25 ? 23.994 30.744 -48.620 1.00 12.06 17 ALA D C 1
ATOM 5141 O O . ALA D 1 25 ? 23.982 29.546 -48.326 1.00 11.65 17 ALA D O 1
ATOM 5143 N N . GLY D 1 26 ? 23.322 31.680 -47.954 1.00 12.54 18 GLY D N 1
ATOM 5144 C CA . GLY D 1 26 ? 22.204 31.339 -47.081 1.00 12.41 18 GLY D CA 1
ATOM 5145 C C . GLY D 1 26 ? 22.601 30.474 -45.903 1.00 12.52 18 GLY D C 1
ATOM 5146 O O . GLY D 1 26 ? 23.585 30.736 -45.210 1.00 10.98 18 GLY D O 1
ATOM 5147 N N . ILE D 1 27 ? 21.788 29.446 -45.654 1.00 10.25 19 ILE D N 1
ATOM 5148 C CA . ILE D 1 27 ? 22.025 28.535 -44.533 1.00 11.35 19 ILE D CA 1
ATOM 5149 C C . ILE D 1 27 ? 23.369 27.835 -44.671 1.00 10.43 19 ILE D C 1
ATOM 5150 O O . ILE D 1 27 ? 24.091 27.640 -43.678 1.00 9.59 19 ILE D O 1
ATOM 5155 N N . GLY D 1 28 ? 23.713 27.424 -45.892 1.00 8.32 20 GLY D N 1
ATOM 5156 C CA . GLY D 1 28 ? 24.974 26.725 -46.098 1.00 8.92 20 GLY D CA 1
ATOM 5157 C C . GLY D 1 28 ? 26.166 27.614 -45.801 1.00 10.70 20 GLY D C 1
ATOM 5158 O O . GLY D 1 28 ? 27.118 27.196 -45.135 1.00 9.56 20 GLY D O 1
ATOM 5159 N N . ARG D 1 29 ? 26.128 28.858 -46.283 1.00 10.37 21 ARG D N 1
ATOM 5160 C CA . ARG D 1 29 ? 27.213 29.789 -45.981 1.00 9.98 21 ARG D CA 1
ATOM 5161 C C . ARG D 1 29 ? 27.364 29.991 -44.479 1.00 11.67 21 ARG D C 1
ATOM 5162 O O . ARG D 1 29 ? 28.477 29.934 -43.943 1.00 10.97 21 ARG D O 1
ATOM 5170 N N . ALA D 1 30 ? 26.252 30.231 -43.778 1.00 9.38 22 ALA D N 1
ATOM 5171 C CA . ALA D 1 30 ? 26.322 30.513 -42.349 1.00 9.45 22 ALA D CA 1
ATOM 5172 C C . ALA D 1 30 ? 26.825 29.311 -41.568 1.00 9.68 22 ALA D C 1
ATOM 5173 O O . ALA D 1 30 ? 27.557 29.465 -40.584 1.00 8.96 22 ALA D O 1
ATOM 5175 N N . THR D 1 31 ? 26.421 28.107 -41.976 1.00 9.62 23 THR D N 1
ATOM 5176 C CA . THR D 1 31 ? 26.853 26.917 -41.259 1.00 7.33 23 THR D CA 1
ATOM 5177 C C . THR D 1 31 ? 28.326 26.638 -41.522 1.00 10.17 23 THR D C 1
ATOM 5178 O O . THR D 1 31 ? 29.065 26.259 -40.605 1.00 9.23 23 THR D O 1
ATOM 5182 N N . ALA D 1 32 ? 28.781 26.869 -42.759 1.00 8.12 24 ALA D N 1
ATOM 5183 C CA . ALA D 1 32 ? 30.210 26.776 -43.043 1.00 9.60 24 ALA D CA 1
ATOM 5184 C C . ALA D 1 32 ? 30.999 27.728 -42.153 1.00 11.38 24 ALA D C 1
ATOM 5185 O O . ALA D 1 32 ? 32.031 27.352 -41.585 1.00 9.57 24 ALA D O 1
ATOM 5187 N N . GLN D 1 33 ? 30.514 28.960 -42.000 1.00 10.17 25 GLN D N 1
ATOM 5188 C CA . GLN D 1 33 ? 31.178 29.908 -41.110 1.00 10.62 25 GLN D CA 1
ATOM 5189 C C . GLN D 1 33 ? 31.143 29.441 -39.661 1.00 14.03 25 GLN D C 1
ATOM 5190 O O . GLN D 1 33 ? 32.115 29.630 -38.920 1.00 10.88 25 GLN D O 1
ATOM 5196 N N . ALA D 1 34 ? 30.026 28.838 -39.233 1.00 9.16 26 ALA D N 1
ATOM 5197 C CA . ALA D 1 34 ? 29.920 28.359 -37.858 1.00 11.03 26 ALA D CA 1
ATOM 5198 C C . ALA D 1 34 ? 30.898 27.217 -37.596 1.00 10.62 26 ALA D C 1
ATOM 5199 O O . ALA D 1 34 ? 31.541 27.171 -36.539 1.00 12.16 26 ALA D O 1
ATOM 5201 N N . PHE D 1 35 ? 31.022 26.289 -38.550 1.00 9.52 27 PHE D N 1
ATOM 5202 C CA . PHE D 1 35 ? 31.997 25.209 -38.418 1.00 10.30 27 PHE D CA 1
ATOM 5203 C C . PHE D 1 35 ? 33.400 25.780 -38.275 1.00 11.50 27 PHE D C 1
ATOM 5204 O O . PHE D 1 35 ? 34.165 25.373 -37.396 1.00 9.52 27 PHE D O 1
ATOM 5212 N N . ALA D 1 36 ? 33.742 26.751 -39.125 1.00 11.92 28 ALA D N 1
ATOM 5213 C CA . ALA D 1 36 ? 35.094 27.305 -39.103 1.00 12.82 28 ALA D CA 1
ATOM 5214 C C . ALA D 1 36 ? 35.355 28.050 -37.804 1.00 14.09 28 ALA D C 1
ATOM 5215 O O . ALA D 1 36 ? 36.460 27.970 -37.248 1.00 16.12 28 ALA D O 1
ATOM 5217 N N . ALA D 1 37 ? 34.346 28.770 -37.304 1.00 12.46 29 ALA D N 1
ATOM 5218 C CA . ALA D 1 37 ? 34.479 29.465 -36.029 1.00 16.95 29 ALA D CA 1
ATOM 5219 C C . ALA D 1 37 ? 34.701 28.494 -34.879 1.00 18.16 29 ALA D C 1
ATOM 5220 O O . ALA D 1 37 ? 35.315 28.858 -33.869 1.00 22.09 29 ALA D O 1
ATOM 5222 N N . ALA D 1 38 ? 34.211 27.263 -35.006 1.00 16.50 30 ALA D N 1
ATOM 5223 C CA . ALA D 1 38 ? 34.419 26.250 -33.981 1.00 14.76 30 ALA D CA 1
ATOM 5224 C C . ALA D 1 38 ? 35.757 25.539 -34.118 1.00 16.70 30 ALA D C 1
ATOM 5225 O O . ALA D 1 38 ? 36.013 24.594 -33.361 1.00 22.78 30 ALA D O 1
ATOM 5227 N N . GLY D 1 39 ? 36.589 25.938 -35.074 1.00 16.21 31 GLY D N 1
ATOM 5228 C CA . GLY D 1 39 ? 37.896 25.345 -35.262 1.00 19.93 31 GLY D CA 1
ATOM 5229 C C . GLY D 1 39 ? 37.976 24.246 -36.295 1.00 21.19 31 GLY D C 1
ATOM 5230 O O . GLY D 1 39 ? 39.031 23.614 -36.419 1.00 19.40 31 GLY D O 1
ATOM 5231 N N . VAL D 1 40 ? 36.908 24.003 -37.041 1.00 12.28 32 VAL D N 1
ATOM 5232 C CA . VAL D 1 40 ? 36.860 22.940 -38.036 1.00 11.57 32 VAL D CA 1
ATOM 5233 C C . VAL D 1 40 ? 37.270 23.498 -39.395 1.00 14.14 32 VAL D C 1
ATOM 5234 O O . VAL D 1 40 ? 36.879 24.613 -39.766 1.00 14.73 32 VAL D O 1
ATOM 5238 N N . LYS D 1 41 ? 38.073 22.736 -40.138 1.00 11.70 33 LYS D N 1
ATOM 5239 C CA . LYS D 1 41 ? 38.392 23.093 -41.518 1.00 12.62 33 LYS D CA 1
ATOM 5240 C C . LYS D 1 41 ? 37.213 22.727 -42.410 1.00 11.81 33 LYS D C 1
ATOM 5241 O O . LYS D 1 41 ? 36.642 21.646 -42.271 1.00 13.44 33 LYS D O 1
ATOM 5247 N N . VAL D 1 42 ? 36.838 23.623 -43.325 1.00 10.56 34 VAL D N 1
ATOM 5248 C CA . VAL D 1 42 ? 35.568 23.491 -44.036 1.00 12.17 34 VAL D CA 1
ATOM 5249 C C . VAL D 1 42 ? 35.799 23.409 -45.538 1.00 11.48 34 VAL D C 1
ATOM 5250 O O . VAL D 1 42 ? 36.442 24.289 -46.123 1.00 13.03 34 VAL D O 1
ATOM 5254 N N . VAL D 1 43 ? 35.242 22.374 -46.163 1.00 11.51 35 VAL D N 1
ATOM 5255 C CA . VAL D 1 43 ? 35.142 22.304 -47.616 1.00 8.99 35 VAL D CA 1
ATOM 5256 C C . VAL D 1 43 ? 33.782 22.858 -48.005 1.00 13.51 35 VAL D C 1
ATOM 5257 O O . VAL D 1 43 ? 32.745 22.335 -47.575 1.00 10.47 35 VAL D O 1
ATOM 5261 N N . VAL D 1 44 ? 33.788 23.920 -48.801 1.00 11.95 36 VAL D N 1
ATOM 5262 C CA . VAL D 1 44 ? 32.575 24.574 -49.280 1.00 12.52 36 VAL D CA 1
ATOM 5263 C C . VAL D 1 44 ? 32.306 24.065 -50.691 1.00 15.46 36 VAL D C 1
ATOM 5264 O O . VAL D 1 44 ? 33.144 24.228 -51.586 1.00 16.81 36 VAL D O 1
ATOM 5268 N N . ALA D 1 45 ? 31.148 23.442 -50.900 1.00 10.75 37 ALA D N 1
ATOM 5269 C CA . ALA D 1 45 ? 30.786 22.881 -52.196 1.00 10.65 37 ALA D CA 1
ATOM 5270 C C . ALA D 1 45 ? 29.520 23.551 -52.710 1.00 13.73 37 ALA D C 1
ATOM 5271 O O . ALA D 1 45 ? 28.546 23.704 -51.963 1.00 11.70 37 ALA D O 1
ATOM 5273 N N . ASP D 1 46 ? 29.529 23.928 -53.990 1.00 13.08 38 ASP D N 1
ATOM 5274 C CA . ASP D 1 46 ? 28.392 24.618 -54.591 1.00 12.80 38 ASP D CA 1
ATOM 5275 C C . ASP D 1 46 ? 28.574 24.633 -56.102 1.00 15.15 38 ASP D C 1
ATOM 5276 O O . ASP D 1 46 ? 29.679 24.430 -56.608 1.00 16.07 38 ASP D O 1
ATOM 5281 N N . LEU D 1 47 ? 27.464 24.847 -56.817 1.00 15.13 39 LEU D N 1
ATOM 5282 C CA . LEU D 1 47 ? 27.547 25.174 -58.240 1.00 19.44 39 LEU D CA 1
ATOM 5283 C C . LEU D 1 47 ? 28.032 26.599 -58.439 1.00 19.96 39 LEU D C 1
ATOM 5284 O O . LEU D 1 47 ? 28.598 26.925 -59.490 1.00 23.90 39 LEU D O 1
ATOM 5289 N N . ASP D 1 48 ? 27.817 27.450 -57.439 1.00 17.28 40 ASP D N 1
ATOM 5290 C CA . ASP D 1 48 ? 28.083 28.883 -57.510 1.00 17.84 40 ASP D CA 1
ATOM 5291 C C . ASP D 1 48 ? 29.515 29.122 -57.041 1.00 21.72 40 ASP D C 1
ATOM 5292 O O . ASP D 1 48 ? 29.777 29.245 -55.841 1.00 20.85 40 ASP D O 1
ATOM 5297 N N . SER D 1 49 ? 30.443 29.198 -58.002 1.00 20.39 41 SER D N 1
ATOM 5298 C CA . SER D 1 49 ? 31.853 29.409 -57.677 1.00 24.33 41 SER D CA 1
ATOM 5299 C C . SER D 1 49 ? 32.077 30.760 -57.014 1.00 17.56 41 SER D C 1
ATOM 5300 O O . SER D 1 49 ? 32.865 30.875 -56.068 1.00 20.17 41 SER D O 1
ATOM 5303 N N . ALA D 1 50 ? 31.418 31.805 -57.511 1.00 20.22 42 ALA D N 1
ATOM 5304 C CA . ALA D 1 50 ? 31.629 33.134 -56.947 1.00 20.56 42 ALA D CA 1
ATOM 5305 C C . ALA D 1 50 ? 31.200 33.185 -55.488 1.00 22.96 42 ALA D C 1
ATOM 5306 O O . ALA D 1 50 ? 31.950 33.654 -54.620 1.00 18.95 42 ALA D O 1
ATOM 5308 N N . GLY D 1 51 ? 29.981 32.719 -55.201 1.00 19.46 43 GLY D N 1
ATOM 5309 C CA . GLY D 1 51 ? 29.515 32.702 -53.826 1.00 20.07 43 GLY D CA 1
ATOM 5310 C C . GLY D 1 51 ? 30.297 31.741 -52.952 1.00 15.43 43 GLY D C 1
ATOM 5311 O O . GLY D 1 51 ? 30.506 32.012 -51.768 1.00 15.50 43 GLY D O 1
ATOM 5312 N N . GLY D 1 52 ? 30.745 30.621 -53.522 1.00 14.44 44 GLY D N 1
ATOM 5313 C CA . GLY D 1 52 ? 31.527 29.663 -52.750 1.00 13.07 44 GLY D CA 1
ATOM 5314 C C . GLY D 1 52 ? 32.882 30.210 -52.338 1.00 16.22 44 GLY D C 1
ATOM 5315 O O . GLY D 1 52 ? 33.267 30.134 -51.167 1.00 15.93 44 GLY D O 1
ATOM 5316 N N . GLU D 1 53 ? 33.630 30.766 -53.292 1.00 18.57 45 GLU D N 1
ATOM 5317 C CA . GLU D 1 53 ? 34.881 31.413 -52.915 1.00 17.39 45 GLU D CA 1
ATOM 5318 C C . GLU D 1 53 ? 34.634 32.584 -51.970 1.00 17.04 45 GLU D C 1
ATOM 5319 O O . GLU D 1 53 ? 35.487 32.894 -51.133 1.00 21.85 45 GLU D O 1
ATOM 5325 N N . GLY D 1 54 ? 33.463 33.222 -52.057 1.00 16.84 46 GLY D N 1
ATOM 5326 C CA . GLY D 1 54 ? 33.123 34.263 -51.100 1.00 16.15 46 GLY D CA 1
ATOM 5327 C C . GLY D 1 54 ? 32.948 33.748 -49.678 1.00 18.91 46 GLY D C 1
ATOM 5328 O O . GLY D 1 54 ? 33.367 34.399 -48.712 1.00 17.38 46 GLY D O 1
ATOM 5329 N N . THR D 1 55 ? 32.312 32.586 -49.524 1.00 14.69 47 THR D N 1
ATOM 5330 C CA . THR D 1 55 ? 32.211 31.989 -48.195 1.00 13.63 47 THR D CA 1
ATOM 5331 C C . THR D 1 55 ? 33.594 31.665 -47.641 1.00 13.98 47 THR D C 1
ATOM 5332 O O . THR D 1 55 ? 33.886 31.936 -46.467 1.00 14.29 47 THR D O 1
ATOM 5336 N N . VAL D 1 56 ? 34.459 31.099 -48.484 1.00 15.70 48 VAL D N 1
ATOM 5337 C CA . VAL D 1 56 ? 35.812 30.748 -48.068 1.00 16.00 48 VAL D CA 1
ATOM 5338 C C . VAL D 1 56 ? 36.581 31.994 -47.655 1.00 18.35 48 VAL D C 1
ATOM 5339 O O . VAL D 1 56 ? 37.330 31.984 -46.668 1.00 16.24 48 VAL D O 1
ATOM 5343 N N . GLU D 1 57 ? 36.420 33.085 -48.408 1.00 18.89 49 GLU D N 1
ATOM 5344 C CA . GLU D 1 57 ? 37.141 34.312 -48.077 1.00 22.40 49 GLU D CA 1
ATOM 5345 C C . GLU D 1 57 ? 36.706 34.867 -46.728 1.00 21.60 49 GLU D C 1
ATOM 5346 O O . GLU D 1 57 ? 37.548 35.292 -45.928 1.00 22.78 49 GLU D O 1
ATOM 5352 N N . ALA D 1 58 ? 35.398 34.863 -46.453 1.00 18.83 50 ALA D N 1
ATOM 5353 C CA . ALA D 1 58 ? 34.915 35.319 -45.153 1.00 19.57 50 ALA D CA 1
ATOM 5354 C C . ALA D 1 58 ? 35.461 34.451 -44.027 1.00 18.46 50 ALA D C 1
ATOM 5355 O O . ALA D 1 58 ? 35.808 34.957 -42.953 1.00 19.65 50 ALA D O 1
ATOM 5357 N N . ILE D 1 59 ? 35.550 33.141 -44.256 1.00 16.25 51 ILE D N 1
ATOM 5358 C CA . ILE D 1 59 ? 36.096 32.246 -43.241 1.00 16.55 51 ILE D CA 1
ATOM 5359 C C . ILE D 1 59 ? 37.562 32.570 -42.990 1.00 17.89 51 ILE D C 1
ATOM 5360 O O . ILE D 1 59 ? 38.000 32.702 -41.840 1.00 15.67 51 ILE D O 1
ATOM 5365 N N . ARG D 1 60 ? 38.336 32.709 -44.070 1.00 18.58 52 ARG D N 1
ATOM 5366 C CA . ARG D 1 60 ? 39.764 32.973 -43.939 1.00 18.67 52 ARG D CA 1
ATOM 5367 C C . ARG D 1 60 ? 40.018 34.317 -43.271 1.00 20.77 52 ARG D C 1
ATOM 5368 O O . ARG D 1 60 ? 40.912 34.439 -42.426 1.00 21.69 52 ARG D O 1
ATOM 5376 N N . GLN D 1 61 ? 39.247 35.342 -43.634 1.00 22.96 53 GLN D N 1
ATOM 5377 C CA . GLN D 1 61 ? 39.455 36.647 -43.016 1.00 25.40 53 GLN D CA 1
ATOM 5378 C C . GLN D 1 61 ? 39.151 36.608 -41.527 1.00 25.58 53 GLN D C 1
ATOM 5379 O O . GLN D 1 61 ? 39.737 37.374 -40.754 1.00 25.60 53 GLN D O 1
ATOM 5385 N N . ALA D 1 62 ? 38.259 35.715 -41.104 1.00 23.20 54 ALA D N 1
ATOM 5386 C CA . ALA D 1 62 ? 37.954 35.545 -39.690 1.00 23.48 54 ALA D CA 1
ATOM 5387 C C . ALA D 1 62 ? 38.954 34.649 -38.972 1.00 19.82 54 ALA D C 1
ATOM 5388 O O . ALA D 1 62 ? 38.784 34.394 -37.773 1.00 24.25 54 ALA D O 1
ATOM 5390 N N . GLY D 1 63 ? 39.974 34.160 -39.672 1.00 20.03 55 GLY D N 1
ATOM 5391 C CA . GLY D 1 63 ? 41.015 33.360 -39.072 1.00 18.27 55 GLY D CA 1
ATOM 5392 C C . GLY D 1 63 ? 40.821 31.863 -39.155 1.00 22.95 55 GLY D C 1
ATOM 5393 O O . GLY D 1 63 ? 41.570 31.125 -38.505 1.00 20.19 55 GLY D O 1
ATOM 5394 N N . GLY D 1 64 ? 39.835 31.390 -39.920 1.00 18.82 56 GLY D N 1
ATOM 5395 C CA . GLY D 1 64 ? 39.605 29.976 -40.094 1.00 19.49 56 GLY D CA 1
ATOM 5396 C C . GLY D 1 64 ? 40.239 29.450 -41.374 1.00 18.04 56 GLY D C 1
ATOM 5397 O O . GLY D 1 64 ? 40.945 30.152 -42.101 1.00 19.03 56 GLY D O 1
ATOM 5398 N N . GLU D 1 65 ? 39.971 28.173 -41.640 1.00 16.06 57 GLU D N 1
ATOM 5399 C CA . GLU D 1 65 ? 40.497 27.481 -42.805 1.00 16.83 57 GLU D CA 1
ATOM 5400 C C . GLU D 1 65 ? 39.349 26.903 -43.617 1.00 19.01 57 GLU D C 1
ATOM 5401 O O . GLU D 1 65 ? 38.477 26.214 -43.071 1.00 14.13 57 GLU D O 1
ATOM 5407 N N . ALA D 1 66 ? 39.371 27.158 -44.920 1.00 14.58 58 ALA D N 1
ATOM 5408 C CA . ALA D 1 66 ? 38.354 26.617 -45.807 1.00 14.68 58 ALA D CA 1
ATOM 5409 C C . ALA D 1 66 ? 38.907 26.546 -47.223 1.00 17.57 58 ALA D C 1
ATOM 5410 O O . ALA D 1 66 ? 39.889 27.209 -47.564 1.00 17.22 58 ALA D O 1
ATOM 5412 N N . VAL D 1 67 ? 38.256 25.731 -48.045 1.00 14.81 59 VAL D N 1
ATOM 5413 C CA . VAL D 1 67 ? 38.567 25.630 -49.462 1.00 14.16 59 VAL D CA 1
ATOM 5414 C C . VAL D 1 67 ? 37.262 25.393 -50.209 1.00 17.79 59 VAL D C 1
ATOM 5415 O O . VAL D 1 67 ? 36.319 24.805 -49.672 1.00 15.12 59 VAL D O 1
ATOM 5419 N N . PHE D 1 68 ? 37.197 25.878 -51.444 1.00 17.02 60 PHE D N 1
ATOM 5420 C CA . PHE D 1 68 ? 36.019 25.699 -52.282 1.00 17.23 60 PHE D CA 1
ATOM 5421 C C . PHE D 1 68 ? 36.266 24.615 -53.321 1.00 21.12 60 PHE D C 1
ATOM 5422 O O . PHE D 1 68 ? 37.319 24.594 -53.969 1.00 21.22 60 PHE D O 1
ATOM 5430 N N . ILE D 1 69 ? 35.285 23.733 -53.496 1.00 14.09 61 ILE D N 1
ATOM 5431 C CA . ILE D 1 69 ? 35.316 22.727 -54.548 1.00 13.75 61 ILE D CA 1
ATOM 5432 C C . ILE D 1 69 ? 33.984 22.802 -55.282 1.00 19.89 61 ILE D C 1
ATOM 5433 O O . ILE D 1 69 ? 32.928 22.589 -54.674 1.00 15.78 61 ILE D O 1
ATOM 5438 N N . ARG D 1 70 ? 34.026 23.138 -56.571 1.00 17.21 62 ARG D N 1
ATOM 5439 C CA . ARG D 1 70 ? 32.791 23.227 -57.341 1.00 18.02 62 ARG D CA 1
ATOM 5440 C C . ARG D 1 70 ? 32.186 21.843 -57.516 1.00 17.51 62 ARG D C 1
ATOM 5441 O O . ARG D 1 70 ? 32.892 20.871 -57.802 1.00 18.29 62 ARG D O 1
ATOM 5449 N N . CYS D 1 71 ? 30.870 21.745 -57.334 1.00 16.38 63 CYS D N 1
ATOM 5450 C CA . CYS D 1 71 ? 30.226 20.448 -57.475 1.00 15.50 63 CYS D CA 1
ATOM 5451 C C . CYS D 1 71 ? 28.745 20.655 -57.731 1.00 13.07 63 CYS D C 1
ATOM 5452 O O . CYS D 1 71 ? 28.091 21.421 -57.017 1.00 15.10 63 CYS D O 1
ATOM 5455 N N . ASP D 1 72 ? 28.252 20.004 -58.777 1.00 15.71 64 ASP D N 1
ATOM 5456 C CA . ASP D 1 72 ? 26.827 19.797 -59.010 1.00 16.17 64 ASP D CA 1
ATOM 5457 C C . ASP D 1 72 ? 26.441 18.499 -58.315 1.00 11.41 64 ASP D C 1
ATOM 5458 O O . ASP D 1 72 ? 26.787 17.408 -58.787 1.00 13.08 64 ASP D O 1
ATOM 5463 N N . VAL D 1 73 ? 25.718 18.607 -57.195 1.00 14.49 65 VAL D N 1
ATOM 5464 C CA . VAL D 1 73 ? 25.395 17.424 -56.407 1.00 14.04 65 VAL D CA 1
ATOM 5465 C C . VAL D 1 73 ? 24.445 16.462 -57.110 1.00 12.51 65 VAL D C 1
ATOM 5466 O O . VAL D 1 73 ? 24.247 15.351 -56.613 1.00 11.83 65 VAL D O 1
ATOM 5470 N N . THR D 1 74 ? 23.870 16.833 -5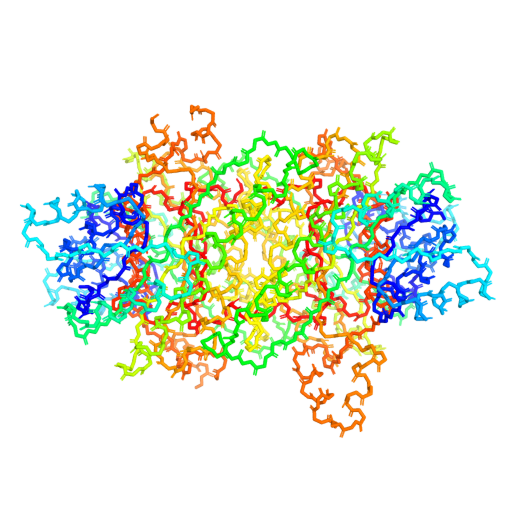8.261 1.00 14.24 66 THR D N 1
ATOM 5471 C CA . THR D 1 74 ? 23.044 15.887 -59.010 1.00 13.41 66 THR D CA 1
ATOM 5472 C C . THR D 1 74 ? 23.864 14.933 -59.868 1.00 14.70 66 THR D C 1
ATOM 5473 O O . THR D 1 74 ? 23.291 14.015 -60.460 1.00 12.07 66 THR D O 1
ATOM 5477 N N . ARG D 1 75 ? 25.186 15.111 -59.934 1.00 14.30 67 ARG D N 1
ATOM 5478 C CA . ARG D 1 75 ? 26.056 14.364 -60.833 1.00 17.18 67 ARG D CA 1
ATOM 5479 C C . ARG D 1 75 ? 26.941 13.444 -60.006 1.00 14.11 67 ARG D C 1
ATOM 5480 O O . ARG D 1 75 ? 27.794 13.923 -59.250 1.00 16.55 67 ARG D O 1
ATOM 5488 N N . ASP D 1 76 ? 26.751 12.131 -60.167 1.00 15.97 68 ASP D N 1
ATOM 5489 C CA . ASP D 1 76 ? 27.477 11.155 -59.359 1.00 12.89 68 ASP D CA 1
ATOM 5490 C C . ASP D 1 76 ? 28.988 11.352 -59.440 1.00 16.77 68 ASP D C 1
ATOM 5491 O O . ASP D 1 76 ? 29.689 11.258 -58.425 1.00 15.32 68 ASP D O 1
ATOM 5496 N N . ALA D 1 77 ? 29.517 11.596 -60.644 1.00 16.83 69 ALA D N 1
ATOM 5497 C CA . ALA D 1 77 ? 30.968 11.691 -60.790 1.00 16.36 69 ALA D CA 1
ATOM 5498 C C . ALA D 1 77 ? 31.519 12.903 -60.053 1.00 17.02 69 ALA D C 1
ATOM 5499 O O . ALA D 1 77 ? 32.621 12.851 -59.485 1.00 17.67 69 ALA D O 1
ATOM 5501 N N . GLU D 1 78 ? 30.765 14.004 -60.049 1.00 14.68 70 GLU D N 1
ATOM 5502 C CA . GLU D 1 78 ? 31.216 15.212 -59.371 1.00 16.95 70 GLU D CA 1
ATOM 5503 C C . GLU D 1 78 ? 31.190 15.037 -57.859 1.00 16.55 70 GLU D C 1
ATOM 5504 O O . GLU D 1 78 ? 32.106 15.485 -57.161 1.00 14.85 70 GLU D O 1
ATOM 5510 N N . VAL D 1 79 ? 30.161 14.365 -57.336 1.00 13.42 71 VAL D N 1
ATOM 5511 C CA . VAL D 1 79 ? 30.081 14.158 -55.891 1.00 14.32 71 VAL D CA 1
ATOM 5512 C C . VAL D 1 79 ? 31.198 13.237 -55.421 1.00 15.19 71 VAL D C 1
ATOM 5513 O O . VAL D 1 79 ? 31.790 13.450 -54.353 1.00 15.77 71 VAL D O 1
ATOM 5517 N N . LYS D 1 80 ? 31.492 12.193 -56.199 1.00 14.97 72 LYS D N 1
ATOM 5518 C CA . LYS D 1 80 ? 32.601 11.303 -55.871 1.00 14.61 72 LYS D CA 1
ATOM 5519 C C . LYS D 1 80 ? 33.912 12.071 -55.830 1.00 17.37 72 LYS D C 1
ATOM 5520 O O . LYS D 1 80 ? 34.712 11.915 -54.898 1.00 18.16 72 LYS D O 1
ATOM 5526 N N . ALA D 1 81 ? 34.147 12.911 -56.836 1.00 15.77 73 ALA D N 1
ATOM 5527 C CA . ALA D 1 81 ? 35.345 13.738 -56.849 1.00 19.12 73 ALA D CA 1
ATOM 5528 C C . ALA D 1 81 ? 35.338 14.744 -55.706 1.00 19.11 73 ALA D C 1
ATOM 5529 O O . ALA D 1 81 ? 36.400 15.064 -55.156 1.00 19.02 73 ALA D O 1
ATOM 5531 N N . LEU D 1 82 ? 34.157 15.239 -55.323 1.00 14.00 74 LEU D N 1
ATOM 5532 C CA . LEU D 1 82 ? 34.082 16.184 -54.211 1.00 15.34 74 LEU D CA 1
ATOM 5533 C C . LEU D 1 82 ? 34.559 15.543 -52.912 1.00 14.82 74 LEU D C 1
ATOM 5534 O O . LEU D 1 82 ? 35.362 16.131 -52.173 1.00 17.17 74 LEU D O 1
ATOM 5539 N N . VAL D 1 83 ? 34.077 14.332 -52.615 1.00 13.44 75 VAL D N 1
ATOM 5540 C CA . VAL D 1 83 ? 34.496 13.646 -51.391 1.00 12.84 75 VAL D CA 1
ATOM 5541 C C . VAL D 1 83 ? 35.973 13.283 -51.467 1.00 14.67 75 VAL D C 1
ATOM 5542 O O . VAL D 1 83 ? 36.698 13.361 -50.467 1.00 17.14 75 VAL D O 1
ATOM 5546 N N . GLU D 1 84 ? 36.442 12.881 -52.652 1.00 15.59 76 GLU D N 1
ATOM 5547 C CA . GLU D 1 84 ? 37.874 12.649 -52.833 1.00 18.68 76 GLU D CA 1
ATOM 5548 C C . GLU D 1 84 ? 38.660 13.929 -52.588 1.00 19.01 76 GLU D C 1
ATOM 5549 O O . GLU D 1 84 ? 39.757 13.894 -52.015 1.00 19.86 76 GLU D O 1
ATOM 5555 N N . GLY D 1 85 ? 38.100 15.070 -53.001 1.00 16.51 77 GLY D N 1
ATOM 5556 C CA . GLY D 1 85 ? 38.755 16.351 -52.790 1.00 19.15 77 GLY D CA 1
ATOM 5557 C C . GLY D 1 85 ? 38.848 16.743 -51.331 1.00 19.64 77 GLY D C 1
ATOM 5558 O O . GLY D 1 85 ? 39.805 17.415 -50.927 1.00 17.54 77 GLY D O 1
ATOM 5559 N N . CYS D 1 86 ? 37.859 16.350 -50.523 1.00 15.62 78 CYS D N 1
ATOM 5560 C CA . CYS D 1 86 ? 37.941 16.592 -49.084 1.00 13.85 78 CYS D CA 1
ATOM 5561 C C . CYS D 1 86 ? 39.152 15.887 -48.480 1.00 16.04 78 CYS D C 1
ATOM 5562 O O . CYS D 1 86 ? 39.899 16.471 -47.686 1.00 17.76 78 CYS D O 1
ATOM 5565 N N . ALA D 1 87 ? 39.344 14.614 -48.832 1.00 16.35 79 ALA D N 1
ATOM 5566 C CA . ALA D 1 87 ? 40.472 13.856 -48.303 1.00 17.32 79 ALA D CA 1
ATOM 5567 C C . ALA D 1 87 ? 41.792 14.391 -48.840 1.00 20.02 79 ALA D C 1
ATOM 5568 O O . ALA D 1 87 ? 42.791 14.433 -48.115 1.00 19.51 79 ALA D O 1
ATOM 5570 N N . ALA D 1 88 ? 41.814 14.817 -50.103 1.00 18.99 80 ALA D N 1
ATOM 5571 C CA . ALA D 1 88 ? 43.035 15.396 -50.656 1.00 21.15 80 ALA D CA 1
ATOM 5572 C C . ALA D 1 88 ? 43.393 16.703 -49.958 1.00 24.70 80 ALA D C 1
ATOM 5573 O O . ALA D 1 88 ? 44.571 16.964 -49.677 1.00 21.92 80 ALA D O 1
ATOM 5575 N N . ALA D 1 89 ? 42.393 17.536 -49.666 1.00 16.88 81 ALA D N 1
ATOM 5576 C CA . ALA D 1 89 ? 42.669 18.838 -49.075 1.00 18.07 81 ALA D CA 1
ATOM 5577 C C . ALA D 1 89 ? 43.015 18.730 -47.596 1.00 18.29 81 ALA D C 1
ATOM 5578 O O . ALA D 1 89 ? 43.926 19.418 -47.120 1.00 18.16 81 ALA D O 1
ATOM 5580 N N . TYR D 1 90 ? 42.308 17.874 -46.853 1.00 16.94 82 TYR D N 1
ATOM 5581 C CA . TYR D 1 90 ? 42.403 17.898 -45.401 1.00 14.55 82 TYR D CA 1
ATOM 5582 C C . TYR D 1 90 ? 42.532 16.523 -44.758 1.00 15.45 82 TYR D C 1
ATOM 5583 O O . TYR D 1 90 ? 42.615 16.449 -43.527 1.00 17.87 82 TYR D O 1
ATOM 5592 N N . GLY D 1 91 ? 42.554 15.441 -45.539 1.00 14.22 83 GLY D N 1
ATOM 5593 C CA . GLY D 1 91 ? 42.919 14.132 -45.045 1.00 17.90 83 GLY D CA 1
ATOM 5594 C C . GLY D 1 91 ? 41.780 13.264 -44.561 1.00 15.82 83 GLY D C 1
ATOM 5595 O O . GLY D 1 91 ? 41.983 12.057 -44.368 1.00 17.43 83 GLY D O 1
ATOM 5596 N N . ARG D 1 92 ? 40.596 13.825 -44.360 1.00 17.03 84 ARG D N 1
ATOM 5597 C CA . ARG D 1 92 ? 39.497 13.086 -43.752 1.00 17.37 84 ARG D CA 1
ATOM 5598 C C . ARG D 1 92 ? 38.231 13.915 -43.911 1.00 13.13 84 ARG D C 1
ATOM 5599 O O . ARG D 1 92 ? 38.260 15.047 -44.400 1.00 13.13 84 ARG D O 1
ATOM 5607 N N . LEU D 1 93 ? 37.115 13.345 -43.466 1.00 13.46 85 LEU D N 1
ATOM 5608 C CA . LEU D 1 93 ? 35.844 14.063 -43.449 1.00 12.96 85 LEU D CA 1
ATOM 5609 C C . LEU D 1 93 ? 35.084 13.627 -42.206 1.00 12.85 85 LEU D C 1
ATOM 5610 O O . LEU D 1 93 ? 34.594 12.496 -42.146 1.00 14.15 85 LEU D O 1
ATOM 5615 N N . ASP D 1 94 ? 34.988 14.515 -41.220 1.00 9.11 86 ASP D N 1
ATOM 5616 C CA . ASP D 1 94 ? 34.308 14.185 -39.971 1.00 10.58 86 ASP D CA 1
ATOM 5617 C C . ASP D 1 94 ? 32.825 14.526 -40.008 1.00 9.00 86 ASP D C 1
ATOM 5618 O O . ASP D 1 94 ? 32.012 13.794 -39.435 1.00 10.99 86 ASP D O 1
ATOM 5623 N N . TYR D 1 95 ? 32.474 15.633 -40.657 1.00 8.94 87 TYR D N 1
ATOM 5624 C CA . TYR D 1 95 ? 31.121 16.170 -40.641 1.00 8.64 87 TYR D CA 1
ATOM 5625 C C . TYR D 1 95 ? 30.685 16.497 -42.059 1.00 8.84 87 TYR D C 1
ATOM 5626 O O . TYR D 1 95 ? 31.456 17.062 -42.834 1.00 9.45 87 TYR D O 1
ATOM 5635 N N . ALA D 1 96 ? 29.437 16.176 -42.391 1.00 8.34 88 ALA D N 1
ATOM 5636 C CA . ALA D 1 96 ? 28.900 16.529 -43.697 1.00 7.87 88 ALA D CA 1
ATOM 5637 C C . ALA D 1 96 ? 27.531 17.160 -43.511 1.00 9.98 88 ALA D C 1
ATOM 5638 O O . ALA D 1 96 ? 26.683 16.591 -42.824 1.00 8.06 88 ALA D O 1
ATOM 5640 N N . PHE D 1 97 ? 27.334 18.341 -44.102 1.00 8.07 89 PHE D N 1
ATOM 5641 C CA . PHE D 1 97 ? 26.059 19.060 -44.069 1.00 7.68 89 PHE D CA 1
ATOM 5642 C C . PHE D 1 97 ? 25.550 19.100 -45.506 1.00 8.48 89 PHE D C 1
ATOM 5643 O O . PHE D 1 97 ? 26.052 19.864 -46.331 1.00 8.59 89 PHE D O 1
ATOM 5651 N N . ASN D 1 98 ? 24.580 18.241 -45.809 1.00 6.88 90 ASN D N 1
ATOM 5652 C CA . ASN D 1 98 ? 24.078 18.074 -47.174 1.00 6.02 90 ASN D CA 1
ATOM 5653 C C . ASN D 1 98 ? 22.882 18.992 -47.314 1.00 10.19 90 ASN D C 1
ATOM 5654 O O . ASN D 1 98 ? 21.739 18.621 -47.041 1.00 8.97 90 ASN D O 1
ATOM 5659 N N . ASN D 1 99 ? 23.169 20.208 -47.759 1.00 8.62 91 ASN D N 1
ATOM 5660 C CA . ASN D 1 99 ? 22.273 21.329 -47.629 1.00 8.05 91 ASN D CA 1
ATOM 5661 C C . ASN D 1 99 ? 21.832 21.936 -48.960 1.00 10.34 91 ASN D C 1
ATOM 5662 O O . ASN D 1 99 ? 20.823 22.653 -48.982 1.00 11.39 91 ASN D O 1
ATOM 5667 N N . ALA D 1 100 ? 22.517 21.633 -50.063 1.00 7.93 92 ALA D N 1
ATOM 5668 C CA . ALA D 1 100 ? 22.083 22.091 -51.384 1.00 9.63 92 ALA D CA 1
ATOM 5669 C C . ALA D 1 100 ? 20.639 21.678 -51.637 1.00 8.73 92 ALA D C 1
ATOM 5670 O O . ALA D 1 100 ? 20.263 20.534 -51.399 1.00 11.48 92 ALA D O 1
ATOM 5672 N N . GLY D 1 101 ? 19.831 22.618 -52.099 1.00 12.03 93 GLY D N 1
ATOM 5673 C CA . GLY D 1 101 ? 18.446 22.303 -52.408 1.00 11.17 93 GLY D CA 1
ATOM 5674 C C . GLY D 1 101 ? 17.832 23.476 -53.129 1.00 15.09 93 GLY D C 1
ATOM 5675 O O . GLY D 1 101 ? 18.366 24.590 -53.093 1.00 13.57 93 GLY D O 1
ATOM 5676 N N . ILE D 1 102 ? 16.706 23.209 -53.802 1.00 11.36 94 ILE D N 1
ATOM 5677 C CA . ILE D 1 102 ? 15.975 24.247 -54.516 1.00 11.83 94 ILE D CA 1
ATOM 5678 C C . ILE D 1 102 ? 14.492 24.165 -54.174 1.00 14.37 94 ILE D C 1
ATOM 5679 O O . ILE D 1 102 ? 13.988 23.147 -53.695 1.00 11.12 94 ILE D O 1
ATOM 5684 N N . GLU D 1 103 ? 13.802 25.277 -54.430 1.00 12.96 95 GLU D N 1
ATOM 5685 C CA . GLU D 1 103 ? 12.370 25.411 -54.166 1.00 11.61 95 GLU D CA 1
ATOM 5686 C C . GLU D 1 103 ? 11.836 26.346 -55.249 1.00 15.32 95 GLU D C 1
ATOM 5687 O O . GLU D 1 103 ? 12.065 27.557 -55.181 1.00 14.83 95 GLU D O 1
ATOM 5693 N N . ILE D 1 104 ? 11.162 25.783 -56.254 1.00 13.58 96 ILE D N 1
ATOM 5694 C CA . ILE D 1 104 ? 10.861 26.517 -57.480 1.00 12.10 96 ILE D CA 1
ATOM 5695 C C . ILE D 1 104 ? 9.401 26.434 -57.901 1.00 16.80 96 ILE D C 1
ATOM 5696 O O . ILE D 1 104 ? 9.036 27.029 -58.916 1.00 19.92 96 ILE D O 1
ATOM 5701 N N . GLU D 1 105 ? 8.548 25.713 -57.176 1.00 14.35 97 GLU D N 1
ATOM 5702 C CA . GLU D 1 105 ? 7.181 25.511 -57.656 1.00 15.29 97 GLU D CA 1
ATOM 5703 C C . GLU D 1 105 ? 6.361 26.794 -57.622 1.00 16.26 97 GLU D C 1
ATOM 5704 O O . GLU D 1 105 ? 6.588 27.688 -56.807 1.00 16.87 97 GLU D O 1
ATOM 5710 N N . GLN D 1 106 ? 5.352 26.845 -58.492 1.00 18.69 98 GLN D N 1
ATOM 5711 C CA . GLN D 1 106 ? 4.459 27.989 -58.572 1.00 20.89 98 GLN D CA 1
ATOM 5712 C C . GLN D 1 106 ? 2.989 27.638 -58.399 1.00 25.03 98 GLN D C 1
ATOM 5713 O O . GLN D 1 106 ? 2.160 28.553 -58.363 1.00 27.18 98 GLN D O 1
ATOM 5719 N N . GLY D 1 107 ? 2.630 26.360 -58.302 1.00 18.67 99 GLY D N 1
ATOM 5720 C CA . GLY D 1 107 ? 1.221 26.025 -58.304 1.00 19.72 99 GLY D CA 1
ATOM 5721 C C . GLY D 1 107 ? 0.883 24.843 -57.424 1.00 16.51 99 GLY D C 1
ATOM 5722 O O . GLY D 1 107 ? 1.758 24.156 -56.888 1.00 12.66 99 GLY D O 1
ATOM 5723 N N . LYS D 1 108 ? -0.425 24.618 -57.291 1.00 13.30 100 LYS D N 1
ATOM 5724 C CA . LYS D 1 108 ? -0.931 23.403 -56.673 1.00 11.94 100 LYS D CA 1
ATOM 5725 C C . LYS D 1 108 ? -0.490 22.192 -57.488 1.00 11.28 100 LYS D C 1
ATOM 5726 O O . LYS D 1 108 ? 0.007 22.307 -58.612 1.00 11.24 100 LYS D O 1
ATOM 5732 N N . LEU D 1 109 ? -0.674 21.005 -56.907 1.00 9.02 101 LEU D N 1
ATOM 5733 C CA . LEU D 1 109 ? -0.087 19.811 -57.501 1.00 9.38 101 LEU D CA 1
ATOM 5734 C C . LEU D 1 109 ? -0.483 19.648 -58.961 1.00 11.65 101 LEU D C 1
ATOM 5735 O O . LEU D 1 109 ? 0.367 19.375 -59.815 1.00 10.61 101 LEU D O 1
ATOM 5740 N N . ALA D 1 110 ? -1.776 19.779 -59.266 1.00 10.36 102 ALA D N 1
ATOM 5741 C CA . ALA D 1 110 ? -2.214 19.526 -60.633 1.00 12.38 102 ALA D CA 1
ATOM 5742 C C . ALA D 1 110 ? -1.716 20.580 -61.611 1.00 13.09 102 ALA D C 1
ATOM 5743 O O . ALA D 1 110 ? -1.796 20.358 -62.824 1.00 12.04 102 ALA D O 1
ATOM 5745 N N . ASP D 1 111 ? -1.179 21.693 -61.119 1.00 12.23 103 ASP D N 1
ATOM 5746 C CA . ASP D 1 111 ? -0.687 22.772 -61.965 1.00 14.12 103 ASP D CA 1
ATOM 5747 C C . ASP D 1 111 ? 0.819 22.737 -62.162 1.00 16.17 103 ASP D C 1
ATOM 5748 O O . ASP D 1 111 ? 1.349 23.577 -62.897 1.00 16.33 103 ASP D O 1
ATOM 5753 N N . GLY D 1 112 ? 1.529 21.810 -61.511 1.00 14.80 104 GLY D N 1
ATOM 5754 C CA . GLY D 1 112 ? 2.964 21.736 -61.686 1.00 12.63 104 GLY D CA 1
ATOM 5755 C C . GLY D 1 112 ? 3.339 20.982 -62.947 1.00 16.04 104 GLY D C 1
ATOM 5756 O O . GLY D 1 112 ? 2.506 20.383 -63.631 1.00 18.42 104 GLY D O 1
ATOM 5757 N N . ASN D 1 113 ? 4.624 21.015 -63.290 1.00 13.24 105 ASN D N 1
ATOM 5758 C CA . ASN D 1 113 ? 5.044 20.346 -64.510 1.00 14.25 105 ASN D CA 1
ATOM 5759 C C . ASN D 1 113 ? 6.223 19.425 -64.243 1.00 14.76 105 ASN D C 1
ATOM 5760 O O . ASN D 1 113 ? 6.899 19.506 -63.212 1.00 14.00 105 ASN D O 1
ATOM 5765 N N . GLU D 1 114 ? 6.441 18.531 -65.202 1.00 12.35 106 GLU D N 1
ATOM 5766 C CA . GLU D 1 114 ? 7.388 17.447 -65.009 1.00 12.14 106 GLU D CA 1
ATOM 5767 C C . GLU D 1 114 ? 8.822 17.951 -64.968 1.00 14.51 106 GLU D C 1
ATOM 5768 O O . GLU D 1 114 ? 9.671 17.328 -64.324 1.00 13.25 106 GLU D O 1
ATOM 5774 N N . ALA D 1 115 ? 9.117 19.063 -65.648 1.00 15.80 107 ALA D N 1
ATOM 5775 C CA . ALA D 1 115 ? 10.457 19.635 -65.554 1.00 13.47 107 ALA D CA 1
ATOM 5776 C C . ALA D 1 115 ? 10.755 20.097 -64.134 1.00 11.49 107 ALA D C 1
ATOM 5777 O O . ALA D 1 115 ? 11.880 19.920 -63.639 1.00 12.47 107 ALA D O 1
ATOM 5779 N N . GLU D 1 116 ? 9.775 20.728 -63.478 1.00 11.36 108 GLU D N 1
ATOM 5780 C CA . GLU D 1 116 ? 9.945 21.117 -62.079 1.00 12.36 108 GLU D CA 1
ATOM 5781 C C . GLU D 1 116 ? 10.132 19.891 -61.199 1.00 12.45 108 GLU D C 1
ATOM 5782 O O . GLU D 1 116 ? 11.015 19.863 -60.337 1.00 10.22 108 GLU D O 1
ATOM 5788 N N . PHE D 1 117 ? 9.282 18.877 -61.386 1.00 9.07 109 PHE D N 1
ATOM 5789 C CA . PHE D 1 117 ? 9.411 17.647 -60.614 1.00 9.64 109 PHE D CA 1
ATOM 5790 C C . PHE D 1 117 ? 10.824 17.091 -60.714 1.00 10.44 109 PHE D C 1
ATOM 5791 O O . PHE D 1 117 ? 11.469 16.813 -59.695 1.00 10.92 109 PHE D O 1
ATOM 5799 N N . ASP D 1 118 ? 11.320 16.937 -61.949 1.00 10.41 110 ASP D N 1
ATOM 5800 C CA . ASP D 1 118 ? 12.631 16.327 -62.174 1.00 11.52 110 ASP D CA 1
ATOM 5801 C C . ASP D 1 118 ? 13.741 17.140 -61.523 1.00 11.50 110 ASP D C 1
ATOM 5802 O O . ASP D 1 118 ? 14.687 16.573 -60.957 1.00 10.77 110 ASP D O 1
ATOM 5807 N N . ALA D 1 119 ? 13.649 18.466 -61.614 1.00 10.33 111 ALA D N 1
ATOM 5808 C CA . ALA D 1 119 ? 14.695 19.338 -61.092 1.00 12.28 111 ALA D CA 1
ATOM 5809 C C . ALA D 1 119 ? 14.733 19.299 -59.572 1.00 12.14 111 ALA D C 1
ATOM 5810 O O . ALA D 1 119 ? 15.809 19.191 -58.971 1.00 11.52 111 ALA D O 1
ATOM 5812 N N . ILE D 1 120 ? 13.566 19.418 -58.938 1.00 10.55 112 ILE D N 1
ATOM 5813 C CA . ILE D 1 120 ? 13.495 19.402 -57.478 1.00 9.15 112 ILE D CA 1
ATOM 5814 C C . ILE D 1 120 ? 13.974 18.057 -56.934 1.00 10.79 112 ILE D C 1
ATOM 5815 O O . ILE D 1 120 ? 14.764 18.001 -55.979 1.00 10.19 112 ILE D O 1
ATOM 5820 N N . MET D 1 121 ? 13.509 16.951 -57.530 1.00 8.90 113 MET D N 1
ATOM 5821 C CA . MET D 1 121 ? 13.902 15.637 -57.031 1.00 10.73 113 MET D CA 1
ATOM 5822 C C . MET D 1 121 ? 15.382 15.366 -57.263 1.00 13.10 113 MET D C 1
ATOM 5823 O O . MET D 1 121 ? 16.028 14.725 -56.422 1.00 11.70 113 MET D O 1
ATOM 5828 N N . ALA D 1 122 ? 15.941 15.870 -58.370 1.00 10.75 114 ALA D N 1
ATOM 5829 C CA . ALA D 1 122 ? 17.360 15.658 -58.651 1.00 10.22 114 ALA D CA 1
ATOM 5830 C C . ALA D 1 122 ? 18.244 16.301 -57.585 1.00 10.76 114 ALA D C 1
ATOM 5831 O O . ALA D 1 122 ? 19.135 15.646 -57.031 1.00 10.20 114 ALA D O 1
ATOM 5833 N N . VAL D 1 123 ? 18.012 17.578 -57.278 1.00 9.32 115 VAL D N 1
ATOM 5834 C CA . VAL D 1 123 ? 18.856 18.258 -56.296 1.00 10.47 115 VAL D CA 1
ATOM 5835 C C . VAL D 1 123 ? 18.520 17.797 -54.887 1.00 10.23 115 VAL D C 1
ATOM 5836 O O . VAL D 1 123 ? 19.407 17.450 -54.101 1.00 9.15 115 VAL D O 1
ATOM 5840 N N . ASN D 1 124 ? 17.234 17.806 -54.540 1.00 8.25 116 ASN D N 1
ATOM 5841 C CA . ASN D 1 124 ? 16.866 17.687 -53.132 1.00 7.35 116 ASN D CA 1
ATOM 5842 C C . ASN D 1 124 ? 16.923 16.256 -52.625 1.00 8.56 116 ASN D C 1
ATOM 5843 O O . ASN D 1 124 ? 17.186 16.040 -51.435 1.00 10.64 116 ASN D O 1
ATOM 5848 N N . VAL D 1 125 ? 16.645 15.273 -53.475 1.00 6.26 117 VAL D N 1
ATOM 5849 C CA . VAL D 1 125 ? 16.686 13.870 -53.076 1.00 7.28 117 VAL D CA 1
ATOM 5850 C C . VAL D 1 125 ? 17.923 13.176 -53.631 1.00 11.32 117 VAL D C 1
ATOM 5851 O O . VAL D 1 125 ? 18.751 12.672 -52.873 1.00 9.80 117 VAL D O 1
ATOM 5855 N N . LYS D 1 126 ? 18.068 13.135 -54.963 1.00 8.65 118 LYS D N 1
ATOM 5856 C CA . LYS D 1 126 ? 19.245 12.462 -55.514 1.00 7.84 118 LYS D CA 1
ATOM 5857 C C . LYS D 1 126 ? 20.534 13.104 -55.013 1.00 9.57 118 LYS D C 1
ATOM 5858 O O . LYS D 1 126 ? 21.504 12.400 -54.712 1.00 9.51 118 LYS D O 1
ATOM 5864 N N . GLY D 1 127 ? 20.561 14.434 -54.904 1.00 9.51 119 GLY D N 1
ATOM 5865 C CA . GLY D 1 127 ? 21.763 15.100 -54.407 1.00 9.93 119 GLY D CA 1
ATOM 5866 C C . GLY D 1 127 ? 22.141 14.657 -53.004 1.00 10.79 119 GLY D C 1
ATOM 5867 O O . GLY D 1 127 ? 23.309 14.355 -52.726 1.00 11.17 119 GLY D O 1
ATOM 5868 N N . VAL D 1 128 ? 21.152 14.575 -52.107 1.00 8.62 120 VAL D N 1
ATOM 5869 C CA . VAL D 1 128 ? 21.427 14.104 -50.752 1.00 9.80 120 VAL D CA 1
ATOM 5870 C C . VAL D 1 128 ? 21.847 12.642 -50.772 1.00 10.58 120 VAL D C 1
ATOM 5871 O O . VAL D 1 128 ? 22.809 12.253 -50.100 1.00 8.13 120 VAL D O 1
ATOM 5875 N N . TRP D 1 129 ? 21.170 11.819 -51.579 1.00 8.94 121 TRP D N 1
ATOM 5876 C CA . TRP D 1 129 ? 21.519 10.404 -51.665 1.00 9.51 121 TRP D CA 1
ATOM 5877 C C . TRP D 1 129 ? 22.947 10.208 -52.184 1.00 10.53 121 TRP D C 1
ATOM 5878 O O . TRP D 1 129 ? 23.735 9.452 -51.595 1.00 10.46 121 TRP D O 1
ATOM 5889 N N . LEU D 1 130 ? 23.297 10.882 -53.288 1.00 8.70 122 LEU D N 1
ATOM 5890 C CA . LEU D 1 130 ? 24.653 10.771 -53.832 1.00 12.51 122 LEU D CA 1
ATOM 5891 C C . LEU D 1 130 ? 25.691 11.216 -52.808 1.00 10.39 122 LEU D C 1
ATOM 5892 O O . LEU D 1 130 ? 26.728 10.564 -52.625 1.00 10.76 122 LEU D O 1
ATOM 5897 N N . CYS D 1 131 ? 25.438 12.349 -52.157 1.00 8.39 123 CYS D N 1
ATOM 5898 C CA . CYS D 1 131 ? 26.376 12.864 -51.166 1.00 8.65 123 CYS D CA 1
ATOM 5899 C C . CYS D 1 131 ? 26.602 11.836 -50.059 1.00 9.39 123 CYS D C 1
ATOM 5900 O O . CYS D 1 131 ? 27.746 11.486 -49.752 1.00 10.94 123 CYS D O 1
ATOM 5903 N N . MET D 1 132 ? 25.522 11.301 -49.473 1.00 8.57 124 MET D N 1
ATOM 5904 C CA . MET D 1 132 ? 25.691 10.279 -48.436 1.00 9.30 124 MET D CA 1
ATOM 5905 C C . MET D 1 132 ? 26.390 9.034 -48.984 1.00 11.41 124 MET D C 1
ATOM 5906 O O . MET D 1 132 ? 27.217 8.421 -48.295 1.00 11.56 124 MET D O 1
ATOM 5911 N N . LYS D 1 133 ? 26.050 8.640 -50.215 1.00 10.14 125 LYS D N 1
ATOM 5912 C CA . LYS D 1 133 ? 26.593 7.429 -50.824 1.00 11.57 125 LYS D CA 1
ATOM 5913 C C . LYS D 1 133 ? 28.111 7.467 -50.881 1.00 11.91 125 LYS D C 1
ATOM 5914 O O . LYS D 1 133 ? 28.775 6.436 -50.705 1.00 14.57 125 LYS D O 1
ATOM 5920 N N . HIS D 1 134 ? 28.681 8.646 -51.123 1.00 12.06 126 HIS D N 1
ATOM 5921 C CA . HIS D 1 134 ? 30.129 8.786 -51.201 1.00 12.17 126 HIS D CA 1
ATOM 5922 C C . HIS D 1 134 ? 30.764 9.258 -49.902 1.00 17.16 126 HIS D C 1
ATOM 5923 O O . HIS D 1 134 ? 31.945 8.968 -49.672 1.00 13.66 126 HIS D O 1
ATOM 5930 N N . GLN D 1 135 ? 30.013 9.949 -49.037 1.00 10.72 127 GLN D N 1
ATOM 5931 C CA . GLN D 1 135 ? 30.548 10.309 -47.725 1.00 12.26 127 GLN D CA 1
ATOM 5932 C C . GLN D 1 135 ? 30.701 9.092 -46.821 1.00 13.54 127 GLN D C 1
ATOM 5933 O O . GLN D 1 135 ? 31.685 8.991 -46.081 1.00 12.83 127 GLN D O 1
ATOM 5939 N N . ILE D 1 136 ? 29.725 8.175 -46.846 1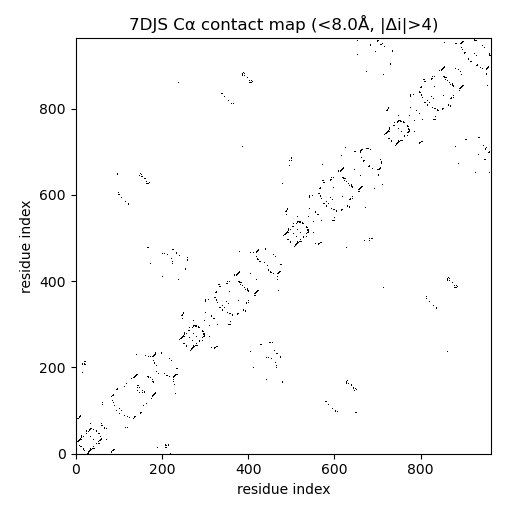.00 10.38 128 ILE D N 1
ATOM 5940 C CA . ILE D 1 136 ? 29.678 7.105 -45.847 1.00 11.79 128 ILE D CA 1
ATOM 5941 C C . ILE D 1 136 ? 30.907 6.210 -45.912 1.00 16.38 128 ILE D C 1
ATOM 5942 O O . ILE D 1 136 ? 31.467 5.893 -44.852 1.00 14.21 128 ILE D O 1
ATOM 5947 N N . PRO D 1 137 ? 31.393 5.782 -47.087 1.00 15.44 129 PRO D N 1
ATOM 5948 C CA . PRO D 1 137 ? 32.580 4.907 -47.089 1.00 16.26 129 PRO D CA 1
ATOM 5949 C C . PRO D 1 137 ? 33.803 5.560 -46.478 1.00 17.16 129 PRO D C 1
ATOM 5950 O O . PRO D 1 137 ? 34.587 4.883 -45.801 1.00 18.77 129 PRO D O 1
ATOM 5954 N N . LEU D 1 138 ? 33.994 6.858 -46.702 1.00 15.96 130 LEU D N 1
ATOM 5955 C CA . LEU D 1 138 ? 35.105 7.550 -46.064 1.00 15.81 130 LEU D CA 1
ATOM 5956 C C . LEU D 1 138 ? 34.947 7.545 -44.548 1.00 21.14 130 LEU D C 1
ATOM 5957 O O . LEU D 1 138 ? 35.896 7.248 -43.812 1.00 22.05 130 LEU D O 1
ATOM 5962 N N . MET D 1 139 ? 33.739 7.851 -44.060 1.00 15.22 131 MET D N 1
ATOM 5963 C CA . MET D 1 139 ? 33.513 7.864 -42.616 1.00 15.32 131 MET D CA 1
ATOM 5964 C C . MET D 1 139 ? 33.616 6.469 -42.005 1.00 17.48 131 MET D C 1
ATOM 5965 O O . MET D 1 139 ? 34.067 6.329 -40.861 1.00 19.10 131 MET D O 1
ATOM 5970 N N . LEU D 1 140 ? 33.195 5.433 -42.732 1.00 16.40 132 LEU D N 1
ATOM 5971 C CA . LEU D 1 140 ? 33.388 4.070 -42.245 1.00 16.78 132 LEU D CA 1
ATOM 5972 C C . LEU D 1 140 ? 34.866 3.780 -42.024 1.00 19.94 132 LEU D C 1
ATOM 5973 O O . LEU D 1 140 ? 35.258 3.229 -40.988 1.00 19.13 132 LEU D O 1
ATOM 5978 N N . ALA D 1 141 ? 35.702 4.152 -42.998 1.00 18.22 133 ALA D N 1
ATOM 5979 C CA . ALA D 1 141 ? 37.135 3.888 -42.904 1.00 21.19 133 ALA D CA 1
ATOM 5980 C C . ALA D 1 141 ? 37.778 4.616 -41.729 1.00 27.45 133 ALA D C 1
ATOM 5981 O O . ALA D 1 141 ? 38.812 4.171 -41.216 1.00 25.97 133 ALA D O 1
ATOM 5983 N N . GLN D 1 142 ? 37.199 5.737 -41.299 1.00 21.35 134 GLN D N 1
ATOM 5984 C CA . GLN D 1 142 ? 37.709 6.509 -40.174 1.00 20.65 134 GLN D CA 1
ATOM 5985 C C . GLN D 1 142 ? 37.202 6.010 -38.836 1.00 21.44 134 GLN D C 1
ATOM 5986 O O . GLN D 1 142 ? 37.647 6.506 -37.796 1.00 24.06 134 GLN D O 1
ATOM 5992 N N . GLY D 1 143 ? 36.279 5.061 -38.838 1.00 18.05 135 GLY D N 1
ATOM 5993 C CA . GLY D 1 143 ? 35.638 4.659 -37.612 1.00 22.52 135 GLY D CA 1
ATOM 5994 C C . GLY D 1 143 ? 34.612 5.636 -37.094 1.00 18.02 135 GLY D C 1
ATOM 5995 O O . GLY D 1 143 ? 34.290 5.596 -35.904 1.00 17.07 135 GLY D O 1
ATOM 5996 N N . GLY D 1 144 ? 34.094 6.523 -37.934 1.00 18.37 136 GLY D N 1
ATOM 5997 C CA . GLY D 1 144 ? 32.996 7.358 -37.489 1.00 16.99 136 GLY D CA 1
ATOM 5998 C C . GLY D 1 144 ? 32.899 8.661 -38.247 1.00 16.28 136 GLY D C 1
ATOM 5999 O O . GLY D 1 144 ? 33.832 9.110 -38.911 1.00 15.57 136 GLY D O 1
ATOM 6000 N N . GLY D 1 145 ? 31.730 9.275 -38.108 1.00 13.21 137 GLY D N 1
ATOM 6001 C CA . GLY D 1 145 ? 31.456 10.565 -38.713 1.00 12.14 137 GLY D CA 1
ATOM 6002 C C . GLY D 1 145 ? 30.021 10.925 -38.400 1.00 10.06 137 GLY D C 1
ATOM 6003 O O . GLY D 1 145 ? 29.254 10.112 -37.874 1.00 10.91 137 GLY D O 1
ATOM 6004 N N . ALA D 1 146 ? 29.671 12.170 -38.700 1.00 9.91 138 ALA D N 1
ATOM 6005 C CA . ALA D 1 146 ? 28.310 12.647 -38.489 1.00 8.10 138 ALA D CA 1
ATOM 6006 C C . ALA D 1 146 ? 27.827 13.362 -39.741 1.00 9.62 138 ALA D C 1
ATOM 6007 O O . ALA D 1 146 ? 28.539 14.204 -40.302 1.00 8.92 138 ALA D O 1
ATOM 6009 N N . ILE D 1 147 ? 26.615 13.023 -40.168 1.00 8.73 139 ILE D N 1
ATOM 6010 C CA . ILE D 1 147 ? 25.980 13.619 -41.333 1.00 7.29 139 ILE D CA 1
ATOM 6011 C C . ILE D 1 147 ? 24.740 14.366 -40.876 1.00 10.02 139 ILE D C 1
ATOM 6012 O O . ILE D 1 147 ? 23.969 13.852 -40.059 1.00 7.92 139 ILE D O 1
ATOM 6017 N N . VAL D 1 148 ? 24.548 15.576 -41.395 1.00 5.86 140 VAL D N 1
ATOM 6018 C CA . VAL D 1 148 ? 23.297 16.303 -41.215 1.00 6.82 140 VAL D CA 1
ATOM 6019 C C . VAL D 1 148 ? 22.747 16.645 -42.589 1.00 7.74 140 VAL D C 1
ATOM 6020 O O . VAL D 1 148 ? 23.452 17.230 -43.420 1.00 6.13 140 VAL D O 1
ATOM 6024 N N . ASN D 1 149 ? 21.481 16.301 -42.821 1.00 6.85 141 ASN D N 1
ATOM 6025 C CA . ASN D 1 149 ? 20.804 16.623 -44.072 1.00 7.31 141 ASN D CA 1
ATOM 6026 C C . ASN D 1 149 ? 19.788 17.724 -43.828 1.00 6.51 141 ASN D C 1
ATOM 6027 O O . ASN D 1 149 ? 19.128 17.746 -42.790 1.00 7.51 141 ASN D O 1
ATOM 6032 N N . THR D 1 150 ? 19.659 18.650 -44.778 1.00 7.16 142 THR D N 1
ATOM 6033 C CA . THR D 1 150 ? 18.656 19.706 -44.648 1.00 7.83 142 THR D CA 1
ATOM 6034 C C . THR D 1 150 ? 17.326 19.187 -45.178 1.00 8.06 142 THR D C 1
ATOM 6035 O O . THR D 1 150 ? 17.170 18.962 -46.387 1.00 8.68 142 THR D O 1
ATOM 6039 N N . ALA D 1 151 ? 16.386 18.950 -44.272 1.00 7.21 143 ALA D N 1
ATOM 6040 C CA . ALA D 1 151 ? 15.016 18.696 -44.682 1.00 8.09 143 ALA D CA 1
ATOM 6041 C C . ALA D 1 151 ? 14.269 20.021 -44.626 1.00 8.28 143 ALA D C 1
ATOM 6042 O O . ALA D 1 151 ? 14.731 21.018 -45.190 1.00 9.23 143 ALA D O 1
ATOM 6044 N N . SER D 1 152 ? 13.136 20.054 -43.936 1.00 7.71 144 SER D N 1
ATOM 6045 C CA . SER D 1 152 ? 12.319 21.257 -43.851 1.00 9.74 144 SER D CA 1
ATOM 6046 C C . SER D 1 152 ? 11.130 20.905 -42.980 1.00 9.01 144 SER D C 1
ATOM 6047 O O . SER D 1 152 ? 10.847 19.722 -42.764 1.00 8.22 144 SER D O 1
ATOM 6050 N N . VAL D 1 153 ? 10.422 21.929 -42.491 1.00 8.08 145 VAL D N 1
ATOM 6051 C CA . VAL D 1 153 ? 9.094 21.640 -41.939 1.00 10.01 145 VAL D CA 1
ATOM 6052 C C . VAL D 1 153 ? 8.208 21.005 -43.005 1.00 9.96 145 VAL D C 1
ATOM 6053 O O . VAL D 1 153 ? 7.289 20.240 -42.681 1.00 8.77 145 VAL D O 1
ATOM 6057 N N . ALA D 1 154 ? 8.479 21.282 -44.285 1.00 9.24 146 ALA D N 1
ATOM 6058 C CA . ALA D 1 154 ? 7.750 20.620 -45.368 1.00 8.48 146 ALA D CA 1
ATOM 6059 C C . ALA D 1 154 ? 8.104 19.140 -45.490 1.00 8.95 146 ALA D C 1
ATOM 6060 O O . ALA D 1 154 ? 7.476 18.428 -46.283 1.00 8.68 146 ALA D O 1
ATOM 6062 N N . GLY D 1 155 ? 9.103 18.663 -44.732 1.00 6.38 147 GLY D N 1
ATOM 6063 C CA . GLY D 1 155 ? 9.372 17.247 -44.616 1.00 8.42 147 GLY D CA 1
ATOM 6064 C C . GLY D 1 155 ? 8.527 16.550 -43.584 1.00 7.77 147 GLY D C 1
ATOM 6065 O O . GLY D 1 155 ? 8.540 15.315 -43.519 1.00 8.81 147 GLY D O 1
ATOM 6066 N N . LEU D 1 156 ? 7.786 17.326 -42.789 1.00 7.08 148 LEU D N 1
ATOM 6067 C CA . LEU D 1 156 ? 7.016 16.828 -41.658 1.00 11.39 148 LEU D CA 1
ATOM 6068 C C . LEU D 1 156 ? 5.524 17.075 -41.803 1.00 15.65 148 LEU D C 1
ATOM 6069 O O . LEU D 1 156 ? 4.753 16.672 -40.919 1.00 15.14 148 LEU D O 1
ATOM 6074 N N . GLY D 1 157 ? 5.097 17.732 -42.873 1.00 9.39 149 GLY D N 1
ATOM 6075 C CA . GLY D 1 157 ? 3.694 18.039 -43.057 1.00 10.31 149 GLY D CA 1
ATOM 6076 C C . GLY D 1 157 ? 3.473 18.635 -44.429 1.00 11.38 149 GLY D C 1
ATOM 6077 O O . GLY D 1 157 ? 4.394 18.727 -45.240 1.00 13.26 149 GLY D O 1
ATOM 6078 N N . ALA D 1 158 ? 2.236 19.061 -44.674 1.00 11.85 150 ALA D N 1
ATOM 6079 C CA . ALA D 1 158 ? 1.884 19.609 -45.980 1.00 10.10 150 ALA D CA 1
ATOM 6080 C C . ALA D 1 158 ? 2.641 20.902 -46.272 1.00 8.99 150 ALA D C 1
ATOM 6081 O O . ALA D 1 158 ? 2.957 21.682 -45.370 1.00 12.16 150 ALA D O 1
ATOM 6083 N N . ALA D 1 159 ? 2.908 21.137 -47.557 1.00 8.37 151 ALA D N 1
ATOM 6084 C CA . ALA D 1 159 ? 3.402 22.426 -48.042 1.00 10.09 151 ALA D CA 1
ATOM 6085 C C . ALA D 1 159 ? 2.552 22.819 -49.243 1.00 9.54 151 ALA D C 1
ATOM 6086 O O . ALA D 1 159 ? 2.887 22.494 -50.387 1.00 9.56 151 ALA D O 1
ATOM 6088 N N . PRO D 1 160 ? 1.427 23.503 -49.017 1.00 12.57 152 PRO D N 1
ATOM 6089 C CA . PRO D 1 160 ? 0.540 23.836 -50.140 1.00 12.55 152 PRO D CA 1
ATOM 6090 C C . PRO D 1 160 ? 1.242 24.754 -51.126 1.00 12.09 152 PRO D C 1
ATOM 6091 O O . PRO D 1 160 ? 1.976 25.670 -50.738 1.00 14.09 152 PRO D O 1
ATOM 6095 N N . LYS D 1 161 ? 1.001 24.488 -52.410 1.00 11.20 153 LYS D N 1
ATOM 6096 C CA . LYS D 1 161 ? 1.680 25.091 -53.552 1.00 11.70 153 LYS D CA 1
ATOM 6097 C C . LYS D 1 161 ? 3.161 24.756 -53.582 1.00 11.10 153 LYS D C 1
ATOM 6098 O O . LYS D 1 161 ? 3.913 25.366 -54.343 1.00 12.56 153 LYS D O 1
ATOM 6104 N N . MET D 1 162 ? 3.600 23.793 -52.768 1.00 9.73 154 MET D N 1
ATOM 6105 C CA . MET D 1 162 ? 4.962 23.283 -52.818 1.00 10.34 154 MET D CA 1
ATOM 6106 C C . MET D 1 162 ? 4.957 21.768 -52.614 1.00 11.08 154 MET D C 1
ATOM 6107 O O . MET D 1 162 ? 5.764 21.223 -51.860 1.00 7.45 154 MET D O 1
ATOM 6112 N N . SER D 1 163 ? 4.044 21.067 -53.297 1.00 7.95 155 SER D N 1
ATOM 6113 C CA . SER D 1 163 ? 3.861 19.635 -53.031 1.00 6.45 155 SER D CA 1
ATOM 6114 C C . SER D 1 163 ? 5.082 18.800 -53.429 1.00 8.33 155 SER D C 1
ATOM 6115 O O . SER D 1 163 ? 5.417 17.828 -52.747 1.00 6.94 155 SER D O 1
ATOM 6118 N N . ILE D 1 164 ? 5.740 19.147 -54.537 1.00 8.21 156 ILE D N 1
ATOM 6119 C CA . ILE D 1 164 ? 6.941 18.420 -54.935 1.00 6.71 156 ILE D CA 1
ATOM 6120 C C . ILE D 1 164 ? 8.063 18.670 -53.939 1.00 7.92 156 ILE D C 1
ATOM 6121 O O . ILE D 1 164 ? 8.767 17.740 -53.530 1.00 7.28 156 ILE D O 1
ATOM 6126 N N . TYR D 1 165 ? 8.247 19.926 -53.543 1.00 6.86 157 TYR D N 1
ATOM 6127 C CA . TYR D 1 165 ? 9.215 20.252 -52.505 1.00 8.54 157 TYR D CA 1
ATOM 6128 C C . TYR D 1 165 ? 8.949 19.446 -51.236 1.00 8.39 157 TYR D C 1
ATOM 6129 O O . TYR D 1 165 ? 9.865 18.847 -50.668 1.00 6.41 157 TYR D O 1
ATOM 6138 N N . ALA D 1 166 ? 7.687 19.418 -50.786 1.00 7.13 158 ALA D N 1
ATOM 6139 C CA . ALA D 1 166 ? 7.339 18.642 -49.597 1.00 6.15 158 ALA D CA 1
ATOM 6140 C C . ALA D 1 166 ? 7.702 17.172 -49.774 1.00 7.10 158 ALA D C 1
ATOM 6141 O O . ALA D 1 166 ? 8.288 16.552 -48.876 1.00 6.95 158 ALA D O 1
ATOM 6143 N N . ALA D 1 167 ? 7.351 16.596 -50.927 1.00 5.61 159 ALA D N 1
ATOM 6144 C CA . ALA D 1 167 ? 7.731 15.222 -51.217 1.00 6.38 159 ALA D CA 1
ATOM 6145 C C . ALA D 1 167 ? 9.240 15.047 -51.106 1.00 5.55 159 ALA D C 1
ATOM 6146 O O . ALA D 1 167 ? 9.717 14.067 -50.519 1.00 6.47 159 ALA D O 1
ATOM 6148 N N . SER D 1 168 ? 10.004 16.003 -51.646 1.00 6.90 160 SER D N 1
ATOM 6149 C CA . SER D 1 168 ? 11.458 15.859 -51.653 1.00 5.31 160 SER D CA 1
ATOM 6150 C C . SER D 1 168 ? 12.030 15.934 -50.245 1.00 6.47 160 SER D C 1
ATOM 6151 O O . SER D 1 168 ? 12.988 15.214 -49.920 1.00 6.26 160 SER D O 1
ATOM 6154 N N . LYS D 1 169 ? 11.457 16.782 -49.395 1.00 5.11 161 LYS D N 1
ATOM 6155 C CA . LYS D 1 169 ? 11.995 16.928 -48.051 1.00 6.57 161 LYS D CA 1
ATOM 6156 C C . LYS D 1 169 ? 11.534 15.804 -47.124 1.00 6.96 161 LYS D C 1
ATOM 6157 O O . LYS D 1 169 ? 12.283 15.417 -46.218 1.00 5.92 161 LYS D O 1
ATOM 6163 N N . HIS D 1 170 ? 10.325 15.268 -47.330 1.00 6.73 162 HIS D N 1
ATOM 6164 C CA . HIS D 1 170 ? 9.959 13.995 -46.705 1.00 5.56 162 HIS D CA 1
ATOM 6165 C C . HIS D 1 170 ? 10.967 12.912 -47.081 1.00 5.93 162 HIS D C 1
ATOM 6166 O O . HIS D 1 170 ? 11.439 12.156 -46.224 1.00 6.98 162 HIS D O 1
ATOM 6173 N N . ALA D 1 171 ? 11.313 12.834 -48.373 1.00 5.10 163 ALA D N 1
ATOM 6174 C CA . ALA D 1 171 ? 12.263 11.820 -48.835 1.00 6.00 163 ALA D CA 1
ATOM 6175 C C . ALA D 1 171 ? 13.607 11.949 -48.132 1.00 7.40 163 ALA D C 1
ATOM 6176 O O . ALA D 1 171 ? 14.235 10.939 -47.795 1.00 6.19 163 ALA D O 1
ATOM 6178 N N . VAL D 1 172 ? 14.066 13.184 -47.904 1.00 5.90 164 VAL D N 1
ATOM 6179 C CA . VAL D 1 172 ? 15.321 13.384 -47.177 1.00 6.59 164 VAL D CA 1
ATOM 6180 C C . VAL D 1 172 ? 15.240 12.760 -45.788 1.00 6.80 164 VAL D C 1
ATOM 6181 O O . VAL D 1 172 ? 16.212 12.168 -45.297 1.00 7.39 164 VAL D O 1
ATOM 6185 N N . ILE D 1 173 ? 14.087 12.880 -45.129 1.00 6.21 165 ILE D N 1
ATOM 6186 C CA . ILE D 1 173 ? 13.957 12.281 -43.803 1.00 5.19 165 ILE D CA 1
ATOM 6187 C C . ILE D 1 173 ? 14.006 10.757 -43.896 1.00 6.41 165 ILE D C 1
ATOM 6188 O O . ILE D 1 173 ? 14.618 10.092 -43.052 1.00 6.98 165 ILE D O 1
ATOM 6193 N N . GLY D 1 174 ? 13.388 10.182 -44.927 1.00 4.87 166 GLY D N 1
ATOM 6194 C CA . GLY D 1 174 ? 13.478 8.743 -45.119 1.00 6.28 166 GLY D CA 1
ATOM 6195 C C . GLY D 1 174 ? 14.908 8.273 -45.344 1.00 7.18 166 GLY D C 1
ATOM 6196 O O . GLY D 1 174 ? 15.332 7.257 -44.790 1.00 7.90 166 GLY D O 1
ATOM 6197 N N . LEU D 1 175 ? 15.675 9.012 -46.153 1.00 6.42 167 LEU D N 1
ATOM 6198 C CA . LEU D 1 175 ? 17.077 8.645 -46.346 1.00 6.93 167 LEU D CA 1
ATOM 6199 C C . LEU D 1 175 ? 17.842 8.752 -45.042 1.00 7.32 167 LEU D C 1
ATOM 6200 O O . LEU D 1 175 ? 18.683 7.898 -44.728 1.00 6.75 167 LEU D O 1
ATOM 6205 N N . THR D 1 176 ? 17.568 9.814 -44.289 1.00 6.92 168 THR D N 1
ATOM 6206 C CA . THR D 1 176 ? 18.253 10.087 -43.031 1.00 6.86 168 THR D CA 1
ATOM 6207 C C . THR D 1 176 ? 18.025 8.962 -42.031 1.00 6.89 168 THR D C 1
ATOM 6208 O O . THR D 1 176 ? 18.980 8.379 -41.499 1.00 7.78 168 THR D O 1
ATOM 6212 N N . LYS D 1 177 ? 16.758 8.618 -41.790 1.00 5.70 169 LYS D N 1
ATOM 6213 C CA . LYS D 1 177 ? 16.478 7.618 -40.767 1.00 6.86 169 LYS D CA 1
ATOM 6214 C C . LYS D 1 177 ? 16.992 6.253 -41.194 1.00 8.17 169 LYS D C 1
ATOM 6215 O O . LYS D 1 177 ? 17.510 5.493 -40.367 1.00 9.41 169 LYS D O 1
ATOM 6221 N N . SER D 1 178 ? 16.854 5.921 -42.478 1.00 6.11 170 SER D N 1
ATOM 6222 C CA . SER D 1 178 ? 17.309 4.613 -42.938 1.00 6.07 170 SER D CA 1
ATOM 6223 C C . SER D 1 178 ? 18.816 4.473 -42.789 1.00 9.20 170 SER D C 1
ATOM 6224 O O . SER D 1 178 ? 19.306 3.467 -42.256 1.00 8.79 170 SER D O 1
ATOM 6227 N N . ALA D 1 179 ? 19.570 5.489 -43.226 1.00 6.98 171 ALA D N 1
ATOM 6228 C CA . ALA D 1 179 ? 21.025 5.431 -43.105 1.00 8.84 171 ALA D CA 1
ATOM 6229 C C . ALA D 1 179 ? 21.455 5.440 -41.645 1.00 9.53 171 ALA D C 1
ATOM 6230 O O . ALA D 1 179 ? 22.444 4.789 -41.285 1.00 9.41 171 ALA D O 1
ATOM 6232 N N . ALA D 1 180 ? 20.743 6.188 -40.791 1.00 7.46 172 ALA D N 1
ATOM 6233 C CA . ALA D 1 180 ? 21.095 6.211 -39.373 1.00 7.00 172 ALA D CA 1
ATOM 6234 C C . ALA D 1 180 ? 21.044 4.813 -38.780 1.00 10.71 172 ALA D C 1
ATOM 6235 O O . ALA D 1 180 ? 21.928 4.426 -38.001 1.00 10.30 172 ALA D O 1
ATOM 6237 N N . ILE D 1 181 ? 20.026 4.031 -39.147 1.00 7.98 173 ILE D N 1
ATOM 6238 C CA . ILE D 1 181 ? 19.907 2.693 -38.573 1.00 9.03 173 ILE D CA 1
ATOM 6239 C C . ILE D 1 181 ? 20.933 1.754 -39.191 1.00 10.48 173 ILE D C 1
ATOM 6240 O O . ILE D 1 181 ? 21.523 0.918 -38.494 1.00 11.13 173 ILE D O 1
ATOM 6245 N N . GLU D 1 182 ? 21.169 1.888 -40.502 1.00 8.99 174 GLU D N 1
ATOM 6246 C CA . GLU D 1 182 ? 22.079 0.995 -41.215 1.00 9.64 174 GLU D CA 1
ATOM 6247 C C . GLU D 1 182 ? 23.499 1.099 -40.684 1.00 11.76 174 GLU D C 1
ATOM 6248 O O . GLU D 1 182 ? 24.204 0.087 -40.579 1.00 15.18 174 GLU D O 1
ATOM 6254 N N . TYR D 1 183 ? 23.943 2.310 -40.356 1.00 9.56 175 TYR D N 1
ATOM 6255 C CA . TYR D 1 183 ? 25.344 2.544 -40.026 1.00 10.21 175 TYR D CA 1
ATOM 6256 C C . TYR D 1 183 ? 25.551 2.867 -38.553 1.00 8.96 175 TYR D C 1
ATOM 6257 O O . TYR D 1 183 ? 26.651 3.285 -38.167 1.00 10.08 175 TYR D O 1
ATOM 6266 N N . ALA D 1 184 ? 24.529 2.638 -37.721 1.00 10.17 176 ALA D N 1
ATOM 6267 C CA . ALA D 1 184 ? 24.598 2.977 -36.300 1.00 11.83 176 ALA D CA 1
ATOM 6268 C C . ALA D 1 184 ? 25.733 2.247 -35.605 1.00 13.42 176 ALA D C 1
ATOM 6269 O O . ALA D 1 184 ? 26.382 2.792 -34.700 1.00 15.20 176 ALA D O 1
ATOM 6271 N N . LYS D 1 185 ? 25.966 1.009 -35.991 1.00 11.48 177 LYS D N 1
ATOM 6272 C CA . LYS D 1 185 ? 26.997 0.214 -35.353 1.00 14.81 177 LYS D CA 1
ATOM 6273 C C . LYS D 1 185 ? 28.342 0.347 -36.060 1.00 16.28 177 LYS D C 1
ATOM 6274 O O . LYS D 1 185 ? 29.265 -0.435 -35.793 1.00 16.06 177 LYS D O 1
ATOM 6280 N N . LYS D 1 186 ? 28.474 1.328 -36.948 1.00 12.38 178 LYS D N 1
ATOM 6281 C CA . LYS D 1 186 ? 29.728 1.604 -37.633 1.00 14.86 178 LYS D CA 1
ATOM 6282 C C . LYS D 1 186 ? 30.263 2.991 -37.316 1.00 11.53 178 LYS D C 1
ATOM 6283 O O . LYS D 1 186 ? 31.183 3.458 -37.999 1.00 16.83 178 LYS D O 1
ATOM 6289 N N . GLY D 1 187 ? 29.711 3.663 -36.306 1.00 10.72 179 GLY D N 1
ATOM 6290 C CA . GLY D 1 187 ? 30.232 4.938 -35.859 1.00 12.50 179 GLY D CA 1
ATOM 6291 C C . GLY D 1 187 ? 29.705 6.151 -36.589 1.00 11.31 179 GLY D C 1
ATOM 6292 O O . GLY D 1 187 ? 30.185 7.265 -36.343 1.00 12.62 179 GLY D O 1
ATOM 6293 N N . ILE D 1 188 ? 28.726 5.978 -37.467 1.00 9.68 180 ILE D N 1
ATOM 6294 C CA . ILE D 1 188 ? 28.174 7.079 -38.242 1.00 10.37 180 ILE D CA 1
ATOM 6295 C C . ILE D 1 188 ? 26.837 7.465 -37.638 1.00 9.01 180 ILE D C 1
ATOM 6296 O O . ILE D 1 188 ? 26.023 6.595 -37.314 1.00 12.53 180 ILE D O 1
ATOM 6301 N N . ARG D 1 189 ? 26.633 8.761 -37.431 1.00 9.50 181 ARG D N 1
ATOM 6302 C CA . ARG D 1 189 ? 25.339 9.290 -37.027 1.00 6.76 181 ARG D CA 1
ATOM 6303 C C . ARG D 1 189 ? 24.763 10.070 -38.200 1.00 8.32 181 ARG D C 1
ATOM 6304 O O . ARG D 1 189 ? 25.505 10.708 -38.951 1.00 7.78 181 ARG D O 1
ATOM 6312 N N . VAL D 1 190 ? 23.446 9.985 -38.378 1.00 6.42 182 VAL D N 1
ATOM 6313 C CA . VAL D 1 190 ? 22.772 10.664 -39.484 1.00 7.64 182 VAL D CA 1
ATOM 6314 C C . VAL D 1 190 ? 21.518 11.326 -38.931 1.00 6.98 182 VAL D C 1
ATOM 6315 O O . VAL D 1 190 ? 20.650 10.646 -38.366 1.00 6.60 182 VAL D O 1
ATOM 6319 N N . ASN D 1 191 ? 21.417 12.650 -39.092 1.00 5.46 183 ASN D N 1
ATOM 6320 C CA . ASN D 1 191 ? 20.274 13.407 -38.598 1.00 5.82 183 ASN D CA 1
ATOM 6321 C C . ASN D 1 191 ? 19.850 14.411 -39.660 1.00 6.25 183 ASN D C 1
ATOM 6322 O O . ASN D 1 191 ? 20.580 14.680 -40.615 1.00 6.06 183 ASN D O 1
ATOM 6327 N N . ALA D 1 192 ? 18.656 14.958 -39.489 1.00 6.86 184 ALA D N 1
ATOM 6328 C CA . ALA D 1 192 ? 18.155 15.982 -40.394 1.00 7.22 184 ALA D CA 1
ATOM 6329 C C . ALA D 1 192 ? 17.751 17.195 -39.582 1.00 7.56 184 ALA D C 1
ATOM 6330 O O . ALA D 1 192 ? 17.189 17.056 -38.500 1.00 8.35 184 ALA D O 1
ATOM 6332 N N . VAL D 1 193 ? 18.016 18.391 -40.113 1.00 5.74 185 VAL D N 1
ATOM 6333 C CA . VAL D 1 193 ? 17.497 19.619 -39.532 1.00 5.67 185 VAL D CA 1
ATOM 6334 C C . VAL D 1 193 ? 16.310 20.051 -40.387 1.00 5.42 185 VAL D C 1
ATOM 6335 O O . VAL D 1 193 ? 16.325 19.897 -41.616 1.00 7.45 185 VAL D O 1
ATOM 6339 N N . CYS D 1 194 ? 15.246 20.514 -39.735 1.00 5.93 186 CYS D N 1
ATOM 6340 C CA . CYS D 1 194 ? 13.984 20.841 -40.406 1.00 6.63 186 CYS D CA 1
ATOM 6341 C C . CYS D 1 194 ? 13.650 22.311 -40.189 1.00 6.01 186 CYS D C 1
ATOM 6342 O O . CYS D 1 194 ? 12.832 22.649 -39.321 1.00 7.95 186 CYS D O 1
ATOM 6345 N N . PRO D 1 195 ? 14.246 23.213 -40.967 1.00 8.16 187 PRO D N 1
ATOM 6346 C CA . PRO D 1 195 ? 13.939 24.639 -40.802 1.00 7.80 187 PRO D CA 1
ATOM 6347 C C . PRO D 1 195 ? 12.544 24.979 -41.300 1.00 7.11 187 PRO D C 1
ATOM 6348 O O . PRO D 1 195 ? 12.046 24.393 -42.262 1.00 8.19 187 PRO D O 1
ATOM 6352 N N . ALA D 1 196 ? 11.930 25.963 -40.654 1.00 7.23 188 ALA D N 1
ATOM 6353 C CA . ALA D 1 196 ? 10.797 26.642 -41.274 1.00 8.28 188 ALA D CA 1
ATOM 6354 C C . ALA D 1 196 ? 11.345 27.760 -42.159 1.00 9.22 188 ALA D C 1
ATOM 6355 O O . ALA D 1 196 ? 12.399 27.587 -42.781 1.00 11.03 188 ALA D O 1
ATOM 6357 N N . VAL D 1 197 ? 10.662 28.903 -42.243 1.00 9.49 189 VAL D N 1
ATOM 6358 C CA . VAL D 1 197 ? 11.184 29.985 -43.081 1.00 6.23 189 VAL D CA 1
ATOM 6359 C C . VAL D 1 197 ? 12.371 30.632 -42.378 1.00 7.03 189 VAL D C 1
ATOM 6360 O O . VAL D 1 197 ? 12.292 30.976 -41.192 1.00 7.81 189 VAL D O 1
ATOM 6364 N N . ILE D 1 198 ? 13.482 30.802 -43.111 1.00 8.95 190 ILE D N 1
ATOM 6365 C CA . ILE D 1 198 ? 14.725 31.360 -42.580 1.00 7.17 190 ILE D CA 1
ATOM 6366 C C . ILE D 1 198 ? 15.075 32.614 -43.377 1.00 10.36 190 ILE D C 1
ATOM 6367 O O . ILE D 1 198 ? 15.003 32.609 -44.609 1.00 11.05 190 ILE D O 1
ATOM 6372 N N . ASP D 1 199 ? 15.486 33.671 -42.672 1.00 9.36 191 ASP D N 1
ATOM 6373 C CA . ASP D 1 199 ? 15.806 34.966 -43.290 1.00 11.56 191 ASP D CA 1
ATOM 6374 C C . ASP D 1 199 ? 17.195 34.961 -43.916 1.00 13.35 191 ASP D C 1
ATOM 6375 O O . ASP D 1 199 ? 18.179 35.418 -43.326 1.00 21.72 191 ASP D O 1
ATOM 6380 N N . THR D 1 200 ? 17.265 34.527 -45.156 1.00 13.76 192 THR D N 1
ATOM 6381 C CA . THR D 1 200 ? 18.506 34.581 -45.908 1.00 13.44 192 THR D CA 1
ATOM 6382 C C . THR D 1 200 ? 18.614 35.923 -46.624 1.00 15.28 192 THR D C 1
ATOM 6383 O O . THR D 1 200 ? 17.652 36.688 -46.711 1.00 14.30 192 THR D O 1
ATOM 6387 N N . ASP D 1 201 ? 19.809 36.202 -47.149 1.00 15.53 193 ASP D N 1
ATOM 6388 C CA . ASP D 1 201 ? 19.987 37.396 -47.971 1.00 14.53 193 ASP D CA 1
ATOM 6389 C C . ASP D 1 201 ? 18.982 37.441 -49.124 1.00 14.83 193 ASP D C 1
ATOM 6390 O O . ASP D 1 201 ? 18.410 38.500 -49.409 1.00 14.14 193 ASP D O 1
ATOM 6395 N N . MET D 1 202 ? 18.756 36.302 -49.806 1.00 16.64 194 MET D N 1
ATOM 6396 C CA . MET D 1 202 ? 17.766 36.267 -50.890 1.00 17.81 194 MET D CA 1
ATOM 6397 C C . MET D 1 202 ? 16.352 36.499 -50.391 1.00 14.02 194 MET D C 1
ATOM 6398 O O . MET D 1 202 ? 15.575 37.177 -51.069 1.00 14.74 194 MET D O 1
ATOM 6403 N N . PHE D 1 203 ? 15.981 35.912 -49.246 1.00 11.58 195 PHE D N 1
ATOM 6404 C CA . PHE D 1 203 ? 14.634 36.142 -48.733 1.00 10.04 195 PHE D CA 1
ATOM 6405 C C . PHE D 1 203 ? 14.440 37.614 -48.392 1.00 9.08 195 PHE D C 1
ATOM 6406 O O . PHE D 1 203 ? 13.391 38.198 -48.691 1.00 10.92 195 PHE D O 1
ATOM 6414 N N . ARG D 1 204 ? 15.465 38.230 -47.793 1.00 10.03 196 ARG D N 1
ATOM 6415 C CA . ARG D 1 204 ? 15.392 39.638 -47.424 1.00 9.47 196 ARG D CA 1
ATOM 6416 C C . ARG D 1 204 ? 15.234 40.519 -48.653 1.00 12.20 196 ARG D C 1
ATOM 6417 O O . ARG D 1 204 ? 14.412 41.440 -48.661 1.00 11.59 196 ARG D O 1
ATOM 6425 N N . ARG D 1 205 ? 16.004 40.248 -49.711 1.00 12.87 197 ARG D N 1
ATOM 6426 C CA . ARG D 1 205 ? 15.810 41.005 -50.944 1.00 13.95 197 ARG D CA 1
ATOM 6427 C C . ARG D 1 205 ? 14.378 40.884 -51.432 1.00 16.53 197 ARG D C 1
ATOM 6428 O O . ARG D 1 205 ? 13.770 41.876 -51.859 1.00 15.75 197 ARG D O 1
ATOM 6436 N N . ALA D 1 206 ? 13.810 39.679 -51.347 1.00 12.70 198 ALA D N 1
ATOM 6437 C CA . ALA D 1 206 ? 12.450 39.464 -51.818 1.00 14.64 198 ALA D CA 1
ATOM 6438 C C . ALA D 1 206 ? 11.438 40.262 -51.002 1.00 14.07 198 ALA D C 1
ATOM 6439 O O . ALA D 1 206 ? 10.520 40.867 -51.568 1.00 15.15 198 ALA D O 1
ATOM 6441 N N . TYR D 1 207 ? 11.565 40.268 -49.670 1.00 12.81 199 TYR D N 1
ATOM 6442 C CA . TYR D 1 207 ? 10.568 41.022 -48.918 1.00 11.28 199 TYR D CA 1
ATOM 6443 C C . TYR D 1 207 ? 10.859 42.517 -48.881 1.00 12.27 199 TYR D C 1
ATOM 6444 O O . TYR D 1 207 ? 9.960 43.293 -48.535 1.00 13.02 199 TYR D O 1
ATOM 6453 N N . GLU D 1 208 ? 12.068 42.945 -49.240 1.00 11.74 200 GLU D N 1
ATOM 6454 C CA . GLU D 1 208 ? 12.281 44.380 -49.414 1.00 14.54 200 GLU D CA 1
ATOM 6455 C C . GLU D 1 208 ? 11.516 44.890 -50.622 1.00 16.74 200 GLU D C 1
ATOM 6456 O O . GLU D 1 208 ? 11.035 46.031 -50.622 1.00 16.59 200 GLU D O 1
ATOM 6462 N N . ALA D 1 209 ? 11.386 44.051 -51.651 1.00 15.15 201 ALA D N 1
ATOM 6463 C CA . ALA D 1 209 ? 10.612 44.409 -52.832 1.00 19.38 201 ALA D CA 1
ATOM 6464 C C . ALA D 1 209 ? 9.120 44.224 -52.614 1.00 19.00 201 ALA D C 1
ATOM 6465 O O . ALA D 1 209 ? 8.320 44.979 -53.175 1.00 22.50 201 ALA D O 1
ATOM 6467 N N . ASP D 1 210 ? 8.727 43.230 -51.818 1.00 14.55 202 ASP D N 1
ATOM 6468 C CA . ASP D 1 210 ? 7.319 42.975 -51.517 1.00 16.63 202 ASP D CA 1
ATOM 6469 C C . ASP D 1 210 ? 7.187 42.694 -50.028 1.00 15.57 202 ASP D C 1
ATOM 6470 O O . ASP D 1 210 ? 7.331 41.546 -49.583 1.00 13.48 202 ASP D O 1
ATOM 6475 N N . PRO D 1 211 ? 6.900 43.723 -49.229 1.00 14.45 203 PRO D N 1
ATOM 6476 C CA . PRO D 1 211 ? 6.820 43.537 -47.773 1.00 14.53 203 PRO D CA 1
ATOM 6477 C C . PRO D 1 211 ? 5.775 42.539 -47.332 1.00 12.70 203 PRO D C 1
ATOM 6478 O O . PRO D 1 211 ? 5.874 42.031 -46.206 1.00 14.35 203 PRO D O 1
ATOM 6482 N N . ARG D 1 212 ? 4.761 42.255 -48.158 1.00 14.37 204 ARG D N 1
ATOM 6483 C CA . ARG D 1 212 ? 3.766 41.268 -47.755 1.00 15.30 204 ARG D CA 1
ATOM 6484 C C . ARG D 1 212 ? 4.407 39.915 -47.500 1.00 12.27 204 ARG D C 1
ATOM 6485 O O . ARG D 1 212 ? 3.909 39.140 -46.673 1.00 14.79 204 ARG D O 1
ATOM 6493 N N . LYS D 1 213 ? 5.510 39.620 -48.195 1.00 13.20 205 LYS D N 1
ATOM 6494 C CA . LYS D 1 213 ? 6.203 38.352 -47.992 1.00 12.39 205 LYS D CA 1
ATOM 6495 C C . LYS D 1 213 ? 6.746 38.243 -46.574 1.00 14.47 205 LYS D C 1
ATOM 6496 O O . LYS D 1 213 ? 6.694 37.170 -45.969 1.00 13.17 205 LYS D O 1
ATOM 6502 N N . ALA D 1 214 ? 7.252 39.347 -46.020 1.00 10.74 206 ALA D N 1
ATOM 6503 C CA . ALA D 1 214 ? 7.715 39.325 -44.633 1.00 10.03 206 ALA D CA 1
ATOM 6504 C C . ALA D 1 214 ? 6.547 39.198 -43.665 1.00 11.47 206 ALA D C 1
ATOM 6505 O O . ALA D 1 214 ? 6.630 38.461 -42.677 1.00 12.49 206 ALA D O 1
ATOM 6507 N N . GLU D 1 215 ? 5.460 39.935 -43.915 1.00 10.63 207 GLU D N 1
ATOM 6508 C CA . GLU D 1 215 ? 4.312 39.872 -43.019 1.00 11.86 207 GLU D CA 1
ATOM 6509 C C . GLU D 1 215 ? 3.710 38.470 -43.014 1.00 12.07 207 GLU D C 1
ATOM 6510 O O . GLU D 1 215 ? 3.454 37.893 -41.949 1.00 11.29 207 GLU D O 1
ATOM 6516 N N . PHE D 1 216 ? 3.501 37.900 -44.206 1.00 11.81 208 PHE D N 1
ATOM 6517 C CA . PHE D 1 216 ? 2.933 36.556 -44.312 1.00 12.97 208 PHE D CA 1
ATOM 6518 C C . PHE D 1 216 ? 3.853 35.514 -43.694 1.00 16.16 208 PHE D C 1
ATOM 6519 O O . PHE D 1 216 ? 3.395 34.618 -42.974 1.00 15.81 208 PHE D O 1
ATOM 6527 N N . ALA D 1 217 ? 5.156 35.601 -43.971 1.00 13.41 209 ALA D N 1
ATOM 6528 C CA . ALA D 1 217 ? 6.063 34.573 -43.466 1.00 12.64 209 ALA D CA 1
ATOM 6529 C C . ALA D 1 217 ? 6.154 34.607 -41.945 1.00 13.72 209 ALA D C 1
ATOM 6530 O O . ALA D 1 217 ? 6.147 33.555 -41.297 1.00 13.85 209 ALA D O 1
ATOM 6532 N N . ALA D 1 218 ? 6.234 35.797 -41.354 1.00 10.26 210 ALA D N 1
ATOM 6533 C CA . ALA D 1 218 ? 6.289 35.880 -39.901 1.00 11.96 210 ALA D CA 1
ATOM 6534 C C . ALA D 1 218 ? 5.018 35.317 -39.276 1.00 14.21 210 ALA D C 1
ATOM 6535 O O . ALA D 1 218 ? 5.067 34.655 -38.235 1.00 15.42 210 ALA D O 1
ATOM 6537 N N . ALA D 1 219 ? 3.870 35.549 -39.917 1.00 12.75 211 ALA D N 1
ATOM 6538 C CA . ALA D 1 219 ? 2.604 35.071 -39.376 1.00 16.93 211 ALA D CA 1
ATOM 6539 C C . ALA D 1 219 ? 2.456 33.554 -39.466 1.00 15.86 211 ALA D C 1
ATOM 6540 O O . ALA D 1 219 ? 1.596 32.991 -38.777 1.00 22.33 211 ALA D O 1
ATOM 6542 N N . MET D 1 220 ? 3.267 32.884 -40.287 1.00 16.15 212 MET D N 1
ATOM 6543 C CA . MET D 1 220 ? 3.246 31.425 -40.373 1.00 18.61 212 MET D CA 1
ATOM 6544 C C . MET D 1 220 ? 3.817 30.738 -39.139 1.00 17.28 212 MET D C 1
ATOM 6545 O O . MET D 1 220 ? 3.633 29.523 -38.985 1.00 18.14 212 MET D O 1
ATOM 6550 N N . HIS D 1 221 ? 4.519 31.465 -38.274 1.00 10.94 213 HIS D N 1
ATOM 6551 C CA . HIS D 1 221 ? 5.188 30.845 -37.153 1.00 11.35 213 HIS D CA 1
ATOM 6552 C C . HIS D 1 221 ? 4.619 31.359 -35.841 1.00 13.16 213 HIS D C 1
ATOM 6553 O O . HIS D 1 221 ? 4.378 32.564 -35.702 1.00 12.73 213 HIS D O 1
ATOM 6560 N N . PRO D 1 222 ? 4.377 30.474 -34.869 1.00 10.52 214 PRO D N 1
ATOM 6561 C CA . PRO D 1 222 ? 3.856 30.942 -33.573 1.00 9.44 214 PRO D CA 1
ATOM 6562 C C . PRO D 1 222 ? 4.736 31.983 -32.911 1.00 12.04 214 PRO D C 1
ATOM 6563 O O . PRO D 1 222 ? 4.219 32.892 -32.255 1.00 11.45 214 PRO D O 1
ATOM 6567 N N . LEU D 1 223 ? 6.055 31.875 -33.073 1.00 8.93 215 LEU D N 1
ATOM 6568 C CA . LEU D 1 223 ? 6.964 32.862 -32.504 1.00 10.89 215 LEU D CA 1
ATOM 6569 C C . LEU D 1 223 ? 6.742 34.247 -33.092 1.00 11.91 215 LEU D C 1
ATOM 6570 O O . LEU D 1 223 ? 7.145 35.246 -32.481 1.00 13.57 215 LEU D O 1
ATOM 6575 N N . GLY D 1 224 ? 6.130 34.332 -34.268 1.00 10.89 216 GLY D N 1
ATOM 6576 C CA . GLY D 1 224 ? 5.857 35.624 -34.856 1.00 10.24 216 GLY D CA 1
ATOM 6577 C C . GLY D 1 224 ? 7.008 36.212 -35.631 1.00 10.64 216 GLY D C 1
ATOM 6578 O O . GLY D 1 224 ? 6.998 37.413 -35.913 1.00 7.89 216 GLY D O 1
ATOM 6579 N N . ARG D 1 225 ? 7.990 35.402 -35.999 1.00 8.26 217 ARG D N 1
ATOM 6580 C CA . ARG D 1 225 ? 9.106 35.853 -36.810 1.00 8.59 217 ARG D CA 1
ATOM 6581 C C . ARG D 1 225 ? 9.575 34.689 -37.660 1.00 8.52 217 ARG D C 1
ATOM 6582 O O . ARG D 1 225 ? 9.167 33.542 -37.456 1.00 9.74 217 ARG D O 1
ATOM 6590 N N . VAL D 1 226 ? 10.444 34.990 -38.616 1.00 7.58 218 VAL D N 1
ATOM 6591 C CA . VAL D 1 226 ? 11.158 33.933 -39.325 1.00 6.88 218 VAL D CA 1
ATOM 6592 C C . VAL D 1 226 ? 12.457 33.624 -38.590 1.00 8.03 218 VAL D C 1
ATOM 6593 O O . VAL D 1 226 ? 12.856 34.347 -37.669 1.00 7.78 218 VAL D O 1
ATOM 6597 N N . GLY D 1 227 ? 13.098 32.505 -38.956 1.00 7.94 219 GLY D N 1
ATOM 6598 C CA . GLY D 1 227 ? 14.314 32.093 -38.287 1.00 7.41 219 GLY D CA 1
ATOM 6599 C C . GLY D 1 227 ? 15.539 32.773 -38.868 1.00 10.47 219 GLY D C 1
ATOM 6600 O O . GLY D 1 227 ? 15.488 33.430 -39.904 1.00 9.83 219 GLY D O 1
ATOM 6601 N N . ARG D 1 228 ? 16.649 32.626 -38.159 1.00 9.80 220 ARG D N 1
ATOM 6602 C CA . ARG D 1 228 ? 17.924 33.214 -38.544 1.00 11.61 220 ARG D CA 1
ATOM 6603 C C . ARG D 1 228 ? 18.871 32.124 -39.027 1.00 11.24 220 ARG D C 1
ATOM 6604 O O . ARG D 1 228 ? 18.823 30.990 -38.545 1.00 9.39 220 ARG D O 1
ATOM 6612 N N . VAL D 1 229 ? 19.740 32.471 -39.989 1.00 8.81 221 VAL D N 1
ATOM 6613 C CA . VAL D 1 229 ? 20.690 31.480 -40.493 1.00 10.40 221 VAL D CA 1
ATOM 6614 C C . VAL D 1 229 ? 21.571 30.963 -39.363 1.00 10.55 221 VAL D C 1
ATOM 6615 O O . VAL D 1 229 ? 21.956 29.786 -39.357 1.00 8.91 221 VAL D O 1
ATOM 6619 N N . GLU D 1 230 ? 21.881 31.813 -38.382 1.00 10.22 222 GLU D N 1
ATOM 6620 C CA . GLU D 1 230 ? 22.705 31.380 -37.258 1.00 11.78 222 GLU D CA 1
ATOM 6621 C C . GLU D 1 230 ? 21.975 30.373 -36.378 1.00 9.50 222 GLU D C 1
ATOM 6622 O O . GLU D 1 230 ? 22.620 29.562 -35.704 1.00 10.12 222 GLU D O 1
ATOM 6628 N N . GLU D 1 231 ? 20.640 30.403 -36.374 1.00 8.42 223 GLU D N 1
ATOM 6629 C CA . GLU D 1 231 ? 19.884 29.432 -35.589 1.00 8.12 223 GLU D CA 1
ATOM 6630 C C . GLU D 1 231 ? 19.907 28.059 -36.251 1.00 7.87 223 GLU D C 1
ATOM 6631 O O . GLU D 1 231 ? 20.019 27.030 -35.566 1.00 8.20 223 GLU D O 1
ATOM 6637 N N . ILE D 1 232 ? 19.819 28.015 -37.578 1.00 7.05 224 ILE D N 1
ATOM 6638 C CA . ILE D 1 232 ? 19.985 26.734 -38.255 1.00 6.78 224 ILE D CA 1
ATOM 6639 C C . ILE D 1 232 ? 21.410 26.228 -38.070 1.00 8.98 224 ILE D C 1
ATOM 6640 O O . ILE D 1 232 ? 21.629 25.046 -37.789 1.00 7.56 224 ILE D O 1
ATOM 6645 N N . ALA D 1 233 ? 22.405 27.112 -38.215 1.00 6.58 225 ALA D N 1
ATOM 6646 C CA . ALA D 1 233 ? 23.791 26.686 -38.052 1.00 7.81 225 ALA D CA 1
ATOM 6647 C C . ALA D 1 233 ? 24.020 26.073 -36.674 1.00 7.03 225 ALA D C 1
ATOM 6648 O O . ALA D 1 233 ? 24.693 25.039 -36.547 1.00 8.78 225 ALA D O 1
ATOM 6650 N N . ALA D 1 234 ? 23.446 26.682 -35.636 1.00 7.82 226 ALA D N 1
ATOM 6651 C CA . ALA D 1 234 ? 23.668 26.194 -34.282 1.00 8.48 226 ALA D CA 1
ATOM 6652 C C . ALA D 1 234 ? 23.046 24.816 -34.094 1.00 9.88 226 ALA D C 1
ATOM 6653 O O . ALA D 1 234 ? 23.613 23.968 -33.396 1.00 9.19 226 ALA D O 1
ATOM 6655 N N . ALA D 1 235 ? 21.879 24.580 -34.707 1.00 7.34 227 ALA D N 1
ATOM 6656 C CA . ALA D 1 235 ? 21.265 23.253 -34.661 1.00 8.68 227 ALA D CA 1
ATOM 6657 C C . ALA D 1 235 ? 22.139 22.216 -35.361 1.00 7.25 227 ALA D C 1
ATOM 6658 O O . ALA D 1 235 ? 22.287 21.085 -34.874 1.00 8.72 227 ALA D O 1
ATOM 6660 N N . VAL D 1 236 ? 22.714 22.573 -36.511 1.00 6.66 228 VAL D N 1
ATOM 6661 C CA . VAL D 1 236 ? 23.595 21.641 -37.208 1.00 7.50 228 VAL D CA 1
ATOM 6662 C C . VAL D 1 236 ? 24.797 21.324 -36.342 1.00 8.02 228 VAL D C 1
ATOM 6663 O O . VAL D 1 236 ? 25.219 20.164 -36.241 1.00 8.35 228 VAL D O 1
ATOM 6667 N N . LEU D 1 237 ? 25.370 22.346 -35.698 1.00 8.48 229 LEU D N 1
ATOM 6668 C CA . LEU D 1 237 ? 26.549 22.083 -34.880 1.00 8.03 229 LEU D CA 1
ATOM 6669 C C . LEU D 1 237 ? 26.188 21.276 -33.638 1.00 9.39 229 LEU D C 1
ATOM 6670 O O . LEU D 1 237 ? 26.977 20.429 -33.213 1.00 10.01 229 LEU D O 1
ATOM 6675 N N . TYR D 1 238 ? 24.988 21.468 -33.075 1.00 7.66 230 TYR D N 1
ATOM 6676 C CA . TYR D 1 238 ? 24.567 20.577 -31.993 1.00 8.54 230 TYR D CA 1
ATOM 6677 C C . TYR D 1 238 ? 24.544 19.126 -32.468 1.00 7.65 230 TYR D C 1
ATOM 6678 O O . TYR D 1 238 ? 25.077 18.227 -31.801 1.00 8.67 230 TYR D O 1
ATOM 6687 N N . LEU D 1 239 ? 23.929 18.882 -33.631 1.00 7.94 231 LEU D N 1
ATOM 6688 C CA . LEU D 1 239 ? 23.816 17.524 -34.141 1.00 6.61 231 LEU D CA 1
ATOM 6689 C C . LEU D 1 239 ? 25.172 16.918 -34.473 1.00 9.67 231 LEU D C 1
ATOM 6690 O O . LEU D 1 239 ? 25.288 15.692 -34.525 1.00 10.93 231 LEU D O 1
ATOM 6695 N N . CYS D 1 240 ? 26.196 17.739 -34.705 1.00 6.79 232 CYS D N 1
ATOM 6696 C CA . CYS D 1 240 ? 27.541 17.231 -34.949 1.00 7.70 232 CYS D CA 1
ATOM 6697 C C . CYS D 1 240 ? 28.397 17.181 -33.690 1.00 10.81 232 CYS D C 1
ATOM 6698 O O . CYS D 1 240 ? 29.520 16.669 -33.749 1.00 12.39 232 CYS D O 1
ATOM 6701 N N . SER D 1 241 ? 27.898 17.676 -32.562 1.00 10.48 233 SER D N 1
ATOM 6702 C CA . SER D 1 241 ? 28.744 17.904 -31.395 1.00 10.24 233 SER D CA 1
ATOM 6703 C C . SER D 1 241 ? 29.138 16.587 -30.730 1.00 11.05 233 SER D C 1
ATOM 6704 O O . SER D 1 241 ? 28.474 15.555 -30.876 1.00 12.54 233 SER D O 1
ATOM 6707 N N . ASP D 1 242 ? 30.254 16.638 -29.994 1.00 14.40 234 ASP D N 1
ATOM 6708 C CA . ASP D 1 242 ? 30.762 15.443 -29.321 1.00 17.22 234 ASP D CA 1
ATOM 6709 C C . ASP D 1 242 ? 29.717 14.832 -28.394 1.00 17.39 234 ASP D C 1
ATOM 6710 O O . ASP D 1 242 ? 29.548 13.604 -28.353 1.00 21.93 234 ASP D O 1
ATOM 6715 N N . ASN D 1 243 ? 28.998 15.666 -27.651 1.00 13.30 235 ASN D N 1
ATOM 6716 C CA . ASN D 1 243 ? 28.028 15.150 -26.697 1.00 12.93 235 ASN D CA 1
ATOM 6717 C C . ASN D 1 243 ? 26.676 14.844 -27.333 1.00 15.82 235 ASN D C 1
ATOM 6718 O O . ASN D 1 243 ? 25.716 14.548 -26.613 1.00 14.70 235 ASN D O 1
ATOM 6723 N N . ALA D 1 244 ? 26.583 14.886 -28.660 1.00 12.48 236 ALA D N 1
ATOM 6724 C CA . ALA D 1 244 ? 25.400 14.410 -29.365 1.00 10.79 236 ALA D CA 1
ATOM 6725 C C . ALA D 1 244 ? 25.570 12.977 -29.850 1.00 12.32 236 ALA D C 1
ATOM 6726 O O . ALA D 1 244 ? 24.876 12.552 -30.782 1.00 11.55 236 ALA D O 1
ATOM 6728 N N . GLY D 1 245 ? 26.479 12.217 -29.226 1.00 10.25 237 GLY D N 1
ATOM 6729 C CA . GLY D 1 245 ? 26.780 10.866 -29.675 1.00 13.07 237 GLY D CA 1
ATOM 6730 C C . GLY D 1 245 ? 25.631 9.880 -29.560 1.00 12.41 237 GLY D C 1
ATOM 6731 O O . GLY D 1 245 ? 25.651 8.847 -30.233 1.00 16.35 237 GLY D O 1
ATOM 6732 N N . PHE D 1 246 ? 24.632 10.169 -28.731 1.00 11.25 238 PHE D N 1
ATOM 6733 C CA . PHE D 1 246 ? 23.444 9.328 -28.619 1.00 12.37 238 PHE D CA 1
ATOM 6734 C C . PHE D 1 246 ? 22.294 9.832 -29.485 1.00 10.95 238 PHE D C 1
ATOM 6735 O O . PHE D 1 246 ? 21.196 9.279 -29.418 1.00 13.10 238 PHE D O 1
ATOM 6743 N N . THR D 1 247 ? 22.521 10.868 -30.300 1.00 10.32 239 THR D N 1
ATOM 6744 C CA . THR D 1 247 ? 21.467 11.495 -31.096 1.00 7.84 239 THR D CA 1
ATOM 6745 C C . THR D 1 247 ? 21.658 11.073 -32.548 1.00 7.93 239 THR D C 1
ATOM 6746 O O . THR D 1 247 ? 22.622 11.487 -33.204 1.00 8.18 239 THR D O 1
ATOM 6750 N N . THR D 1 248 ? 20.762 10.220 -33.041 1.00 8.83 240 THR D N 1
ATOM 6751 C CA . THR D 1 248 ? 20.863 9.785 -34.423 1.00 6.52 240 THR D CA 1
ATOM 6752 C C . THR D 1 248 ? 19.475 9.424 -34.929 1.00 6.04 240 THR D C 1
ATOM 6753 O O . THR D 1 248 ? 18.604 9.010 -34.160 1.00 7.05 240 THR D O 1
ATOM 6757 N N . GLY D 1 249 ? 19.272 9.627 -36.230 1.00 5.37 241 GLY D N 1
ATOM 6758 C CA . GLY D 1 249 ? 18.006 9.332 -36.860 1.00 7.46 241 GLY D CA 1
ATOM 6759 C C . GLY D 1 249 ? 16.877 10.279 -36.525 1.00 9.09 241 GLY D C 1
ATOM 6760 O O . GLY D 1 249 ? 15.713 9.918 -36.716 1.00 8.78 241 GLY D O 1
ATOM 6761 N N . ILE D 1 250 ? 17.168 11.491 -36.054 1.00 6.28 242 ILE D N 1
ATOM 6762 C CA . ILE D 1 250 ? 16.092 12.409 -35.704 1.00 7.88 242 ILE D CA 1
ATOM 6763 C C . ILE D 1 250 ? 15.930 13.459 -36.790 1.00 8.73 242 ILE D C 1
ATOM 6764 O O . ILE D 1 250 ? 16.810 13.689 -37.620 1.00 7.97 242 ILE D O 1
ATOM 6769 N N . ALA D 1 251 ? 14.753 14.080 -36.795 1.00 8.00 243 ALA D N 1
ATOM 6770 C CA . ALA D 1 251 ? 14.450 15.223 -37.648 1.00 9.57 243 ALA D CA 1
ATOM 6771 C C . ALA D 1 251 ? 14.150 16.374 -36.695 1.00 12.99 243 ALA D C 1
ATOM 6772 O O . ALA D 1 251 ? 13.069 16.426 -36.097 1.00 15.62 243 ALA D O 1
ATOM 6774 N N . LEU D 1 252 ? 15.118 17.289 -36.556 1.00 9.21 244 LEU D N 1
ATOM 6775 C CA . LEU D 1 252 ? 15.066 18.349 -35.555 1.00 7.73 244 LEU D CA 1
ATOM 6776 C C . LEU D 1 252 ? 14.361 19.569 -36.132 1.00 9.48 244 LEU D C 1
ATOM 6777 O O . LEU D 1 252 ? 14.936 20.244 -36.996 1.00 8.98 244 LEU D O 1
ATOM 6782 N N . PRO D 1 253 ? 13.157 19.914 -35.676 1.00 7.50 245 PRO D N 1
ATOM 6783 C CA . PRO D 1 253 ? 12.498 21.126 -36.181 1.00 7.93 245 PRO D CA 1
ATOM 6784 C C . PRO D 1 253 ? 13.107 22.375 -35.559 1.00 9.51 245 PRO D C 1
ATOM 6785 O O . PRO D 1 253 ? 13.255 22.480 -34.339 1.00 9.55 245 PRO D O 1
ATOM 6789 N N . VAL D 1 254 ? 13.448 23.322 -36.409 1.00 8.28 246 VAL D N 1
ATOM 6790 C CA . VAL D 1 254 ? 13.886 24.649 -35.997 1.00 6.63 246 VAL D CA 1
ATOM 6791 C C . VAL D 1 254 ? 12.918 25.599 -36.688 1.00 6.62 246 VAL D C 1
ATOM 6792 O O . VAL D 1 254 ? 13.135 26.038 -37.823 1.00 7.87 246 VAL D O 1
ATOM 6796 N N . ASP D 1 255 ? 11.797 25.873 -36.015 1.00 6.82 247 ASP D N 1
ATOM 6797 C CA . ASP D 1 255 ? 10.621 26.291 -36.762 1.00 8.96 247 ASP D CA 1
ATOM 6798 C C . ASP D 1 255 ? 9.726 27.268 -36.024 1.00 5.89 247 ASP D C 1
ATOM 6799 O O . ASP D 1 255 ? 8.597 27.486 -36.482 1.00 7.66 247 ASP D O 1
ATOM 6804 N N . GLY D 1 256 ? 10.182 27.886 -34.933 1.00 7.86 248 GLY D N 1
ATOM 6805 C CA . GLY D 1 256 ? 9.363 28.858 -34.243 1.00 7.30 248 GLY D CA 1
ATOM 6806 C C . GLY D 1 256 ? 8.049 28.316 -33.737 1.00 9.88 248 GLY D C 1
ATOM 6807 O O . GLY D 1 256 ? 7.113 29.085 -33.536 1.00 8.50 248 GLY D O 1
ATOM 6808 N N . GLY D 1 257 ? 7.952 26.999 -33.541 1.00 8.53 249 GLY D N 1
ATOM 6809 C CA . GLY D 1 257 ? 6.736 26.384 -33.053 1.00 8.04 249 GLY D CA 1
ATOM 6810 C C . GLY D 1 257 ? 5.831 25.816 -34.127 1.00 9.50 249 GLY D C 1
ATOM 6811 O O . GLY D 1 257 ? 4.790 25.243 -33.789 1.00 10.23 249 GLY D O 1
ATOM 6812 N N . ALA D 1 258 ? 6.200 25.940 -35.405 1.00 9.03 250 ALA D N 1
ATOM 6813 C CA . ALA D 1 258 ? 5.240 25.676 -36.476 1.00 9.39 250 ALA D CA 1
ATOM 6814 C C . ALA D 1 258 ? 4.737 24.237 -36.448 1.00 11.13 250 ALA D C 1
ATOM 6815 O O . ALA D 1 258 ? 3.549 23.992 -36.691 1.00 12.79 250 ALA D O 1
ATOM 6817 N N . THR D 1 259 ? 5.617 23.272 -36.171 1.00 9.14 251 THR D N 1
ATOM 6818 C CA . THR D 1 259 ? 5.159 21.883 -36.189 1.00 9.90 251 THR D CA 1
ATOM 6819 C C . THR D 1 259 ? 4.487 21.464 -34.891 1.00 13.05 251 THR D C 1
ATOM 6820 O O . THR D 1 259 ? 3.900 20.376 -34.845 1.00 14.21 251 THR D O 1
ATOM 6824 N N . ALA D 1 260 ? 4.541 22.297 -33.849 1.00 8.49 252 ALA D N 1
ATOM 6825 C CA . ALA D 1 260 ? 3.867 21.964 -32.600 1.00 9.52 252 ALA D CA 1
ATOM 6826 C C . ALA D 1 260 ? 2.364 22.164 -32.684 1.00 14.07 252 ALA D C 1
ATOM 6827 O O . ALA D 1 260 ? 1.636 21.660 -31.824 1.00 19.41 252 ALA D O 1
ATOM 6829 N N . ILE D 1 261 ? 1.894 22.894 -33.688 1.00 16.54 253 ILE D N 1
ATOM 6830 C CA . ILE D 1 261 ? 0.482 23.211 -33.847 1.00 22.32 253 ILE D CA 1
ATOM 6831 C C . ILE D 1 261 ? -0.264 21.999 -34.367 1.00 29.87 253 ILE D C 1
ATOM 6832 O O . ILE D 1 261 ? -0.042 21.587 -35.506 1.00 40.62 253 ILE D O 1
#

Organism: Pseudomonas aeruginosa (NCBI:txid287)